Protein AF-A0A7C1FF94-F1 (afdb_monomer_lite)

InterPro domains:
  IPR011545 DEAD/DEAH-box helicase domain [PF00270] (13-221)
  IPR014001 Helicase superfamily 1/2, ATP-binding domain [PS51192] (20-239)
  IPR014001 Helicase superfamily 1/2, ATP-binding domain [SM00487] (7-256)
  IPR027417 P-loop containing nucleoside triphosphate hydrolase [G3DSA:3.40.50.300] (2-237)
  IPR027417 P-loop containing nucleoside triphosphate hydrolase [SSF52540] (11-225)
  IPR060416 Druantia protein DruE, beta-barrel domain [PF27116] (414-542)

Secondary structure (DSSP, 8-state):
---SS-TTSPPPHHHHHHHHHHHTS---EEEE--TTS-TTHHHHHHHHHHHHHHHHTT---SS-SEEEE-SSHHHHHHHHHHHHHHHHHHHHTT-S----EEEESTT--SSTT-GGGTHHHHHHTPPTTEE-SHHHHHHS--SEEEE-HHHHHHHHH-GGGGGGTTTTGGGG--EEEETTGGGS-HHHHHHHHHHHHHHHHHHHHTT--SPPEEEEEESSS-SSHHHHHHHHHHHHHHHTS---GGGEEEPP-------S--SB---HHHHHHHHHHHHH--HHHHHHHHHHHHHTTPPPPTTS-HHHHHHHHHTTBHHHHHHHHHHTTS---HHHHHHHH-TT--S-HHHHHHHHHHHHHHS-EE---TTSS--EE-S---------PPP--EEEE-SSS-EEESS-PPPTTS-EEEEEEETTT--EEEEEEEEEETTEEEEEPPB--TTSTT-B-EEEEEPPTT--S----TT-SSS-----EEEEEETTT-EEEETT-S---SSS-EEEEEEPPPBTTBTT--SS-TTT---SSSSEEES---SHHHHHHHHHHHHHHS-GGG-------S-HHHHHHHHHHHHHHHHHHHHHHHHHHHHHHHGGG-TT-EEHHHHHHHHHHHHHHTT-S-TT--HHHHHHHHHHHHHHHHT-S-TTSSTTTTTSEEEEE---TT----GGGTSTTT---HHHHHHHHHHHHHHHHHTT-EE----TTSPPPPGGGGT-SSPP-EEESSSPPSSTTEEESS-TTSHHHHHHHHHHHTTT--HHHHHHHHHHHHHHHHHHHHHHHHSSSSGGG-SEEEETTEEEEEGGGEEEEEPPTT-EEEEETTT--EES--BTTB-SSTT---BEEEEEGGGSPP-HHHHHHHS---S-------------

Sequence (896 aa):
SNGAFSIHRPLYRHQELAIRKVVTERRNVVVATGTGSGKTESFLLPIINQIFREQEQGSLGSGVRALLLYPMNALANDQRDRLGEICARLEKSGSPFRFTFGQYTGETPEDEQDSKRHGEEVAQRRLPGELIYRKEMREQPPHILLTNYSMLEYLLLRPQDSPLFDAGRAYWWSYIILDEAHQYRGTRGMEMAMLLRRLKRRLFEGGRKEPLRGIATSATLVGGVKDRELAASFATELFGEPFGQEDVITGEVMEAFFEGVGQGRLSATEYRSVVEALLSETPEGRNLIRDLAEKLGVELHTGKDLAAQVGAVLAQDERTHYLRRLITGRPTHVEELANKVFPDFDGNRVEALDFLVQALTLSKASVSDANTGSGESPLLSVRYHFFLKSLEGAFISYLPIKQIVLDRARASDGATFEIALCRECGQHYLVGKIEPEPRGGRLVEAIRDPSHPDFGATFFRPLEDEEFRESESEEEEVQETFGRQIFNLCVSCKAIWREGLSQGCNCGTVLRVERQETAQEREDAIPQCGACGYRGNDPVREVVYGSDGPHAVIATSLYQQLPAERRKILAFSDSRQEAAYFAWYLDRSYQDILSRNLILQVARRFGPHTPEGLSLQDLTRELYRLLREKEMVEPHASELTVWQGAMKLVYREFLTDERRISLEGVGLGRWSVRWPSWYRIPKVFLEPPWNLSEQEAEHLLLLLVDSMRGQGAVEIRAPEPYPPLSWSELELLRPQTIMRIGPPKRQPNFRSWDGPNTARAKFLKKILLGQGIDEEQAKQHAVRALREIWEAFTSYDNEAPLAAHRFLLRVEDGRRVNSDWWRFHVLSSDDVAYRCETCGRLQSTAVKDLCVRAACPGPVKAVCISQLEPNHYRDLYEANLPGKLRVEEHTAQLGW

Radius of gyration: 36.53 Å; chains: 1; bounding box: 88×73×103 Å

pLDDT: mean 84.73, std 13.17, range [28.41, 98.06]

Structure (mmCIF, N/CA/C/O backbone):
data_AF-A0A7C1FF94-F1
#
_entry.id   AF-A0A7C1FF94-F1
#
loop_
_atom_site.group_PDB
_atom_site.id
_atom_site.type_symbol
_atom_site.label_atom_id
_atom_site.label_alt_id
_atom_site.label_comp_id
_atom_site.label_asym_id
_atom_site.label_entity_id
_atom_site.label_seq_id
_atom_site.pdbx_PDB_ins_code
_atom_site.Cartn_x
_atom_site.Cartn_y
_atom_site.Cartn_z
_atom_site.occupancy
_atom_site.B_iso_or_equiv
_atom_site.auth_seq_id
_atom_site.auth_comp_id
_atom_site.auth_asym_id
_atom_site.auth_atom_id
_atom_site.pdbx_PDB_model_num
ATOM 1 N N . SER A 1 1 ? -24.303 15.283 23.927 1.00 28.41 1 SER A N 1
ATOM 2 C CA . SER A 1 1 ? -22.854 14.997 23.994 1.00 28.41 1 SER A CA 1
ATOM 3 C C . SER A 1 1 ? -22.640 13.680 24.735 1.00 28.41 1 SER A C 1
ATOM 5 O O . SER A 1 1 ? -23.053 13.552 25.879 1.00 28.41 1 SER A O 1
ATOM 7 N N . ASN A 1 2 ? -22.033 12.683 24.082 1.00 34.53 2 ASN A N 1
ATOM 8 C CA . ASN A 1 2 ? -21.878 11.299 24.574 1.00 34.53 2 ASN A CA 1
ATOM 9 C C . ASN A 1 2 ? -20.676 11.078 25.517 1.00 34.53 2 ASN A C 1
ATOM 11 O O . ASN A 1 2 ? -20.085 10.005 25.502 1.00 34.53 2 ASN A O 1
ATOM 15 N N . GLY A 1 3 ? -20.252 12.067 26.305 1.00 46.09 3 GLY A N 1
ATOM 16 C CA . GLY A 1 3 ? -19.068 11.855 27.158 1.00 46.09 3 GLY A CA 1
ATOM 17 C C . GLY A 1 3 ? -19.384 11.271 28.536 1.00 46.09 3 GLY A C 1
ATOM 18 O O . GLY A 1 3 ? -20.552 11.099 28.896 1.00 46.09 3 GLY A O 1
ATOM 19 N N . ALA A 1 4 ? -18.333 10.962 29.298 1.00 55.50 4 ALA A N 1
ATOM 20 C CA . ALA A 1 4 ? -18.412 10.185 30.537 1.00 55.50 4 ALA A CA 1
ATOM 21 C C . ALA A 1 4 ? -19.440 10.734 31.559 1.00 55.50 4 ALA A C 1
ATOM 23 O O . ALA A 1 4 ? -19.461 11.931 31.849 1.00 55.50 4 ALA A O 1
ATOM 24 N N . PHE A 1 5 ? -20.275 9.836 32.105 1.00 66.25 5 PHE A N 1
ATOM 25 C CA . PHE A 1 5 ? -21.281 10.091 33.155 1.00 66.25 5 PHE A CA 1
ATOM 26 C C . PHE A 1 5 ? -22.325 11.179 32.832 1.00 66.25 5 PHE A C 1
ATOM 28 O O . PHE A 1 5 ? -22.494 12.144 33.572 1.00 66.25 5 PHE A O 1
ATOM 35 N N . SER A 1 6 ? -23.060 11.025 31.726 1.00 65.94 6 SER A N 1
ATOM 36 C CA . SER A 1 6 ? -24.226 11.877 31.441 1.00 65.94 6 SER A CA 1
ATOM 37 C C . SER A 1 6 ? -25.344 11.662 32.470 1.00 65.94 6 SER A C 1
ATOM 39 O O . SER A 1 6 ? -25.859 10.554 32.586 1.00 65.94 6 SER A O 1
ATOM 41 N N . ILE A 1 7 ? -25.781 12.727 33.153 1.00 63.28 7 ILE A N 1
ATOM 42 C CA . ILE A 1 7 ? -26.900 12.684 34.120 1.00 63.28 7 ILE A CA 1
ATOM 43 C C . ILE A 1 7 ? -28.245 12.307 33.479 1.00 63.28 7 ILE A C 1
ATOM 45 O O . ILE A 1 7 ? -29.163 11.883 34.171 1.00 63.28 7 ILE A O 1
ATOM 49 N N . HIS A 1 8 ? -28.364 12.455 32.158 1.00 65.94 8 HIS A N 1
ATOM 50 C CA . HIS A 1 8 ? -29.568 12.117 31.395 1.00 65.94 8 HIS A CA 1
ATOM 51 C C . HIS A 1 8 ? -29.565 10.667 30.893 1.00 65.94 8 HIS A C 1
ATOM 53 O O . HIS A 1 8 ? -30.489 10.249 30.197 1.00 65.94 8 HIS A O 1
ATOM 59 N N . ARG A 1 9 ? -28.513 9.902 31.203 1.00 71.06 9 ARG A N 1
ATOM 60 C CA . ARG A 1 9 ? -28.381 8.494 30.840 1.00 71.06 9 ARG A CA 1
ATOM 61 C C . ARG A 1 9 ? -28.327 7.658 32.118 1.00 71.06 9 ARG A C 1
ATOM 63 O O . ARG A 1 9 ? -27.264 7.598 32.738 1.00 71.06 9 ARG A O 1
ATOM 70 N N . PRO A 1 10 ? -29.426 7.018 32.533 1.00 79.06 10 PRO A N 1
ATOM 71 C CA . PRO A 1 10 ? -29.358 6.065 33.625 1.00 79.06 10 PRO A CA 1
ATOM 72 C C . PRO A 1 10 ? -28.502 4.849 33.273 1.00 79.06 10 PRO A C 1
ATOM 74 O O . PRO A 1 10 ? -28.111 4.603 32.129 1.00 79.06 10 PRO A O 1
ATOM 77 N N . LEU A 1 11 ? -28.144 4.132 34.330 1.00 83.94 11 LEU A N 1
ATOM 78 C CA . LEU A 1 11 ? -27.236 3.003 34.270 1.00 83.94 11 LEU A CA 1
ATOM 79 C C . LEU A 1 11 ? -27.915 1.808 33.610 1.00 83.94 11 LEU A C 1
ATOM 81 O O . LEU A 1 11 ? -29.088 1.527 33.851 1.00 83.94 11 LEU A O 1
ATOM 85 N N . TYR A 1 12 ? -27.146 1.048 32.836 1.00 84.50 12 TYR A N 1
ATOM 86 C CA . TYR A 1 12 ? -27.603 -0.266 32.411 1.00 84.50 12 TYR A CA 1
ATOM 87 C C . TYR A 1 12 ? -27.741 -1.196 33.617 1.00 84.50 12 TYR A C 1
ATOM 89 O O . TYR A 1 12 ? -26.972 -1.111 34.577 1.00 84.50 12 TYR A O 1
ATOM 97 N N . ARG A 1 13 ? -28.653 -2.169 33.521 1.00 84.50 13 ARG A N 1
ATOM 98 C CA . ARG A 1 13 ? -28.901 -3.163 34.577 1.00 84.50 13 ARG A CA 1
ATOM 99 C C . ARG A 1 13 ? -27.617 -3.838 35.077 1.00 84.50 13 ARG A C 1
ATOM 101 O O . ARG A 1 13 ? -27.430 -3.988 36.279 1.00 84.50 13 ARG A O 1
ATOM 108 N N . HIS A 1 14 ? -26.705 -4.204 34.172 1.00 87.25 14 HIS A N 1
ATOM 109 C CA . HIS A 1 14 ? -25.429 -4.822 34.549 1.00 87.25 14 HIS A CA 1
ATOM 110 C C . HIS A 1 14 ? -24.500 -3.861 35.316 1.00 87.25 14 HIS A C 1
ATOM 112 O O . HIS A 1 14 ? -23.835 -4.293 36.256 1.00 87.25 14 HIS A O 1
ATOM 118 N N . GLN A 1 15 ? -24.493 -2.567 34.969 1.00 91.31 15 GLN A N 1
ATOM 119 C CA . GLN A 1 15 ? -23.721 -1.537 35.676 1.00 91.31 15 GLN A CA 1
ATOM 120 C C . GLN A 1 15 ? -24.285 -1.313 37.081 1.00 91.31 15 GLN A C 1
ATOM 122 O O . GLN A 1 15 ? -23.535 -1.320 38.053 1.00 91.31 15 GLN A O 1
ATOM 127 N N . GLU A 1 16 ? -25.607 -1.165 37.206 1.00 91.56 16 GLU A N 1
ATOM 128 C CA . GLU A 1 16 ? -26.272 -0.981 38.499 1.00 91.56 16 GLU A CA 1
ATOM 129 C C . GLU A 1 16 ? -26.014 -2.165 39.442 1.00 91.56 16 GLU A C 1
ATOM 131 O O . GLU A 1 16 ? -25.623 -1.969 40.595 1.00 91.56 16 GLU A O 1
ATOM 136 N N . LEU A 1 17 ? -26.196 -3.396 38.950 1.00 91.19 17 LEU A N 1
ATOM 137 C CA . LEU A 1 17 ? -25.940 -4.611 39.725 1.00 91.19 17 LEU A CA 1
ATOM 138 C C . LEU A 1 17 ? -24.482 -4.685 40.189 1.00 91.19 17 LEU A C 1
ATOM 140 O O . LEU A 1 17 ? -24.235 -5.002 41.352 1.00 91.19 17 LEU A O 1
ATOM 144 N N . ALA A 1 18 ? -23.525 -4.354 39.317 1.00 93.44 18 ALA A N 1
ATOM 145 C CA . ALA A 1 18 ? -22.109 -4.346 39.672 1.00 93.44 18 ALA A CA 1
ATOM 146 C C . ALA A 1 18 ? -21.818 -3.313 40.766 1.00 93.44 18 ALA A C 1
ATOM 148 O O . ALA A 1 18 ? -21.193 -3.640 41.773 1.00 93.44 18 ALA A O 1
ATOM 149 N N . ILE A 1 19 ? -22.340 -2.093 40.621 1.00 93.62 19 ILE A N 1
ATOM 150 C CA . ILE A 1 19 ? -22.146 -1.012 41.593 1.00 93.62 19 ILE A CA 1
ATOM 151 C C . ILE A 1 19 ? -22.722 -1.391 42.958 1.00 93.62 19 ILE A C 1
ATOM 153 O O . ILE A 1 19 ? -22.031 -1.242 43.964 1.00 93.62 19 ILE A O 1
ATOM 157 N N . ARG A 1 20 ? -23.953 -1.918 43.015 1.00 94.00 20 ARG A N 1
ATOM 158 C CA . ARG A 1 20 ? -24.584 -2.344 44.277 1.00 94.00 20 ARG A CA 1
ATOM 159 C C . ARG A 1 20 ? -23.756 -3.425 44.980 1.00 94.00 20 ARG A C 1
ATOM 161 O O . ARG A 1 20 ? -23.464 -3.292 46.169 1.00 94.00 20 ARG A O 1
ATOM 168 N N . LYS A 1 21 ? -23.298 -4.444 44.247 1.00 94.50 21 LYS A N 1
ATOM 169 C CA . LYS A 1 21 ? -22.485 -5.533 44.814 1.00 94.50 21 LYS A CA 1
ATOM 170 C C . LYS A 1 21 ? -21.123 -5.063 45.312 1.00 94.50 21 LYS A C 1
ATOM 172 O O . LYS A 1 21 ? -20.709 -5.427 46.411 1.00 94.50 21 LYS A O 1
ATOM 177 N N . VAL A 1 22 ? -20.439 -4.223 44.539 1.00 94.00 22 VAL A N 1
ATOM 178 C CA . VAL A 1 22 ? -19.103 -3.730 44.898 1.00 94.00 22 VAL A CA 1
ATOM 179 C C . VAL A 1 22 ? -19.173 -2.735 46.060 1.00 94.00 22 VAL A C 1
ATOM 181 O O . VAL A 1 22 ? -18.398 -2.841 47.009 1.00 94.00 22 VAL A O 1
ATOM 184 N N . VAL A 1 23 ? -20.102 -1.774 46.014 1.00 91.31 23 VAL A N 1
ATOM 185 C CA . VAL A 1 23 ? -20.162 -0.667 46.983 1.00 91.31 23 VAL A CA 1
ATOM 186 C C . VAL A 1 23 ? -20.892 -1.064 48.266 1.00 91.31 23 VAL A C 1
ATOM 188 O O . VAL A 1 23 ? -20.398 -0.779 49.357 1.00 91.31 23 VAL A O 1
ATOM 191 N N . THR A 1 24 ? -22.059 -1.708 48.162 1.00 89.81 24 THR A N 1
ATOM 192 C CA . THR A 1 24 ? -22.911 -2.025 49.321 1.00 89.81 24 THR A CA 1
ATOM 193 C C . THR A 1 24 ? -22.536 -3.362 49.949 1.00 89.81 24 THR A C 1
ATOM 195 O O . THR A 1 24 ? -22.341 -3.436 51.159 1.00 89.81 24 THR A O 1
ATOM 198 N N . GLU A 1 25 ? -22.401 -4.411 49.136 1.00 89.75 25 GLU A N 1
ATOM 199 C CA . GLU A 1 25 ? -22.147 -5.775 49.626 1.00 89.75 25 GLU A CA 1
ATOM 200 C C . GLU A 1 25 ? -20.648 -6.087 49.784 1.00 89.75 25 GLU A C 1
ATOM 202 O O . GLU A 1 25 ? -20.288 -7.096 50.385 1.00 89.75 25 GLU A O 1
ATOM 207 N N . ARG A 1 26 ? -19.763 -5.212 49.277 1.00 90.06 26 ARG A N 1
ATOM 208 C CA . ARG A 1 26 ? -18.296 -5.377 49.271 1.00 90.06 26 ARG A CA 1
ATOM 209 C C . ARG A 1 26 ? -17.829 -6.679 48.604 1.00 90.06 26 ARG A C 1
ATOM 211 O O . ARG A 1 26 ? -16.835 -7.264 49.033 1.00 90.06 26 ARG A O 1
ATOM 218 N N . ARG A 1 27 ? -18.527 -7.110 47.551 1.00 93.50 27 ARG A N 1
ATOM 219 C CA . ARG A 1 27 ? -18.236 -8.345 46.809 1.00 93.50 27 ARG A CA 1
ATOM 220 C C . ARG A 1 27 ? -17.288 -8.112 45.634 1.00 93.50 27 ARG A C 1
ATOM 222 O O . ARG A 1 27 ? -17.225 -7.014 45.078 1.00 93.50 27 ARG A O 1
ATOM 229 N N . ASN A 1 28 ? -16.577 -9.168 45.251 1.00 95.94 28 ASN A N 1
ATOM 230 C CA . ASN A 1 28 ? -15.871 -9.234 43.974 1.00 95.94 28 ASN A CA 1
ATOM 231 C C . ASN A 1 28 ? -16.884 -9.492 42.855 1.00 95.94 28 ASN A C 1
ATOM 233 O O . ASN A 1 28 ? -17.896 -10.136 43.109 1.00 95.94 28 ASN A O 1
ATOM 237 N N . VAL A 1 29 ? -16.645 -9.011 41.633 1.00 95.44 29 VAL A N 1
ATOM 238 C CA . VAL A 1 29 ? -17.598 -9.208 40.524 1.00 95.44 29 VAL A CA 1
ATOM 239 C C . VAL A 1 29 ? -16.907 -9.511 39.198 1.00 95.44 29 VAL A C 1
ATOM 241 O O . VAL A 1 29 ? -15.831 -8.988 38.904 1.00 95.44 29 VAL A O 1
ATOM 244 N N . VAL A 1 30 ? -17.558 -10.331 38.374 1.00 94.25 30 VAL A N 1
ATOM 245 C CA . VAL A 1 30 ? -17.206 -10.559 36.968 1.00 94.25 30 VAL A CA 1
ATOM 246 C C . VAL A 1 30 ? -18.328 -9.998 36.103 1.00 94.25 30 VAL A C 1
ATOM 248 O O . VAL A 1 30 ? -19.451 -10.488 36.151 1.00 94.25 30 VAL A O 1
ATOM 251 N N . VAL A 1 31 ? -18.041 -8.984 35.294 1.00 92.19 31 VAL A N 1
ATOM 252 C CA . VAL A 1 31 ? -18.998 -8.390 34.355 1.00 92.19 31 VAL A CA 1
ATOM 253 C C . VAL A 1 31 ? -18.760 -8.991 32.968 1.00 92.19 31 VAL A C 1
ATOM 255 O O . VAL A 1 31 ? -17.837 -8.604 32.248 1.00 92.19 31 VAL A O 1
ATOM 258 N N . ALA A 1 32 ? -19.592 -9.969 32.615 1.00 88.12 32 ALA A N 1
ATOM 259 C CA . ALA A 1 32 ? -19.548 -10.727 31.370 1.00 88.12 32 ALA A CA 1
ATOM 260 C C . ALA A 1 32 ? -20.600 -10.201 30.377 1.00 88.12 32 ALA A C 1
ATOM 262 O O . ALA A 1 32 ? -21.700 -10.745 30.248 1.00 88.12 32 ALA A O 1
ATOM 263 N N . THR A 1 33 ? -20.294 -9.095 29.701 1.00 81.62 33 THR A N 1
ATOM 264 C CA . THR A 1 33 ? -21.196 -8.428 28.747 1.00 81.62 33 THR A CA 1
ATOM 265 C C . THR A 1 33 ? -20.466 -8.119 27.437 1.00 81.62 33 THR A C 1
ATOM 267 O O . THR A 1 33 ? -19.248 -7.929 27.421 1.00 81.62 33 THR A O 1
ATOM 270 N N . GLY A 1 34 ? -21.209 -8.037 26.327 1.00 70.00 34 GLY A N 1
ATOM 271 C CA . GLY A 1 34 ? -20.643 -7.768 25.001 1.00 70.00 34 GLY A CA 1
ATOM 272 C C . GLY A 1 34 ? -19.810 -6.479 24.919 1.00 70.00 34 GLY A C 1
ATOM 273 O O . GLY A 1 34 ? -19.969 -5.540 25.704 1.00 70.00 34 GLY A O 1
ATOM 274 N N . THR A 1 35 ? -18.892 -6.425 23.955 1.00 68.56 35 THR A N 1
ATOM 275 C CA . THR A 1 35 ? -18.042 -5.251 23.705 1.00 68.56 35 THR A CA 1
ATOM 276 C C . THR A 1 35 ? -18.901 -4.023 23.384 1.00 68.56 35 THR A C 1
ATOM 278 O O . THR A 1 35 ? -19.886 -4.123 22.658 1.00 68.56 35 THR A O 1
ATOM 281 N N . GLY A 1 36 ? -18.558 -2.861 23.948 1.00 65.69 36 GLY A N 1
ATOM 282 C CA . GLY A 1 36 ? -19.337 -1.628 23.771 1.00 65.69 36 GLY A CA 1
ATOM 283 C C . GLY A 1 36 ? -20.573 -1.492 24.672 1.00 65.69 36 GLY A C 1
ATOM 284 O O . GLY A 1 36 ? -21.255 -0.474 24.603 1.00 65.69 36 GLY A O 1
ATOM 285 N N . SER A 1 37 ? -20.848 -2.443 25.575 1.00 71.62 37 SER A N 1
ATOM 286 C CA . SER A 1 37 ? -22.008 -2.361 26.481 1.00 71.62 37 SER A CA 1
ATOM 287 C C . SER A 1 37 ? -21.854 -1.360 27.638 1.00 71.62 37 SER A C 1
ATOM 289 O O . SER A 1 37 ? -22.758 -1.252 28.456 1.00 71.62 37 SER A O 1
ATOM 291 N N . GLY A 1 38 ? -20.720 -0.661 27.763 1.00 79.12 38 GLY A N 1
ATOM 292 C CA . GLY A 1 38 ? -20.431 0.204 28.917 1.00 79.12 38 GLY A CA 1
ATOM 293 C C . GLY A 1 38 ? -19.926 -0.548 30.159 1.00 79.12 38 GLY A C 1
ATOM 294 O O . GLY A 1 38 ? -20.287 -0.206 31.282 1.00 79.12 38 GLY A O 1
ATOM 295 N N . LYS A 1 39 ? -19.095 -1.587 29.980 1.00 87.50 39 LYS A N 1
ATOM 296 C CA . LYS A 1 39 ? -18.462 -2.337 31.088 1.00 87.50 39 LYS A CA 1
ATOM 297 C C . LYS A 1 39 ? -17.684 -1.427 32.041 1.00 87.50 39 LYS A C 1
ATOM 299 O O . LYS A 1 39 ? -17.740 -1.618 33.253 1.00 87.50 39 LYS A O 1
ATOM 304 N N . THR A 1 40 ? -17.023 -0.416 31.490 1.00 89.81 40 THR A N 1
ATOM 305 C CA . THR A 1 40 ? -16.144 0.519 32.193 1.00 89.81 40 THR A CA 1
ATOM 306 C C . THR A 1 40 ? -16.805 1.212 33.389 1.00 89.81 40 THR A C 1
ATOM 308 O O . THR A 1 40 ? -16.218 1.311 34.465 1.00 89.81 40 THR A O 1
ATOM 311 N N . GLU A 1 41 ? -18.050 1.662 33.245 1.00 90.38 41 GLU A N 1
ATOM 312 C CA . GLU A 1 41 ? -18.801 2.339 34.305 1.00 90.38 41 GLU A CA 1
ATOM 313 C C . GLU A 1 41 ? -19.024 1.441 35.528 1.00 90.38 41 GLU A C 1
ATOM 315 O O . GLU A 1 41 ? -19.085 1.945 36.649 1.00 90.38 41 GLU A O 1
ATOM 320 N N . SER A 1 42 ? -19.075 0.120 35.321 1.00 91.69 42 SER A N 1
ATOM 321 C CA . SER A 1 42 ? -19.296 -0.878 36.375 1.00 91.69 42 SER A CA 1
ATOM 322 C C . SER A 1 42 ? -18.177 -0.895 37.418 1.00 91.69 42 SER A C 1
ATOM 324 O O . SER A 1 42 ? -18.439 -1.222 38.572 1.00 91.69 42 SER A O 1
ATOM 326 N N . PHE A 1 43 ? -16.945 -0.529 37.038 1.00 92.94 43 PHE A N 1
ATOM 327 C CA . PHE A 1 43 ? -15.809 -0.438 37.962 1.00 92.94 43 PHE A CA 1
ATOM 328 C C . PHE A 1 43 ? -15.353 0.998 38.233 1.00 92.94 43 PHE A C 1
ATOM 330 O O . PHE A 1 43 ? -14.924 1.282 39.348 1.00 92.94 43 PHE A O 1
ATOM 337 N N . LEU A 1 44 ? -15.481 1.932 37.280 1.00 94.31 44 LEU A N 1
ATOM 338 C CA . LEU A 1 44 ? -15.071 3.322 37.517 1.00 94.31 44 LEU A CA 1
ATOM 339 C C . LEU A 1 44 ? -15.941 4.025 38.558 1.00 94.31 44 LEU A C 1
ATOM 341 O O . LEU A 1 44 ? -15.405 4.750 39.394 1.00 94.31 44 LEU A O 1
ATOM 345 N N . LEU A 1 45 ? -17.264 3.829 38.526 1.00 93.31 45 LEU A N 1
ATOM 346 C CA . LEU A 1 45 ? -18.167 4.499 39.467 1.00 93.31 45 LEU A CA 1
ATOM 347 C C . LEU A 1 45 ? -17.894 4.103 40.925 1.00 93.31 45 LEU A C 1
ATOM 349 O O . LEU A 1 45 ? -17.779 5.010 41.749 1.00 93.31 45 LEU A O 1
ATOM 353 N N . PRO A 1 46 ? -17.716 2.811 41.272 1.00 94.62 46 PRO A N 1
ATOM 354 C CA . PRO A 1 46 ? -17.307 2.419 42.619 1.00 94.62 46 PRO A CA 1
ATOM 355 C C . PRO A 1 46 ? -15.989 3.058 43.073 1.00 94.62 46 PRO A C 1
ATOM 357 O O . PRO A 1 46 ? -15.912 3.558 44.196 1.00 94.62 46 PRO A O 1
ATOM 360 N N . ILE A 1 47 ? -14.978 3.096 42.195 1.00 95.81 47 ILE A N 1
ATOM 361 C CA . ILE A 1 47 ? -13.659 3.679 42.493 1.00 95.81 47 ILE A CA 1
ATOM 362 C C . ILE A 1 47 ? -13.789 5.178 42.771 1.00 95.81 47 ILE A C 1
ATOM 364 O O . ILE A 1 47 ? -13.350 5.656 43.816 1.00 95.81 47 ILE A O 1
ATOM 368 N N . ILE A 1 48 ? -14.424 5.919 41.858 1.00 95.00 48 ILE A N 1
ATOM 369 C CA . ILE A 1 48 ? -14.600 7.370 41.982 1.00 95.00 48 ILE A CA 1
ATOM 370 C C . ILE A 1 48 ? -15.454 7.701 43.208 1.00 95.00 48 ILE A C 1
ATOM 372 O O . ILE A 1 48 ? -15.119 8.628 43.938 1.00 95.00 48 ILE A O 1
ATOM 376 N N . ASN A 1 49 ? -16.506 6.924 43.487 1.00 94.00 49 ASN A N 1
ATOM 377 C CA . ASN A 1 49 ? -17.329 7.100 44.681 1.00 94.00 49 ASN A CA 1
ATOM 378 C C . ASN A 1 49 ? -16.506 6.945 45.969 1.00 94.00 49 ASN A C 1
ATOM 380 O O . ASN A 1 49 ? -16.668 7.747 46.882 1.00 94.00 49 ASN A O 1
ATOM 384 N N . GLN A 1 50 ? -15.595 5.970 46.054 1.00 94.19 50 GLN A N 1
ATOM 385 C CA . GLN A 1 50 ? -14.723 5.853 47.227 1.00 94.19 50 GLN A CA 1
ATOM 386 C C . GLN A 1 50 ? -13.803 7.072 47.379 1.00 94.19 50 GLN A C 1
ATOM 388 O O . GLN A 1 50 ? -13.735 7.646 48.464 1.00 94.19 50 GLN A O 1
ATOM 393 N N . ILE A 1 51 ? -13.142 7.495 46.298 1.00 96.31 51 ILE A N 1
ATOM 394 C CA . ILE A 1 51 ? -12.252 8.668 46.304 1.00 96.31 51 ILE A CA 1
ATOM 395 C C . ILE A 1 51 ? -13.031 9.932 46.712 1.00 96.31 51 ILE A C 1
ATOM 397 O O . ILE A 1 51 ? -12.554 10.736 47.510 1.00 96.31 51 ILE A O 1
ATOM 401 N N . PHE A 1 52 ? -14.261 10.079 46.219 1.00 95.00 52 PHE A N 1
ATOM 402 C CA . PHE A 1 52 ? -15.166 11.166 46.585 1.00 95.00 52 PHE A CA 1
ATOM 403 C C . PHE A 1 52 ? -15.495 11.168 48.081 1.00 95.00 52 PHE A C 1
ATOM 405 O O . PHE A 1 52 ? -15.377 12.204 48.732 1.00 95.00 52 PHE A O 1
ATOM 412 N N . ARG A 1 53 ? -15.831 10.006 48.656 1.00 93.94 53 ARG A N 1
ATOM 413 C CA . ARG A 1 53 ? -16.107 9.871 50.097 1.00 93.94 53 ARG A CA 1
ATOM 414 C C . ARG A 1 53 ? -14.892 10.193 50.964 1.00 93.94 53 ARG A C 1
ATOM 416 O O . ARG A 1 53 ? -15.052 10.830 52.000 1.00 93.94 53 ARG A O 1
ATOM 423 N N . GLU A 1 54 ? -13.694 9.784 50.550 1.00 94.25 54 GLU A N 1
ATOM 424 C CA . GLU A 1 54 ? -12.446 10.147 51.237 1.00 94.25 54 GLU A CA 1
ATOM 425 C C . GLU A 1 54 ? -12.229 11.670 51.218 1.00 94.25 54 GLU A C 1
ATOM 427 O O . GLU A 1 54 ? -11.816 12.253 52.222 1.00 94.25 54 GLU A O 1
ATOM 432 N N . GLN A 1 55 ? -12.577 12.344 50.114 1.00 94.25 55 GLN A N 1
ATOM 433 C CA . GLN A 1 55 ? -12.508 13.803 50.048 1.00 94.25 55 GLN A CA 1
ATOM 434 C C . GLN A 1 55 ? -13.521 14.474 50.982 1.00 94.25 55 GLN A C 1
ATOM 436 O O . GLN A 1 55 ? -13.150 15.392 51.711 1.00 94.25 55 GLN A O 1
ATOM 441 N N . GLU A 1 56 ? -14.778 14.014 50.992 1.00 94.00 56 GLU A N 1
ATOM 442 C CA . GLU A 1 56 ? -15.818 14.534 51.898 1.00 94.00 56 GLU A CA 1
ATOM 443 C C . GLU A 1 56 ? -15.414 14.401 53.373 1.00 94.00 56 GLU A C 1
ATOM 445 O O . GLU A 1 56 ? -15.752 15.250 54.195 1.00 94.00 56 GLU A O 1
ATOM 450 N N . GLN A 1 57 ? -14.666 13.349 53.706 1.00 94.12 57 GLN A N 1
ATOM 451 C CA . GLN A 1 57 ? -14.168 13.079 55.055 1.00 94.12 57 GLN A CA 1
ATOM 452 C C . GLN A 1 57 ? -12.864 13.821 55.386 1.00 94.12 57 GLN A C 1
ATOM 454 O O . GLN A 1 57 ? -12.384 13.724 56.514 1.00 94.12 57 GLN A O 1
ATOM 459 N N . GLY A 1 58 ? -12.267 14.535 54.425 1.00 91.88 58 GLY A N 1
ATOM 460 C CA . GLY A 1 58 ? -10.976 15.207 54.593 1.00 91.88 58 GLY A CA 1
ATOM 461 C C . GLY A 1 58 ? -9.784 14.252 54.738 1.00 91.88 58 GLY A C 1
ATOM 462 O O . GLY A 1 58 ? -8.732 14.663 55.219 1.00 91.88 58 GLY A O 1
ATOM 463 N N . SER A 1 59 ? -9.936 12.983 54.347 1.00 90.88 59 SER A N 1
ATOM 464 C CA . SER A 1 59 ? -8.907 11.938 54.458 1.00 90.88 59 SER A CA 1
ATOM 465 C C . SER A 1 59 ? -8.188 11.642 53.135 1.00 90.88 59 SER A C 1
ATOM 467 O O . SER A 1 59 ? -7.276 10.813 53.099 1.00 90.88 59 SER A O 1
ATOM 469 N N . LEU A 1 60 ? -8.563 12.328 52.049 1.00 91.94 60 LEU A N 1
ATOM 470 C CA . LEU A 1 60 ? -7.968 12.144 50.728 1.00 91.94 60 LEU A CA 1
ATOM 471 C C . LEU A 1 60 ? -6.519 12.666 50.671 1.00 91.94 60 LEU A C 1
ATOM 473 O O . LEU A 1 60 ? -6.276 13.859 50.508 1.00 91.94 60 LEU A O 1
ATOM 477 N N . GLY A 1 61 ? -5.554 11.752 50.786 1.00 89.06 61 GLY A N 1
ATOM 478 C CA . GLY A 1 61 ? -4.128 11.993 50.516 1.00 89.06 61 GLY A CA 1
ATOM 479 C C . GLY A 1 61 ? -3.605 11.221 49.298 1.00 89.06 61 GLY A C 1
ATOM 480 O O . GLY A 1 61 ? -4.344 10.451 48.690 1.00 89.06 61 GLY A O 1
ATOM 481 N N . SER A 1 62 ? -2.317 11.357 48.966 1.00 89.69 62 SER A N 1
ATOM 482 C CA . SER A 1 62 ? -1.681 10.589 47.879 1.00 89.69 62 SER A CA 1
ATOM 483 C C . SER A 1 62 ? -1.595 9.087 48.197 1.00 89.69 62 SER A C 1
ATOM 485 O O . SER A 1 62 ? -1.428 8.684 49.349 1.00 89.69 62 SER A O 1
ATOM 487 N N . GLY A 1 63 ? -1.738 8.237 47.175 1.00 91.81 63 GLY A N 1
ATOM 488 C CA . GLY A 1 63 ? -1.795 6.780 47.340 1.00 91.81 63 GLY A CA 1
ATOM 489 C C . GLY A 1 63 ? -2.701 6.096 46.317 1.00 91.81 63 GLY A C 1
ATOM 490 O O . GLY A 1 63 ? -3.761 6.613 45.970 1.00 91.81 63 GLY A O 1
ATOM 491 N N . VAL A 1 64 ? -2.325 4.899 45.874 1.00 95.38 64 VAL A N 1
ATOM 492 C CA . VAL A 1 64 ? -3.120 4.139 44.900 1.00 95.38 64 VAL A CA 1
ATOM 493 C C . VAL A 1 64 ? -4.331 3.511 45.588 1.00 95.38 64 VAL A C 1
ATOM 495 O O . VAL A 1 64 ? -4.181 2.772 46.557 1.00 95.38 64 VAL A O 1
ATOM 498 N N . ARG A 1 65 ? -5.539 3.797 45.084 1.00 95.06 65 ARG A N 1
ATOM 499 C CA . ARG A 1 65 ? -6.799 3.150 45.505 1.00 95.06 65 ARG A CA 1
ATOM 500 C C . ARG A 1 65 ? -7.185 2.027 44.557 1.00 95.06 65 ARG A C 1
ATOM 502 O O . ARG A 1 65 ? -7.690 0.996 45.005 1.00 95.06 65 ARG A O 1
ATOM 509 N N . ALA A 1 66 ? -6.951 2.221 43.264 1.00 97.00 66 ALA A N 1
ATOM 510 C CA . ALA A 1 66 ? -7.317 1.266 42.231 1.00 97.00 66 ALA A CA 1
ATOM 511 C C . ALA A 1 66 ? -6.175 1.038 41.243 1.00 97.00 66 ALA A C 1
ATOM 513 O O . ALA A 1 66 ? -5.586 1.992 40.733 1.00 97.00 66 ALA A O 1
ATOM 514 N N . LEU A 1 67 ? -5.919 -0.235 40.951 1.00 97.25 67 LEU A N 1
ATOM 515 C CA . LEU A 1 67 ? -5.044 -0.672 39.872 1.00 97.25 67 LEU A CA 1
ATOM 516 C C . LEU A 1 67 ? -5.892 -1.191 38.714 1.00 97.25 67 LEU A C 1
ATOM 518 O O . LEU A 1 67 ? -6.638 -2.153 38.890 1.00 97.25 67 LEU A O 1
ATOM 522 N N . LEU A 1 68 ? -5.761 -0.569 37.545 1.00 96.75 68 LEU A N 1
ATOM 523 C CA . LEU A 1 68 ? -6.407 -1.001 36.309 1.00 96.75 68 LEU A CA 1
ATOM 524 C C . LEU A 1 68 ? -5.355 -1.658 35.421 1.00 96.75 68 LEU A C 1
ATOM 526 O O . LEU A 1 68 ? -4.427 -0.995 34.948 1.00 96.75 68 LEU A O 1
ATOM 530 N N . LEU A 1 69 ? -5.501 -2.965 35.221 1.00 94.00 69 LEU A N 1
ATOM 531 C CA . LEU A 1 69 ? -4.634 -3.756 34.362 1.00 94.00 69 LEU A CA 1
ATOM 532 C C . LEU A 1 69 ? -5.298 -3.963 33.010 1.00 94.00 69 LEU A C 1
ATOM 534 O O . LEU A 1 69 ? -6.385 -4.536 32.918 1.00 94.00 69 LEU A O 1
ATOM 538 N N . TYR A 1 70 ? -4.592 -3.518 31.976 1.00 89.06 70 TYR A N 1
ATOM 539 C CA . TYR A 1 70 ? -4.980 -3.711 30.590 1.00 89.06 70 TYR A CA 1
ATOM 540 C C . TYR A 1 70 ? -4.038 -4.699 29.905 1.00 89.06 70 TYR A C 1
ATOM 542 O O . TYR A 1 70 ? -2.825 -4.670 30.148 1.00 89.06 70 TYR A O 1
ATOM 550 N N . PRO A 1 71 ? -4.552 -5.551 29.005 1.00 76.25 71 PRO A N 1
ATOM 551 C CA . PRO A 1 71 ? -3.696 -6.423 28.213 1.00 76.25 71 PRO A CA 1
ATOM 552 C C . PRO A 1 71 ? -2.923 -5.664 27.127 1.00 76.25 71 PRO A C 1
ATOM 554 O O . PRO A 1 71 ? -1.868 -6.119 26.695 1.00 76.25 71 PRO A O 1
ATOM 557 N N . MET A 1 72 ? -3.429 -4.503 26.697 1.00 75.00 72 MET A N 1
ATOM 558 C CA . MET A 1 72 ? -2.856 -3.696 25.621 1.00 75.00 72 MET A CA 1
ATOM 559 C C . MET A 1 72 ? -2.768 -2.220 26.018 1.00 75.00 72 MET A C 1
ATOM 561 O O . MET A 1 72 ? -3.701 -1.675 26.607 1.00 75.00 72 MET A O 1
ATOM 565 N N . ASN A 1 73 ? -1.680 -1.544 25.628 1.00 76.81 73 ASN A N 1
ATOM 566 C CA . ASN A 1 73 ? -1.475 -0.118 25.922 1.00 76.81 73 ASN A CA 1
ATOM 567 C C . ASN A 1 73 ? -2.551 0.781 25.289 1.00 76.81 73 ASN A C 1
ATOM 569 O O . ASN A 1 73 ? -2.900 1.797 25.879 1.00 76.81 73 ASN A O 1
ATOM 573 N N . ALA A 1 74 ? -3.111 0.393 24.136 1.00 74.38 74 ALA A N 1
ATOM 574 C CA . ALA A 1 74 ? -4.196 1.133 23.487 1.00 74.38 74 ALA A CA 1
ATOM 575 C C . ALA A 1 74 ? -5.425 1.283 24.404 1.00 74.38 74 ALA A C 1
ATOM 577 O O . ALA A 1 74 ? -5.925 2.388 24.577 1.00 74.38 74 ALA A O 1
ATOM 578 N N . LEU A 1 75 ? -5.836 0.206 25.086 1.00 78.19 75 LEU A N 1
ATOM 579 C CA . LEU A 1 75 ? -6.954 0.250 26.038 1.00 78.19 75 LEU A CA 1
ATOM 580 C C . LEU A 1 75 ? -6.633 1.125 27.258 1.00 78.19 75 LEU A C 1
ATOM 582 O O . LEU A 1 75 ? -7.489 1.851 27.760 1.00 78.19 75 LEU A O 1
ATOM 586 N N . ALA A 1 76 ? -5.377 1.101 27.713 1.00 82.00 76 ALA A N 1
ATOM 587 C CA . ALA A 1 76 ? -4.928 1.977 28.788 1.00 82.00 76 ALA A CA 1
ATOM 588 C C . ALA A 1 76 ? -4.943 3.462 28.369 1.00 82.00 76 ALA A C 1
ATOM 590 O O . ALA A 1 76 ? -5.317 4.302 29.186 1.00 82.00 76 ALA A O 1
ATOM 591 N N . ASN A 1 77 ? -4.585 3.781 27.116 1.00 82.94 77 ASN A N 1
ATOM 592 C CA . ASN A 1 77 ? -4.655 5.139 26.559 1.00 82.94 77 ASN A CA 1
ATOM 593 C C . ASN A 1 77 ? -6.106 5.630 26.470 1.00 82.94 77 ASN A C 1
ATOM 595 O O . ASN A 1 77 ? -6.409 6.718 26.952 1.00 82.94 77 ASN A O 1
ATOM 599 N N . ASP A 1 78 ? -7.016 4.802 25.951 1.00 83.75 78 ASP A N 1
ATOM 600 C CA . ASP A 1 78 ? -8.442 5.142 25.879 1.00 83.75 78 ASP A CA 1
ATOM 601 C C . ASP A 1 78 ? -9.011 5.432 27.278 1.00 83.75 78 ASP A C 1
ATOM 603 O O . ASP A 1 78 ? -9.767 6.387 27.487 1.00 83.75 78 ASP A O 1
ATOM 607 N N . GLN A 1 79 ? -8.613 4.639 28.279 1.00 88.56 79 GLN A N 1
ATOM 608 C CA . GLN A 1 79 ? -9.050 4.865 29.651 1.00 88.56 79 GLN A CA 1
ATOM 609 C C . GLN A 1 79 ? -8.432 6.123 30.279 1.00 88.56 79 GLN A C 1
ATOM 611 O O . GLN A 1 79 ? -9.114 6.814 31.044 1.00 88.56 79 GLN A O 1
ATOM 616 N N . ARG A 1 80 ? -7.164 6.418 29.984 1.00 92.69 80 ARG A N 1
ATOM 617 C CA . ARG A 1 80 ? -6.467 7.636 30.419 1.00 92.69 80 ARG A CA 1
ATOM 618 C C . ARG A 1 80 ? -7.189 8.879 29.906 1.00 92.69 80 ARG A C 1
ATOM 620 O O . ARG A 1 80 ? -7.553 9.738 30.706 1.00 92.69 80 ARG A O 1
ATOM 627 N N . ASP A 1 81 ? -7.487 8.922 28.610 1.00 89.75 81 ASP A N 1
ATOM 628 C CA . ASP A 1 81 ? -8.194 10.040 27.980 1.00 89.75 81 ASP A CA 1
ATOM 629 C C . ASP A 1 81 ? -9.591 10.224 28.586 1.00 89.75 81 ASP A C 1
ATOM 631 O O . ASP A 1 81 ? -10.010 11.338 28.909 1.00 89.75 81 ASP A O 1
ATOM 635 N N . ARG A 1 82 ? -10.284 9.113 28.857 1.00 89.56 82 ARG A N 1
ATOM 636 C CA . ARG A 1 82 ? -11.588 9.125 29.525 1.00 89.56 82 ARG A CA 1
ATOM 637 C C . ARG A 1 82 ? -11.535 9.676 30.957 1.00 89.56 82 ARG A C 1
ATOM 639 O O . ARG A 1 82 ? -12.441 10.410 31.351 1.00 89.56 82 ARG A O 1
ATOM 646 N N . LEU A 1 83 ? -10.521 9.324 31.752 1.00 93.94 83 LEU A N 1
ATOM 647 C CA . LEU A 1 83 ? -10.334 9.885 33.100 1.00 93.94 83 LEU A CA 1
ATOM 648 C C . LEU A 1 83 ? -10.004 11.381 33.038 1.00 93.94 83 LEU A C 1
ATOM 650 O O . LEU A 1 83 ? -10.571 12.156 33.809 1.00 93.94 83 LEU A O 1
ATOM 654 N N . GLY A 1 84 ? -9.176 11.789 32.074 1.00 93.88 84 GLY A N 1
ATOM 655 C CA . GLY A 1 84 ? -8.881 13.195 31.809 1.00 93.88 84 GLY A CA 1
ATOM 656 C C . GLY A 1 84 ? -10.123 14.001 31.436 1.00 93.88 84 GLY A C 1
ATOM 657 O O . GLY A 1 84 ? -10.315 15.101 31.952 1.00 93.88 84 GLY A O 1
ATOM 658 N N . GLU A 1 85 ? -11.025 13.441 30.622 1.00 91.88 85 GLU A N 1
ATOM 659 C CA . GLU A 1 85 ? -12.306 14.081 30.296 1.00 91.88 85 GLU A CA 1
ATOM 660 C C . GLU A 1 85 ? -13.169 14.298 31.552 1.00 91.88 85 GLU A C 1
ATOM 662 O O . GLU A 1 85 ? -13.775 15.360 31.720 1.00 91.88 85 GLU A O 1
ATOM 667 N N . ILE A 1 86 ? -13.215 13.316 32.460 1.00 91.25 86 ILE A N 1
ATOM 668 C CA . ILE A 1 86 ? -13.953 13.431 33.727 1.00 91.25 86 ILE A CA 1
ATOM 669 C C . ILE A 1 86 ? -13.367 14.562 34.582 1.00 91.25 86 ILE A C 1
ATOM 671 O O . ILE A 1 86 ? -14.119 15.417 35.055 1.00 91.25 86 ILE A O 1
ATOM 675 N N . CYS A 1 87 ? -12.044 14.611 34.745 1.00 93.88 87 CYS A N 1
ATOM 676 C CA . CYS A 1 87 ? -11.371 15.678 35.488 1.00 93.88 87 CYS A CA 1
ATOM 677 C C . CYS A 1 87 ? -11.611 17.059 34.860 1.00 93.88 87 CYS A C 1
ATOM 679 O O . CYS A 1 87 ? -11.996 17.992 35.564 1.00 93.88 87 CYS A O 1
ATOM 681 N N . ALA A 1 88 ? -11.487 17.176 33.535 1.00 92.31 88 ALA A N 1
ATOM 682 C CA . ALA A 1 88 ? -11.741 18.418 32.806 1.00 92.31 88 ALA A CA 1
ATOM 683 C C . ALA A 1 88 ? -13.179 18.926 33.011 1.00 92.31 88 ALA A C 1
ATOM 685 O O . ALA A 1 88 ? -13.418 20.126 33.166 1.00 92.31 88 ALA A O 1
ATOM 686 N N . ARG A 1 89 ? -14.162 18.016 33.048 1.00 89.75 89 ARG A N 1
ATOM 687 C CA . ARG A 1 89 ? -15.565 18.357 33.333 1.00 89.75 89 ARG A CA 1
ATOM 688 C C . ARG A 1 89 ? -15.760 18.857 34.759 1.00 89.75 89 ARG A C 1
ATOM 690 O O . ARG A 1 89 ? -16.462 19.848 34.940 1.00 89.75 89 ARG A O 1
ATOM 697 N N . LEU A 1 90 ? -15.145 18.200 35.744 1.00 90.31 90 LEU A N 1
ATOM 698 C CA . LEU A 1 90 ? -15.206 18.611 37.152 1.00 90.31 90 LEU A CA 1
ATOM 699 C C . LEU A 1 90 ? -14.590 20.000 37.367 1.00 90.31 90 LEU A C 1
ATOM 701 O O . LEU A 1 90 ? -15.118 20.798 38.143 1.00 90.31 90 LEU A O 1
ATOM 705 N N . GLU A 1 91 ? -13.501 20.306 36.662 1.00 91.25 91 GLU A N 1
ATOM 706 C CA . GLU A 1 91 ? -12.894 21.639 36.660 1.00 91.25 91 GLU A CA 1
ATOM 707 C C . GLU A 1 91 ? -13.812 22.677 36.021 1.00 91.25 91 GLU A C 1
ATOM 709 O O . GLU A 1 91 ? -14.116 23.695 36.643 1.00 91.25 91 GLU A O 1
ATOM 714 N N . LYS A 1 92 ? -14.326 22.390 34.821 1.00 90.31 92 LYS A N 1
ATOM 715 C CA . LYS A 1 92 ? -15.231 23.291 34.097 1.00 90.31 92 LYS A CA 1
ATOM 716 C C . LYS A 1 92 ? -16.527 23.570 34.862 1.00 90.31 92 LYS A C 1
ATOM 718 O O . LYS A 1 92 ? -17.073 24.663 34.749 1.00 90.31 92 LYS A O 1
ATOM 723 N N . SER A 1 93 ? -17.023 22.603 35.634 1.00 87.50 93 SER A N 1
ATOM 724 C CA . SER A 1 93 ? -18.224 22.768 36.457 1.00 87.50 93 SER A CA 1
ATOM 725 C C . SER A 1 93 ? -17.963 23.484 37.787 1.00 87.50 93 SER A C 1
ATOM 727 O O . SER A 1 93 ? -18.892 23.618 38.579 1.00 87.50 93 SER A O 1
ATOM 729 N N . GLY A 1 94 ? -16.719 23.879 38.083 1.00 90.31 94 GLY A N 1
ATOM 730 C CA . GLY A 1 94 ? -16.352 24.494 39.360 1.00 90.31 94 GLY A CA 1
ATOM 731 C C . GLY A 1 94 ? -16.507 23.557 40.563 1.00 90.31 94 GLY A C 1
ATOM 732 O O . GLY A 1 94 ? -16.656 24.027 41.688 1.00 90.31 94 GLY A O 1
ATOM 733 N N . SER A 1 95 ? -16.502 22.235 40.351 1.00 89.44 95 SER A N 1
ATOM 734 C CA . SER A 1 95 ? -16.619 21.271 41.450 1.00 89.44 95 SER A CA 1
ATOM 735 C C . SER A 1 95 ? -15.400 21.381 42.375 1.00 89.44 95 SER A C 1
ATOM 737 O O . SER A 1 95 ? -14.294 21.562 41.867 1.00 89.44 95 SER A O 1
ATOM 739 N N . PRO A 1 96 ? -15.536 21.227 43.703 1.00 90.06 96 PRO A N 1
ATOM 740 C CA . PRO A 1 96 ? -14.392 21.097 44.606 1.00 90.06 96 PRO A CA 1
ATOM 741 C C . PRO A 1 96 ? -13.766 19.691 44.582 1.00 90.06 96 PRO A C 1
ATOM 743 O O . PRO A 1 96 ? -12.718 19.480 45.185 1.00 90.06 96 PRO A O 1
ATOM 746 N N . PHE A 1 97 ? -14.393 18.707 43.926 1.00 93.62 97 PHE A N 1
ATOM 747 C CA . PHE A 1 97 ? -13.886 17.334 43.857 1.00 93.62 97 PHE A CA 1
ATOM 748 C C . PHE A 1 97 ? -12.746 17.179 42.848 1.00 93.62 97 PHE A C 1
ATOM 750 O O . PHE A 1 97 ? -12.919 17.490 41.666 1.00 93.62 97 PHE A O 1
ATOM 757 N N . ARG A 1 98 ? -11.590 16.682 43.299 1.00 92.88 98 ARG A N 1
ATOM 758 C CA . ARG A 1 98 ? -10.414 16.416 42.458 1.00 92.88 98 ARG A CA 1
ATOM 759 C C . ARG A 1 98 ? -9.819 15.058 42.797 1.00 92.88 98 ARG A C 1
ATOM 761 O O . ARG A 1 98 ? -9.728 14.675 43.957 1.00 92.88 98 ARG A O 1
ATOM 768 N N . PHE A 1 99 ? -9.367 14.351 41.772 1.00 96.00 99 PHE A N 1
ATOM 769 C CA . PHE A 1 99 ? -8.604 13.121 41.924 1.00 96.00 99 PHE A CA 1
ATOM 770 C C . PHE A 1 99 ? -7.481 13.085 40.892 1.00 96.00 99 PHE A C 1
ATOM 772 O O . PHE A 1 99 ? -7.466 13.871 39.945 1.00 96.00 99 PHE A O 1
ATOM 779 N N . THR A 1 100 ? -6.538 12.173 41.097 1.00 97.50 100 THR A N 1
ATOM 780 C CA . THR A 1 100 ? -5.379 11.998 40.219 1.00 97.50 100 THR A CA 1
ATOM 781 C C . THR A 1 100 ? -5.321 10.592 39.660 1.00 97.50 100 THR A C 1
ATOM 783 O O . THR A 1 100 ? -5.697 9.624 40.328 1.00 97.50 100 THR A O 1
ATOM 786 N N . PHE A 1 101 ? -4.821 10.471 38.441 1.00 97.88 101 PHE A N 1
ATOM 787 C CA . PHE A 1 101 ? -4.564 9.195 37.795 1.00 97.88 101 PHE A CA 1
ATOM 788 C C . PHE A 1 101 ? -3.212 9.235 37.087 1.00 97.88 101 PHE A C 1
ATOM 790 O O . PHE A 1 101 ? -2.698 10.306 36.784 1.00 97.88 101 PHE A O 1
ATOM 797 N N . GLY A 1 102 ? -2.614 8.074 36.853 1.00 96.69 102 GLY A N 1
ATOM 798 C CA . GLY A 1 102 ? -1.335 7.985 36.159 1.00 96.69 102 GLY A CA 1
ATOM 799 C C . GLY A 1 102 ? -1.236 6.703 35.354 1.00 96.69 102 GLY A C 1
ATOM 800 O O . GLY A 1 102 ? -1.634 5.632 35.822 1.00 96.69 102 GLY A O 1
ATOM 801 N N . GLN A 1 103 ? -0.718 6.818 34.135 1.00 95.56 103 GLN A N 1
ATOM 802 C CA . GLN A 1 103 ? -0.448 5.680 33.271 1.00 95.56 103 GLN A CA 1
ATOM 803 C C . GLN A 1 103 ? 1.031 5.309 33.372 1.00 95.56 103 GLN A C 1
ATOM 805 O O . GLN A 1 103 ? 1.903 6.040 32.906 1.00 95.56 103 GLN A O 1
ATOM 810 N N . TYR A 1 104 ? 1.316 4.148 33.960 1.00 93.88 104 TYR A N 1
ATOM 811 C CA . TYR A 1 104 ? 2.671 3.631 34.121 1.00 93.88 104 TYR A CA 1
ATOM 812 C C . TYR A 1 104 ? 2.884 2.462 33.154 1.00 93.88 104 TYR A C 1
ATOM 814 O O . TYR A 1 104 ? 2.451 1.342 33.410 1.00 93.88 104 TYR A O 1
ATOM 822 N N . THR A 1 105 ? 3.560 2.711 32.034 1.00 92.00 105 THR A N 1
ATOM 823 C CA . THR A 1 105 ? 3.887 1.731 30.985 1.00 92.00 105 THR A CA 1
ATOM 824 C C . THR A 1 105 ? 5.359 1.851 30.560 1.00 92.00 105 THR A C 1
ATOM 826 O O . THR A 1 105 ? 6.130 2.649 31.109 1.00 92.00 105 THR A O 1
ATOM 829 N N . GLY A 1 106 ? 5.770 1.048 29.571 1.00 87.12 106 GLY A N 1
ATOM 830 C CA . GLY A 1 106 ? 7.092 1.146 28.944 1.00 87.12 106 GLY A CA 1
ATOM 831 C C . GLY A 1 106 ? 7.377 2.520 28.322 1.00 87.12 106 GLY A C 1
ATOM 832 O O . GLY A 1 106 ? 8.526 2.962 28.374 1.00 87.12 106 GLY A O 1
ATOM 833 N N . GLU A 1 107 ? 6.325 3.203 27.859 1.00 87.62 107 GLU A N 1
ATOM 834 C CA . GLU A 1 107 ? 6.373 4.509 27.187 1.00 87.62 107 GLU A CA 1
ATOM 835 C C . GLU A 1 107 ? 6.340 5.695 28.156 1.00 87.62 107 GLU A C 1
ATOM 837 O O . GLU A 1 107 ? 6.602 6.820 27.753 1.00 87.62 107 GLU A O 1
ATOM 842 N N . THR A 1 108 ? 6.050 5.477 29.444 1.00 91.50 108 THR A N 1
ATOM 843 C CA . THR A 1 108 ? 5.992 6.573 30.421 1.00 91.50 108 THR A CA 1
ATOM 844 C C . THR A 1 108 ? 7.394 7.160 30.651 1.00 91.50 108 THR A C 1
ATOM 846 O O . THR A 1 108 ? 8.265 6.416 31.130 1.00 91.50 108 THR A O 1
ATOM 849 N N . PRO A 1 109 ? 7.620 8.457 30.366 1.00 94.38 109 PRO A N 1
ATOM 850 C CA . PRO A 1 109 ? 8.905 9.115 30.580 1.00 94.38 109 PRO A CA 1
ATOM 851 C C . PRO A 1 109 ? 9.299 9.153 32.060 1.00 94.38 109 PRO A C 1
ATOM 853 O O . PRO A 1 109 ? 8.455 9.195 32.962 1.00 94.38 109 PRO A O 1
ATOM 856 N N . GLU A 1 110 ? 10.605 9.107 32.323 1.00 93.88 110 GLU A N 1
ATOM 857 C CA . GLU A 1 110 ? 11.125 9.230 33.688 1.00 93.88 110 GLU A CA 1
ATOM 858 C C . GLU A 1 110 ? 10.863 10.635 34.260 1.00 93.88 110 GLU A C 1
ATOM 860 O O . GLU A 1 110 ? 10.363 10.752 35.386 1.00 93.88 110 GLU A O 1
ATOM 865 N N . ASP A 1 111 ? 11.152 11.658 33.451 1.00 94.56 111 ASP A N 1
ATOM 866 C CA . ASP A 1 111 ? 10.939 13.092 33.663 1.00 94.56 111 ASP A CA 1
ATOM 867 C C . ASP A 1 111 ? 10.910 13.840 32.304 1.00 94.56 111 ASP A C 1
ATOM 869 O O . ASP A 1 111 ? 10.939 13.216 31.240 1.00 94.56 111 ASP A O 1
ATOM 873 N N . GLU A 1 112 ? 10.842 15.175 32.334 1.00 90.81 112 GLU A N 1
ATOM 874 C CA . GLU A 1 112 ? 10.791 16.042 31.142 1.00 90.81 112 GLU A CA 1
ATOM 875 C C . GLU A 1 112 ? 12.032 15.914 30.236 1.00 90.81 112 GLU A C 1
ATOM 877 O O . GLU A 1 112 ? 11.940 16.147 29.034 1.00 90.81 112 GLU A O 1
ATOM 882 N N . GLN A 1 113 ? 13.180 15.487 30.778 1.00 90.38 113 GLN A N 1
ATOM 883 C CA . GLN A 1 113 ? 14.451 15.372 30.052 1.00 90.38 113 GLN A CA 1
ATOM 884 C C . GLN A 1 113 ? 14.632 13.996 29.377 1.00 90.38 113 GLN A C 1
ATOM 886 O O . GLN A 1 113 ? 15.647 13.761 28.714 1.00 90.38 113 GLN A O 1
ATOM 891 N N . ASP A 1 114 ? 13.670 13.073 29.514 1.00 87.56 114 ASP A N 1
ATOM 892 C CA . ASP A 1 114 ? 13.711 11.737 28.904 1.00 87.56 114 ASP A CA 1
ATOM 893 C C . ASP A 1 114 ? 13.472 11.805 27.382 1.00 87.56 114 ASP A C 1
ATOM 895 O O . ASP A 1 114 ? 12.354 11.638 26.887 1.00 87.56 114 ASP A O 1
ATOM 899 N N . SER A 1 115 ? 14.547 12.030 26.619 1.00 83.00 115 SER A N 1
ATOM 900 C CA . SER A 1 115 ? 14.502 12.118 25.152 1.00 83.00 115 SER A CA 1
ATOM 901 C C . SER A 1 115 ? 14.115 10.805 24.470 1.00 83.00 115 SER A C 1
ATOM 903 O O . SER A 1 115 ? 13.528 10.829 23.393 1.00 83.00 115 SER A O 1
ATOM 905 N N . LYS A 1 116 ? 14.386 9.649 25.094 1.00 84.00 116 LYS A N 1
ATOM 906 C CA . LYS A 1 116 ? 14.045 8.335 24.518 1.00 84.00 116 LYS A CA 1
ATOM 907 C C . LYS A 1 116 ? 12.538 8.107 24.463 1.00 84.00 116 LYS A C 1
ATOM 909 O O . LYS A 1 116 ? 12.072 7.376 23.596 1.00 84.00 116 LYS A O 1
ATOM 914 N N . ARG A 1 117 ? 11.802 8.695 25.408 1.00 84.06 117 ARG A N 1
ATOM 915 C CA . ARG A 1 117 ? 10.341 8.584 25.530 1.00 84.06 117 ARG A CA 1
ATOM 916 C C . ARG A 1 117 ? 9.627 9.913 25.278 1.00 84.06 117 ARG A C 1
ATOM 918 O O . ARG A 1 117 ? 8.459 10.042 25.625 1.00 84.06 117 ARG A O 1
ATOM 925 N N . HIS A 1 118 ? 10.320 10.876 24.666 1.00 86.88 118 HIS A N 1
ATOM 926 C CA . HIS A 1 118 ? 9.771 12.171 24.257 1.00 86.88 118 HIS A CA 1
ATOM 927 C C . HIS A 1 118 ? 9.101 12.938 25.415 1.00 86.88 118 HIS A C 1
ATOM 929 O O . HIS A 1 118 ? 7.974 13.412 25.284 1.00 86.88 118 HIS A O 1
ATOM 935 N N . GLY A 1 119 ? 9.786 13.048 26.562 1.00 85.62 119 GLY A N 1
ATOM 936 C CA . GLY A 1 119 ? 9.249 13.660 27.788 1.00 85.62 119 GLY A CA 1
ATOM 937 C C . GLY A 1 119 ? 8.581 15.027 27.577 1.00 85.62 119 GLY A C 1
ATOM 938 O O . GLY A 1 119 ? 7.460 15.236 28.039 1.00 85.62 119 GLY A O 1
ATOM 939 N N . GLU A 1 120 ? 9.214 15.913 26.805 1.00 88.31 120 GLU A N 1
ATOM 940 C CA . GLU A 1 120 ? 8.679 17.240 26.467 1.00 88.31 120 GLU A CA 1
ATOM 941 C C . GLU A 1 120 ? 7.358 17.173 25.673 1.00 88.31 120 GLU A C 1
ATOM 943 O O . GLU A 1 120 ? 6.403 17.887 25.979 1.00 88.31 120 GLU A O 1
ATOM 948 N N . GLU A 1 121 ? 7.248 16.273 24.692 1.00 85.25 121 GLU A N 1
ATOM 949 C CA . GLU A 1 121 ? 6.012 16.097 23.915 1.00 85.25 121 GLU A CA 1
ATOM 950 C C . GLU A 1 121 ? 4.873 15.532 24.770 1.00 85.25 121 GLU A C 1
ATOM 952 O O . GLU A 1 121 ? 3.710 15.913 24.606 1.00 85.25 121 GLU A O 1
ATOM 957 N N . VAL A 1 122 ? 5.193 14.633 25.707 1.00 85.81 122 VAL A N 1
ATOM 958 C CA . VAL A 1 122 ? 4.217 14.084 26.656 1.00 85.81 122 VAL A CA 1
ATOM 959 C C . VAL A 1 122 ? 3.694 15.186 27.583 1.00 85.81 122 VAL A C 1
ATOM 961 O O . VAL A 1 122 ? 2.492 15.234 27.847 1.00 85.81 122 VAL A O 1
ATOM 964 N N . ALA A 1 123 ? 4.552 16.119 28.009 1.00 89.44 123 ALA A N 1
ATOM 965 C CA . ALA A 1 123 ? 4.154 17.268 28.824 1.00 89.44 123 ALA A CA 1
ATOM 966 C C . ALA A 1 123 ? 3.075 18.128 28.154 1.00 89.44 123 ALA A C 1
ATOM 968 O O . ALA A 1 123 ? 2.110 18.531 28.806 1.00 89.44 123 ALA A O 1
ATOM 969 N N . GLN A 1 124 ? 3.194 18.349 26.842 1.00 87.44 124 GLN A N 1
ATOM 970 C CA . GLN A 1 124 ? 2.242 19.140 26.054 1.00 87.44 124 GLN A CA 1
ATOM 971 C C . GLN A 1 124 ? 0.856 18.487 25.942 1.00 87.44 124 GLN A C 1
ATOM 973 O O . GLN A 1 124 ? -0.126 19.168 25.651 1.00 87.44 124 GLN A O 1
ATOM 978 N N . ARG A 1 125 ? 0.760 17.172 26.176 1.00 87.50 125 ARG A N 1
ATOM 979 C CA . ARG A 1 125 ? -0.485 16.390 26.086 1.00 87.50 125 ARG A CA 1
ATOM 980 C C . ARG A 1 125 ? -1.095 16.060 27.450 1.00 87.50 125 ARG A C 1
ATOM 982 O O . ARG A 1 125 ? -2.032 15.267 27.500 1.00 87.50 125 ARG A O 1
ATOM 989 N N . ARG A 1 126 ? -0.579 16.646 28.537 1.00 93.38 126 ARG A N 1
ATOM 990 C CA . ARG A 1 126 ? -1.057 16.403 29.905 1.00 93.38 126 ARG A CA 1
ATOM 991 C C . ARG A 1 126 ? -2.552 16.691 30.027 1.00 93.38 126 ARG A C 1
ATOM 993 O O . ARG A 1 126 ? -3.014 17.790 29.715 1.00 93.38 126 ARG A O 1
ATOM 1000 N N . LEU A 1 127 ? -3.289 15.727 30.565 1.00 93.81 127 LEU A N 1
ATOM 1001 C CA . LEU A 1 127 ? -4.704 15.879 30.875 1.00 93.81 127 LEU A CA 1
ATOM 1002 C C . LEU A 1 127 ? -4.922 16.382 32.315 1.00 93.81 127 LEU A C 1
ATOM 1004 O O . LEU A 1 127 ? -4.081 16.165 33.193 1.00 93.81 127 LEU A O 1
ATOM 1008 N N . PRO A 1 128 ? -6.064 17.031 32.611 1.00 94.25 128 PRO A N 1
ATOM 1009 C CA . PRO A 1 128 ? -6.402 17.416 33.978 1.00 94.25 128 PRO A CA 1
ATOM 1010 C C . PRO A 1 128 ? -6.403 16.217 34.937 1.00 94.25 128 PRO A C 1
ATOM 1012 O O . PRO A 1 128 ? -7.003 15.182 34.651 1.00 94.25 128 PRO A O 1
ATOM 1015 N N . GLY A 1 129 ? -5.732 16.354 36.084 1.00 93.44 129 GLY A N 1
ATOM 1016 C CA . GLY A 1 129 ? -5.579 15.287 37.084 1.00 93.44 129 GLY A CA 1
ATOM 1017 C C . GLY A 1 129 ? -4.565 14.188 36.728 1.00 93.44 129 GLY A C 1
ATOM 1018 O O . GLY A 1 129 ? -4.384 13.258 37.514 1.00 93.44 129 GLY A O 1
ATOM 1019 N N . GLU A 1 130 ? -3.889 14.272 35.583 1.00 97.19 130 GLU A N 1
ATOM 1020 C CA . GLU A 1 130 ? -2.918 13.267 35.154 1.00 97.19 130 GLU A CA 1
ATOM 1021 C C . GLU A 1 130 ? -1.517 13.501 35.745 1.00 97.19 130 GLU A C 1
ATOM 1023 O O . GLU A 1 130 ? -0.994 14.618 35.733 1.00 97.19 130 GLU A O 1
ATOM 1028 N N . LEU 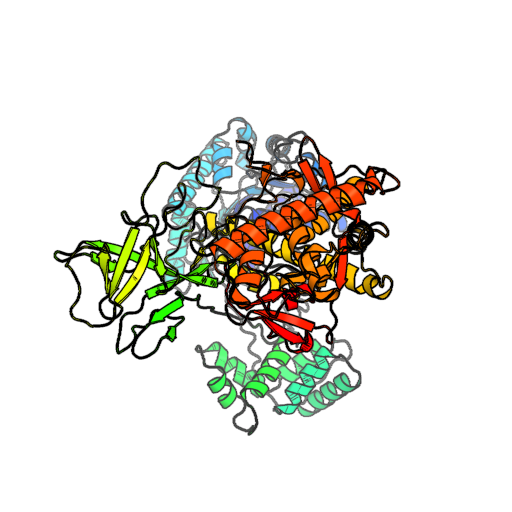A 1 131 ? -0.890 12.419 36.212 1.00 96.75 131 LEU A N 1
ATOM 1029 C CA . LEU A 1 131 ? 0.541 12.340 36.507 1.00 96.75 131 LEU A CA 1
ATOM 1030 C C . LEU A 1 131 ? 1.242 11.620 35.353 1.00 96.75 131 LEU A C 1
ATOM 1032 O O . LEU A 1 131 ? 0.972 10.442 35.100 1.00 96.75 131 LEU A O 1
ATOM 1036 N N . ILE A 1 132 ? 2.134 12.325 34.661 1.00 95.62 132 ILE A N 1
ATOM 1037 C CA . ILE A 1 132 ? 2.689 11.883 33.371 1.00 95.62 132 ILE A CA 1
ATOM 1038 C C . ILE A 1 132 ? 4.089 11.279 33.499 1.00 95.62 132 ILE A C 1
ATOM 1040 O O . ILE A 1 132 ? 4.506 10.510 32.634 1.00 95.62 132 ILE A O 1
ATOM 1044 N N . TYR A 1 133 ? 4.808 11.589 34.583 1.00 96.44 133 TYR A N 1
ATOM 1045 C CA . TYR A 1 133 ? 6.168 11.097 34.798 1.00 96.44 133 TYR A CA 1
ATOM 1046 C C . TYR A 1 133 ? 6.228 9.977 35.830 1.00 96.44 133 TYR A C 1
ATOM 1048 O O . TYR A 1 133 ? 5.545 9.987 36.859 1.00 96.44 133 TYR A O 1
ATOM 1056 N N . ARG A 1 134 ? 7.151 9.031 35.622 1.00 95.62 134 ARG A N 1
ATOM 1057 C CA . ARG A 1 134 ? 7.448 7.996 36.625 1.00 95.62 134 ARG A CA 1
ATOM 1058 C C . ARG A 1 134 ? 7.916 8.616 37.933 1.00 95.62 134 ARG A C 1
ATOM 1060 O O . ARG A 1 134 ? 7.603 8.102 39.005 1.00 95.62 134 ARG A O 1
ATOM 1067 N N . LYS A 1 135 ? 8.700 9.698 37.869 1.00 94.81 135 LYS A N 1
ATOM 1068 C CA . LYS A 1 135 ? 9.156 10.431 39.058 1.00 94.81 135 LYS A CA 1
ATOM 1069 C C . LYS A 1 135 ? 7.986 11.059 39.819 1.00 94.81 135 LYS A C 1
ATOM 1071 O O . LYS A 1 135 ? 7.860 10.794 41.011 1.00 94.81 135 LYS A O 1
ATOM 1076 N N . GLU A 1 136 ? 7.085 11.752 39.120 1.00 95.12 136 GLU A N 1
ATOM 1077 C CA . GLU A 1 136 ? 5.858 12.317 39.707 1.00 95.12 136 GLU A CA 1
ATOM 1078 C C . GLU A 1 136 ? 5.035 11.244 40.429 1.00 95.12 136 GLU A C 1
ATOM 1080 O O . GLU A 1 136 ? 4.692 11.410 41.596 1.00 95.12 136 GLU A O 1
ATOM 1085 N N . MET A 1 137 ? 4.784 10.105 39.775 1.00 95.38 137 MET A N 1
ATOM 1086 C CA . MET A 1 137 ? 4.001 9.014 40.362 1.00 95.38 137 MET A CA 1
ATOM 1087 C C . MET A 1 137 ? 4.680 8.340 41.564 1.00 95.38 137 MET A C 1
ATOM 1089 O O . MET A 1 137 ? 3.994 7.794 42.421 1.00 95.38 137 MET A O 1
ATOM 1093 N N . ARG A 1 138 ? 6.013 8.346 41.665 1.00 93.62 138 ARG A N 1
ATOM 1094 C CA . ARG A 1 138 ? 6.716 7.808 42.846 1.00 93.62 138 ARG A CA 1
ATOM 1095 C C . ARG A 1 138 ? 6.671 8.777 44.024 1.00 93.62 138 ARG A C 1
ATOM 1097 O O . ARG A 1 138 ? 6.510 8.347 45.166 1.00 93.62 138 ARG A O 1
ATOM 1104 N N . GLU A 1 139 ? 6.815 10.071 43.753 1.00 92.44 139 GLU A N 1
ATOM 1105 C CA . GLU A 1 139 ? 6.781 11.122 44.774 1.00 92.44 139 GLU A CA 1
ATOM 1106 C C . GLU A 1 139 ? 5.359 11.327 45.312 1.00 92.44 139 GLU A C 1
ATOM 1108 O O . GLU A 1 139 ? 5.146 11.348 46.528 1.00 92.44 139 GLU A O 1
ATOM 1113 N N . GLN A 1 140 ? 4.375 11.393 44.412 1.00 92.69 140 GLN A N 1
ATOM 1114 C CA . GLN A 1 140 ? 2.957 11.554 44.718 1.00 92.69 140 GLN A CA 1
ATOM 1115 C C . GLN A 1 140 ? 2.134 10.473 44.005 1.00 92.69 140 GLN A C 1
ATOM 1117 O O . GLN A 1 140 ? 1.600 10.717 42.927 1.00 92.69 140 GLN A O 1
ATOM 1122 N N . PRO A 1 141 ? 1.996 9.269 44.589 1.00 94.62 141 PRO A N 1
ATOM 1123 C CA . PRO A 1 141 ? 1.266 8.186 43.940 1.00 94.62 141 PRO A CA 1
ATOM 1124 C C . PRO A 1 141 ? -0.169 8.565 43.553 1.00 94.62 141 PRO A C 1
ATOM 1126 O O . PRO A 1 141 ? -0.889 9.130 44.389 1.00 94.62 141 PRO A O 1
ATOM 1129 N N . PRO A 1 142 ? -0.594 8.254 42.311 1.00 96.69 142 PRO A N 1
ATOM 1130 C CA . PRO A 1 142 ? -1.918 8.615 41.821 1.00 96.69 142 PRO A CA 1
ATOM 1131 C C . PRO A 1 142 ? -3.008 7.832 42.552 1.00 96.69 142 PRO A C 1
ATOM 1133 O O . PRO A 1 142 ? -2.763 6.725 43.025 1.00 96.69 142 PRO A O 1
ATOM 1136 N N . HIS A 1 143 ? -4.236 8.355 42.577 1.00 97.38 143 HIS A N 1
ATOM 1137 C CA . HIS A 1 143 ? -5.382 7.626 43.134 1.00 97.38 143 HIS A CA 1
ATOM 1138 C C . HIS A 1 143 ? -5.771 6.417 42.268 1.00 97.38 143 HIS A C 1
ATOM 1140 O O . HIS A 1 143 ? -6.149 5.370 42.800 1.00 97.38 143 HIS A O 1
ATOM 1146 N N . ILE A 1 144 ? -5.651 6.547 40.943 1.00 98.06 144 ILE A N 1
ATOM 1147 C CA . ILE A 1 144 ? -5.911 5.482 39.966 1.00 98.06 144 ILE A CA 1
ATOM 1148 C C . ILE A 1 144 ? -4.637 5.217 39.158 1.00 98.06 144 ILE A C 1
ATOM 1150 O O . ILE A 1 144 ? -4.143 6.106 38.466 1.00 98.06 144 ILE A O 1
ATOM 1154 N N . LEU A 1 145 ? -4.113 3.994 39.228 1.00 97.44 145 LEU A N 1
ATOM 1155 C CA . LEU A 1 145 ? -2.922 3.575 38.490 1.00 97.44 145 LEU A CA 1
ATOM 1156 C C . LEU A 1 145 ? -3.325 2.679 37.314 1.00 97.44 145 LEU A C 1
ATOM 1158 O O . LEU A 1 145 ? -3.912 1.617 37.519 1.00 97.44 145 LEU A O 1
ATOM 1162 N N . LEU A 1 146 ? -2.997 3.095 36.090 1.00 96.81 146 LEU A N 1
ATOM 1163 C CA . LEU A 1 146 ? -3.206 2.315 34.871 1.00 96.81 146 LEU A CA 1
ATOM 1164 C C . LEU A 1 146 ? -1.882 1.686 34.447 1.00 96.81 146 LEU A C 1
ATOM 1166 O O . LEU A 1 146 ? -0.874 2.384 34.330 1.00 96.81 146 LEU A O 1
ATOM 1170 N N . THR A 1 147 ? -1.864 0.380 34.200 1.00 94.44 147 THR A N 1
ATOM 1171 C CA . THR A 1 147 ? -0.646 -0.311 33.759 1.00 94.44 147 THR A CA 1
ATOM 1172 C C . THR A 1 147 ? -0.967 -1.593 32.985 1.00 94.44 147 THR A C 1
ATOM 1174 O O . THR A 1 147 ? -2.130 -1.937 32.769 1.00 94.44 147 THR A O 1
ATOM 1177 N N . ASN A 1 148 ? 0.073 -2.298 32.547 1.00 90.38 148 ASN A N 1
ATOM 1178 C CA . ASN A 1 148 ? -0.016 -3.620 31.933 1.00 90.38 148 ASN A CA 1
ATOM 1179 C C . ASN A 1 148 ? 0.730 -4.658 32.791 1.00 90.38 148 ASN A C 1
ATOM 1181 O O . ASN A 1 148 ? 1.432 -4.312 33.743 1.00 90.38 148 ASN A O 1
ATOM 1185 N N . TYR A 1 149 ? 0.571 -5.941 32.467 1.00 87.19 149 TYR A N 1
ATOM 1186 C CA . TYR A 1 149 ? 1.126 -7.035 33.270 1.00 87.19 149 TYR A CA 1
ATOM 1187 C C . TYR A 1 149 ? 2.659 -6.988 33.377 1.00 87.19 149 TYR A C 1
ATOM 1189 O O . TYR A 1 149 ? 3.200 -7.129 34.472 1.00 87.19 149 TYR A O 1
ATOM 1197 N N . SER A 1 150 ? 3.359 -6.725 32.266 1.00 88.12 150 SER A N 1
ATOM 1198 C CA . SER A 1 150 ? 4.823 -6.658 32.241 1.00 88.12 150 SER A CA 1
ATOM 1199 C C . SER A 1 150 ? 5.328 -5.519 33.117 1.00 88.12 150 SER A C 1
ATOM 1201 O O . SER A 1 150 ? 6.256 -5.682 33.904 1.00 88.12 150 SER A O 1
ATOM 1203 N N . MET A 1 151 ? 4.691 -4.354 33.018 1.00 91.88 151 MET A N 1
ATOM 1204 C CA . MET A 1 151 ? 5.084 -3.186 33.788 1.00 91.88 151 MET A CA 1
ATOM 1205 C C . MET A 1 151 ? 4.752 -3.354 35.273 1.00 91.88 151 MET A C 1
ATOM 1207 O O . MET A 1 151 ? 5.565 -2.972 36.108 1.00 91.88 151 MET A O 1
ATOM 1211 N N . LEU A 1 152 ? 3.641 -4.006 35.630 1.00 94.31 152 LEU A N 1
ATOM 1212 C CA . LEU A 1 152 ? 3.363 -4.362 37.023 1.00 94.31 152 LEU A CA 1
ATOM 1213 C C . LEU A 1 152 ? 4.466 -5.252 37.619 1.00 94.31 152 LEU A C 1
ATOM 1215 O O . LEU A 1 152 ? 4.868 -5.037 38.760 1.00 94.31 152 LEU A O 1
ATOM 1219 N N . GLU A 1 153 ? 4.989 -6.218 36.863 1.00 92.19 153 GLU A N 1
ATOM 1220 C CA . GLU A 1 153 ? 6.113 -7.039 37.325 1.00 92.19 153 GLU A CA 1
ATOM 1221 C C . GLU A 1 153 ? 7.362 -6.192 37.597 1.00 92.19 153 GLU A C 1
ATOM 1223 O O . GLU A 1 153 ? 7.960 -6.296 38.669 1.00 92.19 153 GLU A O 1
ATOM 1228 N N . TYR A 1 154 ? 7.702 -5.275 36.690 1.00 91.69 154 TYR A N 1
ATOM 1229 C CA . TYR A 1 154 ? 8.793 -4.326 36.915 1.00 91.69 154 TYR A CA 1
ATOM 1230 C C . TYR A 1 154 ? 8.558 -3.422 38.136 1.00 91.69 154 TYR A C 1
ATOM 1232 O O . TYR A 1 154 ? 9.504 -3.186 38.887 1.00 91.69 154 TYR A O 1
ATOM 1240 N N . LEU A 1 155 ? 7.329 -2.942 38.365 1.00 93.12 155 LEU A N 1
ATOM 1241 C CA . LEU A 1 155 ? 6.989 -2.126 39.540 1.00 93.12 155 LEU A CA 1
ATOM 1242 C C . LEU A 1 155 ? 7.230 -2.883 40.854 1.00 93.12 155 LEU A C 1
ATOM 1244 O O . LEU A 1 155 ? 7.641 -2.277 41.840 1.00 93.12 155 LEU A O 1
ATOM 1248 N N . LEU A 1 156 ? 6.997 -4.198 40.878 1.00 92.06 156 LEU A N 1
ATOM 1249 C CA . LEU A 1 156 ? 7.231 -5.026 42.065 1.00 92.06 156 LEU A CA 1
ATOM 1250 C C . LEU A 1 156 ? 8.716 -5.329 42.309 1.00 92.06 156 LEU A C 1
ATOM 1252 O O . LEU A 1 156 ? 9.096 -5.595 43.448 1.00 92.06 156 LEU A O 1
ATOM 1256 N N . LEU A 1 157 ? 9.542 -5.315 41.259 1.00 89.62 157 LEU A N 1
ATOM 1257 C CA . LEU A 1 157 ? 10.957 -5.690 41.331 1.00 89.62 157 LEU A CA 1
ATOM 1258 C C . LEU A 1 157 ? 11.897 -4.499 41.543 1.00 89.62 157 LEU A C 1
ATOM 1260 O O . LEU A 1 157 ? 12.951 -4.656 42.160 1.00 89.62 157 LEU A O 1
ATOM 1264 N N . ARG A 1 158 ? 11.570 -3.316 41.011 1.00 90.94 158 ARG A N 1
ATOM 1265 C CA . ARG A 1 158 ? 12.492 -2.172 41.014 1.00 90.94 158 ARG A CA 1
ATOM 1266 C C . ARG A 1 158 ? 12.430 -1.405 42.343 1.00 90.94 158 ARG A C 1
ATOM 1268 O O . ARG A 1 158 ? 11.383 -0.845 42.666 1.00 90.94 158 ARG A O 1
ATOM 1275 N N . PRO A 1 159 ? 13.557 -1.245 43.067 1.00 89.44 159 PRO A N 1
ATOM 1276 C CA . PRO A 1 159 ? 13.574 -0.545 44.357 1.00 89.44 159 PRO A CA 1
ATOM 1277 C C . PRO A 1 159 ? 13.074 0.902 44.294 1.00 89.44 159 PRO A C 1
ATOM 1279 O O . PRO A 1 159 ? 12.490 1.405 45.247 1.00 89.44 159 PRO A O 1
ATOM 1282 N N . GLN A 1 160 ? 13.282 1.574 43.162 1.00 90.44 160 GLN A N 1
ATOM 1283 C CA . GLN A 1 160 ? 12.831 2.948 42.953 1.00 90.44 160 GLN A CA 1
ATOM 1284 C C . GLN A 1 160 ? 11.303 3.098 42.942 1.00 90.44 160 GLN A C 1
ATOM 1286 O O . GLN A 1 160 ? 10.823 4.187 43.225 1.00 90.44 160 GLN A O 1
ATOM 1291 N N . ASP A 1 161 ? 10.545 2.038 42.636 1.00 91.94 161 ASP A N 1
ATOM 1292 C CA . ASP A 1 161 ? 9.075 2.061 42.587 1.00 91.94 161 ASP A CA 1
ATOM 1293 C C . ASP A 1 161 ? 8.426 1.663 43.922 1.00 91.94 161 ASP A C 1
ATOM 1295 O O . ASP A 1 161 ? 7.220 1.839 44.104 1.00 91.94 161 ASP A O 1
ATOM 1299 N N . SER A 1 162 ? 9.228 1.225 44.900 1.00 88.69 162 SER A N 1
ATOM 1300 C CA . SER A 1 162 ? 8.804 0.950 46.277 1.00 88.69 162 SER A CA 1
ATOM 1301 C C . SER A 1 162 ? 7.928 2.038 46.917 1.00 88.69 162 SER A C 1
ATOM 1303 O O . SER A 1 162 ? 6.998 1.667 47.635 1.00 88.69 162 SER A O 1
ATOM 1305 N N . PRO A 1 163 ? 8.115 3.353 46.654 1.00 89.19 163 PRO A N 1
ATOM 1306 C CA . PRO A 1 163 ? 7.206 4.393 47.129 1.00 89.19 163 PRO A CA 1
ATOM 1307 C C . PRO A 1 163 ? 5.719 4.155 46.827 1.00 89.19 163 PRO A C 1
ATOM 1309 O O . PRO A 1 163 ? 4.888 4.587 47.618 1.00 89.19 163 PRO A O 1
ATOM 1312 N N . LEU A 1 164 ? 5.361 3.437 45.757 1.00 88.88 164 LEU A N 1
ATOM 1313 C CA . LEU A 1 164 ? 3.964 3.108 45.435 1.00 88.88 164 LEU A CA 1
ATOM 1314 C C . LEU A 1 164 ? 3.312 2.143 46.446 1.00 88.88 164 LEU A C 1
ATOM 1316 O O . LEU A 1 164 ? 2.084 2.090 46.551 1.00 88.88 164 LEU A O 1
ATOM 1320 N N . PHE A 1 165 ? 4.128 1.388 47.185 1.00 89.88 165 PHE A N 1
ATOM 1321 C CA . PHE A 1 165 ? 3.696 0.311 48.080 1.00 89.88 165 PHE A CA 1
ATOM 1322 C C . PHE A 1 165 ? 4.072 0.576 49.549 1.00 89.88 165 PHE A C 1
ATOM 1324 O O . PHE A 1 165 ? 3.325 0.215 50.454 1.00 89.88 165 PHE A O 1
ATOM 1331 N N . ASP A 1 166 ? 5.202 1.234 49.805 1.00 83.44 166 ASP A N 1
ATOM 1332 C CA . ASP A 1 166 ? 5.770 1.399 51.148 1.00 83.44 166 ASP A CA 1
ATOM 1333 C C . ASP A 1 166 ? 5.307 2.666 51.879 1.00 83.44 166 ASP A C 1
ATOM 1335 O O . ASP A 1 166 ? 4.522 3.470 51.373 1.00 83.44 166 ASP A O 1
ATOM 1339 N N . ALA A 1 167 ? 5.821 2.849 53.102 1.00 76.81 167 ALA A N 1
ATOM 1340 C CA . ALA A 1 167 ? 5.578 4.011 53.960 1.00 76.81 167 ALA A CA 1
ATOM 1341 C C . ALA A 1 167 ? 4.087 4.235 54.278 1.00 76.81 167 ALA A C 1
ATOM 1343 O O . ALA A 1 167 ? 3.602 5.363 54.307 1.00 76.81 167 ALA A O 1
ATOM 1344 N N . GLY A 1 168 ? 3.344 3.143 54.486 1.00 76.50 168 GLY A N 1
ATOM 1345 C CA . GLY A 1 168 ? 1.912 3.180 54.786 1.00 76.50 168 GLY A CA 1
ATOM 1346 C C . GLY A 1 168 ? 1.022 3.464 53.574 1.00 76.50 168 GLY A C 1
ATOM 1347 O O . GLY A 1 168 ? -0.195 3.508 53.726 1.00 76.50 168 GLY A O 1
ATOM 1348 N N . ARG A 1 169 ? 1.579 3.611 52.363 1.00 82.00 169 ARG A N 1
ATOM 1349 C CA . ARG A 1 169 ? 0.788 3.903 51.156 1.00 82.00 169 ARG A CA 1
ATOM 1350 C C . ARG A 1 169 ? 0.024 2.695 50.619 1.00 82.00 169 ARG A C 1
ATOM 1352 O O . ARG A 1 169 ? -1.047 2.886 50.045 1.00 82.00 169 ARG A O 1
ATOM 1359 N N . ALA A 1 170 ? 0.479 1.466 50.891 1.00 86.88 170 ALA A N 1
ATOM 1360 C CA . ALA A 1 170 ? -0.293 0.252 50.604 1.00 86.88 170 ALA A CA 1
ATOM 1361 C C . ALA A 1 170 ? -1.671 0.231 51.289 1.00 86.88 170 ALA A C 1
ATOM 1363 O O . ALA A 1 170 ? -2.586 -0.409 50.779 1.00 86.88 170 ALA A O 1
ATOM 1364 N N . TYR A 1 171 ? -1.846 0.940 52.411 1.00 86.88 171 TYR A N 1
ATOM 1365 C CA . TYR A 1 171 ? -3.108 0.980 53.157 1.00 86.88 171 TYR A CA 1
ATOM 1366 C C . TYR A 1 171 ? -4.316 1.374 52.287 1.00 86.88 171 TYR A C 1
ATOM 1368 O O . TYR A 1 171 ? -5.399 0.803 52.452 1.00 86.88 171 TYR A O 1
ATOM 1376 N N . TRP A 1 172 ? -4.111 2.295 51.338 1.00 89.50 172 TRP A N 1
ATOM 1377 C CA . TRP A 1 172 ? -5.156 2.861 50.478 1.00 89.50 172 TRP A CA 1
ATOM 1378 C C . TRP A 1 172 ? -5.632 1.925 49.361 1.00 89.50 172 TRP A C 1
ATOM 1380 O O . TRP A 1 172 ? -6.730 2.111 48.826 1.00 89.50 172 TRP A O 1
ATOM 1390 N N . TRP A 1 173 ? -4.848 0.900 49.021 1.00 94.00 173 TRP A N 1
ATOM 1391 C CA . TRP A 1 173 ? -5.175 -0.022 47.937 1.00 94.00 173 TRP A CA 1
ATOM 1392 C C . TRP A 1 173 ? -6.483 -0.752 48.232 1.00 94.00 173 TRP A C 1
ATOM 1394 O O . TRP A 1 173 ? -6.614 -1.427 49.248 1.00 94.00 173 TRP A O 1
ATOM 1404 N N . SER A 1 174 ? -7.459 -0.616 47.337 1.00 93.06 174 SER A N 1
ATOM 1405 C CA . SER A 1 174 ? -8.827 -1.096 47.556 1.00 93.06 174 SER A CA 1
ATOM 1406 C C . SER A 1 174 ? -9.337 -1.976 46.416 1.00 93.06 174 SER A C 1
ATOM 1408 O O . SER A 1 174 ? -10.038 -2.952 46.691 1.00 93.06 174 SER A O 1
ATOM 1410 N N . TYR A 1 175 ? -8.953 -1.682 45.169 1.00 96.38 175 TYR A N 1
ATOM 1411 C CA . TYR A 1 175 ? -9.457 -2.366 43.976 1.00 96.38 175 TYR A CA 1
ATOM 1412 C C . TYR A 1 175 ? -8.339 -2.873 43.059 1.00 96.38 175 TYR A C 1
ATOM 1414 O O . TYR A 1 175 ? -7.357 -2.170 42.811 1.00 96.38 175 TYR A O 1
ATOM 1422 N N . ILE A 1 176 ? -8.540 -4.068 42.500 1.00 96.69 176 ILE A N 1
ATOM 1423 C CA . ILE A 1 176 ? -7.785 -4.601 41.360 1.00 96.69 176 ILE A CA 1
ATOM 1424 C C . ILE A 1 176 ? -8.783 -4.865 40.233 1.00 96.69 176 ILE A C 1
ATOM 1426 O O . ILE A 1 176 ? -9.721 -5.644 40.404 1.00 96.69 176 ILE A O 1
ATOM 1430 N N . ILE A 1 177 ? -8.577 -4.212 39.094 1.00 96.25 177 ILE A N 1
ATOM 1431 C CA . ILE A 1 177 ? -9.427 -4.327 37.914 1.00 96.25 177 ILE A CA 1
ATOM 1432 C C . ILE A 1 177 ? -8.624 -5.062 36.844 1.00 96.25 177 ILE A C 1
ATOM 1434 O O . ILE A 1 177 ? -7.525 -4.627 36.495 1.00 96.25 177 ILE A O 1
ATOM 1438 N N . LEU A 1 178 ? -9.178 -6.156 36.326 1.00 93.69 178 LEU A N 1
ATOM 1439 C CA . LEU A 1 178 ? -8.672 -6.834 35.135 1.00 93.69 178 LEU A CA 1
ATOM 1440 C C . LEU A 1 178 ? -9.650 -6.600 33.992 1.00 93.69 178 LEU A C 1
ATOM 1442 O O . LEU A 1 178 ? -10.741 -7.180 33.997 1.00 93.69 178 LEU A O 1
ATOM 1446 N N . ASP A 1 179 ? -9.253 -5.773 33.024 1.00 88.69 179 ASP A N 1
ATOM 1447 C CA . ASP A 1 179 ? -10.041 -5.620 31.807 1.00 88.69 179 ASP A CA 1
ATOM 1448 C C . ASP A 1 179 ? -9.733 -6.723 30.796 1.00 88.69 179 ASP A C 1
ATOM 1450 O O . ASP A 1 179 ? -8.621 -7.243 30.727 1.00 88.69 179 ASP A O 1
ATOM 1454 N N . GLU A 1 180 ? -10.758 -7.113 30.046 1.00 85.69 180 GLU A N 1
ATOM 1455 C CA . GLU A 1 180 ? -10.740 -8.237 29.113 1.00 85.69 180 GLU A CA 1
ATOM 1456 C C . GLU A 1 180 ? -10.115 -9.519 29.687 1.00 85.69 180 GLU A C 1
ATOM 1458 O O . GLU A 1 180 ? -9.299 -10.195 29.061 1.00 85.69 180 GLU A O 1
ATOM 1463 N N . ALA A 1 181 ? -10.583 -9.921 30.872 1.00 85.69 181 ALA A N 1
ATOM 1464 C CA . ALA A 1 181 ? -10.064 -11.056 31.633 1.00 85.69 181 ALA A CA 1
ATOM 1465 C C . ALA A 1 181 ? -10.062 -12.399 30.872 1.00 85.69 181 ALA A C 1
ATOM 1467 O O . ALA A 1 181 ? -9.356 -13.327 31.262 1.00 85.69 181 ALA A O 1
ATOM 1468 N N . HIS A 1 182 ? -10.810 -12.509 29.766 1.00 82.06 182 HIS A N 1
ATOM 1469 C CA . HIS A 1 182 ? -10.766 -13.674 28.880 1.00 82.06 182 HIS A CA 1
ATOM 1470 C C . HIS A 1 182 ? -9.403 -13.883 28.205 1.00 82.06 182 HIS A C 1
ATOM 1472 O O . HIS A 1 182 ? -9.110 -15.006 27.808 1.00 82.06 182 HIS A O 1
ATOM 1478 N N . GLN A 1 183 ? -8.572 -12.841 28.110 1.00 80.00 183 GLN A N 1
ATOM 1479 C CA . GLN A 1 183 ? -7.219 -12.935 27.561 1.00 80.00 183 GLN A CA 1
ATOM 1480 C C . GLN A 1 183 ? -6.225 -13.602 28.525 1.00 80.00 183 GLN A C 1
ATOM 1482 O O . GLN A 1 183 ? -5.173 -14.080 28.105 1.00 80.00 183 GLN A O 1
ATOM 1487 N N . TYR A 1 184 ? -6.549 -13.677 29.820 1.00 81.50 184 TYR A N 1
ATOM 1488 C CA . TYR A 1 184 ? -5.698 -14.288 30.844 1.00 81.50 184 TYR A CA 1
ATOM 1489 C C . TYR A 1 184 ? -6.047 -15.768 31.051 1.00 81.50 184 TYR A C 1
ATOM 1491 O O . TYR A 1 184 ? -6.352 -16.196 32.161 1.00 81.50 184 TYR A O 1
ATOM 1499 N N . ARG A 1 185 ? -6.017 -16.565 29.977 1.00 75.06 185 ARG A N 1
ATOM 1500 C CA . ARG A 1 185 ? -6.216 -18.027 30.013 1.00 75.06 185 ARG A CA 1
ATOM 1501 C C . ARG A 1 185 ? -4.905 -18.772 29.738 1.00 75.06 185 ARG A C 1
ATOM 1503 O O . ARG A 1 185 ? -3.904 -18.169 29.349 1.00 75.06 185 ARG A O 1
ATOM 1510 N N . GLY A 1 186 ? -4.891 -20.081 29.995 1.00 80.56 186 GLY A N 1
ATOM 1511 C CA . GLY A 1 186 ? -3.710 -20.924 29.792 1.00 80.56 186 GLY A CA 1
ATOM 1512 C C . GLY A 1 186 ? -2.498 -20.457 30.608 1.00 80.56 186 GLY A C 1
ATOM 1513 O O . GLY A 1 186 ? -2.633 -20.037 31.759 1.00 80.56 186 GLY A O 1
ATOM 1514 N N . THR A 1 187 ? -1.311 -20.500 30.002 1.00 80.62 187 THR A N 1
ATOM 1515 C CA . THR A 1 187 ? -0.042 -20.112 30.644 1.00 80.62 187 THR A CA 1
ATOM 1516 C C . THR A 1 187 ? -0.023 -18.645 31.081 1.00 80.62 187 THR A C 1
ATOM 1518 O O . THR A 1 187 ? 0.380 -18.352 32.204 1.00 80.62 187 THR A O 1
ATOM 1521 N N . ARG A 1 188 ? -0.552 -17.726 30.260 1.00 75.06 188 ARG A N 1
ATOM 1522 C CA . ARG A 1 188 ? -0.669 -16.295 30.609 1.00 75.06 188 ARG A CA 1
ATOM 1523 C C . ARG A 1 188 ? -1.565 -16.067 31.821 1.00 75.06 188 ARG A C 1
ATOM 1525 O O . ARG A 1 188 ? -1.267 -15.225 32.665 1.00 75.06 188 ARG A O 1
ATOM 1532 N N . GLY A 1 189 ? -2.655 -16.829 31.916 1.00 85.38 189 GLY A N 1
ATOM 1533 C CA . GLY A 1 189 ? -3.529 -16.826 33.086 1.00 85.38 189 GLY A CA 1
ATOM 1534 C C . GLY A 1 189 ? -2.785 -17.219 34.356 1.00 85.38 189 GLY A C 1
ATOM 1535 O O . GLY A 1 189 ? -2.880 -16.518 35.359 1.00 85.38 189 GLY A O 1
ATOM 1536 N N . MET A 1 190 ? -1.981 -18.284 34.295 1.00 87.25 190 MET A N 1
ATOM 1537 C CA . MET A 1 190 ? -1.163 -18.739 35.426 1.00 87.25 190 MET A CA 1
ATOM 1538 C C . MET A 1 190 ? -0.148 -17.675 35.867 1.00 87.25 190 MET A C 1
ATOM 1540 O O . MET A 1 190 ? -0.042 -17.389 37.061 1.00 87.25 190 MET A O 1
ATOM 1544 N N . GLU A 1 191 ? 0.565 -17.056 34.922 1.00 89.00 191 GLU A N 1
ATOM 1545 C CA . GLU A 1 191 ? 1.525 -15.980 35.206 1.00 89.00 191 GLU A CA 1
ATOM 1546 C C . GLU A 1 191 ? 0.852 -14.768 35.852 1.00 89.00 191 GLU A C 1
ATOM 1548 O O . GLU A 1 191 ? 1.306 -14.292 36.895 1.00 89.00 191 GLU A O 1
ATOM 1553 N N . MET A 1 192 ? -0.268 -14.308 35.284 1.00 92.00 192 MET A N 1
ATOM 1554 C CA . MET A 1 192 ? -1.049 -13.206 35.846 1.00 92.00 192 MET A CA 1
ATOM 1555 C C . MET A 1 192 ? -1.517 -13.534 37.264 1.00 92.00 192 MET A C 1
ATOM 1557 O O . MET A 1 192 ? -1.371 -12.728 38.183 1.00 92.00 192 MET A O 1
ATOM 1561 N N . ALA A 1 193 ? -2.023 -14.746 37.473 1.00 93.88 193 ALA A N 1
ATOM 1562 C CA . ALA A 1 193 ? -2.501 -15.176 38.772 1.00 93.88 193 ALA A CA 1
ATOM 1563 C C . ALA A 1 193 ? -1.362 -15.180 39.815 1.00 93.88 193 ALA A C 1
ATOM 1565 O O . ALA A 1 193 ? -1.549 -14.744 40.958 1.00 93.88 193 ALA A O 1
ATOM 1566 N N . MET A 1 194 ? -0.159 -15.633 39.448 1.00 94.25 194 MET A N 1
ATOM 1567 C CA . MET A 1 194 ? 1.019 -15.562 40.322 1.00 94.25 194 MET A CA 1
ATOM 1568 C C . MET A 1 194 ? 1.476 -14.119 40.563 1.00 94.25 194 MET A C 1
ATOM 1570 O O . MET A 1 194 ? 1.815 -13.759 41.693 1.00 94.25 194 MET A O 1
ATOM 1574 N N . LEU A 1 195 ? 1.434 -13.263 39.541 1.00 94.88 195 LEU A N 1
ATOM 1575 C CA . LEU A 1 195 ? 1.761 -11.844 39.656 1.00 94.88 195 LEU A CA 1
ATOM 1576 C C . LEU A 1 195 ? 0.828 -11.122 40.640 1.00 94.88 195 LEU A C 1
ATOM 1578 O O . LEU A 1 195 ? 1.315 -10.410 41.519 1.00 94.88 195 LEU A O 1
ATOM 1582 N N . LEU A 1 196 ? -0.484 -11.362 40.568 1.00 95.44 196 LEU A N 1
ATOM 1583 C CA . LEU A 1 196 ? -1.455 -10.791 41.507 1.00 95.44 196 LEU A CA 1
ATOM 1584 C C . LEU A 1 196 ? -1.236 -11.279 42.942 1.00 95.44 196 LEU A C 1
ATOM 1586 O O . LEU A 1 196 ? -1.331 -10.486 43.880 1.00 95.44 196 LEU A O 1
ATOM 1590 N N . ARG A 1 197 ? -0.878 -12.555 43.134 1.00 94.50 197 ARG A N 1
ATOM 1591 C CA . ARG A 1 197 ? -0.499 -13.081 44.458 1.00 94.50 197 ARG A CA 1
ATOM 1592 C C . ARG A 1 197 ? 0.745 -12.374 45.009 1.00 94.50 197 ARG A C 1
ATOM 1594 O O . ARG A 1 197 ? 0.748 -11.996 46.181 1.00 94.50 197 ARG A O 1
ATOM 1601 N N . ARG A 1 198 ? 1.768 -12.129 44.176 1.00 94.75 198 ARG A N 1
ATOM 1602 C CA . ARG A 1 198 ? 2.967 -11.354 44.561 1.00 94.75 198 ARG A CA 1
ATOM 1603 C C . ARG A 1 198 ? 2.619 -9.909 44.922 1.00 94.75 198 ARG A C 1
ATOM 1605 O O . ARG A 1 198 ? 3.064 -9.432 45.962 1.00 94.75 198 ARG A O 1
ATOM 1612 N N . LEU A 1 199 ? 1.781 -9.242 44.125 1.00 94.69 199 LEU A N 1
ATOM 1613 C CA . LEU A 1 199 ? 1.295 -7.891 44.422 1.00 94.69 199 LEU A CA 1
ATOM 1614 C C . LEU A 1 199 ? 0.582 -7.847 45.778 1.00 94.69 199 LEU A C 1
ATOM 1616 O O . LEU A 1 199 ? 0.917 -7.027 46.627 1.00 94.69 199 LEU A O 1
ATOM 1620 N N . LYS A 1 200 ? -0.367 -8.755 46.017 1.00 93.06 200 LYS A N 1
ATOM 1621 C CA . LYS A 1 200 ? -1.091 -8.832 47.294 1.00 93.06 200 LYS A CA 1
ATOM 1622 C C . LYS A 1 200 ? -0.162 -9.061 48.471 1.00 93.06 200 LYS A C 1
ATOM 1624 O O . LYS A 1 200 ? -0.315 -8.411 49.501 1.00 93.06 200 LYS A O 1
ATOM 1629 N N . ARG A 1 201 ? 0.824 -9.948 48.312 1.00 91.88 201 ARG A N 1
ATOM 1630 C CA . ARG A 1 201 ? 1.839 -10.180 49.339 1.00 91.88 201 ARG A CA 1
ATOM 1631 C C . ARG A 1 201 ? 2.640 -8.909 49.629 1.00 91.88 201 ARG A C 1
ATOM 1633 O O . ARG A 1 201 ? 2.806 -8.563 50.795 1.00 91.88 201 ARG A O 1
ATOM 1640 N N . ARG A 1 202 ? 3.058 -8.184 48.588 1.00 91.62 202 ARG A N 1
ATOM 1641 C CA . ARG A 1 202 ? 3.778 -6.910 48.712 1.00 91.62 202 ARG A CA 1
ATOM 1642 C C . ARG A 1 202 ? 2.949 -5.842 49.427 1.00 91.62 202 ARG A C 1
ATOM 1644 O O . ARG A 1 202 ? 3.471 -5.139 50.287 1.00 91.62 202 ARG A O 1
ATOM 1651 N N . LEU A 1 203 ? 1.660 -5.742 49.101 1.00 92.69 203 LEU A N 1
ATOM 1652 C CA . LEU A 1 203 ? 0.725 -4.818 49.749 1.00 92.69 203 LEU A CA 1
ATOM 1653 C C . LEU A 1 203 ? 0.487 -5.183 51.216 1.00 92.69 203 LEU A C 1
ATOM 1655 O O . LEU A 1 203 ? 0.442 -4.297 52.068 1.00 92.69 203 LEU A O 1
ATOM 1659 N N . PHE A 1 204 ? 0.386 -6.478 51.518 1.00 90.44 204 PHE A N 1
ATOM 1660 C CA . PHE A 1 204 ? 0.280 -6.970 52.888 1.00 90.44 204 PHE A CA 1
ATOM 1661 C C . PHE A 1 204 ? 1.498 -6.572 53.727 1.00 90.44 204 PHE A C 1
ATOM 1663 O O . PHE A 1 204 ? 1.344 -6.034 54.823 1.00 90.44 204 PHE A O 1
ATOM 1670 N N . GLU A 1 205 ? 2.704 -6.753 53.186 1.00 88.44 205 GLU A N 1
ATOM 1671 C CA . GLU A 1 205 ? 3.957 -6.326 53.824 1.00 88.44 205 GLU A CA 1
ATOM 1672 C C . GLU A 1 205 ? 4.050 -4.798 53.972 1.00 88.44 205 GLU A C 1
ATOM 1674 O O . GLU A 1 205 ? 4.556 -4.311 54.980 1.00 88.44 205 GLU A O 1
ATOM 1679 N N . GLY A 1 206 ? 3.489 -4.040 53.023 1.00 85.88 206 GLY A N 1
ATOM 1680 C CA . GLY A 1 206 ? 3.373 -2.578 53.082 1.00 85.88 206 GLY A CA 1
ATOM 1681 C C . GLY A 1 206 ? 2.310 -2.044 54.057 1.00 85.88 206 GLY A C 1
ATOM 1682 O O . GLY A 1 206 ? 2.198 -0.829 54.228 1.00 85.88 206 GLY A O 1
ATOM 1683 N N . GLY A 1 207 ? 1.528 -2.921 54.704 1.00 85.62 207 GLY A N 1
ATOM 1684 C CA . GLY A 1 207 ? 0.567 -2.566 55.756 1.00 85.62 207 GLY A CA 1
ATOM 1685 C C . GLY A 1 207 ? -0.916 -2.751 55.407 1.00 85.62 207 GLY A C 1
ATOM 1686 O O . GLY A 1 207 ? -1.772 -2.467 56.250 1.00 85.62 207 GLY A O 1
ATOM 1687 N N . ARG A 1 208 ? -1.262 -3.249 54.212 1.00 89.44 208 ARG A N 1
ATOM 1688 C CA . ARG A 1 208 ? -2.657 -3.535 53.827 1.00 89.44 208 ARG A CA 1
ATOM 1689 C C . ARG A 1 208 ? -3.129 -4.864 54.426 1.00 89.44 208 ARG A C 1
ATOM 1691 O O . ARG A 1 208 ? -2.730 -5.930 53.976 1.00 89.44 208 ARG A O 1
ATOM 1698 N N . LYS A 1 209 ? -4.021 -4.811 55.419 1.00 83.69 209 LYS A N 1
ATOM 1699 C CA . LYS A 1 209 ? -4.564 -6.018 56.085 1.00 83.69 209 LYS A CA 1
ATOM 1700 C C . LYS A 1 209 ? -5.947 -6.447 55.602 1.00 83.69 209 LYS A C 1
ATOM 1702 O O . LYS A 1 209 ? -6.342 -7.586 55.813 1.00 83.69 209 LYS A O 1
ATOM 1707 N N . GLU A 1 210 ? -6.691 -5.534 54.995 1.00 85.06 210 GLU A N 1
ATOM 1708 C CA . GLU A 1 210 ? -8.022 -5.815 54.465 1.00 85.06 210 GLU A CA 1
ATOM 1709 C C . GLU A 1 210 ? -7.946 -6.422 53.053 1.00 85.06 210 GLU A C 1
ATOM 1711 O O . GLU A 1 210 ? -7.069 -6.030 52.272 1.00 85.06 210 GLU A O 1
ATOM 1716 N N . PRO A 1 211 ? -8.896 -7.302 52.682 1.00 83.19 211 PRO A N 1
ATOM 1717 C CA . PRO A 1 211 ? -8.950 -7.880 51.344 1.00 83.19 211 PRO A CA 1
ATOM 1718 C C . PRO A 1 211 ? -9.149 -6.804 50.267 1.00 83.19 211 PRO A C 1
ATOM 1720 O O . PRO A 1 211 ? -9.741 -5.739 50.498 1.00 83.19 211 PRO A O 1
ATOM 1723 N N . LEU A 1 212 ? -8.625 -7.090 49.076 1.00 91.00 212 LEU A N 1
ATOM 1724 C CA . LEU A 1 212 ? -8.790 -6.256 47.886 1.00 91.00 212 LEU A CA 1
ATOM 1725 C C . LEU A 1 212 ? -10.025 -6.711 47.114 1.00 91.00 212 LEU A C 1
ATOM 1727 O O . LEU A 1 212 ? -10.299 -7.906 47.044 1.00 91.00 212 LEU A O 1
ATOM 1731 N N . ARG A 1 213 ? -10.744 -5.766 46.503 1.00 93.50 213 ARG A N 1
ATOM 1732 C CA . ARG A 1 213 ? -11.898 -6.082 45.657 1.00 93.50 213 ARG A CA 1
ATOM 1733 C C . ARG A 1 213 ? -11.422 -6.330 44.231 1.00 93.50 213 ARG A C 1
ATOM 1735 O O . ARG A 1 213 ? -10.851 -5.435 43.606 1.00 93.50 213 ARG A O 1
ATOM 1742 N N . GLY A 1 214 ? -11.648 -7.540 43.739 1.00 95.31 214 GLY A N 1
ATOM 1743 C CA . GLY A 1 214 ? -11.399 -7.927 42.357 1.00 95.31 214 GLY A CA 1
ATOM 1744 C C . GLY A 1 214 ? -12.605 -7.616 41.477 1.00 95.31 214 GLY A C 1
ATOM 1745 O O . GLY A 1 214 ? -13.715 -8.066 41.764 1.00 95.31 214 GLY A O 1
ATOM 1746 N N . ILE A 1 215 ? -12.389 -6.865 40.400 1.00 95.88 215 ILE A N 1
ATOM 1747 C CA . ILE A 1 215 ? -13.397 -6.646 39.362 1.00 95.88 215 ILE A CA 1
ATOM 1748 C C . ILE A 1 215 ? -12.822 -7.115 38.031 1.00 95.88 215 ILE A C 1
ATOM 1750 O O . ILE A 1 215 ? -11.790 -6.617 37.587 1.00 95.88 215 ILE A O 1
ATOM 1754 N N . ALA A 1 216 ? -13.484 -8.077 37.396 1.00 93.56 216 ALA A N 1
ATOM 1755 C CA . ALA A 1 216 ? -13.097 -8.584 36.086 1.00 93.56 216 ALA A CA 1
ATOM 1756 C C . ALA A 1 216 ? -14.144 -8.192 35.045 1.00 93.56 216 ALA A C 1
ATOM 1758 O O . ALA A 1 216 ? -15.341 -8.327 35.293 1.00 93.56 216 ALA A O 1
ATOM 1759 N N . THR A 1 217 ? -13.720 -7.760 33.867 1.00 90.50 217 THR A N 1
ATOM 1760 C CA . THR A 1 217 ? -14.612 -7.491 32.730 1.00 90.50 217 THR A CA 1
ATOM 1761 C C . THR A 1 217 ? -14.253 -8.411 31.570 1.00 90.50 217 THR A C 1
ATOM 1763 O O . THR A 1 217 ? -13.088 -8.722 31.337 1.00 90.50 217 THR A O 1
ATOM 1766 N N . SER A 1 218 ? -15.250 -8.919 30.846 1.00 84.50 218 SER A N 1
ATOM 1767 C CA . SER A 1 218 ? -15.017 -9.815 29.707 1.00 84.50 218 SER A CA 1
ATOM 1768 C C . SER A 1 218 ? -16.190 -9.818 28.739 1.00 84.50 218 SER A C 1
ATOM 1770 O O . SER A 1 218 ? -17.340 -9.719 29.155 1.00 84.50 218 SER A O 1
ATOM 1772 N N . ALA A 1 219 ? -15.905 -9.937 27.442 1.00 70.94 219 ALA A N 1
ATOM 1773 C CA . ALA A 1 219 ? -16.934 -10.116 26.419 1.00 70.94 219 ALA A CA 1
ATOM 1774 C C . ALA A 1 219 ? -17.428 -11.566 26.243 1.00 70.94 219 ALA A C 1
ATOM 1776 O O . ALA A 1 219 ? -18.540 -11.759 25.763 1.00 70.94 219 ALA A O 1
ATOM 1777 N N . THR A 1 220 ? -16.627 -12.576 26.599 1.00 64.69 220 THR A N 1
ATOM 1778 C CA . THR A 1 220 ? -16.786 -13.951 26.072 1.00 64.69 220 THR A CA 1
ATOM 1779 C C . THR A 1 220 ? -16.698 -15.057 27.128 1.00 64.69 220 THR A C 1
ATOM 1781 O O . THR A 1 220 ? -16.600 -16.235 26.790 1.00 64.69 220 THR A O 1
ATOM 1784 N N . LEU A 1 221 ? -16.715 -14.719 28.421 1.00 62.06 221 LEU A N 1
ATOM 1785 C CA . LEU A 1 221 ? -16.603 -15.720 29.491 1.00 62.06 221 LEU A CA 1
ATOM 1786 C C . LEU A 1 221 ? -17.874 -16.564 29.709 1.00 62.06 221 LEU A C 1
ATOM 1788 O O . LEU A 1 221 ? -17.763 -17.604 30.349 1.00 62.06 221 LEU A O 1
ATOM 1792 N N . VAL A 1 222 ? -19.056 -16.145 29.230 1.00 59.06 222 VAL A N 1
ATOM 1793 C CA . VAL A 1 222 ? -20.338 -16.758 29.637 1.00 59.06 222 VAL A CA 1
ATOM 1794 C C . VAL A 1 222 ? -21.344 -16.838 28.480 1.00 59.06 222 VAL A C 1
ATOM 1796 O O . VAL A 1 222 ? -21.672 -15.809 27.894 1.00 59.06 222 VAL A O 1
ATOM 1799 N N . GLY A 1 223 ? -21.871 -18.039 28.198 1.00 50.91 223 GLY A N 1
ATOM 1800 C CA . GLY A 1 223 ? -22.963 -18.316 27.249 1.00 50.91 223 GLY A CA 1
ATOM 1801 C C . GLY A 1 223 ? -24.167 -19.074 27.850 1.00 50.91 223 GLY A C 1
ATOM 1802 O O . GLY A 1 223 ? -25.122 -19.363 27.132 1.00 50.91 223 GLY A O 1
ATOM 1803 N N . GLY A 1 224 ? -24.169 -19.371 29.161 1.00 53.06 224 GLY A N 1
ATOM 1804 C CA . GLY A 1 224 ? -25.242 -20.090 29.869 1.00 53.06 224 GLY A CA 1
ATOM 1805 C C . GLY A 1 224 ? -25.036 -20.203 31.394 1.00 53.06 224 GLY A C 1
ATOM 1806 O O . GLY A 1 224 ? -24.068 -19.683 31.943 1.00 53.06 224 GLY A O 1
ATOM 1807 N N . VAL A 1 225 ? -25.947 -20.886 32.113 1.00 52.47 225 VAL A N 1
ATOM 1808 C CA . VAL A 1 225 ? -25.907 -21.010 33.598 1.00 52.47 225 VAL A CA 1
ATOM 1809 C C . VAL A 1 225 ? -24.690 -21.806 34.088 1.00 52.47 225 VAL A C 1
ATOM 1811 O O . VAL A 1 225 ? -24.040 -21.384 35.040 1.00 52.47 225 VAL A O 1
ATOM 1814 N N . LYS A 1 226 ? -24.330 -22.905 33.406 1.00 60.66 226 LYS A N 1
ATOM 1815 C CA . LYS A 1 226 ? -23.099 -23.669 33.700 1.00 60.66 226 LYS A CA 1
ATOM 1816 C C . LYS A 1 226 ? -21.829 -22.834 33.496 1.00 60.66 226 LYS A C 1
ATOM 1818 O O . LYS A 1 226 ? -20.841 -23.044 34.192 1.00 60.66 226 LYS A O 1
ATOM 1823 N N . ASP A 1 227 ? -21.875 -21.845 32.608 1.00 73.50 227 ASP A N 1
ATOM 1824 C CA . ASP A 1 227 ? -20.722 -20.990 32.327 1.00 73.50 227 ASP A CA 1
ATOM 1825 C C . ASP A 1 227 ? -20.497 -19.937 33.421 1.00 73.50 227 ASP A C 1
ATOM 1827 O O . ASP A 1 227 ? -19.377 -19.457 33.583 1.00 73.50 227 ASP A O 1
ATOM 1831 N N . ARG A 1 228 ? -21.521 -19.599 34.224 1.00 82.81 228 ARG A N 1
ATOM 1832 C CA . ARG A 1 228 ? -21.353 -18.685 35.370 1.00 82.81 228 ARG A CA 1
ATOM 1833 C C . ARG A 1 228 ? -20.501 -19.305 36.470 1.00 82.81 228 ARG A C 1
ATOM 1835 O O . ARG A 1 228 ? -19.652 -18.628 37.035 1.00 82.81 228 ARG A O 1
ATOM 1842 N N . GLU A 1 229 ? -20.693 -20.588 36.751 1.00 85.19 229 GLU A N 1
ATOM 1843 C CA . GLU A 1 229 ? -19.882 -21.306 37.737 1.00 85.19 229 GLU A CA 1
ATOM 1844 C C . GLU A 1 229 ? -18.419 -21.412 37.299 1.00 85.19 229 GLU A C 1
ATOM 1846 O O . GLU A 1 229 ? -17.514 -21.112 38.076 1.00 85.19 229 GLU A O 1
ATOM 1851 N N . LEU A 1 230 ? -18.186 -21.730 36.023 1.00 84.75 230 LEU A N 1
ATOM 1852 C CA . LEU A 1 230 ? -16.841 -21.762 35.449 1.00 84.75 230 LEU A CA 1
ATOM 1853 C C . LEU A 1 230 ? -16.173 -20.383 35.471 1.00 84.75 230 LEU A C 1
ATOM 1855 O O . LEU A 1 230 ? -15.010 -20.278 35.854 1.00 84.75 230 LEU A O 1
ATOM 1859 N N . ALA A 1 231 ? -16.896 -19.318 35.113 1.00 87.12 231 ALA A N 1
ATOM 1860 C CA . ALA A 1 231 ? -16.373 -17.954 35.165 1.00 87.12 231 ALA A CA 1
ATOM 1861 C C . ALA A 1 231 ? -16.030 -17.511 36.599 1.00 87.12 231 ALA A C 1
ATOM 1863 O O . ALA A 1 231 ? -15.005 -16.857 36.803 1.00 87.12 231 ALA A O 1
ATOM 1864 N N . ALA A 1 232 ? -16.843 -17.892 37.590 1.00 90.94 232 ALA A N 1
ATOM 1865 C CA . ALA A 1 232 ? -16.574 -17.629 39.002 1.00 90.94 232 ALA A CA 1
ATOM 1866 C C . ALA A 1 232 ? -15.342 -18.405 39.502 1.00 90.94 232 ALA A C 1
ATOM 1868 O O . ALA A 1 232 ? -14.473 -17.822 40.154 1.00 90.94 232 ALA A O 1
ATOM 1869 N N . SER A 1 233 ? -15.217 -19.689 39.145 1.00 90.12 233 SER A N 1
ATOM 1870 C CA . SER A 1 233 ? -14.039 -20.507 39.478 1.00 90.12 233 SER A CA 1
ATOM 1871 C C . SER A 1 233 ? -12.770 -19.928 38.851 1.00 90.12 233 SER A C 1
ATOM 1873 O O . SER A 1 233 ? -11.771 -19.729 39.538 1.00 90.12 233 SER A O 1
ATOM 1875 N N . PHE A 1 234 ? -12.833 -19.560 37.570 1.00 89.94 234 PHE A N 1
ATOM 1876 C CA . PHE A 1 234 ? -11.731 -18.916 36.861 1.00 89.94 234 PHE A CA 1
ATOM 1877 C C . PHE A 1 234 ? -11.301 -17.606 37.535 1.00 89.94 234 PHE A C 1
ATOM 1879 O O . PHE A 1 234 ? -10.117 -17.409 37.803 1.00 89.94 234 PHE A O 1
ATOM 1886 N N . ALA A 1 235 ? -12.247 -16.719 37.860 1.00 92.06 235 ALA A N 1
ATOM 1887 C CA . ALA A 1 235 ? -11.936 -15.469 38.552 1.00 92.06 235 ALA A CA 1
ATOM 1888 C C . ALA A 1 235 ? -11.357 -15.716 39.954 1.00 92.06 235 ALA A C 1
ATOM 1890 O O . ALA A 1 235 ? -10.412 -15.035 40.358 1.00 92.06 235 ALA A O 1
ATOM 1891 N N . THR A 1 236 ? -11.863 -16.731 40.660 1.00 93.75 236 THR A N 1
ATOM 1892 C CA . THR A 1 236 ? -11.348 -17.146 41.970 1.00 93.75 236 THR A CA 1
ATOM 1893 C C . THR A 1 236 ? -9.885 -17.569 41.884 1.00 93.75 236 THR A C 1
ATOM 1895 O O . THR A 1 236 ? -9.057 -17.103 42.668 1.00 93.75 236 THR A O 1
ATOM 1898 N N . GLU A 1 237 ? -9.527 -18.390 40.900 1.00 92.19 237 GLU A N 1
ATOM 1899 C CA . GLU A 1 237 ? -8.147 -18.834 40.685 1.00 92.19 237 GLU A CA 1
ATOM 1900 C C . GLU A 1 237 ? -7.223 -17.701 40.219 1.00 92.19 237 GLU A C 1
ATOM 1902 O O . GLU A 1 237 ? -6.074 -17.609 40.675 1.00 92.19 237 GLU A O 1
ATOM 1907 N N . LEU A 1 238 ? -7.726 -16.827 39.343 1.00 91.88 238 LEU A N 1
ATOM 1908 C CA . LEU A 1 238 ? -6.974 -15.720 38.763 1.00 91.88 238 LEU A CA 1
ATOM 1909 C C . LEU A 1 238 ? -6.637 -14.659 39.815 1.00 91.88 238 LEU A C 1
ATOM 1911 O O . LEU A 1 238 ? -5.471 -14.318 39.999 1.00 91.88 238 LEU A O 1
ATOM 1915 N N . PHE A 1 239 ? -7.635 -14.164 40.549 1.00 93.50 239 PHE A N 1
ATOM 1916 C CA . PHE A 1 239 ? -7.415 -13.155 41.585 1.00 93.50 239 PHE A CA 1
ATOM 1917 C C . PHE A 1 239 ? -6.878 -13.762 42.882 1.00 93.50 239 PHE A C 1
ATOM 1919 O O . PHE A 1 239 ? -6.174 -13.075 43.623 1.00 93.50 239 PHE A O 1
ATOM 1926 N N . GLY A 1 240 ? -7.212 -15.015 43.196 1.00 90.69 240 GLY A N 1
ATOM 1927 C CA . GLY A 1 240 ? -6.986 -15.591 44.521 1.00 90.69 240 GLY A CA 1
ATOM 1928 C C . GLY A 1 240 ? -7.884 -14.972 45.600 1.00 90.69 240 GLY A C 1
ATOM 1929 O O . GLY A 1 240 ? -7.415 -14.762 46.711 1.00 90.69 240 GLY A O 1
ATOM 1930 N N . GLU A 1 241 ? -9.126 -14.615 45.257 1.00 91.12 241 GLU A N 1
ATOM 1931 C CA . GLU A 1 241 ? -10.203 -14.195 46.179 1.00 91.12 241 GLU A CA 1
ATOM 1932 C C . GLU A 1 241 ? -11.464 -15.009 45.874 1.00 91.12 241 GLU A C 1
ATOM 1934 O O . GLU A 1 241 ? -11.602 -15.450 44.738 1.00 91.12 241 GLU A O 1
ATOM 1939 N N . PRO A 1 242 ? -12.415 -15.180 46.806 1.00 91.69 242 PRO A N 1
ATOM 1940 C CA . PRO A 1 242 ? -13.662 -15.883 46.512 1.00 91.69 242 PRO A CA 1
ATOM 1941 C C . PRO A 1 242 ? -14.561 -15.102 45.533 1.00 91.69 242 PRO A C 1
ATOM 1943 O O . PRO A 1 242 ? -14.843 -13.920 45.753 1.00 91.69 242 PRO A O 1
ATOM 1946 N N . PHE A 1 243 ? -15.050 -15.784 44.492 1.00 94.12 243 PHE A N 1
ATOM 1947 C CA . PHE A 1 243 ? -16.156 -15.353 43.626 1.00 94.12 243 PHE A CA 1
ATOM 1948 C C . PHE A 1 243 ? -17.241 -16.439 43.611 1.00 94.12 243 PHE A C 1
ATOM 1950 O O . PHE A 1 243 ? -16.953 -17.606 43.344 1.00 94.12 243 PHE A O 1
ATOM 1957 N N . GLY A 1 244 ? -18.488 -16.061 43.889 1.00 91.31 244 GLY A N 1
ATOM 1958 C CA . GLY A 1 244 ? -19.665 -16.926 43.773 1.00 91.31 244 GLY A CA 1
ATOM 1959 C C . GLY A 1 244 ? -20.315 -16.861 42.388 1.00 91.31 244 GLY A C 1
ATOM 1960 O O . GLY A 1 244 ? -20.023 -15.975 41.584 1.00 91.31 244 GLY A O 1
ATOM 1961 N N . GLN A 1 245 ? -21.249 -17.770 42.098 1.00 89.62 245 GLN A N 1
ATOM 1962 C CA . GLN A 1 245 ? -22.005 -17.744 40.835 1.00 89.62 245 GLN A CA 1
ATOM 1963 C C . GLN A 1 245 ? -22.825 -16.456 40.684 1.00 89.62 245 GLN A C 1
ATOM 1965 O O . GLN A 1 245 ? -23.016 -15.943 39.582 1.00 89.62 245 GLN A O 1
ATOM 1970 N N . GLU A 1 246 ? -23.302 -15.917 41.802 1.00 89.31 246 GLU A N 1
ATOM 1971 C CA . GLU A 1 246 ? -24.010 -14.653 41.863 1.00 89.31 246 GLU A CA 1
ATOM 1972 C C . GLU A 1 246 ? -23.105 -13.464 41.518 1.00 89.31 246 GLU A C 1
ATOM 1974 O O . GLU A 1 246 ? -23.610 -12.455 41.037 1.00 89.31 246 GLU A O 1
ATOM 1979 N N . ASP A 1 247 ? -21.787 -13.563 41.697 1.00 91.88 247 ASP A N 1
ATOM 1980 C CA . ASP A 1 247 ? -20.838 -12.486 41.384 1.00 91.88 247 ASP A CA 1
ATOM 1981 C C . ASP A 1 247 ? -20.606 -12.307 39.881 1.00 91.88 247 ASP A C 1
ATOM 1983 O O . ASP A 1 247 ? -20.035 -11.300 39.454 1.00 91.88 247 ASP A O 1
ATOM 1987 N N . VAL A 1 248 ? -21.091 -13.248 39.067 1.00 90.88 248 VAL A N 1
ATOM 1988 C CA . VAL A 1 248 ? -21.026 -13.190 37.608 1.00 90.88 248 VAL A CA 1
ATOM 1989 C C . VAL A 1 248 ? -22.269 -12.497 37.052 1.00 90.88 248 VAL A C 1
ATOM 1991 O O . VAL A 1 248 ? -23.368 -13.053 36.997 1.00 90.88 248 VAL A O 1
ATOM 1994 N N . ILE A 1 249 ? -22.080 -11.260 36.608 1.00 89.00 249 ILE A N 1
ATOM 1995 C CA . ILE A 1 249 ? -23.114 -10.394 36.050 1.00 89.00 249 ILE A CA 1
ATOM 1996 C C . ILE A 1 249 ? -23.047 -10.481 34.528 1.00 89.00 249 ILE A C 1
ATOM 1998 O O . ILE A 1 249 ? -22.079 -10.038 33.915 1.00 89.00 249 ILE A O 1
ATOM 2002 N N . THR A 1 250 ? -24.092 -11.024 33.909 1.00 82.81 250 THR A N 1
ATOM 2003 C CA . THR A 1 250 ? -24.211 -11.103 32.449 1.00 82.81 250 THR A CA 1
ATOM 2004 C C . THR A 1 250 ? -25.057 -9.967 31.890 1.00 82.81 250 THR A C 1
ATOM 2006 O O . THR A 1 250 ? -25.981 -9.487 32.548 1.00 82.81 250 THR A O 1
ATOM 2009 N N . GLY A 1 251 ? -24.771 -9.558 30.656 1.00 67.81 251 GLY A N 1
ATOM 2010 C CA . GLY A 1 251 ? -25.631 -8.634 29.922 1.00 67.81 251 GLY A CA 1
ATOM 2011 C C . GLY A 1 251 ? -26.858 -9.353 29.374 1.00 67.81 251 GLY A C 1
ATOM 2012 O O . GLY A 1 251 ? -26.725 -10.413 28.773 1.00 67.81 251 GLY A O 1
ATOM 2013 N N . GLU A 1 252 ? -28.037 -8.768 29.552 1.00 62.47 252 GLU A N 1
ATOM 2014 C CA . GLU A 1 252 ? -29.224 -9.129 28.777 1.00 62.47 252 GLU A CA 1
ATOM 2015 C C . GLU A 1 252 ? -29.346 -8.108 27.645 1.00 62.47 252 GLU A C 1
ATOM 2017 O O . GLU A 1 252 ? -29.470 -6.908 27.899 1.00 62.47 252 GLU A O 1
ATOM 2022 N N . VAL A 1 253 ? -29.244 -8.566 26.396 1.00 57.69 253 VAL A N 1
ATOM 2023 C CA . VAL A 1 253 ? -29.550 -7.718 25.243 1.00 57.69 253 VAL A CA 1
ATOM 2024 C C . VAL A 1 253 ? -31.065 -7.626 25.172 1.00 57.69 253 VAL A C 1
ATOM 2026 O O . VAL A 1 253 ? -31.734 -8.594 24.822 1.00 57.69 253 VAL A O 1
ATOM 2029 N N . MET A 1 254 ? -31.608 -6.467 25.532 1.00 51.41 254 MET A N 1
ATOM 2030 C CA . MET A 1 254 ? -32.977 -6.144 25.167 1.00 51.41 254 MET A CA 1
ATOM 2031 C C . MET A 1 254 ? -32.954 -5.804 23.684 1.00 51.41 254 MET A C 1
ATOM 2033 O O . MET A 1 254 ? -32.554 -4.709 23.290 1.00 51.41 254 MET A O 1
ATOM 2037 N N . GLU A 1 255 ? -33.312 -6.771 22.843 1.00 51.59 255 GLU A N 1
ATOM 2038 C CA . GLU A 1 255 ? -33.675 -6.434 21.477 1.00 51.59 255 GLU A CA 1
ATOM 2039 C C . GLU A 1 255 ? -34.842 -5.456 21.571 1.00 51.59 255 GLU A C 1
ATOM 2041 O O . GLU A 1 255 ? -35.829 -5.738 22.253 1.00 51.59 255 GLU A O 1
ATOM 2046 N N . ALA A 1 256 ? -34.711 -4.291 20.934 1.00 49.81 256 ALA A N 1
ATOM 2047 C CA . ALA A 1 256 ? -35.830 -3.389 20.728 1.00 49.81 256 ALA A CA 1
ATOM 2048 C C . ALA A 1 256 ? -36.848 -4.122 19.845 1.00 49.81 256 ALA A C 1
ATOM 2050 O O . ALA A 1 256 ? -36.846 -3.999 18.620 1.00 49.81 256 ALA A O 1
ATOM 2051 N N . PHE A 1 257 ? -37.668 -4.963 20.468 1.00 50.12 257 PHE A N 1
ATOM 2052 C CA . PHE A 1 257 ? -38.899 -5.427 19.883 1.00 50.12 257 PHE A CA 1
ATOM 2053 C C . PHE A 1 257 ? -39.747 -4.176 19.730 1.00 50.12 257 PHE A C 1
ATOM 2055 O O . PHE A 1 257 ? -40.177 -3.567 20.707 1.00 50.12 257 PHE A O 1
ATOM 2062 N N . PHE A 1 258 ? -39.988 -3.784 18.488 1.00 55.62 258 PHE A N 1
ATOM 2063 C CA . PHE A 1 258 ? -41.238 -3.114 18.206 1.00 55.62 258 PHE A CA 1
ATOM 2064 C C . PHE A 1 258 ? -42.320 -4.146 18.526 1.00 55.62 258 PHE A C 1
ATOM 2066 O O . PHE A 1 258 ? -42.529 -5.102 17.777 1.00 55.62 258 PHE A O 1
ATOM 2073 N N . GLU A 1 259 ? -42.920 -4.046 19.705 1.00 46.53 259 GLU A N 1
ATOM 2074 C CA . GLU A 1 259 ? -44.091 -4.847 20.028 1.00 46.53 259 GLU A CA 1
ATOM 2075 C C . GLU A 1 259 ? -45.194 -4.471 19.028 1.00 46.53 259 GLU A C 1
ATOM 2077 O O . GLU A 1 259 ? -45.738 -3.371 19.075 1.00 46.53 259 GLU A O 1
ATOM 2082 N N . GLY A 1 260 ? -45.480 -5.353 18.063 1.00 55.34 260 GLY A N 1
ATOM 2083 C CA . GLY A 1 260 ? -46.527 -5.112 17.072 1.00 55.34 260 GLY A CA 1
ATOM 2084 C C . GLY A 1 260 ? -46.441 -5.949 15.794 1.00 55.34 260 GLY A C 1
ATOM 2085 O O . GLY A 1 260 ? -45.475 -6.666 15.525 1.00 55.34 260 GLY A O 1
ATOM 2086 N N . VAL A 1 261 ? -47.506 -5.846 15.001 1.00 57.53 261 VAL A N 1
ATOM 2087 C CA . VAL A 1 261 ? -47.553 -6.167 13.569 1.00 57.53 261 VAL A CA 1
ATOM 2088 C C . VAL A 1 261 ? -47.614 -4.805 12.875 1.00 57.53 261 VAL A C 1
ATOM 2090 O O . VAL A 1 261 ? -48.405 -3.969 13.309 1.00 57.53 261 VAL A O 1
ATOM 2093 N N . GLY A 1 262 ? -46.757 -4.546 11.881 1.00 60.69 262 GLY A N 1
ATOM 2094 C CA . GLY A 1 262 ? -46.745 -3.258 11.172 1.00 60.69 262 GLY A CA 1
ATOM 2095 C C . GLY A 1 262 ? -48.147 -2.863 10.692 1.00 60.69 262 GLY A C 1
ATOM 2096 O O . GLY A 1 262 ? -48.925 -3.726 10.284 1.00 60.69 262 GLY A O 1
ATOM 2097 N N . GLN A 1 263 ? -48.485 -1.575 10.782 1.00 66.69 263 GLN A N 1
ATOM 2098 C CA . GLN A 1 263 ? -49.837 -1.078 10.494 1.00 66.69 263 GLN A CA 1
ATOM 2099 C C . GLN A 1 263 ? -50.094 -0.855 8.993 1.00 66.69 263 GLN A C 1
ATOM 2101 O O . GLN A 1 263 ? -51.239 -0.669 8.585 1.00 66.69 263 GLN A O 1
ATOM 2106 N N . GLY A 1 264 ? -49.057 -0.958 8.153 1.00 75.44 264 GLY A N 1
ATOM 2107 C CA . GLY A 1 264 ? -49.191 -1.004 6.699 1.00 75.44 264 GLY A CA 1
ATOM 2108 C C . GLY A 1 264 ? -47.911 -1.457 5.991 1.00 75.44 264 GLY A C 1
ATOM 2109 O O . GLY A 1 264 ? -46.934 -1.852 6.629 1.00 75.44 264 GLY A O 1
ATOM 2110 N N . ARG A 1 265 ? -47.931 -1.441 4.652 1.00 85.25 265 ARG A N 1
ATOM 2111 C CA . ARG A 1 265 ? -46.856 -1.976 3.803 1.00 85.25 265 ARG A CA 1
ATOM 2112 C C . ARG A 1 265 ? -46.418 -0.958 2.751 1.00 85.25 265 ARG A C 1
ATOM 2114 O O . ARG A 1 265 ? -47.241 -0.479 1.966 1.00 85.25 265 ARG A O 1
ATOM 2121 N N . LEU A 1 266 ? -45.117 -0.682 2.696 1.00 90.12 266 LEU A N 1
ATOM 2122 C CA . LEU A 1 266 ? -44.504 0.073 1.602 1.00 90.12 266 LEU A CA 1
ATOM 2123 C C . LEU A 1 266 ? -44.189 -0.839 0.409 1.00 90.12 266 LEU A C 1
ATOM 2125 O O . LEU A 1 266 ? -43.838 -2.010 0.561 1.00 90.12 266 LEU A O 1
ATOM 2129 N N . SER A 1 267 ? -44.320 -0.301 -0.799 1.00 90.38 267 SER A N 1
ATOM 2130 C CA . SER A 1 267 ? -43.977 -0.944 -2.070 1.00 90.38 267 SER A CA 1
ATOM 2131 C C . SER A 1 267 ? -42.470 -0.889 -2.350 1.00 90.38 267 SER A C 1
ATOM 2133 O O . SER A 1 267 ? -41.737 -0.096 -1.765 1.00 90.38 267 SER A O 1
ATOM 2135 N N . ALA A 1 268 ? -41.994 -1.728 -3.278 1.00 88.62 268 ALA A N 1
ATOM 2136 C CA . ALA A 1 268 ? -40.575 -1.776 -3.649 1.00 88.62 268 ALA A CA 1
ATOM 2137 C C . ALA A 1 268 ? -40.053 -0.429 -4.187 1.00 88.62 268 ALA A C 1
ATOM 2139 O O . ALA A 1 268 ? -38.930 -0.029 -3.890 1.00 88.62 268 ALA A O 1
ATOM 2140 N N . THR A 1 269 ? -40.881 0.290 -4.949 1.00 89.19 269 THR A N 1
ATOM 2141 C CA . THR A 1 269 ? -40.543 1.602 -5.515 1.00 89.19 269 THR A CA 1
ATOM 2142 C C . THR A 1 269 ? -40.507 2.702 -4.459 1.00 89.19 269 THR A C 1
ATOM 2144 O O . THR A 1 269 ? -39.670 3.593 -4.548 1.00 89.19 269 THR A O 1
ATOM 2147 N N . GLU A 1 270 ? -41.357 2.622 -3.431 1.00 92.88 270 GLU A N 1
ATOM 2148 C CA . GLU A 1 270 ? -41.374 3.605 -2.341 1.00 92.88 270 GLU A CA 1
ATOM 2149 C C . GLU A 1 270 ? -40.074 3.568 -1.521 1.00 92.88 270 GLU A C 1
ATOM 2151 O O . GLU A 1 270 ? -39.576 4.630 -1.159 1.00 92.88 270 GLU A O 1
ATOM 2156 N N . TYR A 1 271 ? -39.453 2.399 -1.300 1.00 93.25 271 TYR A N 1
ATOM 2157 C CA . TYR A 1 271 ? -38.148 2.340 -0.617 1.00 93.25 271 TYR A CA 1
ATOM 2158 C C . TYR A 1 271 ? -37.038 3.054 -1.390 1.00 93.25 271 TYR A C 1
ATOM 2160 O O . TYR A 1 271 ? -36.226 3.745 -0.777 1.00 93.25 271 TYR A O 1
ATOM 2168 N N . ARG A 1 272 ? -37.015 2.937 -2.726 1.00 92.38 272 ARG A N 1
ATOM 2169 C CA . ARG A 1 272 ? -36.060 3.682 -3.562 1.00 92.38 272 ARG A CA 1
ATOM 2170 C C . ARG A 1 272 ? -36.224 5.185 -3.351 1.00 92.38 272 ARG A C 1
ATOM 2172 O O . ARG A 1 272 ? -35.249 5.872 -3.068 1.00 92.38 272 ARG A O 1
ATOM 2179 N N . SER A 1 273 ? -37.459 5.676 -3.419 1.00 91.44 273 SER A N 1
ATOM 2180 C CA . SER A 1 273 ? -37.749 7.098 -3.231 1.00 91.44 273 SER A CA 1
ATOM 2181 C C . SER A 1 273 ? -37.439 7.585 -1.807 1.00 91.44 273 SER A C 1
ATOM 2183 O O . SER A 1 273 ? -37.004 8.719 -1.631 1.00 91.44 273 SER A O 1
ATOM 2185 N N . VAL A 1 274 ? -37.585 6.727 -0.789 1.00 91.19 274 VAL A N 1
ATOM 2186 C CA . VAL A 1 274 ? -37.148 7.023 0.589 1.00 91.19 274 VAL A CA 1
ATOM 2187 C C . VAL A 1 274 ? -35.626 7.186 0.672 1.00 91.19 274 VAL A C 1
ATOM 2189 O O . VAL A 1 274 ? -35.153 8.131 1.302 1.00 91.19 274 VAL A O 1
ATOM 2192 N N . VAL A 1 275 ? -34.850 6.305 0.033 1.00 90.88 275 VAL A N 1
ATOM 2193 C CA . VAL A 1 275 ? -33.379 6.411 -0.002 1.00 90.88 275 VAL A CA 1
ATOM 2194 C C . VAL A 1 275 ? -32.941 7.684 -0.729 1.00 90.88 275 VAL A C 1
ATOM 2196 O O . VAL A 1 275 ? -32.108 8.426 -0.213 1.00 90.88 275 VAL A O 1
ATOM 2199 N N . GLU A 1 276 ? -33.539 7.992 -1.881 1.00 89.94 276 GLU A N 1
ATOM 2200 C CA . GLU A 1 276 ? -33.266 9.230 -2.624 1.00 89.94 276 GLU A CA 1
ATOM 2201 C C . GLU A 1 276 ? -33.587 10.483 -1.793 1.00 89.94 276 GLU A C 1
ATOM 2203 O O . GLU A 1 276 ? -32.797 11.432 -1.771 1.00 89.94 276 GLU A O 1
ATOM 2208 N N . ALA A 1 277 ? -34.701 10.480 -1.054 1.00 88.19 277 ALA A N 1
ATOM 2209 C CA . ALA A 1 277 ? -35.068 11.569 -0.152 1.00 88.19 277 ALA A CA 1
ATOM 2210 C C . ALA A 1 277 ? -34.055 11.743 0.995 1.00 88.19 277 ALA A C 1
ATOM 2212 O O . ALA A 1 277 ? -33.707 12.875 1.330 1.00 88.19 277 ALA A O 1
ATOM 2213 N N . LEU A 1 278 ? -33.549 10.643 1.566 1.00 84.88 278 LEU A N 1
ATOM 2214 C CA . LEU A 1 278 ? -32.539 10.668 2.630 1.00 84.88 278 LEU A CA 1
ATOM 2215 C C . LEU A 1 278 ? -31.166 11.152 2.149 1.00 84.88 278 LEU A C 1
ATOM 2217 O O . LEU A 1 278 ? -30.469 11.819 2.906 1.00 84.88 278 LEU A O 1
ATOM 2221 N N . LEU A 1 279 ? -30.771 10.826 0.916 1.00 85.00 279 LEU A N 1
ATOM 2222 C CA . LEU A 1 279 ? -29.472 11.225 0.362 1.00 85.00 279 LEU A CA 1
ATOM 2223 C C . LEU A 1 279 ? -29.462 12.666 -0.169 1.00 85.00 279 LEU A C 1
ATOM 2225 O O . LEU A 1 279 ? -28.424 13.323 -0.122 1.00 85.00 279 LEU A O 1
ATOM 2229 N N . SER A 1 280 ? -30.591 13.146 -0.701 1.00 82.31 280 SER A N 1
ATOM 2230 C CA . SER A 1 280 ? -30.693 14.471 -1.334 1.00 82.31 280 SER A CA 1
ATOM 2231 C C . SER A 1 280 ? -31.247 15.570 -0.420 1.00 82.31 280 SER A C 1
ATOM 2233 O O . SER A 1 280 ? -31.024 16.747 -0.692 1.00 82.31 280 SER A O 1
ATOM 2235 N N . GLU A 1 281 ? -31.984 15.204 0.637 1.00 80.06 281 GLU A N 1
ATOM 2236 C CA . GLU A 1 281 ? -32.662 16.106 1.587 1.00 80.06 281 GLU A CA 1
ATOM 2237 C C . GLU A 1 281 ? -33.538 17.208 0.950 1.00 80.06 281 GLU A C 1
ATOM 2239 O O . GLU A 1 281 ? -33.771 18.273 1.533 1.00 80.06 281 GLU A O 1
ATOM 2244 N N . THR A 1 282 ? -34.073 16.952 -0.243 1.00 83.19 282 THR A N 1
ATOM 2245 C CA . THR A 1 282 ? -34.882 17.920 -0.997 1.00 83.19 282 THR A CA 1
ATOM 2246 C C . THR A 1 282 ? -36.250 18.201 -0.348 1.00 83.19 282 THR A C 1
ATOM 2248 O O . THR A 1 282 ? -36.809 17.336 0.341 1.00 83.19 282 THR A O 1
ATOM 2251 N N . PRO A 1 283 ? -36.845 19.395 -0.563 1.00 82.75 283 PRO A N 1
ATOM 2252 C CA . PRO A 1 283 ? -38.211 19.702 -0.125 1.00 82.75 283 PRO A CA 1
ATOM 2253 C C . PRO A 1 283 ? -39.256 18.701 -0.640 1.00 82.75 283 PRO A C 1
ATOM 2255 O O . PRO A 1 283 ? -40.180 18.335 0.087 1.00 82.75 283 PRO A O 1
ATOM 2258 N N . GLU A 1 284 ? -39.087 18.221 -1.872 1.00 84.25 284 GLU A N 1
ATOM 2259 C CA . GLU A 1 284 ? -39.918 17.197 -2.504 1.00 84.25 284 GLU A CA 1
ATOM 2260 C C . GLU A 1 284 ? -39.809 15.862 -1.758 1.00 84.25 284 GLU A C 1
ATOM 2262 O O . GLU A 1 284 ? -40.829 15.250 -1.438 1.00 84.25 284 GLU A O 1
ATOM 2267 N N . GLY A 1 285 ? -38.587 15.461 -1.388 1.00 83.69 285 GLY A N 1
ATOM 2268 C CA . GLY A 1 285 ? -38.342 14.283 -0.559 1.00 83.69 285 GLY A CA 1
ATOM 2269 C C . GLY A 1 285 ? -39.031 14.368 0.805 1.00 83.69 285 GLY A C 1
ATOM 2270 O O . GLY A 1 285 ? -39.635 13.397 1.252 1.00 83.69 285 GLY A O 1
ATOM 2271 N N . ARG A 1 286 ? -39.035 15.540 1.454 1.00 84.75 286 ARG A N 1
ATOM 2272 C CA . ARG A 1 286 ? -39.743 15.734 2.737 1.00 84.75 286 ARG A CA 1
ATOM 2273 C C . ARG A 1 286 ? -41.262 15.606 2.605 1.00 84.75 286 ARG A C 1
ATOM 2275 O O . ARG A 1 286 ? -41.898 15.046 3.495 1.00 84.75 286 ARG A O 1
ATOM 2282 N N . ASN A 1 287 ? -41.842 16.105 1.512 1.00 86.56 287 ASN A N 1
ATOM 2283 C CA . ASN A 1 287 ? -43.273 15.945 1.242 1.00 86.56 287 ASN A CA 1
ATOM 2284 C C . ASN A 1 287 ? -43.634 14.470 1.030 1.00 86.56 287 ASN A C 1
ATOM 2286 O O . ASN A 1 287 ? -44.582 13.999 1.647 1.00 86.56 287 ASN A O 1
ATOM 2290 N N . LEU A 1 288 ? -42.823 13.729 0.268 1.00 89.06 288 LEU A N 1
ATOM 2291 C CA . LEU A 1 288 ? -43.006 12.289 0.086 1.00 89.06 288 LEU A CA 1
ATOM 2292 C C . LEU A 1 288 ? -43.022 11.538 1.427 1.00 89.06 288 LEU A C 1
ATOM 2294 O O . LEU A 1 288 ? -43.892 10.703 1.651 1.00 89.06 288 LEU A O 1
ATOM 2298 N N . ILE A 1 289 ? -42.083 11.830 2.337 1.00 89.12 289 ILE A N 1
ATOM 2299 C CA . ILE A 1 289 ? -42.051 11.171 3.655 1.00 89.12 289 ILE A CA 1
ATOM 2300 C C . ILE A 1 289 ? -43.310 11.487 4.474 1.00 89.12 289 ILE A C 1
ATOM 2302 O O . ILE A 1 289 ? -43.804 10.603 5.172 1.00 89.12 289 ILE A O 1
ATOM 2306 N N . ARG A 1 290 ? -43.869 12.701 4.361 1.00 87.50 290 ARG A N 1
ATOM 2307 C CA . ARG A 1 290 ? -45.154 13.047 4.989 1.00 87.50 290 ARG A CA 1
ATOM 2308 C C . ARG A 1 290 ? -46.308 12.233 4.402 1.00 87.50 290 ARG A C 1
ATOM 2310 O O . ARG A 1 290 ? -47.082 11.675 5.172 1.00 87.50 290 ARG A O 1
ATOM 2317 N N . ASP A 1 291 ? -46.375 12.096 3.081 1.00 88.69 291 ASP A N 1
ATOM 2318 C CA . ASP A 1 291 ? -47.425 11.319 2.410 1.00 88.69 291 ASP A CA 1
ATOM 2319 C C . ASP A 1 291 ? -47.345 9.824 2.791 1.00 88.69 291 ASP A C 1
ATOM 2321 O O . ASP A 1 291 ? -48.358 9.171 3.051 1.00 88.69 291 ASP A O 1
ATOM 2325 N N . LEU A 1 292 ? -46.128 9.275 2.897 1.00 89.44 292 LEU A N 1
ATOM 2326 C CA . LEU A 1 292 ? -45.900 7.903 3.367 1.00 89.44 292 LEU A CA 1
ATOM 2327 C C . LEU A 1 292 ? -46.242 7.722 4.851 1.00 89.44 292 LEU A C 1
ATOM 2329 O O . LEU A 1 292 ? -46.735 6.662 5.240 1.00 89.44 292 LEU A O 1
ATOM 2333 N N . ALA A 1 293 ? -46.000 8.739 5.679 1.00 87.88 293 ALA A N 1
ATOM 2334 C CA . ALA A 1 293 ? -46.391 8.723 7.081 1.00 87.88 293 ALA A CA 1
ATOM 2335 C C . ALA A 1 293 ? -47.917 8.731 7.237 1.00 87.88 293 ALA A C 1
ATOM 2337 O O . ALA A 1 293 ? -48.442 7.924 7.999 1.00 87.88 293 ALA A O 1
ATOM 2338 N N . GLU A 1 294 ? -48.635 9.549 6.461 1.00 87.56 294 GLU A N 1
ATOM 2339 C CA . GLU A 1 294 ? -50.104 9.536 6.416 1.00 87.56 294 GLU A CA 1
ATOM 2340 C C . GLU A 1 294 ? -50.640 8.171 5.965 1.00 87.56 294 GLU A C 1
ATOM 2342 O O . GLU A 1 294 ? -51.529 7.613 6.610 1.00 87.56 294 GLU A O 1
ATOM 2347 N N . LYS A 1 295 ? -50.041 7.578 4.921 1.00 86.38 295 LYS A N 1
ATOM 2348 C CA . LYS A 1 295 ? -50.380 6.229 4.433 1.00 86.38 295 LYS A CA 1
ATOM 2349 C C . LYS A 1 295 ? -50.246 5.152 5.518 1.00 86.38 295 LYS A C 1
ATOM 2351 O O . LYS A 1 295 ? -51.021 4.197 5.521 1.00 86.38 295 LYS A O 1
ATOM 2356 N N . LEU A 1 296 ? -49.261 5.283 6.406 1.00 84.44 296 LEU A N 1
ATOM 2357 C CA . LEU A 1 296 ? -48.968 4.327 7.480 1.00 84.44 296 LEU A CA 1
ATOM 2358 C C . LEU A 1 296 ? -49.544 4.735 8.848 1.00 84.44 296 LEU A C 1
ATOM 2360 O O . LEU A 1 296 ? -49.303 4.035 9.829 1.00 84.44 296 LEU A O 1
ATOM 2364 N N . GLY A 1 297 ? -50.299 5.836 8.928 1.00 82.12 297 GLY A N 1
ATOM 2365 C CA . GLY A 1 297 ? -50.902 6.320 10.175 1.00 82.12 297 GLY A CA 1
ATOM 2366 C C . GLY A 1 297 ? -49.896 6.849 11.207 1.00 82.12 297 GLY A C 1
ATOM 2367 O O . GLY A 1 297 ? -50.148 6.763 12.407 1.00 82.12 297 GLY A O 1
ATOM 2368 N N . VAL A 1 298 ? -48.748 7.371 10.765 1.00 84.00 298 VAL A N 1
ATOM 2369 C CA . VAL A 1 298 ? -47.661 7.863 11.627 1.00 84.00 298 VAL A CA 1
ATOM 2370 C C . VAL A 1 298 ? -47.718 9.383 11.765 1.00 84.00 298 VAL A C 1
ATOM 2372 O O . VAL A 1 298 ? -47.601 10.110 10.782 1.00 84.00 298 VAL A O 1
ATOM 2375 N N . GLU A 1 299 ? -47.807 9.886 12.997 1.00 80.56 299 GLU A N 1
ATOM 2376 C CA . GLU A 1 299 ? -47.645 11.319 13.268 1.00 80.56 299 GLU A CA 1
ATOM 2377 C C . GLU A 1 299 ? -46.160 11.716 13.255 1.00 80.56 299 GLU A C 1
ATOM 2379 O O . GLU A 1 299 ? -45.364 11.282 14.092 1.00 80.56 299 GLU A O 1
ATOM 2384 N N . LEU A 1 300 ? -45.773 12.574 12.305 1.00 79.88 300 LEU A N 1
ATOM 2385 C CA . LEU A 1 300 ? -44.416 13.113 12.220 1.00 79.88 300 LEU A CA 1
ATOM 2386 C C . LEU A 1 300 ? -44.259 14.369 13.085 1.00 79.88 300 LEU A C 1
ATOM 2388 O O . LEU A 1 300 ? -45.026 15.325 12.981 1.00 79.88 300 LEU A O 1
ATOM 2392 N N . HIS A 1 301 ? -43.200 14.417 13.891 1.00 73.56 301 HIS A N 1
ATOM 2393 C CA . HIS A 1 301 ? -42.853 15.611 14.661 1.00 73.56 301 HIS A CA 1
ATOM 2394 C C . HIS A 1 301 ? -41.971 16.563 13.843 1.00 73.56 301 HIS A C 1
ATOM 2396 O O . HIS A 1 301 ? -40.852 16.220 13.463 1.00 73.56 301 HIS A O 1
ATOM 2402 N N . THR A 1 302 ? -42.438 17.799 13.654 1.00 63.00 302 THR A N 1
ATOM 2403 C CA . THR A 1 302 ? -41.794 18.846 12.834 1.00 63.00 302 THR A CA 1
ATOM 2404 C C . THR A 1 302 ? -40.426 19.324 13.340 1.00 63.00 302 THR A C 1
ATOM 2406 O O . THR A 1 302 ? -39.707 19.984 12.596 1.00 63.00 302 THR A O 1
ATOM 2409 N N . GLY A 1 303 ? -40.039 18.984 14.575 1.00 60.91 303 GLY A N 1
ATOM 2410 C CA . GLY A 1 303 ? -38.740 19.331 15.170 1.00 60.91 303 GLY A CA 1
ATOM 2411 C C . GLY A 1 303 ? -37.631 18.278 15.021 1.00 60.91 303 GLY A C 1
ATOM 2412 O O . GLY A 1 303 ? -36.526 18.520 15.498 1.00 60.91 303 GLY A O 1
ATOM 2413 N N . LYS A 1 304 ? -37.904 17.113 14.415 1.00 67.12 304 LYS A N 1
ATOM 2414 C CA . LYS A 1 304 ? -36.914 16.035 14.214 1.00 67.12 304 LYS A CA 1
ATOM 2415 C C . LYS A 1 304 ? -36.302 16.082 12.813 1.00 67.12 304 LYS A C 1
ATOM 2417 O O . LYS A 1 304 ? -36.966 16.524 11.874 1.00 67.12 304 LYS A O 1
ATOM 2422 N N . ASP A 1 305 ? -35.063 15.608 12.674 1.00 81.81 305 ASP A N 1
ATOM 2423 C CA . ASP A 1 305 ? -34.403 15.494 11.370 1.00 81.81 305 ASP A CA 1
ATOM 2424 C C . ASP A 1 305 ? -35.101 14.472 10.450 1.00 81.81 305 ASP A C 1
ATOM 2426 O O . ASP A 1 305 ? -35.921 13.658 10.888 1.00 81.81 305 ASP A O 1
ATOM 2430 N N . LEU A 1 306 ? -34.811 14.541 9.146 1.00 83.19 306 LEU A N 1
ATOM 2431 C CA . LEU A 1 306 ? -35.479 13.705 8.142 1.00 83.19 306 LEU A CA 1
ATOM 2432 C C . LEU A 1 306 ? -35.234 12.209 8.391 1.00 83.19 306 LEU A C 1
ATOM 2434 O O . LEU A 1 306 ? -36.152 11.402 8.269 1.00 83.19 306 LEU A O 1
ATOM 2438 N N . ALA A 1 307 ? -34.023 11.839 8.808 1.00 83.69 307 ALA A N 1
ATOM 2439 C CA . ALA A 1 307 ? -33.675 10.458 9.119 1.00 83.69 307 ALA A CA 1
ATOM 2440 C C . ALA A 1 307 ? -34.496 9.889 10.290 1.00 83.69 307 ALA A C 1
ATOM 2442 O O . ALA A 1 307 ? -34.918 8.731 10.234 1.00 83.69 307 ALA A O 1
ATOM 2443 N N . ALA A 1 308 ? -34.779 10.689 11.321 1.00 81.25 308 ALA A N 1
ATOM 2444 C CA . ALA A 1 308 ? -35.635 10.297 12.436 1.00 81.25 308 ALA A CA 1
ATOM 2445 C C . ALA A 1 308 ? -37.118 10.211 12.045 1.00 81.25 308 ALA A C 1
ATOM 2447 O O . ALA A 1 308 ? -37.836 9.346 12.549 1.00 81.25 308 ALA A O 1
ATOM 2448 N N . GLN A 1 309 ? -37.577 11.074 11.133 1.00 85.12 309 GLN A N 1
ATOM 2449 C CA . GLN A 1 309 ? -38.926 10.993 10.563 1.00 85.12 309 GLN A CA 1
ATOM 2450 C C . GLN A 1 309 ? -39.103 9.708 9.748 1.00 85.12 309 GLN A C 1
ATOM 2452 O O . GLN A 1 309 ? -40.047 8.960 9.989 1.00 85.12 309 GLN A O 1
ATOM 2457 N N . VAL A 1 310 ? -38.155 9.388 8.861 1.00 87.31 310 VAL A N 1
ATOM 2458 C CA . VAL A 1 310 ? -38.162 8.125 8.104 1.00 87.31 310 VAL A CA 1
ATOM 2459 C C . VAL A 1 310 ? -38.093 6.919 9.039 1.00 87.31 310 VAL A C 1
ATOM 2461 O O . VAL A 1 310 ? -38.794 5.934 8.820 1.00 87.31 310 VAL A O 1
ATOM 2464 N N . GLY A 1 311 ? -37.306 6.997 10.114 1.00 85.94 311 GLY A N 1
ATOM 2465 C CA . GLY A 1 311 ? -37.249 5.931 11.109 1.00 85.94 311 GLY A CA 1
ATOM 2466 C C . GLY A 1 311 ? -38.600 5.656 11.778 1.00 85.94 311 GLY A C 1
ATOM 2467 O O . GLY A 1 311 ? -38.949 4.499 11.994 1.00 85.94 311 GLY A O 1
ATOM 2468 N N . ALA A 1 312 ? -39.401 6.691 12.052 1.00 83.25 312 ALA A N 1
ATOM 2469 C CA . ALA A 1 312 ? -40.755 6.519 12.584 1.00 83.25 312 ALA A CA 1
ATOM 2470 C C . ALA A 1 312 ? -41.697 5.832 11.578 1.00 83.25 312 ALA A C 1
ATOM 2472 O O . ALA A 1 312 ? -42.492 4.980 11.968 1.00 83.25 312 ALA A O 1
ATOM 2473 N N . VAL A 1 313 ? -41.569 6.159 10.288 1.00 87.94 313 VAL A N 1
ATOM 2474 C CA . VAL A 1 313 ? -42.348 5.543 9.202 1.00 87.94 313 VAL A CA 1
ATOM 2475 C C . VAL A 1 313 ? -41.980 4.065 9.030 1.00 87.94 313 VAL A C 1
ATOM 2477 O O . VAL A 1 313 ? -42.850 3.198 9.082 1.00 87.94 313 VAL A O 1
ATOM 2480 N N . LEU A 1 314 ? -40.687 3.755 8.891 1.00 88.38 314 LEU A N 1
ATOM 2481 C CA . LEU A 1 314 ? -40.199 2.382 8.701 1.00 88.38 314 LEU A CA 1
ATOM 2482 C C . LEU A 1 314 ? -40.442 1.489 9.926 1.00 88.38 314 LEU A C 1
ATOM 2484 O O . LEU A 1 314 ? -40.613 0.282 9.781 1.00 88.38 314 LEU A O 1
ATOM 2488 N N . ALA A 1 315 ? -40.521 2.061 11.130 1.00 82.00 315 ALA A N 1
ATOM 2489 C CA . ALA A 1 315 ? -40.906 1.320 12.330 1.00 82.00 315 ALA A CA 1
ATOM 2490 C C . ALA A 1 315 ? -42.339 0.754 12.264 1.00 82.00 315 ALA A C 1
ATOM 2492 O O . ALA A 1 315 ? -42.626 -0.219 12.960 1.00 82.00 315 ALA A O 1
ATOM 2493 N N . GLN A 1 316 ? -43.229 1.315 11.435 1.00 85.12 316 GLN A N 1
ATOM 2494 C CA . GLN A 1 316 ? -44.593 0.805 11.229 1.00 85.12 316 GLN A CA 1
ATOM 2495 C C . GLN A 1 316 ? -44.751 -0.072 9.979 1.00 85.12 316 GLN A C 1
ATOM 2497 O O . GLN A 1 316 ? -45.832 -0.615 9.746 1.00 85.12 316 GLN A O 1
ATOM 2502 N N . ASP A 1 317 ? -43.692 -0.248 9.190 1.00 89.19 317 ASP A N 1
ATOM 2503 C CA . ASP A 1 317 ? -43.731 -1.014 7.947 1.00 89.19 317 ASP A CA 1
ATOM 2504 C C . ASP A 1 317 ? -43.637 -2.533 8.188 1.00 89.19 317 ASP A C 1
ATOM 2506 O O . ASP A 1 317 ? -42.717 -3.043 8.832 1.00 89.19 317 ASP A O 1
ATOM 2510 N N . GLU A 1 318 ? -44.584 -3.289 7.627 1.00 88.88 318 GLU A N 1
ATOM 2511 C CA . GLU A 1 318 ? -44.681 -4.746 7.787 1.00 88.88 318 GLU A CA 1
ATOM 2512 C C . GLU A 1 318 ? -43.430 -5.488 7.278 1.00 88.88 318 GLU A C 1
ATOM 2514 O O . GLU A 1 318 ? -42.941 -6.414 7.934 1.00 88.88 318 GLU A O 1
ATOM 2519 N N . ARG A 1 319 ? -42.879 -5.079 6.127 1.00 90.44 319 ARG A N 1
ATOM 2520 C CA . ARG A 1 319 ? -41.701 -5.726 5.520 1.00 90.44 319 ARG A CA 1
ATOM 2521 C C . ARG A 1 319 ? -40.444 -5.510 6.352 1.00 90.44 319 ARG A C 1
ATOM 2523 O O . ARG A 1 319 ? -39.638 -6.431 6.461 1.00 90.44 319 ARG A O 1
ATOM 2530 N N . THR A 1 320 ? -40.313 -4.351 6.990 1.00 89.00 320 THR A N 1
ATOM 2531 C CA . THR A 1 320 ? -39.249 -4.069 7.960 1.00 89.00 320 THR A CA 1
ATOM 2532 C C . THR A 1 320 ? -39.285 -5.058 9.130 1.00 89.00 320 THR A C 1
ATOM 2534 O O . THR A 1 320 ? -38.267 -5.685 9.442 1.00 89.00 320 THR A O 1
ATOM 2537 N N . HIS A 1 321 ? -40.457 -5.275 9.738 1.00 85.19 321 HIS A N 1
ATOM 2538 C CA . HIS A 1 321 ? -40.623 -6.269 10.813 1.00 85.19 321 HIS A CA 1
ATOM 2539 C C . HIS A 1 321 ? -40.323 -7.686 10.342 1.00 85.19 321 HIS A C 1
ATOM 2541 O O . HIS A 1 321 ? -39.648 -8.455 11.032 1.00 85.19 321 HIS A O 1
ATOM 2547 N N . TYR A 1 322 ? -40.819 -8.036 9.158 1.00 87.44 322 TYR A N 1
ATOM 2548 C CA . TYR A 1 322 ? -40.648 -9.366 8.598 1.00 87.44 322 TYR A CA 1
ATOM 2549 C C . TYR A 1 322 ? -39.181 -9.670 8.263 1.00 87.44 322 TYR A C 1
ATOM 2551 O O . TYR A 1 322 ? -38.670 -10.720 8.657 1.00 87.44 322 TYR A O 1
ATOM 2559 N N . LEU A 1 323 ? -38.473 -8.724 7.636 1.00 89.25 323 LEU A N 1
ATOM 2560 C CA . LEU A 1 323 ? -37.036 -8.808 7.375 1.00 89.25 323 LEU A CA 1
ATOM 2561 C C . LEU A 1 323 ? -36.254 -9.025 8.677 1.00 89.25 323 LEU A C 1
ATOM 2563 O O . LEU A 1 323 ? -35.454 -9.957 8.748 1.00 89.25 323 LEU A O 1
ATOM 2567 N N . ARG A 1 324 ? -36.522 -8.227 9.724 1.00 82.44 324 ARG A N 1
ATOM 2568 C CA . ARG A 1 324 ? -35.838 -8.362 11.023 1.00 82.44 324 ARG A CA 1
ATOM 2569 C C . ARG A 1 324 ? -36.046 -9.741 11.649 1.00 82.44 324 ARG A C 1
ATOM 2571 O O . ARG A 1 324 ? -35.080 -10.346 12.097 1.00 82.44 324 ARG A O 1
ATOM 2578 N N . ARG A 1 325 ? -37.267 -10.288 11.609 1.00 83.06 325 ARG A N 1
ATOM 2579 C CA . ARG A 1 325 ? -37.538 -11.652 12.106 1.00 83.06 325 ARG A CA 1
ATOM 2580 C C . ARG A 1 325 ? -36.738 -12.721 11.363 1.00 83.06 325 ARG A C 1
ATOM 2582 O O . ARG A 1 325 ? -36.287 -13.680 11.984 1.00 83.06 325 ARG A O 1
ATOM 2589 N N . LEU A 1 326 ? -36.569 -12.575 10.049 1.00 86.00 326 LEU A N 1
ATOM 2590 C CA . LEU A 1 326 ? -35.833 -13.549 9.242 1.00 86.00 326 LEU A CA 1
ATOM 2591 C C . LEU A 1 326 ? -34.322 -13.516 9.514 1.00 86.00 326 LEU A C 1
ATOM 2593 O O . LEU A 1 326 ? -33.705 -14.580 9.569 1.00 86.00 326 LEU A O 1
ATOM 2597 N N . ILE A 1 327 ? -33.736 -12.331 9.714 1.00 83.81 327 ILE A N 1
ATOM 2598 C CA . ILE A 1 327 ? -32.280 -12.175 9.895 1.00 83.81 327 ILE A CA 1
ATOM 2599 C C . ILE A 1 327 ? -31.785 -12.479 11.318 1.00 83.81 327 ILE A C 1
ATOM 2601 O O . ILE A 1 327 ? -30.602 -12.758 11.483 1.00 83.81 327 ILE A O 1
ATOM 2605 N N . THR A 1 328 ? -32.657 -12.477 12.335 1.00 75.38 328 THR A N 1
ATOM 2606 C CA . THR A 1 328 ? -32.280 -12.826 13.724 1.00 75.38 328 THR A CA 1
ATOM 2607 C C . THR A 1 328 ? -32.148 -14.341 13.950 1.00 75.38 328 THR A C 1
ATOM 2609 O O . THR A 1 328 ? -31.546 -14.773 14.927 1.00 75.38 328 THR A O 1
ATOM 2612 N N . GLY A 1 329 ? -32.706 -15.171 13.062 1.00 74.25 329 GLY A N 1
ATOM 2613 C CA . GLY A 1 329 ? -32.715 -16.627 13.222 1.00 74.25 329 GLY A CA 1
ATOM 2614 C C . GLY A 1 329 ? -31.420 -17.305 12.768 1.00 74.25 329 GLY A C 1
ATOM 2615 O O . GLY A 1 329 ? -30.509 -17.555 13.551 1.00 74.25 329 GLY A O 1
ATOM 2616 N N . ARG A 1 330 ? -31.370 -17.682 11.488 1.00 78.31 330 ARG A N 1
ATOM 2617 C CA . ARG A 1 330 ? -30.264 -18.442 10.886 1.00 78.31 330 ARG A CA 1
ATOM 2618 C C . ARG A 1 330 ? -29.663 -17.674 9.707 1.00 78.31 330 ARG A C 1
ATOM 2620 O O . ARG A 1 330 ? -30.403 -16.948 9.035 1.00 78.31 330 ARG A O 1
ATOM 2627 N N . PRO A 1 331 ? -28.376 -17.892 9.382 1.00 84.56 331 PRO A N 1
ATOM 2628 C CA . PRO A 1 331 ? -27.803 -17.399 8.136 1.00 84.56 331 PRO A CA 1
ATOM 2629 C C . PRO A 1 331 ? -28.672 -17.824 6.948 1.00 84.56 331 PRO A C 1
ATOM 2631 O O . PRO A 1 331 ? -29.067 -18.986 6.844 1.00 84.56 331 PRO A O 1
ATOM 2634 N N . THR A 1 332 ? -29.011 -16.868 6.087 1.00 88.38 332 THR A N 1
ATOM 2635 C CA . THR A 1 332 ? -29.929 -17.063 4.959 1.00 88.38 332 THR A CA 1
ATOM 2636 C C . THR A 1 332 ? -29.346 -16.375 3.726 1.00 88.38 332 THR A C 1
ATOM 2638 O O . THR A 1 332 ? -28.799 -15.278 3.842 1.00 88.38 332 THR A O 1
ATOM 2641 N N . HIS A 1 333 ? -29.447 -17.003 2.551 1.00 91.81 333 HIS A N 1
ATOM 2642 C CA . HIS A 1 333 ? -28.999 -16.391 1.296 1.00 91.81 333 HIS A CA 1
ATOM 2643 C C . HIS A 1 333 ? -29.832 -15.142 0.965 1.00 91.81 333 HIS A C 1
ATOM 2645 O O . HIS A 1 333 ? -31.050 -15.141 1.148 1.00 91.81 333 HIS A O 1
ATOM 2651 N N . VAL A 1 334 ? -29.189 -14.094 0.435 1.00 91.94 334 VAL A N 1
ATOM 2652 C CA . VAL A 1 334 ? -29.843 -12.810 0.101 1.00 91.94 334 VAL A CA 1
ATOM 2653 C C . VAL A 1 334 ? -31.011 -13.004 -0.872 1.00 91.94 334 VAL A C 1
ATOM 2655 O O . VAL A 1 334 ? -32.062 -12.397 -0.694 1.00 91.94 334 VAL A O 1
ATOM 2658 N N . GLU A 1 335 ? -30.875 -13.903 -1.848 1.00 94.25 335 GLU A N 1
ATOM 2659 C CA . GLU A 1 335 ? -31.942 -14.233 -2.803 1.00 94.25 335 GLU A CA 1
ATOM 2660 C C . GLU A 1 335 ? -33.157 -14.889 -2.128 1.00 94.25 335 GLU A C 1
ATOM 2662 O O . GLU A 1 335 ? -34.303 -14.542 -2.415 1.00 94.25 335 GLU A O 1
ATOM 2667 N N . GLU A 1 336 ? -32.932 -15.814 -1.189 1.00 93.44 336 GLU A N 1
ATOM 2668 C CA . GLU A 1 336 ? -34.011 -16.448 -0.420 1.00 93.44 336 GLU A CA 1
ATOM 2669 C C . GLU A 1 336 ? -34.723 -15.416 0.467 1.00 93.44 336 GLU A C 1
ATOM 2671 O O . GLU A 1 336 ? -35.950 -15.424 0.579 1.00 93.44 336 GLU A O 1
ATOM 2676 N N . LEU A 1 337 ? -33.959 -14.498 1.065 1.00 93.25 337 LEU A N 1
ATOM 2677 C CA . LEU A 1 337 ? -34.483 -13.416 1.891 1.00 93.25 337 LEU A CA 1
ATOM 2678 C C . LEU A 1 337 ? -35.339 -12.445 1.066 1.00 93.25 337 LEU A C 1
ATOM 2680 O O . LEU A 1 337 ? -36.471 -12.148 1.447 1.00 93.25 337 LEU A O 1
ATOM 2684 N N . ALA A 1 338 ? -34.842 -12.019 -0.096 1.00 94.56 338 ALA A N 1
ATOM 2685 C CA . ALA A 1 338 ? -35.550 -11.138 -1.018 1.00 94.56 338 ALA A CA 1
ATOM 2686 C C . ALA A 1 338 ? -36.878 -11.750 -1.487 1.00 94.56 338 ALA A C 1
ATOM 2688 O O . ALA A 1 338 ? -37.910 -11.080 -1.468 1.00 94.56 338 ALA A O 1
ATOM 2689 N N . ASN A 1 339 ? -36.879 -13.044 -1.825 1.00 94.06 339 ASN A N 1
ATOM 2690 C CA . ASN A 1 339 ? -38.085 -13.771 -2.225 1.00 94.06 339 ASN A CA 1
ATOM 2691 C C . ASN A 1 339 ? -39.139 -13.862 -1.116 1.00 94.06 339 ASN A C 1
ATOM 2693 O O . ASN A 1 339 ? -40.333 -13.850 -1.408 1.00 94.06 339 ASN A O 1
ATOM 2697 N N . LYS A 1 340 ? -38.716 -13.942 0.149 1.00 92.44 340 LYS A N 1
ATOM 2698 C CA . LYS A 1 340 ? -39.636 -13.966 1.291 1.00 92.44 340 LYS A CA 1
ATOM 2699 C C . LYS A 1 340 ? -40.200 -12.584 1.609 1.00 92.44 340 LYS A C 1
ATOM 2701 O O . LYS A 1 340 ? -41.379 -12.489 1.926 1.00 92.44 340 LYS A O 1
ATOM 2706 N N . VAL A 1 341 ? -39.383 -11.529 1.547 1.00 92.62 341 VAL A N 1
ATOM 2707 C CA . VAL A 1 341 ? -39.795 -10.157 1.912 1.00 92.62 341 VAL A CA 1
ATOM 2708 C C . VAL A 1 341 ? -40.628 -9.488 0.810 1.00 92.62 341 VAL A C 1
ATOM 2710 O O . VAL A 1 341 ? -41.558 -8.737 1.111 1.00 92.62 341 VAL A O 1
ATOM 2713 N N . PHE A 1 342 ? -40.344 -9.797 -0.458 1.00 94.38 342 PHE A N 1
ATOM 2714 C CA . PHE A 1 342 ? -41.026 -9.235 -1.629 1.00 94.38 342 PHE A CA 1
ATOM 2715 C C . PHE A 1 342 ? -41.696 -10.320 -2.500 1.00 94.38 342 PHE A C 1
ATOM 2717 O O . PHE A 1 342 ? -41.390 -10.420 -3.691 1.00 94.38 342 PHE A O 1
ATOM 2724 N N . PRO A 1 343 ? -42.613 -11.145 -1.956 1.00 91.75 343 PRO A N 1
ATOM 2725 C CA . PRO A 1 343 ? -43.268 -12.205 -2.727 1.00 91.75 343 PRO A CA 1
ATOM 2726 C C . PRO A 1 343 ? -44.221 -11.649 -3.797 1.00 91.75 343 PRO A C 1
ATOM 2728 O O . PRO A 1 343 ? -44.477 -12.306 -4.800 1.00 91.75 343 PRO A O 1
ATOM 2731 N N . ASP A 1 344 ? -44.728 -10.437 -3.569 1.00 90.19 344 ASP A N 1
ATOM 2732 C CA . ASP A 1 344 ? -45.699 -9.689 -4.369 1.00 90.19 344 ASP A CA 1
ATOM 2733 C C . ASP A 1 344 ? -45.059 -8.742 -5.401 1.00 90.19 344 ASP A C 1
ATOM 2735 O O . ASP A 1 344 ? -45.769 -8.000 -6.074 1.00 90.19 344 ASP A O 1
ATOM 2739 N N . PHE A 1 345 ? -43.727 -8.732 -5.527 1.00 91.31 345 PHE A N 1
ATOM 2740 C CA . PHE A 1 345 ? -43.014 -7.904 -6.502 1.00 91.31 345 PHE A CA 1
ATOM 2741 C C . PHE A 1 345 ? -42.445 -8.764 -7.634 1.00 91.31 345 PHE A C 1
ATOM 2743 O O . PHE A 1 345 ? -41.654 -9.674 -7.384 1.00 91.31 345 PHE A O 1
ATOM 2750 N N . ASP A 1 346 ? -42.811 -8.453 -8.878 1.00 87.75 346 ASP A N 1
ATOM 2751 C CA . ASP A 1 346 ? -42.374 -9.200 -10.071 1.00 87.75 346 ASP A CA 1
ATOM 2752 C C . ASP A 1 346 ? -41.054 -8.682 -10.680 1.00 87.75 346 ASP A C 1
ATOM 2754 O O . ASP A 1 346 ? -40.535 -9.266 -11.629 1.00 87.75 346 ASP A O 1
ATOM 2758 N N . GLY A 1 347 ? -40.493 -7.588 -10.148 1.00 89.88 347 GLY A N 1
ATOM 2759 C CA . GLY A 1 347 ? -39.208 -7.030 -10.583 1.00 89.88 347 GLY A CA 1
ATOM 2760 C C . GLY A 1 347 ? -37.990 -7.676 -9.910 1.00 89.88 347 GLY A C 1
ATOM 2761 O O . GLY A 1 347 ? -38.062 -8.761 -9.332 1.00 89.88 347 GLY A O 1
ATOM 2762 N N . ASN A 1 348 ? -36.844 -6.986 -9.942 1.00 93.19 348 ASN A N 1
ATOM 2763 C CA . ASN A 1 348 ? -35.635 -7.447 -9.258 1.00 93.19 348 ASN A CA 1
ATOM 2764 C C . ASN A 1 348 ? -35.799 -7.351 -7.728 1.00 93.19 348 ASN A C 1
ATOM 2766 O O . ASN A 1 348 ? -35.598 -6.302 -7.117 1.00 93.19 348 ASN A O 1
ATOM 2770 N N . ARG A 1 349 ? -36.179 -8.466 -7.097 1.00 93.69 349 ARG A N 1
ATOM 2771 C CA . ARG A 1 349 ? -36.437 -8.540 -5.649 1.00 93.69 349 ARG A CA 1
ATOM 2772 C C . ARG A 1 349 ? -35.191 -8.284 -4.801 1.00 93.69 349 ARG A C 1
ATOM 2774 O O . ARG A 1 349 ? -35.323 -7.766 -3.697 1.00 93.69 349 ARG A O 1
ATOM 2781 N N . VAL A 1 350 ? -34.001 -8.634 -5.296 1.00 94.62 350 VAL A N 1
ATOM 2782 C CA . VAL A 1 350 ? -32.735 -8.384 -4.584 1.00 94.62 350 VAL A CA 1
ATOM 2783 C C . VAL A 1 350 ? -32.460 -6.884 -4.516 1.00 94.62 350 VAL A C 1
ATOM 2785 O O . VAL A 1 350 ? -32.125 -6.374 -3.454 1.00 94.62 350 VAL A O 1
ATOM 2788 N N . GLU A 1 351 ? -32.693 -6.169 -5.615 1.00 94.19 351 GLU A N 1
ATOM 2789 C CA . GLU A 1 351 ? -32.584 -4.708 -5.665 1.00 94.19 351 GLU A CA 1
ATOM 2790 C C . GLU A 1 351 ? -33.617 -4.028 -4.746 1.00 94.19 351 GLU A C 1
ATOM 2792 O O . GLU A 1 351 ? -33.298 -3.084 -4.029 1.00 94.19 351 GLU A O 1
ATOM 2797 N N . ALA A 1 352 ? -34.852 -4.540 -4.688 1.00 92.69 352 ALA A N 1
ATOM 2798 C CA . ALA A 1 352 ? -35.866 -4.037 -3.755 1.00 92.69 352 ALA A CA 1
ATOM 2799 C C . ALA A 1 352 ? -35.464 -4.235 -2.279 1.00 92.69 352 ALA A C 1
ATOM 2801 O O . ALA A 1 352 ? -35.669 -3.345 -1.450 1.00 92.69 352 ALA A O 1
ATOM 2802 N N . LEU A 1 353 ? -34.872 -5.390 -1.955 1.00 94.38 353 LEU A N 1
ATOM 2803 C CA . LEU A 1 353 ? -34.332 -5.667 -0.626 1.00 94.38 353 LEU A CA 1
ATOM 2804 C C . LEU A 1 353 ? -33.155 -4.748 -0.282 1.00 94.38 353 LEU A C 1
ATOM 2806 O O . LEU A 1 353 ? -33.082 -4.280 0.852 1.00 94.38 353 LEU A O 1
ATOM 2810 N N . ASP A 1 354 ? -32.273 -4.467 -1.240 1.00 93.75 354 ASP A N 1
ATOM 2811 C CA . ASP A 1 354 ? -31.160 -3.530 -1.072 1.00 93.75 354 ASP A CA 1
ATOM 2812 C C . ASP A 1 354 ? -31.659 -2.130 -0.676 1.00 93.75 354 ASP A C 1
ATOM 2814 O O . ASP A 1 354 ? -31.246 -1.604 0.358 1.00 93.75 354 ASP A O 1
ATOM 2818 N N . PHE A 1 355 ? -32.650 -1.572 -1.385 1.00 94.62 355 PHE A N 1
ATOM 2819 C CA . PHE A 1 355 ? -33.240 -0.279 -1.005 1.00 94.62 355 PHE A CA 1
ATOM 2820 C C . PHE A 1 355 ? -33.865 -0.284 0.395 1.00 94.62 355 PHE A C 1
ATOM 2822 O O . PHE A 1 355 ? -33.702 0.685 1.138 1.00 94.62 355 PHE A O 1
ATOM 2829 N N . LEU A 1 356 ? -34.547 -1.365 0.789 1.00 93.88 356 LEU A N 1
ATOM 2830 C CA . LEU A 1 356 ? -35.073 -1.506 2.151 1.00 93.88 356 LEU A CA 1
ATOM 2831 C C . LEU A 1 356 ? -33.936 -1.511 3.189 1.00 93.88 356 LEU A C 1
ATOM 2833 O O . LEU A 1 356 ? -34.002 -0.781 4.177 1.00 93.88 356 LEU A O 1
ATOM 2837 N N . VAL A 1 357 ? -32.873 -2.289 2.969 1.00 92.31 357 VAL A N 1
ATOM 2838 C CA . VAL A 1 357 ? -31.710 -2.345 3.873 1.00 92.31 357 VAL A CA 1
ATOM 2839 C C . VAL A 1 357 ? -31.017 -0.982 3.964 1.00 92.31 357 VAL A C 1
ATOM 2841 O O . VAL A 1 357 ? -30.684 -0.543 5.069 1.00 92.31 357 VAL A O 1
ATOM 2844 N N . GLN A 1 358 ? -30.849 -0.278 2.843 1.00 90.88 358 GLN A N 1
ATOM 2845 C CA . GLN A 1 358 ? -30.283 1.072 2.812 1.00 90.88 358 GLN A CA 1
ATOM 2846 C C . GLN A 1 358 ? -31.152 2.068 3.583 1.00 90.88 358 GLN A C 1
ATOM 2848 O O . GLN A 1 358 ? -30.634 2.785 4.439 1.00 90.88 358 GLN A O 1
ATOM 2853 N N . ALA A 1 359 ? -32.470 2.069 3.361 1.00 90.12 359 ALA A N 1
ATOM 2854 C CA . ALA A 1 359 ? -33.403 2.933 4.080 1.00 90.12 359 ALA A CA 1
ATOM 2855 C C . ALA A 1 359 ? -33.335 2.695 5.601 1.00 90.12 359 ALA A C 1
ATOM 2857 O O . ALA A 1 359 ? -33.252 3.646 6.380 1.00 90.12 359 ALA A O 1
ATOM 2858 N N . LEU A 1 360 ? -33.271 1.432 6.037 1.00 89.50 360 LEU A N 1
ATOM 2859 C CA . LEU A 1 360 ? -33.120 1.081 7.454 1.00 89.50 360 LEU A CA 1
ATOM 2860 C C . LEU A 1 360 ? -31.767 1.505 8.039 1.00 89.50 360 LEU A C 1
ATOM 2862 O O . LEU A 1 360 ? -31.703 1.892 9.207 1.00 89.50 360 LEU A O 1
ATOM 2866 N N . THR A 1 361 ? -30.703 1.459 7.240 1.00 87.06 361 THR A N 1
ATOM 2867 C CA . THR A 1 361 ? -29.347 1.840 7.665 1.00 87.06 361 THR A CA 1
ATOM 2868 C C . THR A 1 361 ? -29.171 3.361 7.745 1.00 87.06 361 THR A C 1
ATOM 2870 O O . THR A 1 361 ? -28.451 3.847 8.615 1.00 87.06 361 THR A O 1
ATOM 2873 N N . LEU A 1 362 ? -29.829 4.114 6.857 1.00 86.19 362 LEU A N 1
ATOM 2874 C CA . LEU A 1 362 ? -29.764 5.580 6.785 1.00 86.19 362 LEU A CA 1
ATOM 2875 C C . LEU A 1 362 ? -30.765 6.283 7.720 1.00 86.19 362 LEU A C 1
ATOM 2877 O O . LEU A 1 362 ? -30.542 7.423 8.123 1.00 86.19 362 LEU A O 1
ATOM 2881 N N . SER A 1 363 ? -31.869 5.620 8.069 1.00 86.25 363 SER A N 1
ATOM 2882 C CA . SER A 1 363 ? -32.861 6.135 9.022 1.00 86.25 363 SER A CA 1
ATOM 2883 C C . SER A 1 363 ? -32.353 6.128 10.468 1.00 86.25 363 SER A C 1
ATOM 2885 O O . SER A 1 363 ? -31.397 5.431 10.800 1.00 86.25 363 SER A O 1
ATOM 2887 N N . LYS A 1 364 ? -33.022 6.868 11.358 1.00 79.50 364 LYS A N 1
ATOM 2888 C CA . LYS A 1 364 ? -32.719 6.915 12.795 1.00 79.50 364 LYS A CA 1
ATOM 2889 C C . LYS A 1 364 ? -33.936 6.504 13.614 1.00 79.50 364 LYS A C 1
ATOM 2891 O O . LYS A 1 364 ? -35.008 7.087 13.493 1.00 79.50 364 LYS A O 1
ATOM 2896 N N . ALA A 1 365 ? -33.769 5.544 14.510 1.00 67.12 365 ALA A N 1
ATOM 2897 C CA . ALA A 1 365 ? -34.763 5.245 15.523 1.00 67.12 365 ALA A CA 1
ATOM 2898 C C . ALA A 1 365 ? -34.701 6.306 16.629 1.00 67.12 365 ALA A C 1
ATOM 2900 O O . ALA A 1 365 ? -33.661 6.506 17.260 1.00 67.12 365 ALA A O 1
ATOM 2901 N N . SER A 1 366 ? -35.834 6.952 16.906 1.00 54.50 366 SER A N 1
ATOM 2902 C CA . SER A 1 366 ? -36.044 7.592 18.203 1.00 54.50 366 SER A CA 1
ATOM 2903 C C . SER A 1 366 ? -36.356 6.496 19.209 1.00 54.50 366 SER A C 1
ATOM 2905 O O . SER A 1 366 ? -37.518 6.149 19.402 1.00 54.50 366 SER A O 1
ATOM 2907 N N . VAL A 1 367 ? -35.331 5.923 19.831 1.00 47.94 367 VAL A N 1
ATOM 2908 C CA . VAL A 1 367 ? -35.569 5.060 20.984 1.00 47.94 367 VAL A CA 1
ATOM 2909 C C . VAL A 1 367 ? -35.987 5.990 22.122 1.00 47.94 367 VAL A C 1
ATOM 2911 O O . VAL A 1 367 ? -35.155 6.665 22.725 1.00 47.94 367 VAL A O 1
ATOM 2914 N N . SER A 1 368 ? -37.293 6.094 22.379 1.00 39.78 368 SER A N 1
ATOM 2915 C CA . SER A 1 368 ? -37.802 6.639 23.637 1.00 39.78 368 SER A CA 1
ATOM 2916 C C . SER A 1 368 ? -37.579 5.590 24.718 1.00 39.78 368 SER A C 1
ATOM 2918 O O . SER A 1 368 ? -38.520 4.977 25.215 1.00 39.78 368 SER A O 1
ATOM 2920 N N . ASP A 1 369 ? -36.318 5.333 25.034 1.00 37.44 369 ASP A N 1
ATOM 2921 C CA . ASP A 1 369 ? -36.006 4.623 26.253 1.00 37.44 369 ASP A CA 1
ATOM 2922 C C . ASP A 1 369 ? -36.142 5.652 27.373 1.00 37.44 369 ASP A C 1
ATOM 2924 O O . ASP A 1 369 ? -35.437 6.667 27.382 1.00 37.44 369 ASP A O 1
ATOM 2928 N N . ALA A 1 370 ? -37.030 5.400 28.337 1.00 35.94 370 ALA A N 1
ATOM 2929 C CA . ALA A 1 370 ? -37.096 6.186 29.573 1.00 35.94 370 ALA A CA 1
ATOM 2930 C C . ALA A 1 370 ? -35.728 6.224 30.292 1.00 35.94 370 ALA A C 1
ATOM 2932 O O . ALA A 1 370 ? -35.514 7.048 31.181 1.00 35.94 370 ALA A O 1
ATOM 2933 N N . ASN A 1 371 ? -34.801 5.354 29.861 1.00 35.34 371 ASN A N 1
ATOM 2934 C CA . ASN A 1 371 ? -33.484 5.144 30.414 1.00 35.34 371 ASN A CA 1
ATOM 2935 C C . ASN A 1 371 ? -32.277 5.537 29.535 1.00 35.34 371 ASN A C 1
ATOM 2937 O O . ASN A 1 371 ? -31.132 5.279 29.902 1.00 35.34 371 ASN A O 1
ATOM 2941 N N . THR A 1 372 ? -32.454 6.223 28.414 1.00 34.72 372 THR A N 1
ATOM 2942 C CA . THR A 1 372 ? -31.319 6.850 27.722 1.00 34.72 372 THR A CA 1
ATOM 2943 C C . THR A 1 372 ? -31.821 8.111 27.058 1.00 34.72 372 THR A C 1
ATOM 2945 O O . THR A 1 372 ? -32.574 8.021 26.092 1.00 34.72 372 THR A O 1
ATOM 2948 N N . GLY A 1 373 ? -31.426 9.290 27.554 1.00 37.62 373 GLY A N 1
ATOM 2949 C CA . GLY A 1 373 ? -31.662 10.541 26.834 1.00 37.62 373 GLY A CA 1
ATOM 2950 C C . GLY A 1 373 ? -31.380 10.355 25.339 1.00 37.62 373 GLY A C 1
ATOM 2951 O O . GLY A 1 373 ? -30.372 9.742 24.993 1.00 37.62 373 GLY A O 1
ATOM 2952 N N . SER A 1 374 ? -32.315 10.818 24.505 1.00 39.19 374 SER A N 1
ATOM 2953 C CA . SER A 1 374 ? -32.428 10.589 23.055 1.00 39.19 374 SER A CA 1
ATOM 2954 C C . SER A 1 374 ? -31.103 10.242 22.358 1.00 39.19 374 SER A C 1
ATOM 2956 O O . SER A 1 374 ? -30.355 11.127 21.936 1.00 39.19 374 SER A O 1
ATOM 2958 N N . GLY A 1 375 ? -30.809 8.946 22.257 1.00 44.78 375 GLY A N 1
ATOM 2959 C CA . GLY A 1 375 ? -29.712 8.417 21.459 1.00 44.78 375 GLY A CA 1
ATOM 2960 C C . GLY A 1 375 ? -30.257 7.974 20.110 1.00 44.78 375 GLY A C 1
ATOM 2961 O O . GLY A 1 375 ? -31.047 7.039 20.039 1.00 44.78 375 GLY A O 1
ATOM 2962 N N . GLU A 1 376 ? -29.856 8.654 19.042 1.00 56.97 376 GLU A N 1
ATOM 2963 C CA . GLU A 1 376 ? -30.225 8.283 17.677 1.00 56.97 376 GLU A CA 1
ATOM 2964 C C . GLU A 1 376 ? -29.354 7.104 17.224 1.00 56.97 376 GLU A C 1
ATOM 2966 O O . GLU A 1 376 ? -28.127 7.198 17.207 1.00 56.97 376 GLU A O 1
ATOM 2971 N N . SER A 1 377 ? -29.970 5.972 16.884 1.00 61.66 377 SER A N 1
ATOM 2972 C CA . SER A 1 377 ? -29.290 4.801 16.310 1.00 61.66 377 SER A CA 1
ATOM 2973 C C . SER A 1 377 ? -30.016 4.349 15.049 1.00 61.66 377 SER A C 1
ATOM 2975 O O . SER A 1 377 ? -31.236 4.513 14.982 1.00 61.66 377 SER A O 1
ATOM 2977 N N . PRO A 1 378 ? -29.316 3.795 14.047 1.00 74.25 378 PRO A N 1
ATOM 2978 C CA . PRO A 1 378 ? -29.976 3.319 12.842 1.00 74.25 378 PRO A CA 1
ATOM 2979 C C . PRO A 1 378 ? -30.943 2.172 13.144 1.00 74.25 378 PRO A C 1
ATOM 2981 O O . PRO A 1 378 ? -30.720 1.393 14.075 1.00 74.25 378 PRO A O 1
ATOM 2984 N N . LEU A 1 379 ? -32.016 2.055 12.354 1.00 78.31 379 LEU A N 1
ATOM 2985 C CA . LEU A 1 379 ? -32.988 0.964 12.511 1.00 78.31 379 LEU A CA 1
ATOM 2986 C C . LEU A 1 379 ? -32.373 -0.409 12.216 1.00 78.31 379 LEU A C 1
ATOM 2988 O O . LEU A 1 379 ? -32.848 -1.414 12.752 1.00 78.31 379 LEU A O 1
ATOM 2992 N N . LEU A 1 380 ? -31.320 -0.454 11.397 1.00 82.19 380 LEU A N 1
ATOM 2993 C CA . LEU A 1 380 ? -30.524 -1.645 11.126 1.00 82.19 380 LEU A CA 1
ATOM 2994 C C . LEU A 1 380 ? -29.031 -1.295 11.118 1.00 82.19 380 LEU A C 1
ATOM 2996 O O . LEU A 1 380 ? -28.597 -0.388 10.415 1.00 82.19 380 LEU A O 1
ATOM 3000 N N . SER A 1 381 ? -28.234 -2.036 11.888 1.00 77.31 381 SER A N 1
ATOM 3001 C CA . SER A 1 381 ? -26.772 -1.990 11.801 1.00 77.31 381 SER A CA 1
ATOM 3002 C C . SER A 1 381 ? -26.296 -3.151 10.938 1.00 77.31 381 SER A C 1
ATOM 3004 O O . SER A 1 381 ? -26.595 -4.306 11.242 1.00 77.31 381 SER A O 1
ATOM 3006 N N . VAL A 1 382 ? -25.559 -2.849 9.868 1.00 76.38 382 VAL A N 1
ATOM 3007 C CA . VAL A 1 382 ? -25.051 -3.857 8.930 1.00 76.38 382 VAL A CA 1
ATOM 3008 C C . VAL A 1 382 ? -23.541 -4.010 9.096 1.00 76.38 382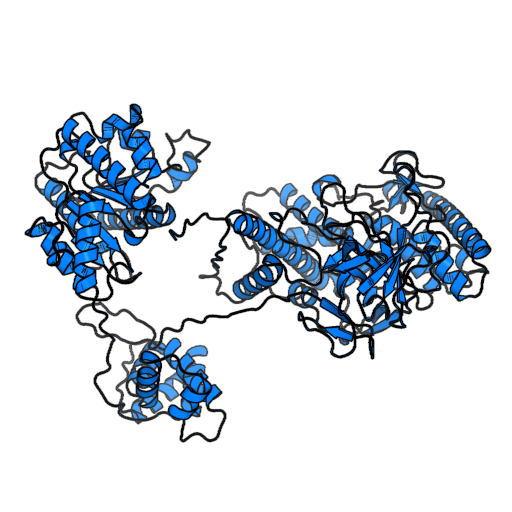 VAL A C 1
ATOM 3010 O O . VAL A 1 382 ? -22.811 -3.026 9.218 1.00 76.38 382 VAL A O 1
ATOM 3013 N N . ARG A 1 383 ? -23.069 -5.260 9.095 1.00 79.38 383 ARG A N 1
ATOM 3014 C CA . ARG A 1 383 ? -21.647 -5.614 9.020 1.00 79.38 383 ARG A CA 1
ATOM 3015 C C . ARG A 1 383 ? -21.423 -6.465 7.778 1.00 79.38 383 ARG A C 1
ATOM 3017 O O . ARG A 1 383 ? -22.108 -7.467 7.596 1.00 79.38 383 ARG A O 1
ATOM 3024 N N . TYR A 1 384 ? -20.465 -6.068 6.949 1.00 79.31 384 TYR A N 1
ATOM 3025 C CA . TYR A 1 384 ? -20.115 -6.775 5.720 1.00 79.31 384 TYR A CA 1
ATOM 3026 C C . TYR A 1 384 ? -18.823 -7.568 5.922 1.00 79.31 384 TYR A C 1
ATOM 3028 O O . TYR A 1 384 ? -17.843 -7.035 6.440 1.00 79.31 384 TYR A O 1
ATOM 3036 N N . HIS A 1 385 ? -18.826 -8.831 5.497 1.00 81.38 385 HIS A N 1
ATOM 3037 C CA . HIS A 1 385 ? -17.653 -9.701 5.489 1.00 81.38 385 HIS A CA 1
ATOM 3038 C C . HIS A 1 385 ? -17.355 -10.097 4.044 1.00 81.38 385 HIS A C 1
ATOM 3040 O O . HIS A 1 385 ? -18.164 -10.771 3.408 1.00 81.38 385 HIS A O 1
ATOM 3046 N N . PHE A 1 386 ? -16.205 -9.667 3.528 1.00 77.38 386 PHE A N 1
ATOM 3047 C CA . PHE A 1 386 ? -15.743 -10.010 2.186 1.00 77.38 386 PHE A CA 1
ATOM 3048 C C . PHE A 1 386 ? -14.620 -11.036 2.292 1.00 77.38 386 PHE A C 1
ATOM 3050 O O . PHE A 1 386 ? -13.663 -10.832 3.036 1.00 77.38 386 PHE A O 1
ATOM 3057 N N . PHE A 1 387 ? -14.736 -12.125 1.538 1.00 80.19 387 PHE A N 1
ATOM 3058 C CA . PHE A 1 387 ? -13.710 -13.157 1.446 1.00 80.19 387 PHE A CA 1
ATOM 3059 C C . PHE A 1 387 ? -13.110 -13.109 0.048 1.00 80.19 387 PHE A C 1
ATOM 3061 O O . PHE A 1 387 ? -13.824 -13.253 -0.943 1.00 80.19 387 PHE A O 1
ATOM 3068 N N . LEU A 1 388 ? -11.802 -12.888 -0.029 1.00 73.94 388 LEU A N 1
ATOM 3069 C CA . LEU A 1 388 ? -11.062 -12.826 -1.283 1.00 73.94 388 LEU A CA 1
ATOM 3070 C C . LEU A 1 388 ? -10.077 -13.988 -1.306 1.00 73.94 388 LEU A C 1
ATOM 3072 O O . LEU A 1 388 ? -9.246 -14.120 -0.410 1.00 73.94 388 LEU A O 1
ATOM 3076 N N . LYS A 1 389 ? -10.196 -14.851 -2.316 1.00 74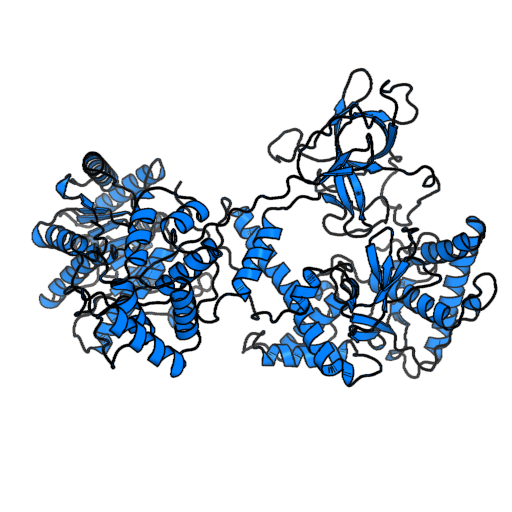.31 389 LYS A N 1
ATOM 3077 C CA . LYS A 1 389 ? -9.263 -15.958 -2.522 1.00 74.31 389 LYS A CA 1
ATOM 3078 C C . LYS A 1 389 ? -8.085 -15.461 -3.360 1.00 74.31 389 LYS A C 1
ATOM 3080 O O . LYS A 1 389 ? -8.285 -14.859 -4.412 1.00 74.31 389 LYS A O 1
ATOM 3085 N N . SER A 1 390 ? -6.872 -15.719 -2.881 1.00 70.00 390 SER A N 1
ATOM 3086 C CA . SER A 1 390 ? -5.641 -15.461 -3.630 1.00 70.00 390 SER A CA 1
ATOM 3087 C C . SER A 1 390 ? -5.517 -16.401 -4.843 1.00 70.00 390 SER A C 1
ATOM 3089 O O . SER A 1 390 ? -6.057 -17.509 -4.825 1.00 70.00 390 SER A O 1
ATOM 3091 N N . LEU A 1 391 ? -4.801 -15.968 -5.885 1.00 76.19 391 LEU A N 1
ATOM 3092 C CA . LEU A 1 391 ? -4.429 -16.814 -7.019 1.00 76.19 391 LEU A CA 1
ATOM 3093 C C . LEU A 1 391 ? -3.386 -17.812 -6.536 1.00 76.19 391 LEU A C 1
ATOM 3095 O O . LEU A 1 391 ? -2.352 -17.413 -6.000 1.00 76.19 391 LEU A O 1
ATOM 3099 N N . GLU A 1 392 ? -3.656 -19.095 -6.760 1.00 77.25 392 GLU A N 1
ATOM 3100 C CA . GLU A 1 392 ? -2.757 -20.186 -6.370 1.00 77.25 392 GLU A CA 1
ATOM 3101 C C . GLU A 1 392 ? -1.472 -20.204 -7.210 1.00 77.25 392 GLU A C 1
ATOM 3103 O O . GLU A 1 392 ? -0.456 -20.722 -6.762 1.00 77.25 392 GLU A O 1
ATOM 3108 N N . GLY A 1 393 ? -1.519 -19.635 -8.415 1.00 84.31 393 GLY A N 1
ATOM 3109 C CA . GLY A 1 393 ? -0.424 -19.584 -9.375 1.00 84.31 393 GLY A CA 1
ATOM 3110 C C . GLY A 1 393 ? -0.971 -19.501 -10.798 1.00 84.31 393 GLY A C 1
ATOM 3111 O O . GLY A 1 393 ? -2.164 -19.694 -11.024 1.00 84.31 393 GLY A O 1
ATOM 3112 N N . ALA A 1 394 ? -0.105 -19.264 -11.781 1.00 88.88 394 ALA A N 1
ATOM 3113 C CA . ALA A 1 394 ? -0.438 -19.569 -13.169 1.00 88.88 394 ALA A CA 1
ATOM 3114 C C . ALA A 1 394 ? 0.269 -20.854 -13.580 1.00 88.88 394 ALA A C 1
ATOM 3116 O O . ALA A 1 394 ? 1.444 -21.065 -13.274 1.00 88.88 394 ALA A O 1
ATOM 3117 N N . PHE A 1 395 ? -0.447 -21.698 -14.310 1.00 89.50 395 PHE A N 1
ATOM 3118 C CA . PHE A 1 395 ? 0.051 -22.976 -14.783 1.00 89.50 395 PHE A CA 1
ATOM 3119 C C . PHE A 1 395 ? -0.157 -23.081 -16.283 1.00 89.50 395 PHE A C 1
ATOM 3121 O O . PHE A 1 395 ? -1.203 -22.703 -16.808 1.00 89.50 395 PHE A O 1
ATOM 3128 N N . ILE A 1 396 ? 0.835 -23.626 -16.976 1.00 90.56 396 ILE A N 1
ATOM 3129 C CA . ILE A 1 396 ? 0.771 -23.871 -18.410 1.00 90.56 396 ILE A CA 1
ATOM 3130 C C . ILE A 1 396 ? 0.660 -25.366 -18.693 1.00 90.56 396 ILE A C 1
ATOM 3132 O O . ILE A 1 396 ? 1.371 -26.184 -18.103 1.00 90.56 396 ILE A O 1
ATOM 3136 N N . SER A 1 397 ? -0.223 -25.718 -19.623 1.00 90.00 397 SER A N 1
ATOM 3137 C CA . SER A 1 397 ? -0.237 -27.023 -20.277 1.00 90.00 397 SER A CA 1
ATOM 3138 C C . SER A 1 397 ? 0.047 -26.843 -21.760 1.00 90.00 397 SER A C 1
ATOM 3140 O O . SER A 1 397 ? -0.411 -25.878 -22.366 1.00 90.00 397 SER A O 1
ATOM 3142 N N . TYR A 1 398 ? 0.812 -27.763 -22.341 1.00 88.25 398 TYR A N 1
ATOM 3143 C CA . TYR A 1 398 ? 1.161 -27.746 -23.765 1.00 88.25 398 TYR A CA 1
ATOM 3144 C C . TYR A 1 398 ? 0.281 -28.683 -24.605 1.00 88.25 398 TYR A C 1
ATOM 3146 O O . TYR A 1 398 ? 0.361 -28.633 -25.829 1.00 88.25 398 TYR A O 1
ATOM 3154 N N . LEU A 1 399 ? -0.535 -29.534 -23.969 1.00 85.44 399 LEU A N 1
ATOM 3155 C CA . LEU A 1 399 ? -1.355 -30.549 -24.631 1.00 85.44 399 LEU A CA 1
ATOM 3156 C C . LEU A 1 399 ? -2.831 -30.457 -24.199 1.00 85.44 399 LEU A C 1
ATOM 3158 O O . LEU A 1 399 ? -3.104 -30.148 -23.037 1.00 85.44 399 LEU A O 1
ATOM 3162 N N . PRO A 1 400 ? -3.784 -30.748 -25.108 1.00 78.81 400 PRO A N 1
ATOM 3163 C CA . PRO A 1 400 ? -3.589 -30.958 -26.552 1.00 78.81 400 PRO A CA 1
ATOM 3164 C C . PRO A 1 400 ? -3.276 -29.647 -27.297 1.00 78.81 400 PRO A C 1
ATOM 3166 O O . PRO A 1 400 ? -2.700 -29.666 -28.380 1.00 78.81 400 PRO A O 1
ATOM 3169 N N . ILE A 1 401 ? -3.624 -28.512 -26.688 1.00 84.50 401 ILE A N 1
ATOM 3170 C CA . ILE A 1 401 ? -3.303 -27.154 -27.123 1.00 84.50 401 ILE A CA 1
ATOM 3171 C C . ILE A 1 401 ? -2.617 -26.415 -25.976 1.00 84.50 401 ILE A C 1
ATOM 3173 O O . ILE A 1 401 ? -2.874 -26.697 -24.804 1.00 84.50 401 ILE A O 1
ATOM 3177 N N . LYS A 1 402 ? -1.755 -25.450 -26.308 1.00 87.62 402 LYS A N 1
ATOM 3178 C CA . LYS A 1 402 ? -1.100 -24.603 -25.308 1.00 87.62 402 LYS A CA 1
ATOM 3179 C C . LYS A 1 402 ? -2.151 -23.744 -24.598 1.00 87.62 402 LYS A C 1
ATOM 3181 O O . LYS A 1 402 ? -2.783 -22.906 -25.234 1.00 87.62 402 LYS A O 1
ATOM 3186 N N . GLN A 1 403 ? -2.324 -23.946 -23.296 1.00 89.44 403 GLN A N 1
ATOM 3187 C CA . GLN A 1 403 ? -3.320 -23.254 -22.474 1.00 89.44 403 GLN A CA 1
ATOM 3188 C C . GLN A 1 403 ? -2.742 -22.848 -21.118 1.00 89.44 403 GLN A C 1
ATOM 3190 O O . GLN A 1 403 ? -1.896 -23.549 -20.559 1.00 89.44 403 GLN A O 1
ATOM 3195 N N . ILE A 1 404 ? -3.213 -21.716 -20.596 1.00 89.06 404 ILE A N 1
ATOM 3196 C CA . ILE A 1 404 ? -2.861 -21.203 -19.269 1.00 89.06 404 ILE A CA 1
ATOM 3197 C C . ILE A 1 404 ? -4.094 -21.313 -18.374 1.00 89.06 404 ILE A C 1
ATOM 3199 O O . ILE A 1 404 ? -5.188 -20.927 -18.782 1.00 89.06 404 ILE A O 1
ATOM 3203 N N . VAL A 1 405 ? -3.908 -21.818 -17.158 1.00 87.38 405 VAL A N 1
ATOM 3204 C CA . VAL A 1 405 ? -4.929 -21.882 -16.105 1.00 87.38 405 VAL A CA 1
ATOM 3205 C C . VAL A 1 405 ? -4.415 -21.175 -14.850 1.00 87.38 405 VAL A C 1
ATOM 3207 O O . VAL A 1 405 ? -3.210 -21.148 -14.607 1.00 87.38 405 VAL A O 1
ATOM 3210 N N . LEU A 1 406 ? -5.319 -20.570 -14.079 1.00 85.25 406 LEU A N 1
ATOM 3211 C CA . LEU A 1 406 ? -4.995 -19.747 -12.899 1.00 85.25 406 LEU A CA 1
ATOM 3212 C C . LEU A 1 406 ? -5.314 -20.431 -11.558 1.00 85.25 406 LEU A C 1
ATOM 3214 O O . LEU A 1 406 ? -5.150 -19.843 -10.492 1.00 85.25 406 LEU A O 1
ATOM 3218 N N . ASP A 1 407 ? -5.768 -21.678 -11.626 1.00 76.69 407 ASP A N 1
ATOM 3219 C CA . ASP A 1 407 ? -5.993 -22.552 -10.483 1.00 76.69 407 ASP A CA 1
ATOM 3220 C C . ASP A 1 407 ? -5.109 -23.787 -10.635 1.00 76.69 407 ASP A C 1
ATOM 3222 O O . ASP A 1 407 ? -4.732 -24.161 -11.756 1.00 76.69 407 ASP A O 1
ATOM 3226 N N . ARG A 1 408 ? -4.822 -24.468 -9.521 1.00 72.25 408 ARG A N 1
ATOM 3227 C CA . ARG A 1 408 ? -4.063 -25.725 -9.493 1.00 72.25 408 ARG A CA 1
ATOM 3228 C C . ARG A 1 408 ? -4.912 -26.882 -10.042 1.00 72.25 408 ARG A C 1
ATOM 3230 O O . ARG A 1 408 ? -5.252 -27.836 -9.348 1.00 72.25 408 ARG A O 1
ATOM 3237 N N . ALA A 1 409 ? -5.287 -26.796 -11.314 1.00 61.25 409 ALA A N 1
ATOM 3238 C CA . ALA A 1 409 ? -6.022 -27.819 -12.038 1.00 61.25 409 ALA A CA 1
ATOM 3239 C C . ALA A 1 409 ? -5.052 -28.751 -12.780 1.00 61.25 409 ALA A C 1
ATOM 3241 O O . ALA A 1 409 ? -4.040 -28.327 -13.344 1.00 61.25 409 ALA A O 1
ATOM 3242 N N . ARG A 1 410 ? -5.368 -30.050 -12.811 1.00 58.78 410 ARG A N 1
ATOM 3243 C CA . ARG A 1 410 ? -4.728 -30.999 -13.731 1.00 58.78 410 ARG A CA 1
ATOM 3244 C C . ARG A 1 410 ? -5.439 -30.902 -15.079 1.00 58.78 410 ARG A C 1
ATOM 3246 O O . ARG A 1 410 ? -6.650 -31.097 -15.132 1.00 58.78 410 ARG A O 1
ATOM 3253 N N . ALA A 1 411 ? -4.701 -30.624 -16.151 1.00 58.97 411 ALA A N 1
ATOM 3254 C CA . ALA A 1 411 ? -5.222 -30.816 -17.503 1.00 58.97 411 ALA A CA 1
ATOM 3255 C C . ALA A 1 411 ? -5.550 -32.308 -17.717 1.00 58.97 411 ALA A C 1
ATOM 3257 O O . ALA A 1 411 ? -4.835 -33.173 -17.208 1.00 58.97 411 ALA A O 1
ATOM 3258 N N . SER A 1 412 ? -6.627 -32.614 -18.445 1.00 58.47 412 SER A N 1
ATOM 3259 C CA . SER A 1 412 ? -7.072 -33.993 -18.714 1.00 58.47 412 SER A CA 1
ATOM 3260 C C . SER A 1 412 ? -6.059 -34.806 -19.528 1.00 58.47 412 SER A C 1
ATOM 3262 O O . SER A 1 412 ? -5.897 -35.995 -19.271 1.00 58.47 412 SER A O 1
ATOM 3264 N N . ASP A 1 413 ? -5.352 -34.159 -20.463 1.00 64.75 413 ASP A N 1
ATOM 3265 C CA . ASP A 1 413 ? -4.580 -34.828 -21.524 1.00 64.75 413 ASP A CA 1
ATOM 3266 C C . ASP A 1 413 ? -3.068 -34.514 -21.502 1.00 64.75 413 ASP A C 1
ATOM 3268 O O . ASP A 1 413 ? -2.356 -34.769 -22.475 1.00 64.75 413 ASP A O 1
ATOM 3272 N N . GLY A 1 414 ? -2.542 -33.958 -20.403 1.00 74.19 414 GLY A N 1
ATOM 3273 C CA . GLY A 1 414 ? -1.121 -33.607 -20.297 1.00 74.19 414 GLY A CA 1
ATOM 3274 C C . GLY A 1 414 ? -0.687 -33.106 -18.921 1.00 74.19 414 GLY A C 1
ATOM 3275 O O . GLY A 1 414 ? -1.494 -32.948 -18.005 1.00 74.19 414 GLY A O 1
ATOM 3276 N N . ALA A 1 415 ? 0.613 -32.840 -18.765 1.00 86.38 415 ALA A N 1
ATOM 3277 C CA . ALA A 1 415 ? 1.134 -32.258 -17.537 1.00 86.38 415 ALA A CA 1
ATOM 3278 C C . ALA A 1 415 ? 0.891 -30.742 -17.484 1.00 86.38 415 ALA A C 1
ATOM 3280 O O . ALA A 1 415 ? 0.834 -30.054 -18.507 1.00 86.38 415 ALA A O 1
ATOM 3281 N N . THR A 1 416 ? 0.777 -30.226 -16.262 1.00 89.38 416 THR A N 1
ATOM 3282 C CA . THR A 1 416 ? 0.760 -28.794 -15.960 1.00 89.38 416 THR A CA 1
ATOM 3283 C C . THR A 1 416 ? 2.036 -28.393 -15.230 1.00 89.38 416 THR A C 1
ATOM 3285 O O . THR A 1 416 ? 2.538 -29.141 -14.377 1.00 89.38 416 THR A O 1
ATOM 3288 N N . PHE A 1 417 ? 2.560 -27.223 -15.587 1.00 90.56 417 PHE A N 1
ATOM 3289 C CA . PHE A 1 417 ? 3.786 -26.647 -15.042 1.00 90.56 417 PHE A CA 1
ATOM 3290 C C . PHE A 1 417 ? 3.493 -25.252 -14.507 1.00 90.56 417 PHE A C 1
ATOM 3292 O O . PHE A 1 417 ? 2.879 -24.455 -15.212 1.00 90.56 417 PHE A O 1
ATOM 3299 N N . GLU A 1 418 ? 3.924 -24.965 -13.284 1.00 91.19 418 GLU A N 1
ATOM 3300 C CA . GLU A 1 418 ? 3.853 -23.616 -12.723 1.00 91.19 418 GLU A CA 1
ATOM 3301 C C . GLU A 1 418 ? 4.716 -22.664 -13.560 1.00 91.19 418 GLU A C 1
ATOM 3303 O O . GLU A 1 418 ? 5.790 -23.056 -14.033 1.00 91.19 418 GLU A O 1
ATOM 3308 N N . ILE A 1 419 ? 4.242 -21.433 -13.767 1.00 92.56 419 ILE A N 1
ATOM 3309 C CA . ILE A 1 419 ? 4.966 -20.418 -14.529 1.00 92.56 419 ILE A CA 1
ATOM 3310 C C . ILE A 1 419 ? 5.280 -19.161 -13.719 1.00 92.56 419 ILE A C 1
ATOM 3312 O O . ILE A 1 419 ? 4.465 -18.633 -12.962 1.00 92.56 419 ILE A O 1
ATOM 3316 N N . ALA A 1 420 ? 6.463 -18.621 -13.988 1.00 91.75 420 ALA A N 1
ATOM 3317 C CA . ALA A 1 420 ? 6.881 -17.286 -13.595 1.00 91.75 420 ALA A CA 1
ATOM 3318 C C . ALA A 1 420 ? 7.120 -16.421 -14.828 1.00 91.75 420 ALA A C 1
ATOM 3320 O O . ALA A 1 420 ? 7.467 -16.930 -15.891 1.00 91.75 420 ALA A O 1
ATOM 3321 N N . LEU A 1 421 ? 6.947 -15.109 -14.699 1.00 91.06 421 LEU A N 1
ATOM 3322 C CA . LEU A 1 421 ? 7.095 -14.155 -15.793 1.00 91.06 421 LEU A CA 1
ATOM 3323 C C . LEU A 1 421 ? 8.187 -13.140 -15.475 1.00 91.06 421 LEU A C 1
ATOM 3325 O O . LEU A 1 421 ? 8.270 -12.607 -14.368 1.00 91.06 421 LEU A O 1
ATOM 3329 N N . CYS A 1 422 ? 9.000 -12.806 -16.473 1.00 86.19 422 CYS A N 1
ATOM 3330 C CA . CYS A 1 422 ? 9.871 -11.647 -16.373 1.00 86.19 422 CYS A CA 1
ATOM 3331 C C . CYS A 1 422 ? 9.036 -10.363 -16.319 1.00 86.19 422 CYS A C 1
ATOM 3333 O O . CYS A 1 422 ? 8.289 -10.068 -17.257 1.00 86.19 422 CYS A O 1
ATOM 3335 N N . ARG A 1 423 ? 9.236 -9.555 -15.270 1.00 82.69 423 ARG A N 1
ATOM 3336 C CA . ARG A 1 423 ? 8.552 -8.262 -15.073 1.00 82.69 423 ARG A CA 1
ATOM 3337 C C . ARG A 1 423 ? 8.792 -7.294 -16.232 1.00 82.69 423 ARG A C 1
ATOM 3339 O O . ARG A 1 423 ? 7.937 -6.476 -16.563 1.00 82.69 423 ARG A O 1
ATOM 3346 N N . GLU A 1 424 ? 9.944 -7.421 -16.882 1.00 77.69 424 GLU A N 1
ATOM 3347 C CA . GLU A 1 424 ? 10.306 -6.616 -18.036 1.00 77.69 424 GLU A CA 1
ATOM 3348 C C . GLU A 1 424 ? 9.803 -7.279 -19.326 1.00 77.69 424 GLU A C 1
ATOM 3350 O O . GLU A 1 424 ? 8.759 -6.867 -19.832 1.00 77.69 424 GLU A O 1
ATOM 3355 N N . CYS A 1 425 ? 10.464 -8.306 -19.874 1.00 76.88 425 CYS A N 1
ATOM 3356 C CA . CYS A 1 425 ? 10.135 -8.830 -21.211 1.00 76.88 425 CYS A CA 1
ATOM 3357 C C . CYS A 1 425 ? 8.859 -9.678 -21.319 1.00 76.88 425 CYS A C 1
ATOM 3359 O O . CYS A 1 425 ? 8.373 -9.848 -22.432 1.00 76.88 425 CYS A O 1
ATOM 3361 N N . GLY A 1 426 ? 8.294 -10.166 -20.212 1.00 81.88 426 GLY A N 1
ATOM 3362 C CA . GLY A 1 426 ? 7.169 -11.107 -20.243 1.00 81.88 426 GLY A CA 1
ATOM 3363 C C . GLY A 1 426 ? 7.557 -12.548 -20.596 1.00 81.88 426 GLY A C 1
ATOM 3364 O O . GLY A 1 426 ? 6.671 -13.388 -20.706 1.00 81.88 426 GLY A O 1
ATOM 3365 N N . GLN A 1 427 ? 8.855 -12.855 -20.748 1.00 87.31 427 GLN A N 1
ATOM 3366 C CA . GLN A 1 427 ? 9.327 -14.233 -20.911 1.00 87.31 427 GLN A CA 1
ATOM 3367 C C . GLN A 1 427 ? 8.831 -15.088 -19.749 1.00 87.31 427 GLN A C 1
ATOM 3369 O O . GLN A 1 427 ? 9.040 -14.722 -18.589 1.00 87.31 427 GLN A O 1
ATOM 3374 N N . HIS A 1 428 ? 8.232 -16.229 -20.075 1.00 91.56 428 HIS A N 1
ATOM 3375 C CA . HIS A 1 428 ? 7.811 -17.209 -19.091 1.00 91.56 428 HIS A CA 1
ATOM 3376 C C . HIS A 1 428 ? 8.940 -18.188 -18.756 1.00 91.56 428 HIS A C 1
ATOM 3378 O O . HIS A 1 428 ? 9.774 -18.524 -19.600 1.00 91.56 428 HIS A O 1
ATOM 3384 N N . TYR A 1 429 ? 8.939 -18.645 -17.513 1.00 93.31 429 TYR A N 1
ATOM 3385 C CA . TYR A 1 429 ? 9.836 -19.645 -16.956 1.00 93.31 429 TYR A CA 1
ATOM 3386 C C . TYR A 1 429 ? 8.973 -20.722 -16.322 1.00 93.31 429 TYR A C 1
ATOM 3388 O O . TYR A 1 429 ? 7.990 -20.398 -15.663 1.00 93.31 429 TYR A O 1
ATOM 3396 N N . LEU A 1 430 ? 9.329 -21.985 -16.519 1.00 93.50 430 LEU A N 1
ATOM 3397 C CA . LEU A 1 430 ? 8.728 -23.092 -15.789 1.00 93.50 430 LEU A CA 1
ATOM 3398 C C . LEU A 1 430 ? 9.389 -23.175 -14.418 1.00 93.50 430 LEU A C 1
ATOM 3400 O O . LEU A 1 430 ? 10.616 -23.086 -14.330 1.00 93.50 430 LEU A O 1
ATOM 3404 N N . VAL A 1 431 ? 8.593 -23.353 -13.371 1.00 91.88 431 VAL A N 1
ATOM 3405 C CA . VAL A 1 431 ? 9.093 -23.416 -11.997 1.00 91.88 431 VAL A CA 1
ATOM 3406 C C . VAL A 1 431 ? 8.938 -24.820 -11.431 1.00 91.88 431 VAL A C 1
ATOM 3408 O O . VAL A 1 431 ? 7.916 -25.478 -11.630 1.00 91.88 431 VAL A O 1
ATOM 3411 N N . GLY A 1 432 ? 9.975 -25.299 -10.746 1.00 90.75 432 GLY A N 1
ATOM 3412 C CA . GLY A 1 432 ? 9.933 -26.582 -10.057 1.00 90.75 432 GLY A CA 1
ATOM 3413 C C . GLY A 1 432 ? 11.275 -27.015 -9.481 1.00 90.75 432 GLY A C 1
ATOM 3414 O O . GLY A 1 432 ? 12.246 -26.257 -9.480 1.00 90.75 432 GLY A O 1
ATOM 3415 N N . LYS A 1 433 ? 11.338 -28.262 -9.015 1.00 88.69 433 LYS A N 1
ATOM 3416 C CA . LYS A 1 433 ? 12.576 -28.959 -8.640 1.00 88.69 433 LYS A CA 1
ATOM 3417 C C . LYS A 1 433 ? 12.712 -30.258 -9.426 1.00 88.69 433 LYS A C 1
ATOM 3419 O O . LYS A 1 433 ? 11.721 -30.845 -9.849 1.00 88.69 433 LYS A O 1
ATOM 3424 N N . ILE A 1 434 ? 13.950 -30.694 -9.648 1.00 88.25 434 ILE A N 1
ATOM 3425 C CA . ILE A 1 434 ? 14.227 -31.986 -10.282 1.00 88.25 434 ILE A CA 1
ATOM 3426 C C . ILE A 1 434 ? 14.360 -33.029 -9.176 1.00 88.25 434 ILE A C 1
ATOM 3428 O O . ILE A 1 434 ? 15.356 -33.031 -8.456 1.00 88.25 434 ILE A O 1
ATOM 3432 N N . GLU A 1 435 ? 13.388 -33.929 -9.072 1.00 87.25 435 GLU A N 1
ATOM 3433 C CA . GLU A 1 435 ? 13.534 -35.148 -8.280 1.00 87.25 435 GLU A CA 1
ATOM 3434 C C . GLU A 1 435 ? 14.304 -36.199 -9.093 1.00 87.25 435 GLU A C 1
ATOM 3436 O O . GLU A 1 435 ? 13.962 -36.440 -10.256 1.00 87.25 435 GLU A O 1
ATOM 3441 N N . PRO A 1 436 ? 15.356 -36.820 -8.535 1.00 83.06 436 PRO A N 1
ATOM 3442 C CA . PRO A 1 436 ? 16.119 -37.841 -9.242 1.00 83.06 436 PRO A CA 1
ATOM 3443 C C . PRO A 1 436 ? 15.297 -39.126 -9.420 1.00 83.06 436 PRO A C 1
ATOM 3445 O O . PRO A 1 436 ? 14.743 -39.663 -8.464 1.00 83.06 436 PRO A O 1
ATOM 3448 N N . GLU A 1 437 ? 15.278 -39.667 -10.639 1.00 80.38 437 GLU A N 1
ATOM 3449 C CA . GLU A 1 437 ? 14.658 -40.954 -10.968 1.00 80.38 437 GLU A CA 1
ATOM 3450 C C . GLU A 1 437 ? 15.689 -41.893 -11.633 1.00 80.38 437 GLU A C 1
ATOM 3452 O O . GLU A 1 437 ? 16.654 -41.432 -12.244 1.00 80.38 437 GLU A O 1
ATOM 3457 N N . PRO A 1 438 ? 15.500 -43.228 -11.609 1.00 67.81 438 PRO A N 1
ATOM 3458 C CA . PRO A 1 438 ? 16.464 -44.181 -12.180 1.00 67.81 438 PRO A CA 1
ATOM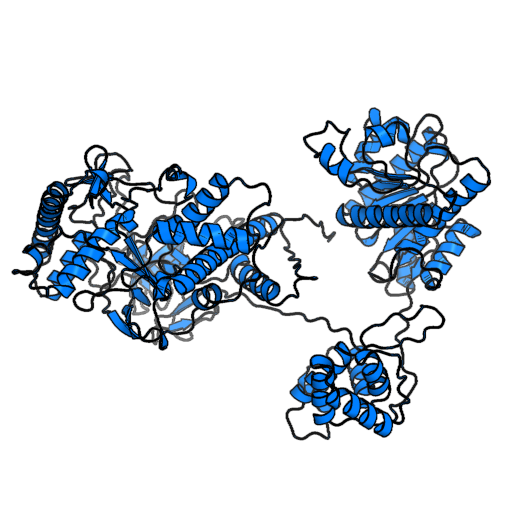 3459 C C . PRO A 1 438 ? 16.792 -43.977 -13.673 1.00 67.81 438 PRO A C 1
ATOM 3461 O O . PRO A 1 438 ? 17.770 -44.533 -14.168 1.00 67.81 438 PRO A O 1
ATOM 3464 N N . ARG A 1 439 ? 15.958 -43.226 -14.409 1.00 64.19 439 ARG A N 1
ATOM 3465 C CA . ARG A 1 439 ? 16.089 -42.948 -15.852 1.00 64.19 439 ARG A CA 1
ATOM 3466 C C . ARG A 1 439 ? 16.201 -41.447 -16.178 1.00 64.19 439 ARG A C 1
ATOM 3468 O O . ARG A 1 439 ? 15.871 -41.058 -17.294 1.00 64.19 439 ARG A O 1
ATOM 3475 N N . GLY A 1 440 ? 16.626 -40.616 -15.223 1.00 76.12 440 GLY A N 1
ATOM 3476 C CA . GLY A 1 440 ? 16.767 -39.166 -15.392 1.00 76.12 440 GLY A CA 1
ATOM 3477 C C . GLY A 1 440 ? 16.297 -38.414 -14.149 1.00 76.12 440 GLY A C 1
ATOM 3478 O O . GLY A 1 440 ? 16.712 -38.715 -13.035 1.00 76.12 440 GLY A O 1
ATOM 3479 N N . GLY A 1 441 ? 15.417 -37.439 -14.328 1.00 86.56 441 GLY A N 1
ATOM 3480 C CA . GLY A 1 441 ? 14.687 -36.833 -13.224 1.00 86.56 441 GLY A CA 1
ATOM 3481 C C . GLY A 1 441 ? 13.252 -36.524 -13.606 1.00 86.56 441 GLY A C 1
ATOM 3482 O O . GLY A 1 441 ? 12.843 -36.672 -14.760 1.00 86.56 441 GLY A O 1
ATOM 3483 N N . ARG A 1 442 ? 12.487 -36.055 -12.631 1.00 88.94 442 ARG A N 1
ATOM 3484 C CA . ARG A 1 442 ? 11.123 -35.582 -12.820 1.00 88.94 442 ARG A CA 1
ATOM 3485 C C . ARG A 1 442 ? 11.005 -34.162 -12.306 1.00 88.94 442 ARG A C 1
ATOM 3487 O O . ARG A 1 442 ? 11.432 -33.866 -11.196 1.00 88.94 442 ARG A O 1
ATOM 3494 N N . LEU A 1 443 ? 10.431 -33.284 -13.124 1.00 89.94 443 LEU A N 1
ATOM 3495 C CA . LEU A 1 443 ? 10.126 -31.927 -12.701 1.00 89.94 443 LEU A CA 1
ATOM 3496 C C . LEU A 1 443 ? 8.881 -31.963 -11.810 1.00 89.94 443 LEU A C 1
ATOM 3498 O O . LEU A 1 443 ? 7.769 -32.231 -12.277 1.00 89.94 443 LEU A O 1
ATOM 3502 N N . VAL A 1 444 ? 9.089 -31.720 -10.525 1.00 89.00 444 VAL A N 1
ATOM 3503 C CA . VAL A 1 444 ? 8.043 -31.618 -9.510 1.00 89.00 444 VAL A CA 1
ATOM 3504 C C . VAL A 1 444 ? 7.856 -30.169 -9.087 1.00 89.00 444 VAL A C 1
ATOM 3506 O O . VAL A 1 444 ? 8.650 -29.292 -9.426 1.00 89.00 444 VAL A O 1
ATOM 3509 N N . GLU A 1 445 ? 6.763 -29.916 -8.383 1.00 85.62 445 GLU A N 1
ATOM 3510 C CA . GLU A 1 445 ? 6.446 -28.588 -7.873 1.00 85.62 445 GLU A CA 1
ATOM 3511 C C . GLU A 1 445 ? 7.488 -28.138 -6.844 1.00 85.62 445 GLU A C 1
ATOM 3513 O O . GLU A 1 445 ? 8.034 -28.951 -6.097 1.00 85.62 445 GLU A O 1
ATOM 3518 N N . ALA A 1 446 ? 7.796 -26.845 -6.842 1.00 84.44 446 ALA A N 1
ATOM 3519 C CA . ALA A 1 446 ? 8.739 -26.278 -5.893 1.00 84.44 446 ALA A CA 1
ATOM 3520 C C . ALA A 1 446 ? 8.136 -26.226 -4.481 1.00 84.44 446 ALA A C 1
ATOM 3522 O O . ALA A 1 446 ? 6.925 -26.083 -4.303 1.00 84.44 446 ALA A O 1
ATOM 3523 N N . ILE A 1 447 ? 8.996 -26.317 -3.467 1.00 80.75 447 ILE A N 1
ATOM 3524 C CA . ILE A 1 447 ? 8.583 -26.300 -2.063 1.00 80.75 447 ILE A CA 1
ATOM 3525 C C . ILE A 1 447 ? 8.805 -24.893 -1.515 1.00 80.75 447 ILE A C 1
ATOM 3527 O O . ILE A 1 447 ? 9.929 -24.394 -1.491 1.00 80.75 447 ILE A O 1
ATOM 3531 N N . ARG A 1 448 ? 7.711 -24.253 -1.090 1.00 73.69 448 ARG A N 1
ATOM 3532 C CA . ARG A 1 448 ? 7.674 -22.837 -0.681 1.00 73.69 448 ARG A CA 1
ATOM 3533 C C . ARG A 1 448 ? 7.732 -22.611 0.820 1.00 73.69 448 ARG A C 1
ATOM 3535 O O . ARG A 1 448 ? 7.772 -21.467 1.244 1.00 73.69 448 ARG A O 1
ATOM 3542 N N . ASP A 1 449 ? 7.709 -23.680 1.606 1.00 70.62 449 ASP A N 1
ATOM 3543 C CA . ASP A 1 449 ? 7.812 -23.604 3.058 1.00 70.62 449 ASP A CA 1
ATOM 3544 C C . ASP A 1 449 ? 9.290 -23.449 3.454 1.00 70.62 449 ASP A C 1
ATOM 3546 O O . ASP A 1 449 ? 10.045 -24.410 3.277 1.00 70.62 449 ASP A O 1
ATOM 3550 N N . PRO A 1 450 ? 9.722 -22.288 3.990 1.00 72.44 450 PRO A N 1
ATOM 3551 C CA . PRO A 1 450 ? 11.111 -22.066 4.394 1.00 72.44 450 PRO A CA 1
ATOM 3552 C C . PRO A 1 450 ? 11.578 -23.003 5.513 1.00 72.44 450 PRO A C 1
ATOM 3554 O O . PRO A 1 450 ? 12.778 -23.126 5.747 1.00 72.44 450 PRO A O 1
ATOM 3557 N N . SER A 1 451 ? 10.650 -23.651 6.227 1.00 72.75 451 SER A N 1
ATOM 3558 C CA . SER A 1 451 ? 10.968 -24.642 7.257 1.00 72.75 451 SER A CA 1
ATOM 3559 C C . SER A 1 451 ? 11.231 -26.043 6.691 1.00 72.75 451 SER A C 1
ATOM 3561 O O . SER A 1 451 ? 11.758 -26.903 7.403 1.00 72.75 451 SER A O 1
ATOM 3563 N N . HIS A 1 452 ? 10.904 -26.285 5.417 1.00 76.56 452 HIS A N 1
ATOM 3564 C CA . HIS A 1 452 ? 11.130 -27.571 4.769 1.00 76.56 452 HIS A CA 1
ATOM 3565 C C . HIS A 1 452 ? 12.607 -27.722 4.345 1.00 76.56 452 HIS A C 1
ATOM 3567 O O . HIS A 1 452 ? 13.153 -26.800 3.739 1.00 76.56 452 HIS A O 1
ATOM 3573 N N . PRO A 1 453 ? 13.260 -28.883 4.576 1.00 75.31 453 PRO A N 1
ATOM 3574 C CA . PRO A 1 453 ? 14.671 -29.097 4.217 1.00 75.31 453 PRO A CA 1
ATOM 3575 C C . PRO A 1 453 ? 14.971 -28.855 2.735 1.00 75.31 453 PRO A C 1
ATOM 3577 O O . PRO A 1 453 ? 16.029 -28.353 2.378 1.00 75.31 453 PRO A O 1
ATOM 3580 N N . ASP A 1 454 ? 14.003 -29.193 1.885 1.00 74.56 454 ASP A N 1
ATOM 3581 C CA . ASP A 1 454 ? 14.058 -28.994 0.440 1.00 74.56 454 ASP A CA 1
ATOM 3582 C C . ASP A 1 454 ? 13.357 -27.698 -0.015 1.00 74.56 454 ASP A C 1
ATOM 3584 O O . ASP A 1 454 ? 12.801 -27.674 -1.114 1.00 74.56 454 ASP A O 1
ATOM 3588 N N . PHE A 1 455 ? 13.346 -26.627 0.785 1.00 79.00 455 PHE A N 1
ATOM 3589 C CA . PHE A 1 455 ? 12.855 -25.301 0.371 1.00 79.00 455 PHE A CA 1
ATOM 3590 C C . PHE A 1 455 ? 13.564 -24.785 -0.896 1.00 79.00 455 PHE A C 1
ATOM 3592 O O . PHE A 1 455 ? 14.717 -25.124 -1.160 1.00 79.00 455 PHE A O 1
ATOM 3599 N N . GLY A 1 456 ? 12.867 -24.007 -1.728 1.00 79.31 456 GLY A N 1
ATOM 3600 C CA . GLY A 1 456 ? 13.441 -23.279 -2.866 1.00 79.31 456 GLY A CA 1
ATOM 3601 C C . GLY A 1 456 ? 12.798 -23.613 -4.213 1.00 79.31 456 GLY A C 1
ATOM 3602 O O . GLY A 1 456 ? 11.990 -24.539 -4.336 1.00 79.31 456 GLY A O 1
ATOM 3603 N N . ALA A 1 457 ? 13.183 -22.877 -5.256 1.00 85.50 457 ALA A N 1
ATOM 3604 C CA . ALA A 1 457 ? 12.646 -23.036 -6.606 1.00 85.50 457 ALA A CA 1
ATOM 3605 C C . ALA A 1 457 ? 13.743 -22.979 -7.664 1.00 85.50 457 ALA A C 1
ATOM 3607 O O . ALA A 1 457 ? 14.663 -22.175 -7.600 1.00 85.50 457 ALA A O 1
ATOM 3608 N N . THR A 1 458 ? 13.629 -23.822 -8.689 1.00 88.69 458 THR A N 1
ATOM 3609 C CA . THR A 1 458 ? 14.466 -23.722 -9.886 1.00 88.69 458 THR A CA 1
ATOM 3610 C C . THR A 1 458 ? 13.630 -23.225 -11.057 1.00 88.69 458 THR A C 1
ATOM 3612 O O . THR A 1 458 ? 12.546 -23.742 -11.328 1.00 88.69 458 THR A O 1
ATOM 3615 N N . PHE A 1 459 ? 14.163 -22.235 -11.770 1.00 91.50 459 PHE A N 1
ATOM 3616 C CA . PHE A 1 459 ? 13.530 -21.645 -12.944 1.00 91.50 459 PHE A CA 1
ATOM 3617 C C . PHE A 1 459 ? 14.134 -22.233 -14.219 1.00 91.50 459 PHE A C 1
ATOM 3619 O O . PHE A 1 459 ? 15.356 -22.293 -14.380 1.00 91.50 459 PHE A O 1
ATOM 3626 N N . PHE A 1 460 ? 13.271 -22.633 -15.145 1.00 92.75 460 PHE A N 1
ATOM 3627 C CA . PHE A 1 460 ? 13.639 -23.211 -16.431 1.00 92.75 460 PHE A CA 1
ATOM 3628 C C . PHE A 1 460 ? 13.063 -22.360 -17.556 1.00 92.75 460 PHE A C 1
ATOM 3630 O O . PHE A 1 460 ? 11.848 -22.225 -17.681 1.00 92.75 460 PHE A O 1
ATOM 3637 N N . ARG A 1 461 ? 13.924 -21.782 -18.389 1.00 92.31 461 ARG A N 1
ATOM 3638 C CA . ARG A 1 461 ? 13.523 -20.983 -19.549 1.00 92.31 461 ARG A CA 1
ATOM 3639 C C . ARG A 1 461 ? 13.287 -21.897 -20.753 1.00 92.31 461 ARG A C 1
ATOM 3641 O O . ARG A 1 461 ? 14.240 -22.549 -21.170 1.00 92.31 461 ARG A O 1
ATOM 3648 N N . PRO A 1 462 ? 12.081 -21.958 -21.335 1.00 90.81 462 PRO A N 1
ATOM 3649 C CA . PRO A 1 462 ? 11.874 -22.625 -22.619 1.00 90.81 462 PRO A CA 1
ATOM 3650 C C . PRO A 1 462 ? 12.723 -21.986 -23.719 1.00 90.81 462 PRO A C 1
ATOM 3652 O O . PRO A 1 462 ? 12.765 -20.760 -23.808 1.00 90.81 462 PRO A O 1
ATOM 3655 N N . LEU A 1 463 ? 13.382 -22.812 -24.530 1.00 86.19 463 LEU A N 1
ATOM 3656 C CA . LEU A 1 463 ? 14.166 -22.387 -25.689 1.00 86.19 463 LEU A CA 1
ATOM 3657 C C . LEU A 1 463 ? 13.375 -22.679 -26.969 1.00 86.19 463 LEU A C 1
ATOM 3659 O O . LEU A 1 463 ? 12.886 -23.796 -27.146 1.00 86.19 463 LEU A O 1
ATOM 3663 N N . GLU A 1 464 ? 13.266 -21.692 -27.856 1.00 69.25 464 GLU A N 1
ATOM 3664 C CA . GLU A 1 464 ? 12.755 -21.879 -29.221 1.00 69.25 464 GLU A CA 1
ATOM 3665 C C . GLU A 1 464 ? 13.925 -22.210 -30.169 1.00 69.25 464 GLU A C 1
ATOM 3667 O O . GLU A 1 464 ? 15.061 -21.796 -29.925 1.00 69.25 464 GLU A O 1
ATOM 3672 N N . ASP A 1 465 ? 13.668 -22.980 -31.233 1.00 49.44 465 ASP A N 1
ATOM 3673 C CA . ASP A 1 465 ? 14.703 -23.593 -32.091 1.00 49.44 465 ASP A CA 1
ATOM 3674 C C . ASP A 1 465 ? 15.671 -22.589 -32.764 1.00 49.44 465 ASP A C 1
ATOM 3676 O O . ASP A 1 465 ? 16.754 -22.985 -33.195 1.00 49.44 465 ASP A O 1
ATOM 3680 N N . GLU A 1 466 ? 15.343 -21.291 -32.798 1.00 44.69 466 GLU A N 1
ATOM 3681 C CA . GLU A 1 466 ? 16.179 -20.226 -33.377 1.00 44.69 466 GLU A CA 1
ATOM 3682 C C . GLU A 1 466 ? 17.095 -19.483 -32.377 1.00 44.69 466 GLU A C 1
ATOM 3684 O O . GLU A 1 466 ? 17.974 -18.739 -32.806 1.00 44.69 466 GLU A O 1
ATOM 3689 N N . GLU A 1 467 ? 16.982 -19.682 -31.055 1.00 45.56 467 GLU A N 1
ATOM 3690 C CA . GLU A 1 467 ? 17.788 -18.924 -30.065 1.00 45.56 467 GLU A CA 1
ATOM 3691 C C . GLU A 1 467 ? 19.255 -19.396 -29.935 1.00 45.56 467 GLU A C 1
ATOM 3693 O O . GLU A 1 467 ? 20.024 -18.894 -29.107 1.00 45.56 467 GLU A O 1
ATOM 3698 N N . PHE A 1 468 ? 19.684 -20.359 -30.754 1.00 38.62 468 PHE A N 1
ATOM 3699 C CA . PHE A 1 468 ? 21.046 -20.888 -30.731 1.00 38.62 468 PHE A CA 1
ATOM 3700 C C . PHE A 1 468 ? 22.002 -20.024 -31.567 1.00 38.62 468 PHE A C 1
ATOM 3702 O O . PHE A 1 468 ? 22.458 -20.445 -32.626 1.00 38.62 468 PHE A O 1
ATOM 3709 N N . ARG A 1 469 ? 22.331 -18.821 -31.076 1.00 39.59 469 ARG A N 1
ATOM 3710 C CA . ARG A 1 469 ? 23.557 -18.086 -31.450 1.00 39.59 469 ARG A CA 1
ATOM 3711 C C . ARG A 1 469 ? 23.906 -17.006 -30.417 1.00 39.59 469 ARG A C 1
ATOM 3713 O O . ARG A 1 469 ? 23.235 -15.992 -30.288 1.00 39.59 469 ARG A O 1
ATOM 3720 N N . GLU A 1 470 ? 24.953 -17.315 -29.651 1.00 38.16 470 GLU A N 1
ATOM 3721 C CA . GLU A 1 470 ? 25.839 -16.421 -28.888 1.00 38.16 470 GLU A CA 1
ATOM 3722 C C . GLU A 1 470 ? 25.192 -15.216 -28.181 1.00 38.16 470 GLU A C 1
ATOM 3724 O O . GLU A 1 470 ? 25.198 -14.085 -28.664 1.00 38.16 470 GLU A O 1
ATOM 3729 N N . SER A 1 471 ? 24.739 -15.430 -26.941 1.00 32.44 471 SER A N 1
ATOM 3730 C CA . SER A 1 471 ? 24.633 -14.332 -25.975 1.00 32.44 471 SER A CA 1
ATOM 3731 C C . SER A 1 471 ? 25.867 -14.330 -25.074 1.00 32.44 471 SER A C 1
ATOM 3733 O O . SER A 1 471 ? 25.809 -14.782 -23.935 1.00 32.44 471 SER A O 1
ATOM 3735 N N . GLU A 1 472 ? 26.985 -13.831 -25.593 1.00 34.84 472 GLU A N 1
ATOM 3736 C CA . GLU A 1 472 ? 28.041 -13.279 -24.743 1.00 34.84 472 GLU A CA 1
ATOM 3737 C C . GLU A 1 472 ? 27.586 -11.872 -24.331 1.00 34.84 472 GLU A C 1
ATOM 3739 O O . GLU A 1 472 ? 27.548 -10.935 -25.132 1.00 34.84 472 GLU A O 1
ATOM 3744 N N . SER A 1 473 ? 27.116 -11.712 -23.096 1.00 35.22 473 SER A N 1
ATOM 3745 C CA . SER A 1 473 ? 26.912 -10.388 -22.502 1.00 35.22 473 SER A CA 1
ATOM 3746 C C . SER A 1 473 ? 28.232 -9.873 -21.934 1.00 35.22 473 SER A C 1
ATOM 3748 O O . SER A 1 473 ? 28.894 -10.582 -21.190 1.00 35.22 473 SER A O 1
ATOM 3750 N N . GLU A 1 474 ? 28.569 -8.609 -22.210 1.00 36.94 474 GLU A N 1
ATOM 3751 C CA . GLU A 1 474 ? 29.761 -7.880 -21.716 1.00 36.94 474 GLU A CA 1
ATOM 3752 C C . GLU A 1 474 ? 29.862 -7.749 -20.172 1.00 36.94 474 GLU A C 1
ATOM 3754 O O . GLU A 1 474 ? 30.709 -7.017 -19.669 1.00 36.94 474 GLU A O 1
ATOM 3759 N N . GLU A 1 475 ? 29.007 -8.426 -19.402 1.00 38.88 475 GLU A N 1
ATOM 3760 C CA . GLU A 1 475 ? 29.041 -8.425 -17.932 1.00 38.88 475 GLU A CA 1
ATOM 3761 C C . GLU A 1 475 ? 29.717 -9.679 -17.339 1.00 38.88 475 GLU A C 1
ATOM 3763 O O . GLU A 1 475 ? 29.809 -9.802 -16.119 1.00 38.88 475 GLU A O 1
ATOM 3768 N N . GLU A 1 476 ? 30.252 -10.569 -18.177 1.00 33.50 476 GLU A N 1
ATOM 3769 C CA . GLU A 1 476 ? 31.030 -11.747 -17.772 1.00 33.50 476 GLU A CA 1
ATOM 3770 C C . GLU A 1 476 ? 32.543 -11.463 -17.787 1.00 33.50 476 GLU A C 1
ATOM 3772 O O . GLU A 1 476 ? 33.273 -11.915 -18.658 1.00 33.50 476 GLU A O 1
ATOM 3777 N N . GLU A 1 477 ? 33.051 -10.718 -16.805 1.00 32.12 477 GLU A N 1
ATOM 3778 C CA . GLU A 1 477 ? 34.482 -10.817 -16.442 1.00 32.12 477 GLU A CA 1
ATOM 3779 C C . GLU A 1 477 ? 34.700 -11.033 -14.933 1.00 32.12 477 GLU A C 1
ATOM 3781 O O . GLU A 1 477 ? 35.826 -10.944 -14.446 1.00 32.12 477 GLU A O 1
ATOM 3786 N N . VAL A 1 478 ? 33.644 -11.357 -14.168 1.00 34.59 478 VAL A N 1
ATOM 3787 C CA . VAL A 1 478 ? 33.763 -11.645 -12.719 1.00 34.59 478 VAL A CA 1
ATOM 3788 C C . VAL A 1 478 ? 33.104 -12.965 -12.286 1.00 34.59 478 VAL A C 1
ATOM 3790 O O . VAL A 1 478 ? 33.146 -13.305 -11.110 1.00 34.59 478 VAL A O 1
ATOM 3793 N N . GLN A 1 479 ? 32.552 -13.772 -13.195 1.00 30.59 479 GLN A N 1
ATOM 3794 C CA . GLN A 1 479 ? 32.063 -15.112 -12.843 1.00 30.59 479 GLN A CA 1
ATOM 3795 C C . GLN A 1 479 ? 32.784 -16.176 -13.666 1.00 30.59 479 GLN A C 1
ATOM 3797 O O . GLN A 1 479 ? 32.670 -16.235 -14.887 1.00 30.59 479 GLN A O 1
ATOM 3802 N N . GLU A 1 480 ? 33.576 -16.993 -12.974 1.00 30.88 480 GLU A N 1
ATOM 3803 C CA . GLU A 1 480 ? 34.174 -18.212 -13.506 1.00 30.88 480 GLU A CA 1
ATOM 3804 C C . GLU A 1 480 ? 33.078 -19.139 -14.061 1.00 30.88 480 GLU A C 1
ATOM 3806 O O . GLU A 1 480 ? 32.252 -19.676 -13.332 1.00 30.88 480 GLU A O 1
ATOM 3811 N N . THR A 1 481 ? 33.076 -19.273 -15.384 1.00 32.66 481 THR A N 1
ATOM 3812 C CA . THR A 1 481 ? 32.691 -20.430 -16.208 1.00 32.66 481 THR A CA 1
ATOM 3813 C C . THR A 1 481 ? 31.935 -21.581 -15.505 1.00 32.66 481 THR A C 1
ATOM 3815 O O . THR A 1 481 ? 32.516 -22.607 -15.154 1.00 32.66 481 THR A O 1
ATOM 3818 N N . PHE A 1 482 ? 30.602 -21.501 -15.453 1.00 39.06 482 PHE A N 1
ATOM 3819 C CA . PHE A 1 482 ? 29.732 -22.685 -15.417 1.00 39.06 482 PHE A CA 1
ATOM 3820 C C . PHE A 1 482 ? 28.900 -22.722 -16.707 1.00 39.06 482 PHE A C 1
ATOM 3822 O O . PHE A 1 482 ? 28.126 -21.819 -16.999 1.00 39.06 482 PHE A O 1
ATOM 3829 N N . GLY A 1 483 ? 29.106 -23.748 -17.540 1.00 54.69 483 GLY A N 1
ATOM 3830 C CA . GLY A 1 483 ? 28.440 -23.866 -18.843 1.00 54.69 483 GLY A CA 1
ATOM 3831 C C . GLY A 1 483 ? 26.910 -23.937 -18.739 1.00 54.69 483 GLY A C 1
ATOM 3832 O O . GLY A 1 483 ? 26.374 -24.535 -17.802 1.00 54.69 483 GLY A O 1
ATOM 3833 N N . ARG A 1 484 ? 26.207 -23.362 -19.730 1.00 69.12 484 ARG A N 1
ATOM 3834 C CA . ARG A 1 484 ? 24.734 -23.379 -19.832 1.00 69.12 484 ARG A CA 1
ATOM 3835 C C . ARG A 1 484 ? 24.185 -24.795 -19.654 1.00 69.12 484 ARG A C 1
ATOM 3837 O O . ARG A 1 484 ? 24.569 -25.714 -20.376 1.00 69.12 484 ARG A O 1
ATOM 3844 N N . GLN A 1 485 ? 23.263 -24.975 -18.710 1.00 83.00 485 GLN A N 1
ATOM 3845 C CA . GLN A 1 485 ? 22.666 -26.278 -18.412 1.00 83.00 485 GLN A CA 1
ATOM 3846 C C . GLN A 1 485 ? 21.340 -26.444 -19.165 1.00 83.00 485 GLN A C 1
ATOM 3848 O O . GLN A 1 485 ? 20.288 -26.002 -18.696 1.00 83.00 485 GLN A O 1
ATOM 3853 N N . ILE A 1 486 ? 21.395 -27.094 -20.330 1.00 89.00 486 ILE A N 1
ATOM 3854 C CA . ILE A 1 486 ? 20.224 -27.365 -21.175 1.00 89.00 486 ILE A CA 1
ATOM 3855 C C . ILE A 1 486 ? 19.650 -28.752 -20.864 1.00 89.00 486 ILE A C 1
ATOM 3857 O O . ILE A 1 486 ? 20.372 -29.748 -20.743 1.00 89.00 486 ILE A O 1
ATOM 3861 N N . PHE A 1 487 ? 18.327 -28.808 -20.737 1.00 90.12 487 PHE A N 1
ATOM 3862 C CA . PHE A 1 487 ? 17.554 -30.008 -20.456 1.00 90.12 487 PHE A CA 1
ATOM 3863 C C . PHE A 1 487 ? 16.447 -30.206 -21.491 1.00 90.12 487 PHE A C 1
ATOM 3865 O O . PHE A 1 487 ? 15.937 -29.264 -22.090 1.00 90.12 487 PHE A O 1
ATOM 3872 N N . ASN A 1 488 ? 16.038 -31.456 -21.643 1.00 90.12 488 ASN A N 1
ATOM 3873 C CA . ASN A 1 488 ? 14.863 -31.883 -22.379 1.00 90.12 488 ASN A CA 1
ATOM 3874 C C . ASN A 1 488 ? 13.752 -32.207 -21.375 1.00 90.12 488 ASN A C 1
ATOM 3876 O O . ASN A 1 488 ? 13.975 -33.011 -20.471 1.00 90.12 488 ASN A O 1
ATOM 3880 N N . LEU A 1 489 ? 12.577 -31.591 -21.520 1.00 91.62 489 LEU A N 1
ATOM 3881 C CA . LEU A 1 489 ? 11.420 -31.736 -20.635 1.00 91.62 489 LEU A CA 1
ATOM 3882 C C . LEU A 1 489 ? 10.222 -32.336 -21.382 1.00 91.62 489 LEU A C 1
ATOM 3884 O O . LEU A 1 489 ? 9.680 -31.743 -22.310 1.00 91.62 489 LEU A O 1
ATOM 3888 N N . CYS A 1 490 ? 9.761 -33.496 -20.933 1.00 90.25 490 CYS A N 1
ATOM 3889 C CA . CYS A 1 490 ? 8.587 -34.184 -21.456 1.00 90.25 490 CYS A CA 1
ATOM 3890 C C . CYS A 1 490 ? 7.295 -33.503 -20.972 1.00 90.25 490 CYS A C 1
ATOM 3892 O O . CYS A 1 490 ? 6.955 -33.577 -19.787 1.00 90.25 490 CYS A O 1
ATOM 3894 N N . VAL A 1 491 ? 6.536 -32.880 -21.881 1.00 89.56 491 VAL A N 1
ATOM 3895 C CA . VAL A 1 491 ? 5.331 -32.098 -21.521 1.00 89.56 491 VAL A CA 1
ATOM 3896 C C . VAL A 1 491 ? 4.121 -32.959 -21.129 1.00 89.56 491 VAL A C 1
ATOM 3898 O O . VAL A 1 491 ? 3.130 -32.439 -20.622 1.00 89.56 491 VAL A O 1
ATOM 3901 N N . SER A 1 492 ? 4.202 -34.279 -21.318 1.00 87.94 492 SER A N 1
ATOM 3902 C CA . SER A 1 492 ? 3.142 -35.227 -20.946 1.00 87.94 492 SER A CA 1
ATOM 3903 C C . SER A 1 492 ? 3.338 -35.815 -19.545 1.00 87.94 492 SER A C 1
ATOM 3905 O O . SER A 1 492 ? 2.384 -35.899 -18.779 1.00 87.94 492 SER A O 1
ATOM 3907 N N . CYS A 1 493 ? 4.563 -36.230 -19.185 1.00 87.69 493 CYS A N 1
ATOM 3908 C CA . CYS A 1 493 ? 4.830 -36.949 -17.926 1.00 87.69 493 CYS A CA 1
ATOM 3909 C C . CYS A 1 493 ? 5.756 -36.222 -16.936 1.00 87.69 493 CYS A C 1
ATOM 3911 O O . CYS A 1 493 ? 5.946 -36.717 -15.823 1.00 87.69 493 CYS A O 1
ATOM 3913 N N . LYS A 1 494 ? 6.291 -35.048 -17.303 1.00 90.44 494 LYS A N 1
ATOM 3914 C CA . LYS A 1 494 ? 7.248 -34.240 -16.520 1.00 90.44 494 LYS A CA 1
ATOM 3915 C C . LYS A 1 494 ? 8.664 -34.821 -16.388 1.00 90.44 494 LYS A C 1
ATOM 3917 O O . LYS A 1 494 ? 9.459 -34.277 -15.627 1.00 90.44 494 LYS A O 1
ATOM 3922 N N . ALA A 1 495 ? 9.001 -35.893 -17.108 1.00 90.81 495 ALA A N 1
ATOM 3923 C CA . ALA A 1 495 ? 10.376 -36.398 -17.147 1.00 90.81 495 ALA A CA 1
ATOM 3924 C C . ALA A 1 495 ? 11.326 -35.334 -17.720 1.00 90.81 495 ALA A C 1
ATOM 3926 O O . ALA A 1 495 ? 11.007 -34.713 -18.734 1.00 90.81 495 ALA A O 1
ATOM 3927 N N . ILE A 1 496 ? 12.479 -35.140 -17.084 1.00 90.50 496 ILE A N 1
ATOM 3928 C CA . ILE A 1 496 ? 13.489 -34.145 -17.448 1.00 90.50 496 ILE A CA 1
ATOM 3929 C C . ILE A 1 496 ? 14.892 -34.764 -17.424 1.00 90.50 496 ILE A C 1
ATOM 3931 O O . ILE A 1 496 ? 15.242 -35.502 -16.503 1.00 90.50 496 ILE A O 1
ATOM 3935 N N . TRP A 1 497 ? 15.706 -34.490 -18.443 1.00 90.06 497 TRP A N 1
ATOM 3936 C CA . TRP A 1 497 ? 17.071 -35.023 -18.564 1.00 90.06 497 TRP A CA 1
ATOM 3937 C C . TRP A 1 497 ? 18.001 -34.036 -19.271 1.00 90.06 497 TRP A C 1
ATOM 3939 O O . TRP A 1 497 ? 17.543 -33.181 -20.024 1.00 90.06 497 TRP A O 1
ATOM 3949 N N . ARG A 1 498 ? 19.314 -34.128 -19.024 1.00 86.56 498 ARG A N 1
ATOM 3950 C CA . ARG A 1 498 ? 20.302 -33.238 -19.663 1.00 86.56 498 ARG A CA 1
ATOM 3951 C C . ARG A 1 498 ? 20.440 -33.537 -21.155 1.00 86.56 498 ARG A C 1
ATOM 3953 O O . ARG A 1 498 ? 20.400 -34.697 -21.569 1.00 86.56 498 ARG A O 1
ATOM 3960 N N . GLU A 1 499 ? 20.631 -32.489 -21.948 1.00 79.12 499 GLU A N 1
ATOM 3961 C CA . GLU A 1 499 ? 20.903 -32.602 -23.381 1.00 79.12 499 GLU A CA 1
ATOM 3962 C C . GLU A 1 499 ? 22.194 -33.412 -23.633 1.00 79.12 499 GLU A C 1
ATOM 3964 O O . GLU A 1 499 ? 23.171 -33.292 -22.895 1.00 79.12 499 GLU A O 1
ATOM 3969 N N . GLY A 1 500 ? 22.180 -34.295 -24.638 1.00 71.12 500 GLY A N 1
ATOM 3970 C CA . GLY A 1 500 ? 23.300 -35.193 -24.961 1.00 71.12 500 GLY A CA 1
ATOM 3971 C C . GLY A 1 500 ? 23.301 -36.557 -24.249 1.00 71.12 500 GLY A C 1
ATOM 3972 O O . GLY A 1 500 ? 24.073 -37.432 -24.636 1.00 71.12 500 GLY A O 1
ATOM 3973 N N . LEU A 1 501 ? 22.425 -36.791 -23.263 1.00 69.31 501 LEU A N 1
ATOM 3974 C CA . LEU A 1 501 ? 22.216 -38.118 -22.662 1.00 69.31 501 LEU A CA 1
ATOM 3975 C C . LEU A 1 501 ? 21.090 -38.882 -23.384 1.00 69.31 501 LEU A C 1
ATOM 3977 O O . LEU A 1 501 ? 20.039 -38.317 -23.678 1.00 69.31 501 LEU A O 1
ATOM 3981 N N . SER A 1 502 ? 21.277 -40.183 -23.635 1.00 59.56 502 SER A N 1
ATOM 3982 C CA . SER A 1 502 ? 20.332 -41.070 -24.347 1.00 59.56 502 SER A CA 1
ATOM 3983 C C . SER A 1 502 ? 19.137 -41.548 -23.500 1.00 59.56 502 SER A C 1
ATOM 3985 O O . SER A 1 502 ? 18.624 -42.650 -23.689 1.00 59.56 502 SER A O 1
ATOM 3987 N N . GLN A 1 503 ? 18.681 -40.736 -22.549 1.00 66.69 503 GLN A N 1
ATOM 3988 C CA . GLN A 1 503 ? 17.597 -41.075 -21.624 1.00 66.69 503 GLN A CA 1
ATOM 3989 C C . GLN A 1 503 ? 16.396 -40.177 -21.884 1.00 66.69 503 GLN A C 1
ATOM 3991 O O . GLN A 1 503 ? 16.573 -38.982 -22.017 1.00 66.69 503 GLN A O 1
ATOM 3996 N N . GLY A 1 504 ? 15.185 -40.729 -21.965 1.00 65.94 504 GLY A N 1
ATOM 3997 C CA . GLY A 1 504 ? 13.972 -39.955 -22.229 1.00 65.94 504 GLY A CA 1
ATOM 3998 C C . GLY A 1 504 ? 12.691 -40.719 -21.893 1.00 65.94 504 GLY A C 1
ATOM 3999 O O . GLY A 1 504 ? 12.724 -41.898 -21.533 1.00 65.94 504 GLY A O 1
ATOM 4000 N N . CYS A 1 505 ? 11.553 -40.032 -21.996 1.00 77.00 505 CYS A N 1
ATOM 4001 C CA . CYS A 1 505 ? 10.216 -40.624 -21.904 1.00 77.00 505 CYS A CA 1
ATOM 4002 C C . CYS A 1 505 ? 9.753 -41.136 -23.285 1.00 77.00 505 CYS A C 1
ATOM 4004 O O . CYS A 1 505 ? 10.136 -40.582 -24.311 1.00 77.00 505 CYS A O 1
ATOM 4006 N N . ASN A 1 506 ? 8.840 -42.113 -23.327 1.00 77.56 506 ASN A N 1
ATOM 4007 C CA . ASN A 1 506 ? 8.191 -42.554 -24.578 1.00 77.56 506 ASN A CA 1
ATOM 4008 C C . ASN A 1 506 ? 6.877 -41.799 -24.868 1.00 77.56 506 ASN A C 1
ATOM 4010 O O . ASN A 1 506 ? 6.047 -42.265 -25.642 1.00 77.56 506 ASN A O 1
ATOM 4014 N N . CYS A 1 507 ? 6.646 -40.658 -24.213 1.00 78.50 507 CYS A N 1
ATOM 4015 C CA . CYS A 1 507 ? 5.358 -39.957 -24.239 1.00 78.50 507 CYS A CA 1
ATOM 4016 C C . CYS A 1 507 ? 5.213 -38.958 -25.403 1.00 78.50 507 CYS A C 1
ATOM 4018 O O . CYS A 1 507 ? 4.199 -38.265 -25.473 1.00 78.50 507 CYS A O 1
ATOM 4020 N N . GLY A 1 508 ? 6.208 -38.874 -26.294 1.00 76.19 508 GLY A N 1
ATOM 4021 C CA . GLY A 1 508 ? 6.172 -38.041 -27.498 1.00 76.19 508 GLY A CA 1
ATOM 4022 C C . GLY A 1 508 ? 6.842 -36.677 -27.321 1.00 76.19 508 GLY A C 1
ATOM 4023 O O . GLY A 1 508 ? 8.048 -36.564 -27.512 1.00 76.19 508 GLY A O 1
ATOM 4024 N N . THR A 1 509 ? 6.057 -35.642 -27.006 1.00 83.12 509 THR A N 1
ATOM 4025 C CA . THR A 1 509 ? 6.459 -34.226 -27.105 1.00 83.12 509 THR A CA 1
ATOM 4026 C C . THR A 1 509 ? 7.435 -33.789 -26.006 1.00 83.12 509 THR A C 1
ATOM 4028 O O . THR A 1 509 ? 7.168 -33.947 -24.810 1.00 83.12 509 THR A O 1
ATOM 4031 N N . VAL A 1 510 ? 8.551 -33.182 -26.418 1.00 88.38 510 VAL A N 1
ATOM 4032 C CA . VAL A 1 510 ? 9.638 -32.719 -25.544 1.00 88.38 510 VAL A CA 1
ATOM 4033 C C . VAL A 1 510 ? 9.947 -31.251 -25.834 1.00 88.38 510 VAL A C 1
ATOM 4035 O O . VAL A 1 510 ? 10.021 -30.848 -26.989 1.00 88.38 510 VAL A O 1
ATOM 4038 N N . LEU A 1 511 ? 10.130 -30.467 -24.775 1.00 89.81 511 LEU A N 1
ATOM 4039 C CA . LEU A 1 511 ? 10.519 -29.060 -24.805 1.00 89.81 511 LEU A CA 1
ATOM 4040 C C . LEU A 1 511 ? 11.978 -28.918 -24.359 1.00 89.81 511 LEU A C 1
ATOM 4042 O O . LEU A 1 511 ? 12.363 -29.498 -23.342 1.00 89.81 511 LEU A O 1
ATOM 4046 N N . ARG A 1 512 ? 12.782 -28.122 -25.068 1.00 91.31 512 ARG A N 1
ATOM 4047 C CA . ARG A 1 512 ? 14.132 -27.755 -24.614 1.00 91.31 512 ARG A CA 1
ATOM 4048 C C . ARG A 1 512 ? 14.034 -26.612 -23.611 1.00 91.31 512 ARG A C 1
ATOM 4050 O O . ARG A 1 512 ? 13.349 -25.622 -23.862 1.00 91.31 512 ARG A O 1
ATOM 4057 N N . VAL A 1 513 ? 14.693 -26.752 -22.466 1.00 91.62 513 VAL A N 1
ATOM 4058 C CA . VAL A 1 513 ? 14.664 -25.759 -21.390 1.00 91.62 513 VAL A CA 1
ATOM 4059 C C . VAL A 1 513 ? 16.061 -25.497 -20.829 1.00 91.62 513 VAL A C 1
ATOM 4061 O O . VAL A 1 513 ? 16.848 -26.417 -20.626 1.00 91.62 513 VAL A O 1
ATOM 4064 N N . GLU A 1 514 ? 16.369 -24.238 -20.546 1.00 91.38 514 GLU A N 1
ATOM 4065 C CA . GLU A 1 514 ? 17.612 -23.800 -19.914 1.00 91.38 514 GLU A CA 1
ATOM 4066 C C . GLU A 1 514 ? 17.384 -23.538 -18.426 1.00 91.38 514 GLU A C 1
ATOM 4068 O O . GLU A 1 514 ? 16.580 -22.677 -18.046 1.00 91.38 514 GLU A O 1
ATOM 4073 N N . ARG A 1 515 ? 18.123 -24.245 -17.569 1.00 90.50 515 ARG A N 1
ATOM 4074 C CA . ARG A 1 515 ? 18.112 -23.985 -16.128 1.00 90.50 515 ARG A CA 1
ATOM 4075 C C . ARG A 1 515 ? 18.803 -22.656 -15.830 1.00 90.50 515 ARG A C 1
ATOM 4077 O O . ARG A 1 515 ? 19.938 -22.448 -16.247 1.00 90.50 515 ARG A O 1
ATOM 4084 N N . GLN A 1 516 ? 18.129 -21.795 -15.077 1.00 88.56 516 GLN A N 1
ATOM 4085 C CA . GLN A 1 516 ? 18.671 -20.513 -14.637 1.00 88.56 516 GLN A CA 1
ATOM 4086 C C . GLN A 1 516 ? 19.415 -20.651 -13.307 1.00 88.56 516 GLN A C 1
ATOM 4088 O O . GLN A 1 516 ? 19.058 -21.483 -12.467 1.00 88.56 516 GLN A O 1
ATOM 4093 N N . GLU A 1 517 ? 20.434 -19.817 -13.114 1.00 80.00 517 GLU A N 1
ATOM 4094 C CA . GLU A 1 517 ? 21.143 -19.712 -11.841 1.00 80.00 517 GLU A CA 1
ATOM 4095 C C . GLU A 1 517 ? 20.288 -18.994 -10.794 1.00 80.00 517 GLU A C 1
ATOM 4097 O O . GLU A 1 517 ? 19.648 -17.977 -11.076 1.00 80.00 517 GLU A O 1
ATOM 4102 N N . THR A 1 518 ? 20.284 -19.533 -9.578 1.00 76.81 518 THR A N 1
ATOM 4103 C CA . THR A 1 518 ? 19.626 -18.925 -8.420 1.00 76.81 518 THR A CA 1
ATOM 4104 C C . THR A 1 518 ? 20.469 -17.779 -7.863 1.00 76.81 518 THR A C 1
ATOM 4106 O O . THR A 1 518 ? 21.698 -17.787 -7.960 1.00 76.81 518 THR A O 1
ATOM 4109 N N . ALA A 1 519 ? 19.824 -16.782 -7.262 1.00 68.00 519 ALA A N 1
ATOM 4110 C CA . ALA A 1 519 ? 20.513 -15.681 -6.602 1.00 68.00 519 ALA A CA 1
ATOM 4111 C C . ALA A 1 519 ? 21.299 -16.183 -5.373 1.00 68.00 519 ALA A C 1
ATOM 4113 O O . ALA A 1 519 ? 20.838 -17.062 -4.652 1.00 68.00 519 ALA A O 1
ATOM 4114 N N . GLN A 1 520 ? 22.472 -15.596 -5.102 1.00 61.09 520 GLN A N 1
ATOM 4115 C CA . GLN A 1 520 ? 23.335 -16.009 -3.978 1.00 61.09 520 GLN A CA 1
ATOM 4116 C C . GLN A 1 520 ? 22.653 -15.886 -2.604 1.00 61.09 520 GLN A C 1
ATOM 4118 O O . GLN A 1 520 ? 22.974 -16.645 -1.697 1.00 61.09 520 GLN A O 1
ATOM 4123 N N . GLU A 1 521 ? 21.718 -14.945 -2.455 1.00 61.47 521 GLU A N 1
ATOM 4124 C CA . GLU A 1 521 ? 21.030 -14.654 -1.188 1.00 61.47 521 GLU A CA 1
ATOM 4125 C C . GLU A 1 521 ? 19.617 -15.264 -1.102 1.00 61.47 521 GLU A C 1
ATOM 4127 O O . GLU A 1 521 ? 19.002 -15.227 -0.038 1.00 61.47 521 GLU A O 1
ATOM 4132 N N . ARG A 1 522 ? 19.083 -15.813 -2.207 1.00 65.75 522 ARG A N 1
ATOM 4133 C CA . ARG A 1 522 ? 17.717 -16.360 -2.302 1.00 65.75 522 ARG A CA 1
ATOM 4134 C C . ARG A 1 522 ? 17.656 -17.561 -3.248 1.00 65.75 522 ARG A C 1
ATOM 4136 O O . ARG A 1 522 ? 17.775 -17.406 -4.463 1.00 65.75 522 ARG A O 1
ATOM 4143 N N . GLU A 1 523 ? 17.401 -18.744 -2.690 1.00 68.00 523 GLU A N 1
ATOM 4144 C CA . GLU A 1 523 ? 17.270 -20.008 -3.439 1.00 68.00 523 GLU A CA 1
ATOM 4145 C C . GLU A 1 523 ? 16.005 -20.092 -4.316 1.00 68.00 523 GLU A C 1
ATOM 4147 O O . GLU A 1 523 ? 15.842 -21.034 -5.088 1.00 68.00 523 GLU A O 1
ATOM 4152 N N . ASP A 1 524 ? 15.100 -19.122 -4.204 1.00 74.00 524 ASP A N 1
ATOM 4153 C CA . ASP A 1 524 ? 13.821 -19.024 -4.910 1.00 74.00 524 ASP A CA 1
ATOM 4154 C C . ASP A 1 524 ? 13.741 -17.817 -5.864 1.00 74.00 524 ASP A C 1
ATOM 4156 O O . ASP A 1 524 ? 12.668 -17.501 -6.376 1.00 74.00 524 ASP A O 1
ATOM 4160 N N . ALA A 1 525 ? 14.869 -17.163 -6.156 1.00 82.88 525 ALA A N 1
ATOM 4161 C CA . ALA A 1 525 ? 14.947 -16.036 -7.084 1.00 82.88 525 ALA A CA 1
ATOM 4162 C C . ALA A 1 525 ? 16.099 -16.201 -8.085 1.00 82.88 525 ALA A C 1
ATOM 4164 O O . ALA A 1 525 ? 17.062 -16.922 -7.831 1.00 82.88 525 ALA A O 1
ATOM 4165 N N . ILE A 1 526 ? 16.031 -15.491 -9.216 1.00 84.00 526 ILE A N 1
ATOM 4166 C CA . ILE A 1 526 ? 17.136 -15.396 -10.187 1.00 84.00 526 ILE A CA 1
ATOM 4167 C C . ILE A 1 526 ? 17.671 -13.957 -10.244 1.00 84.00 526 ILE A C 1
ATOM 4169 O O . ILE A 1 526 ? 16.879 -13.016 -10.155 1.00 84.00 526 ILE A O 1
ATOM 4173 N N . PRO A 1 527 ? 18.986 -13.739 -10.422 1.00 81.94 527 PRO A N 1
ATOM 4174 C CA . PRO A 1 527 ? 19.582 -12.400 -10.374 1.00 81.94 527 PRO A CA 1
ATOM 4175 C C . PRO A 1 527 ? 19.267 -11.551 -11.615 1.00 81.94 527 PRO A C 1
ATOM 4177 O O . PRO A 1 527 ? 19.290 -10.320 -11.562 1.00 81.94 527 PRO A O 1
ATOM 4180 N N . GLN A 1 528 ? 18.972 -12.195 -12.748 1.00 85.44 528 GLN A N 1
ATOM 4181 C CA . GLN A 1 528 ? 18.624 -11.528 -13.999 1.00 85.44 528 GLN A CA 1
ATOM 4182 C C . GLN A 1 528 ? 17.759 -12.419 -14.890 1.00 85.44 528 GLN A C 1
ATOM 4184 O O . GLN A 1 528 ? 17.805 -13.643 -14.809 1.00 85.44 528 GLN A O 1
ATOM 4189 N N . CYS A 1 529 ? 16.994 -11.807 -15.788 1.00 83.75 529 CYS A N 1
ATOM 4190 C CA . CYS A 1 529 ? 16.244 -12.541 -16.805 1.00 83.75 529 CYS A CA 1
ATOM 4191 C C . CYS A 1 529 ? 17.182 -13.119 -17.882 1.00 83.75 529 CYS A C 1
ATOM 4193 O O . CYS A 1 529 ? 17.785 -12.344 -18.623 1.00 83.75 529 CYS A O 1
ATOM 4195 N N . GLY A 1 530 ? 17.226 -14.445 -18.052 1.00 80.88 530 GLY A N 1
ATOM 4196 C CA . GLY A 1 530 ? 18.022 -15.120 -19.090 1.00 80.88 530 GLY A CA 1
ATOM 4197 C C . GLY A 1 530 ? 17.642 -14.785 -20.539 1.00 80.88 530 GLY A C 1
ATOM 4198 O O . GLY A 1 530 ? 18.459 -14.956 -21.435 1.00 80.88 530 GLY A O 1
ATOM 4199 N N . ALA A 1 531 ? 16.437 -14.256 -20.787 1.00 79.38 531 ALA A N 1
ATOM 4200 C CA . ALA A 1 531 ? 16.023 -13.822 -22.128 1.00 79.38 531 ALA A CA 1
ATOM 4201 C C . ALA A 1 531 ? 16.415 -12.371 -22.460 1.00 79.38 531 ALA A C 1
ATOM 4203 O O . ALA A 1 531 ? 16.885 -12.084 -23.556 1.00 79.38 531 ALA A O 1
ATOM 4204 N N . CYS A 1 532 ? 16.187 -11.421 -21.543 1.00 72.06 532 CYS A N 1
ATOM 4205 C CA . CYS A 1 532 ? 16.360 -9.990 -21.841 1.00 72.06 532 CYS A CA 1
ATOM 4206 C C . CYS A 1 532 ? 17.447 -9.277 -21.026 1.00 72.06 532 CYS A C 1
ATOM 4208 O O . CYS A 1 532 ? 17.692 -8.097 -21.271 1.00 72.06 532 CYS A O 1
ATOM 4210 N N . GLY A 1 533 ? 18.072 -9.954 -20.061 1.00 74.31 533 GLY A N 1
ATOM 4211 C CA . GLY A 1 533 ? 19.102 -9.388 -19.185 1.00 74.31 533 GLY A CA 1
ATOM 4212 C C . GLY A 1 533 ? 18.585 -8.387 -18.146 1.00 74.31 533 GLY A C 1
ATOM 4213 O O . GLY A 1 533 ? 19.382 -7.699 -17.519 1.00 74.31 533 GLY A O 1
ATOM 4214 N N . TYR A 1 534 ? 17.264 -8.257 -17.961 1.00 75.69 534 TYR A N 1
ATOM 4215 C CA . TYR A 1 534 ? 16.700 -7.354 -16.953 1.00 75.69 534 TYR A CA 1
ATOM 4216 C C . TYR A 1 534 ? 17.167 -7.738 -15.544 1.00 75.69 534 TYR A C 1
ATOM 4218 O O . TYR A 1 534 ? 17.009 -8.891 -15.137 1.00 75.69 534 TYR A O 1
ATOM 4226 N N . ARG A 1 535 ? 17.691 -6.744 -14.820 1.00 74.94 535 ARG A N 1
ATOM 4227 C CA . ARG A 1 535 ? 18.114 -6.798 -13.418 1.00 74.94 535 ARG A CA 1
ATOM 4228 C C . ARG A 1 535 ? 17.231 -5.843 -12.620 1.00 74.94 535 ARG A C 1
ATOM 4230 O O . ARG A 1 535 ? 17.067 -4.687 -13.003 1.00 74.94 535 ARG A O 1
ATOM 4237 N N . GLY A 1 536 ? 16.648 -6.329 -11.538 1.00 69.88 536 GLY A N 1
ATOM 4238 C CA . GLY A 1 536 ? 15.741 -5.591 -10.664 1.00 69.88 536 GLY A CA 1
ATOM 4239 C C . GLY A 1 536 ? 15.392 -6.445 -9.450 1.00 69.88 536 GLY A C 1
ATOM 4240 O O . GLY A 1 536 ? 15.854 -7.578 -9.353 1.00 69.88 536 GLY A O 1
ATOM 4241 N N . ASN A 1 537 ? 14.571 -5.930 -8.536 1.00 71.44 537 ASN A N 1
ATOM 4242 C CA . ASN A 1 537 ? 14.062 -6.753 -7.437 1.00 71.44 537 ASN A CA 1
ATOM 4243 C C . ASN A 1 537 ? 13.128 -7.832 -7.996 1.00 71.44 537 ASN A C 1
ATOM 4245 O O . ASN A 1 537 ? 12.102 -7.499 -8.604 1.00 71.44 537 ASN A O 1
ATOM 4249 N N . ASP A 1 538 ? 13.517 -9.093 -7.797 1.00 78.62 538 ASP A N 1
ATOM 4250 C CA . ASP A 1 538 ? 12.865 -10.299 -8.317 1.00 78.62 538 ASP A CA 1
ATOM 4251 C C . ASP A 1 538 ? 12.504 -10.154 -9.819 1.00 78.62 538 ASP A C 1
ATOM 4253 O O . ASP A 1 538 ? 11.336 -9.968 -10.184 1.00 78.62 538 ASP A O 1
ATOM 4257 N N . PRO A 1 539 ? 13.509 -10.175 -10.726 1.00 83.31 539 PRO A N 1
ATOM 4258 C CA . PRO A 1 539 ? 13.344 -9.905 -12.162 1.00 83.31 539 PRO A CA 1
ATOM 4259 C C . PRO A 1 539 ? 12.323 -10.812 -12.853 1.00 83.31 539 PRO A C 1
ATOM 4261 O O . PRO A 1 539 ? 11.665 -10.401 -13.819 1.00 83.31 539 PRO A O 1
ATOM 4264 N N . VAL A 1 540 ? 12.226 -12.051 -12.374 1.00 87.69 540 VAL A N 1
ATOM 4265 C CA . VAL A 1 540 ? 11.252 -13.064 -12.768 1.00 87.69 540 VAL A CA 1
ATOM 4266 C C . VAL A 1 540 ? 10.447 -13.411 -11.532 1.00 87.69 540 VAL A C 1
ATOM 4268 O O . VAL A 1 540 ? 11.019 -13.744 -10.500 1.00 87.69 540 VAL A O 1
ATOM 4271 N N . ARG A 1 541 ? 9.124 -13.300 -11.644 1.00 86.75 541 ARG A N 1
ATOM 4272 C CA . ARG A 1 541 ? 8.209 -13.486 -10.523 1.00 86.75 541 ARG A CA 1
ATOM 4273 C C . ARG A 1 541 ? 7.088 -14.428 -10.917 1.00 86.75 541 ARG A C 1
ATOM 4275 O O . ARG A 1 541 ? 6.547 -14.333 -12.019 1.00 86.75 541 ARG A O 1
ATOM 4282 N N . GLU A 1 542 ? 6.758 -15.336 -10.018 1.00 86.06 542 GLU A N 1
ATOM 4283 C CA . GLU A 1 542 ? 5.601 -16.216 -10.149 1.00 86.06 542 GLU A CA 1
ATOM 4284 C C . GLU A 1 542 ? 4.310 -15.411 -10.239 1.00 86.06 542 GLU A C 1
ATOM 4286 O O . GLU A 1 542 ? 4.187 -14.323 -9.666 1.00 86.06 542 GLU A O 1
ATOM 4291 N N . VAL A 1 543 ? 3.338 -15.948 -10.973 1.00 84.38 543 VAL A N 1
ATOM 4292 C CA . VAL A 1 543 ? 2.008 -15.340 -11.094 1.00 84.38 543 VAL A CA 1
ATOM 4293 C C . VAL A 1 543 ? 1.153 -15.780 -9.909 1.00 84.38 543 VAL A C 1
ATOM 4295 O O . VAL A 1 543 ? 0.134 -16.446 -10.055 1.00 84.38 543 VAL A O 1
ATOM 4298 N N . VAL A 1 544 ? 1.614 -15.430 -8.716 1.00 75.50 544 VAL A N 1
ATOM 4299 C CA . VAL A 1 544 ? 0.908 -15.644 -7.456 1.00 75.50 544 VAL A CA 1
ATOM 4300 C C . VAL A 1 544 ? 0.467 -14.296 -6.912 1.00 75.50 544 VAL A C 1
ATOM 4302 O O . VAL A 1 544 ? 1.181 -13.291 -7.023 1.00 75.50 544 VAL A O 1
ATOM 4305 N N . TYR A 1 545 ? -0.707 -14.255 -6.296 1.00 66.25 545 TYR A N 1
ATOM 4306 C CA . TYR A 1 545 ? -1.043 -13.124 -5.444 1.00 66.25 545 TYR A CA 1
ATOM 4307 C C . TYR A 1 545 ? -0.338 -13.357 -4.102 1.00 66.25 545 TYR A C 1
ATOM 4309 O O . TYR A 1 545 ? -0.755 -14.181 -3.289 1.00 66.25 545 TYR A O 1
ATOM 4317 N N . GLY A 1 546 ? 0.764 -12.639 -3.869 1.00 63.00 546 GLY A N 1
ATOM 4318 C CA . GLY A 1 546 ? 1.287 -12.503 -2.507 1.00 63.00 546 GLY A CA 1
ATOM 4319 C C . GLY A 1 546 ? 0.203 -11.923 -1.595 1.00 63.00 546 GLY A C 1
ATOM 4320 O O . GLY A 1 546 ? -0.706 -11.249 -2.087 1.00 63.00 546 GLY A O 1
ATOM 4321 N N . SER A 1 547 ? 0.287 -12.159 -0.286 1.00 63.78 547 SER A N 1
ATOM 4322 C CA . SER A 1 547 ? -0.637 -11.557 0.682 1.00 63.78 547 SER A CA 1
ATOM 4323 C C . SER A 1 547 ? -0.693 -10.039 0.489 1.00 63.78 547 SER A C 1
ATOM 4325 O O . SER A 1 547 ? -1.761 -9.476 0.318 1.00 63.78 547 SER A O 1
ATOM 4327 N N . ASP A 1 548 ? 0.429 -9.347 0.359 1.00 75.75 548 ASP A N 1
ATOM 4328 C CA . ASP A 1 548 ? 0.432 -7.889 0.534 1.00 75.75 548 ASP A CA 1
ATOM 4329 C C . ASP A 1 548 ? -0.186 -7.089 -0.622 1.00 75.75 548 ASP A C 1
ATOM 4331 O O . ASP A 1 548 ? -0.855 -6.081 -0.398 1.00 75.75 548 ASP A O 1
ATOM 4335 N N . GLY A 1 549 ? -0.000 -7.531 -1.870 1.00 79.06 549 GLY A N 1
ATOM 4336 C CA . GLY A 1 549 ? -0.424 -6.789 -3.065 1.00 79.06 549 GLY A CA 1
ATOM 4337 C C . GLY A 1 549 ? -1.932 -6.499 -3.105 1.00 79.06 549 GLY A C 1
ATOM 4338 O O . GLY A 1 549 ? -2.322 -5.328 -3.102 1.00 79.06 549 GLY A O 1
ATOM 4339 N N . PRO A 1 550 ? -2.796 -7.531 -3.110 1.00 79.81 550 PRO A N 1
ATOM 4340 C CA . PRO A 1 550 ? -4.246 -7.357 -3.072 1.00 79.81 550 PRO A CA 1
ATOM 4341 C C . PRO A 1 550 ? -4.717 -6.595 -1.833 1.00 79.81 550 PRO A C 1
ATOM 4343 O O . PRO A 1 550 ? -5.557 -5.706 -1.954 1.00 79.81 550 PRO A O 1
ATOM 4346 N N . HIS A 1 551 ? -4.148 -6.881 -0.655 1.00 83.50 551 HIS A N 1
ATOM 4347 C CA . HIS A 1 551 ? -4.507 -6.184 0.583 1.00 83.50 551 HIS A CA 1
ATOM 4348 C C . HIS A 1 551 ? -4.184 -4.690 0.499 1.00 83.50 551 HIS A C 1
ATOM 4350 O O . HIS A 1 551 ? -4.985 -3.870 0.945 1.00 83.50 551 HIS A O 1
ATOM 4356 N N . ALA A 1 552 ? -3.075 -4.315 -0.144 1.00 87.06 552 ALA A N 1
ATOM 4357 C CA . ALA A 1 552 ? -2.720 -2.919 -0.348 1.00 87.06 552 ALA A CA 1
ATOM 4358 C C . ALA A 1 552 ? -3.683 -2.220 -1.316 1.00 87.06 552 ALA A C 1
ATOM 4360 O O . ALA A 1 552 ? -4.095 -1.088 -1.059 1.00 87.06 552 ALA A O 1
ATOM 4361 N N . VAL A 1 553 ? -4.101 -2.903 -2.389 1.00 86.12 553 VAL A N 1
ATOM 4362 C CA . VAL A 1 553 ? -5.114 -2.392 -3.329 1.00 86.12 553 VAL A CA 1
ATOM 4363 C C . VAL A 1 553 ? -6.456 -2.184 -2.627 1.00 86.12 553 VAL A C 1
ATOM 4365 O O . VAL A 1 553 ? -7.072 -1.130 -2.789 1.00 86.12 553 VAL A O 1
ATOM 4368 N N . ILE A 1 554 ? -6.895 -3.146 -1.811 1.00 85.69 554 ILE A N 1
ATOM 4369 C CA . ILE A 1 554 ? -8.145 -3.064 -1.043 1.00 85.69 554 ILE A CA 1
ATOM 4370 C C . ILE A 1 554 ? -8.070 -1.929 -0.026 1.00 85.69 554 ILE A C 1
ATOM 4372 O O . ILE A 1 554 ? -8.957 -1.079 -0.003 1.00 85.69 554 ILE A O 1
ATOM 4376 N N . ALA A 1 555 ? -7.005 -1.877 0.779 1.00 88.25 555 ALA A N 1
ATOM 4377 C CA . ALA A 1 555 ? -6.802 -0.827 1.770 1.00 88.25 555 ALA A CA 1
ATOM 4378 C C . ALA A 1 555 ? -6.789 0.556 1.107 1.00 88.25 555 ALA A C 1
ATOM 4380 O O . ALA A 1 555 ? -7.498 1.457 1.545 1.00 88.25 555 ALA A O 1
ATOM 4381 N N . THR A 1 556 ? -6.067 0.708 -0.003 1.00 88.31 556 THR A N 1
ATOM 4382 C CA . THR A 1 556 ? -6.013 1.959 -0.768 1.00 88.31 556 THR A CA 1
ATOM 4383 C C . THR A 1 556 ? -7.385 2.341 -1.330 1.00 88.31 556 THR A C 1
ATOM 4385 O O . THR A 1 556 ? -7.802 3.490 -1.197 1.00 88.31 556 THR A O 1
ATOM 4388 N N . SER A 1 557 ? -8.122 1.389 -1.904 1.00 87.50 557 SER A N 1
ATOM 4389 C CA . SER A 1 557 ? -9.454 1.633 -2.477 1.00 87.50 557 SER A CA 1
ATOM 4390 C C . SER A 1 557 ? -10.471 2.016 -1.401 1.00 87.50 557 SER A C 1
ATOM 4392 O O . SER A 1 557 ? -11.204 2.989 -1.556 1.00 87.50 557 SER A O 1
ATOM 4394 N N . LEU A 1 558 ? -10.476 1.310 -0.266 1.00 86.75 558 LEU A N 1
ATOM 4395 C CA . LEU A 1 558 ? -11.306 1.656 0.887 1.00 86.75 558 LEU A CA 1
ATOM 4396 C C . LEU A 1 558 ? -10.939 3.041 1.427 1.00 86.75 558 LEU A C 1
ATOM 4398 O O . LEU A 1 558 ? -11.825 3.839 1.720 1.00 86.75 558 LEU A O 1
ATOM 4402 N N . TYR A 1 559 ? -9.647 3.364 1.506 1.00 87.38 559 TYR A N 1
ATOM 4403 C CA . TYR A 1 559 ? -9.172 4.644 2.032 1.00 87.38 559 TYR A CA 1
ATOM 4404 C C . TYR A 1 559 ? -9.675 5.819 1.188 1.00 87.38 559 TYR A C 1
ATOM 4406 O O . TYR A 1 559 ? -10.068 6.848 1.737 1.00 87.38 559 TYR A O 1
ATOM 4414 N N . GLN A 1 560 ? -9.721 5.641 -0.136 1.00 86.44 560 GLN A N 1
ATOM 4415 C CA . GLN A 1 560 ? -10.277 6.619 -1.075 1.00 86.44 560 GLN A CA 1
ATOM 4416 C C . GLN A 1 560 ? -11.780 6.845 -0.870 1.00 86.44 560 GLN A C 1
ATOM 4418 O O . GLN A 1 560 ? -12.233 7.986 -0.925 1.00 86.44 560 GLN A O 1
ATOM 4423 N N . GLN A 1 561 ? -12.540 5.779 -0.609 1.00 84.62 561 GLN A N 1
ATOM 4424 C CA . GLN A 1 561 ? -13.999 5.841 -0.458 1.00 84.62 561 GLN A CA 1
ATOM 4425 C C . GLN A 1 561 ? -14.447 6.335 0.927 1.00 84.62 561 GLN A C 1
ATOM 4427 O O . GLN A 1 561 ? -15.590 6.758 1.100 1.00 84.62 561 GLN A O 1
ATOM 4432 N N . LEU A 1 562 ? -13.567 6.296 1.934 1.00 83.62 562 LEU A N 1
ATOM 4433 C CA . LEU A 1 562 ? -13.911 6.728 3.286 1.00 83.62 562 LEU A CA 1
ATOM 4434 C C . LEU A 1 562 ? -14.036 8.268 3.394 1.00 83.62 562 LEU A C 1
ATOM 4436 O O . LEU A 1 562 ? -13.153 9.002 2.917 1.00 83.62 562 LEU A O 1
ATOM 4440 N N . PRO A 1 563 ? -15.075 8.777 4.095 1.00 79.50 563 PRO A N 1
ATOM 4441 C CA . PRO A 1 563 ? -15.231 10.203 4.384 1.00 79.50 563 PRO A CA 1
ATOM 4442 C C . PRO A 1 563 ? -14.031 10.760 5.152 1.00 79.50 563 PRO A C 1
ATOM 4444 O O . PRO A 1 563 ? -13.502 10.085 6.036 1.00 79.50 563 PRO A O 1
ATOM 4447 N N . ALA A 1 564 ? -13.640 12.008 4.873 1.00 74.12 564 ALA A N 1
ATOM 4448 C CA . ALA A 1 564 ? -12.441 12.630 5.447 1.00 74.12 564 ALA A CA 1
ATOM 4449 C C . ALA A 1 564 ? -12.387 12.555 6.988 1.00 74.12 564 ALA A C 1
ATOM 4451 O O . ALA A 1 564 ? -11.350 12.222 7.553 1.00 74.12 564 ALA A O 1
ATOM 4452 N N . GLU A 1 565 ? -13.519 12.766 7.667 1.00 70.56 565 GLU A N 1
ATOM 4453 C CA . GLU A 1 565 ? -13.627 12.751 9.135 1.00 70.56 565 GLU A CA 1
ATOM 4454 C C . GLU A 1 565 ? -13.413 11.364 9.769 1.00 70.56 565 GLU A C 1
ATOM 4456 O O . GLU A 1 565 ? -13.091 11.256 10.952 1.00 70.56 565 GLU A O 1
ATOM 4461 N N . ARG A 1 566 ? -13.607 10.284 8.999 1.00 74.38 566 ARG A N 1
ATOM 4462 C CA . ARG A 1 566 ? -13.532 8.888 9.472 1.00 74.38 566 ARG A CA 1
ATOM 4463 C C . ARG A 1 566 ? -12.570 8.040 8.645 1.00 74.38 566 ARG A C 1
ATOM 4465 O O . ARG A 1 566 ? -12.682 6.816 8.631 1.00 74.38 566 ARG A O 1
ATOM 4472 N N . ARG A 1 567 ? -11.619 8.677 7.960 1.00 82.81 567 ARG A N 1
ATOM 4473 C CA . ARG A 1 567 ? -10.690 8.023 7.038 1.00 82.81 567 ARG A CA 1
ATOM 4474 C C . ARG A 1 567 ? -9.592 7.258 7.785 1.00 82.81 567 ARG A C 1
ATOM 4476 O O . ARG A 1 567 ? -8.441 7.680 7.846 1.00 82.81 567 ARG A O 1
ATOM 4483 N N . LYS A 1 568 ? -9.974 6.135 8.395 1.00 84.38 568 LYS A N 1
ATOM 4484 C CA . LYS A 1 568 ? -9.097 5.218 9.132 1.00 84.38 568 LYS A CA 1
ATOM 4485 C C . LYS A 1 568 ? -9.396 3.781 8.731 1.00 84.38 568 LYS A C 1
ATOM 4487 O O . LYS A 1 568 ? -10.556 3.386 8.657 1.00 84.38 568 LYS A O 1
ATOM 4492 N N . ILE A 1 569 ? -8.340 3.005 8.516 1.00 86.81 569 ILE A N 1
ATOM 4493 C CA . ILE A 1 569 ? -8.416 1.575 8.218 1.00 86.81 569 ILE A CA 1
ATOM 4494 C C . ILE A 1 569 ? -7.563 0.848 9.244 1.00 86.81 569 ILE A C 1
ATOM 4496 O O . ILE A 1 569 ? -6.437 1.256 9.514 1.00 86.81 569 ILE A O 1
ATOM 4500 N N . LEU A 1 570 ? -8.117 -0.220 9.808 1.00 86.31 570 LEU A N 1
ATOM 4501 C CA . LEU A 1 570 ? -7.383 -1.163 10.638 1.00 86.31 570 LEU A CA 1
ATOM 4502 C C . LEU A 1 570 ? -7.242 -2.459 9.847 1.00 86.31 570 LEU A C 1
ATOM 4504 O O . LEU A 1 570 ? -8.245 -3.056 9.459 1.00 86.31 570 LEU A O 1
ATOM 4508 N N . ALA A 1 571 ? -5.999 -2.859 9.597 1.00 83.62 571 ALA A N 1
ATOM 4509 C CA . ALA A 1 571 ? -5.657 -4.138 8.996 1.00 83.62 571 ALA A CA 1
ATOM 4510 C C . ALA A 1 571 ? -5.027 -5.029 10.071 1.00 83.62 571 ALA A C 1
ATOM 4512 O O . ALA A 1 571 ? -4.194 -4.567 10.850 1.00 83.62 571 ALA A O 1
ATOM 4513 N N . PHE A 1 572 ? -5.442 -6.291 10.114 1.00 82.00 572 PHE A N 1
ATOM 4514 C CA . PHE A 1 572 ? -4.909 -7.294 11.030 1.00 82.00 572 PHE A CA 1
ATOM 4515 C C . PHE A 1 572 ? -4.135 -8.333 10.220 1.00 82.00 572 PHE A C 1
ATOM 4517 O O . PHE A 1 572 ? -4.563 -8.700 9.128 1.00 82.00 572 PHE A O 1
ATOM 4524 N N . SER A 1 573 ? -3.011 -8.791 10.760 1.00 78.81 573 SER A N 1
ATOM 4525 C CA . SER A 1 573 ? -2.240 -9.923 10.244 1.00 78.81 573 SER A CA 1
ATOM 4526 C C . SER A 1 573 ? -1.933 -10.867 11.405 1.00 78.81 573 SER A C 1
ATOM 4528 O O . SER A 1 573 ? -1.793 -10.428 12.551 1.00 78.81 573 SER A O 1
ATOM 4530 N N . ASP A 1 574 ? -1.839 -12.158 11.096 1.00 73.44 574 ASP A N 1
ATOM 4531 C CA . ASP A 1 574 ? -1.553 -13.218 12.062 1.00 73.44 574 ASP A CA 1
ATOM 4532 C C . ASP A 1 574 ? -0.071 -13.248 12.485 1.00 73.44 574 ASP A C 1
ATOM 4534 O O . ASP A 1 574 ? 0.292 -13.918 13.454 1.00 73.44 574 ASP A O 1
ATOM 4538 N N . SER A 1 575 ? 0.794 -12.485 11.806 1.00 75.81 575 SER A N 1
ATOM 4539 C CA . SER A 1 575 ? 2.220 -12.380 12.103 1.00 75.81 575 SER A CA 1
ATOM 4540 C C . SER A 1 575 ? 2.661 -10.927 12.243 1.00 75.81 575 SER A C 1
ATOM 4542 O O . SER A 1 575 ? 2.359 -10.064 11.423 1.00 75.81 575 SER A O 1
ATOM 4544 N N . ARG A 1 576 ? 3.483 -10.652 13.263 1.00 75.50 576 ARG A N 1
ATOM 4545 C CA . ARG A 1 576 ? 4.115 -9.335 13.421 1.00 75.50 576 ARG A CA 1
ATOM 4546 C C . ARG A 1 576 ? 5.008 -8.983 12.228 1.00 75.50 576 ARG A C 1
ATOM 4548 O O . ARG A 1 576 ? 5.055 -7.830 11.821 1.00 75.50 576 ARG A O 1
ATOM 4555 N N . GLN A 1 577 ? 5.727 -9.966 11.685 1.00 75.50 577 GLN A N 1
ATOM 4556 C CA . GLN A 1 577 ? 6.629 -9.741 10.553 1.00 75.50 577 GLN A CA 1
ATOM 4557 C C . GLN A 1 577 ? 5.847 -9.361 9.292 1.00 75.50 577 GLN A C 1
ATOM 4559 O O . GLN A 1 577 ? 6.239 -8.432 8.591 1.00 75.50 577 GLN A O 1
ATOM 4564 N N . GLU A 1 578 ? 4.718 -10.026 9.047 1.00 78.94 578 GLU A N 1
ATOM 4565 C CA . GLU A 1 578 ? 3.812 -9.688 7.948 1.00 78.94 578 GLU A CA 1
ATOM 4566 C C . GLU A 1 578 ? 3.172 -8.314 8.152 1.00 78.94 578 GLU A C 1
ATOM 4568 O O . GLU A 1 578 ? 3.160 -7.516 7.224 1.00 78.94 578 GLU A O 1
ATOM 4573 N N . ALA A 1 579 ? 2.716 -7.985 9.367 1.00 83.19 579 ALA A N 1
ATOM 4574 C CA . ALA A 1 579 ? 2.178 -6.659 9.669 1.00 83.19 579 ALA A CA 1
ATOM 4575 C C . ALA A 1 579 ? 3.205 -5.540 9.409 1.00 83.19 579 ALA A C 1
ATOM 4577 O O . ALA A 1 579 ? 2.870 -4.523 8.800 1.00 83.19 579 ALA A O 1
ATOM 4578 N N . ALA A 1 580 ? 4.460 -5.739 9.828 1.00 82.88 580 ALA A N 1
ATOM 4579 C CA . ALA A 1 580 ? 5.551 -4.794 9.599 1.00 82.88 580 ALA A CA 1
ATOM 4580 C C . ALA A 1 580 ? 5.870 -4.639 8.102 1.00 82.88 580 ALA A C 1
ATOM 4582 O O . ALA A 1 580 ? 5.998 -3.519 7.598 1.00 82.88 580 ALA A O 1
ATOM 4583 N N . TYR A 1 581 ? 5.964 -5.760 7.377 1.00 84.38 581 TYR A N 1
ATOM 4584 C CA . TYR A 1 581 ? 6.206 -5.756 5.936 1.00 84.38 581 TYR A CA 1
ATOM 4585 C C . TYR A 1 581 ? 5.059 -5.083 5.176 1.00 84.38 581 TYR A C 1
ATOM 4587 O O . TYR A 1 581 ? 5.309 -4.202 4.353 1.00 84.38 581 TYR A O 1
ATOM 4595 N N . PHE A 1 582 ? 3.810 -5.433 5.495 1.00 88.12 582 PHE A N 1
ATOM 4596 C CA . PHE A 1 582 ? 2.615 -4.855 4.891 1.00 88.12 582 PHE A CA 1
ATOM 4597 C C . PHE A 1 582 ? 2.529 -3.349 5.134 1.00 88.12 582 PHE A C 1
ATOM 4599 O O . PHE A 1 582 ? 2.225 -2.604 4.205 1.00 88.12 582 PHE A O 1
ATOM 4606 N N . ALA A 1 583 ? 2.836 -2.882 6.350 1.00 89.12 583 ALA A N 1
ATOM 4607 C CA . ALA A 1 583 ? 2.828 -1.458 6.670 1.00 89.12 583 ALA A CA 1
ATOM 4608 C C . ALA A 1 583 ? 3.811 -0.672 5.789 1.00 89.12 583 ALA A C 1
ATOM 4610 O O . ALA A 1 583 ? 3.424 0.308 5.150 1.00 89.12 583 ALA A O 1
ATOM 4611 N N . TRP A 1 584 ? 5.059 -1.142 5.694 1.00 89.69 584 TRP A N 1
ATOM 4612 C CA . TRP A 1 584 ? 6.071 -0.548 4.818 1.00 89.69 584 TRP A CA 1
ATOM 4613 C C . TRP A 1 584 ? 5.685 -0.636 3.334 1.00 89.69 584 TRP A C 1
ATOM 4615 O O . TRP A 1 584 ? 5.837 0.336 2.593 1.00 89.69 584 TRP A O 1
ATOM 4625 N N . TYR A 1 585 ? 5.165 -1.785 2.895 1.00 89.38 585 TYR A N 1
ATOM 4626 C CA . TYR A 1 585 ? 4.773 -2.021 1.507 1.00 89.38 585 TYR A CA 1
ATOM 4627 C C . TYR A 1 585 ? 3.597 -1.132 1.084 1.00 89.38 585 TYR A C 1
ATOM 4629 O O . TYR A 1 585 ? 3.644 -0.518 0.014 1.00 89.38 585 TYR A O 1
ATOM 4637 N N . LEU A 1 586 ? 2.552 -1.026 1.912 1.00 91.94 586 LEU A N 1
ATOM 4638 C CA . LEU A 1 586 ? 1.393 -0.169 1.659 1.00 91.94 586 LEU A CA 1
ATOM 4639 C C . LEU A 1 586 ? 1.805 1.302 1.607 1.00 91.94 586 LEU A C 1
ATOM 4641 O O . LEU A 1 586 ? 1.415 1.998 0.673 1.00 91.94 586 LEU A O 1
ATOM 4645 N N . ASP A 1 587 ? 2.619 1.760 2.560 1.00 90.75 587 ASP A N 1
ATOM 4646 C CA . ASP A 1 587 ? 3.102 3.141 2.571 1.00 90.75 587 ASP A CA 1
ATOM 4647 C C . ASP A 1 587 ? 3.899 3.447 1.298 1.00 90.75 587 ASP A C 1
ATOM 4649 O O . ASP A 1 587 ? 3.535 4.335 0.527 1.00 90.75 587 ASP A O 1
ATOM 4653 N N . ARG A 1 588 ? 4.919 2.635 0.993 1.00 89.12 588 ARG A N 1
ATOM 4654 C CA . ARG A 1 588 ? 5.769 2.830 -0.187 1.00 89.12 588 ARG A CA 1
ATOM 4655 C C . ARG A 1 588 ? 4.982 2.771 -1.495 1.00 89.12 588 ARG A C 1
ATOM 4657 O O . ARG A 1 588 ? 5.141 3.651 -2.339 1.00 89.12 588 ARG A O 1
ATOM 4664 N N . SER A 1 589 ? 4.134 1.756 -1.669 1.00 90.25 589 SER A N 1
ATOM 4665 C CA . SER A 1 589 ? 3.337 1.597 -2.892 1.00 90.25 589 SER A CA 1
ATOM 4666 C C . SER A 1 589 ? 2.363 2.759 -3.086 1.00 90.25 589 SER A C 1
ATOM 4668 O O . SER A 1 589 ? 2.269 3.294 -4.193 1.00 90.25 589 SER A O 1
ATOM 4670 N N . TYR A 1 590 ? 1.704 3.215 -2.017 1.00 92.75 590 TYR A N 1
ATOM 4671 C CA . TYR A 1 590 ? 0.824 4.375 -2.071 1.00 92.75 590 TYR A CA 1
ATOM 4672 C C . TYR A 1 590 ? 1.589 5.663 -2.399 1.00 92.75 590 TYR A C 1
ATOM 4674 O O . TYR A 1 590 ? 1.129 6.438 -3.235 1.00 92.75 590 TYR A O 1
ATOM 4682 N N . GLN A 1 591 ? 2.769 5.889 -1.811 1.00 90.75 591 GLN A N 1
ATOM 4683 C CA . GLN A 1 591 ? 3.606 7.057 -2.121 1.00 90.75 591 GLN A CA 1
ATOM 4684 C C . GLN A 1 591 ? 4.090 7.052 -3.579 1.00 90.75 591 GLN A C 1
ATOM 4686 O O . GLN A 1 591 ? 4.049 8.084 -4.254 1.00 90.75 591 GLN A O 1
ATOM 4691 N N . ASP A 1 592 ? 4.494 5.895 -4.110 1.00 90.75 592 ASP A N 1
ATOM 4692 C CA . ASP A 1 592 ? 4.890 5.762 -5.516 1.00 90.75 592 ASP A CA 1
ATOM 4693 C C . ASP A 1 592 ? 3.693 6.009 -6.466 1.00 90.75 592 ASP A C 1
ATOM 4695 O O . ASP A 1 592 ? 3.867 6.603 -7.533 1.00 90.75 592 ASP A O 1
ATOM 4699 N N . ILE A 1 593 ? 2.466 5.637 -6.077 1.00 94.12 593 ILE A N 1
ATOM 4700 C CA . ILE A 1 593 ? 1.236 5.964 -6.822 1.00 94.12 593 ILE A CA 1
ATOM 4701 C C . ILE A 1 593 ? 0.909 7.460 -6.738 1.00 94.12 593 ILE A C 1
ATOM 4703 O O . ILE A 1 593 ? 0.680 8.106 -7.764 1.00 94.12 593 ILE A O 1
ATOM 4707 N N . LEU A 1 594 ? 0.917 8.021 -5.527 1.00 94.06 594 LEU A N 1
ATOM 4708 C CA . LEU A 1 594 ? 0.608 9.424 -5.269 1.00 94.06 594 LEU A CA 1
ATOM 4709 C C . LEU A 1 594 ? 1.591 10.350 -5.993 1.00 94.06 594 LEU A C 1
ATOM 4711 O O . LEU A 1 594 ? 1.176 11.349 -6.573 1.00 94.06 594 LEU A O 1
ATOM 4715 N N . SER A 1 595 ? 2.880 10.007 -6.022 1.00 94.31 595 SER A N 1
ATOM 4716 C CA . SER A 1 595 ? 3.893 10.807 -6.718 1.00 94.31 595 SER A CA 1
ATOM 4717 C C . SER A 1 595 ? 3.601 10.948 -8.216 1.00 94.31 595 SER A C 1
ATOM 4719 O O . SER A 1 595 ? 3.581 12.066 -8.733 1.00 94.31 595 SER A O 1
ATOM 4721 N N . ARG A 1 596 ? 3.294 9.843 -8.908 1.00 96.81 596 ARG A N 1
ATOM 4722 C CA . ARG A 1 596 ? 2.940 9.843 -10.336 1.00 96.81 596 ARG A CA 1
ATOM 4723 C C . ARG A 1 596 ? 1.612 10.547 -10.597 1.00 96.81 596 ARG A C 1
ATOM 4725 O O . ARG A 1 596 ? 1.519 11.309 -11.556 1.00 96.81 596 ARG A O 1
ATOM 4732 N N . ASN A 1 597 ? 0.628 10.365 -9.717 1.00 96.50 597 ASN A N 1
ATOM 4733 C CA . ASN A 1 597 ? -0.640 11.096 -9.759 1.00 96.50 597 ASN A CA 1
ATOM 4734 C C . ASN A 1 597 ? -0.418 12.620 -9.682 1.00 96.50 597 ASN A C 1
ATOM 4736 O O . ASN A 1 597 ? -0.928 13.361 -10.521 1.00 96.50 597 ASN A O 1
ATOM 4740 N N . LEU A 1 598 ? 0.404 13.100 -8.742 1.00 96.12 598 LEU A N 1
ATOM 4741 C CA . LEU A 1 598 ? 0.711 14.527 -8.596 1.00 96.12 598 LEU A CA 1
ATOM 4742 C C . LEU A 1 598 ? 1.500 15.084 -9.791 1.00 96.12 598 LEU A C 1
ATOM 4744 O O . LEU A 1 598 ? 1.181 16.170 -10.278 1.00 96.12 598 LEU A O 1
ATOM 4748 N N . ILE A 1 599 ? 2.491 14.342 -10.302 1.00 97.19 599 ILE A N 1
ATOM 4749 C CA . ILE A 1 599 ? 3.230 14.725 -11.518 1.00 97.19 599 ILE A CA 1
ATOM 4750 C C . ILE A 1 599 ? 2.269 14.843 -12.706 1.00 97.19 599 ILE A C 1
ATOM 4752 O O . ILE A 1 599 ? 2.338 15.821 -13.451 1.00 97.19 599 ILE A O 1
ATOM 4756 N N . LEU A 1 600 ? 1.337 13.898 -12.864 1.00 97.19 600 LEU A N 1
ATOM 4757 C CA . LEU A 1 600 ? 0.338 13.941 -13.930 1.00 97.19 600 LEU A CA 1
ATOM 4758 C C . LEU A 1 600 ? -0.620 15.130 -13.780 1.00 97.19 600 LEU A C 1
ATOM 4760 O O . LEU A 1 600 ? -0.930 15.775 -14.780 1.00 97.19 600 LEU A O 1
ATOM 4764 N N . GLN A 1 601 ? -1.061 15.460 -12.561 1.00 95.44 601 GLN A N 1
ATOM 4765 C CA . GLN A 1 601 ? -1.893 16.645 -12.305 1.00 95.44 601 GLN A CA 1
ATOM 4766 C C . GLN A 1 601 ? -1.185 17.932 -12.743 1.00 95.44 601 GLN A C 1
ATOM 4768 O O . GLN A 1 601 ? -1.772 18.749 -13.455 1.00 95.44 601 GLN A O 1
ATOM 4773 N N . VAL A 1 602 ? 0.090 18.093 -12.371 1.00 96.06 602 VAL A N 1
ATOM 4774 C CA . VAL A 1 602 ? 0.923 19.218 -12.820 1.00 96.06 602 VAL A CA 1
ATOM 4775 C C . VAL A 1 602 ? 1.036 19.220 -14.343 1.00 96.06 602 VAL A C 1
ATOM 4777 O O . VAL A 1 602 ? 0.777 20.236 -14.988 1.00 96.06 602 VAL A O 1
ATOM 4780 N N . ALA A 1 603 ? 1.372 18.074 -14.931 1.00 95.88 603 ALA A N 1
ATOM 4781 C CA . ALA A 1 603 ? 1.574 17.966 -16.364 1.00 95.88 603 ALA A CA 1
ATOM 4782 C C . ALA A 1 603 ? 0.300 18.293 -17.160 1.00 95.88 603 ALA A C 1
ATOM 4784 O O . ALA A 1 603 ? 0.373 18.996 -18.163 1.00 95.88 603 ALA A O 1
ATOM 4785 N N . ARG A 1 604 ? -0.878 17.860 -16.695 1.00 94.88 604 ARG A N 1
ATOM 4786 C CA . ARG A 1 604 ? -2.178 18.183 -17.311 1.00 94.88 604 ARG A CA 1
ATOM 4787 C C . ARG A 1 604 ? -2.538 19.656 -17.176 1.00 94.88 604 ARG A C 1
ATOM 4789 O O . ARG A 1 604 ? -3.070 20.237 -18.115 1.00 94.88 604 ARG A O 1
ATOM 4796 N N . ARG A 1 605 ? -2.229 20.264 -16.027 1.00 94.12 605 ARG A N 1
ATOM 4797 C CA . ARG A 1 605 ? -2.517 21.679 -15.762 1.00 94.12 605 ARG A CA 1
ATOM 4798 C C . ARG A 1 605 ? -1.690 22.617 -16.644 1.00 94.12 605 ARG A C 1
ATOM 4800 O O . ARG A 1 605 ? -2.212 23.640 -17.070 1.00 94.12 605 ARG A O 1
ATOM 4807 N N . PHE A 1 606 ? -0.426 22.284 -16.916 1.00 92.38 606 PHE A N 1
ATOM 4808 C CA . PHE A 1 606 ? 0.509 23.189 -17.603 1.00 92.38 606 PHE A CA 1
ATOM 4809 C C . PHE A 1 606 ? 0.934 22.743 -19.008 1.00 92.38 606 PHE A C 1
ATOM 4811 O O . PHE A 1 606 ? 1.396 23.568 -19.795 1.00 92.38 606 PHE A O 1
ATOM 4818 N N . GLY A 1 607 ? 0.743 21.471 -19.359 1.00 87.69 607 GLY A N 1
ATOM 4819 C CA . GLY A 1 607 ? 1.058 20.922 -20.679 1.00 87.69 607 GLY A CA 1
ATOM 4820 C C . GLY A 1 607 ? 0.433 21.705 -21.842 1.00 87.69 607 GLY A C 1
ATOM 4821 O O . GLY A 1 607 ? 1.169 22.063 -22.760 1.00 87.69 607 GLY A O 1
ATOM 4822 N N . PRO A 1 608 ? -0.862 22.087 -21.796 1.00 87.88 608 PRO A N 1
ATOM 4823 C CA . PRO A 1 608 ? -1.490 22.883 -22.857 1.00 87.88 608 PRO A CA 1
ATOM 4824 C C . PRO A 1 608 ? -0.839 24.254 -23.110 1.00 87.88 608 PRO A C 1
ATOM 4826 O O . PRO A 1 608 ? -1.040 24.844 -24.168 1.00 87.88 608 PRO A O 1
ATOM 4829 N N . HIS A 1 609 ? -0.062 24.771 -22.155 1.00 88.88 609 HIS A N 1
ATOM 4830 C CA . HIS A 1 609 ? 0.623 26.061 -22.260 1.00 88.88 609 HIS A CA 1
ATOM 4831 C C . HIS A 1 609 ? 2.069 25.948 -22.767 1.00 88.88 609 HIS A C 1
ATOM 4833 O O . HIS A 1 609 ? 2.730 26.970 -22.933 1.00 88.88 609 HIS A O 1
ATOM 4839 N N . THR A 1 610 ? 2.565 24.731 -23.010 1.00 88.06 610 THR A N 1
ATOM 4840 C CA . THR A 1 610 ? 3.952 24.464 -23.425 1.00 88.06 610 THR A CA 1
ATOM 4841 C C . THR A 1 610 ? 3.974 23.493 -24.613 1.00 88.06 610 THR A C 1
ATOM 4843 O O . THR A 1 610 ? 4.092 22.282 -24.423 1.00 88.06 610 THR A O 1
ATOM 4846 N N . PRO A 1 611 ? 3.852 23.985 -25.865 1.00 86.06 611 PRO A N 1
ATOM 4847 C CA . PRO A 1 611 ? 3.883 23.136 -27.063 1.00 86.06 611 PRO A CA 1
ATOM 4848 C C . PRO A 1 611 ? 5.145 22.266 -27.163 1.00 86.06 611 PRO A C 1
ATOM 4850 O O . PRO A 1 611 ? 5.097 21.130 -27.629 1.00 86.06 611 PRO A O 1
ATOM 4853 N N . GLU A 1 612 ? 6.277 22.775 -26.677 1.00 89.00 612 GLU A N 1
ATOM 4854 C CA . GLU A 1 612 ? 7.553 22.064 -26.589 1.00 89.00 612 GLU A CA 1
ATOM 4855 C C . GLU A 1 612 ? 7.636 21.047 -25.436 1.00 89.00 612 GLU A C 1
ATOM 4857 O O . GLU A 1 612 ? 8.661 20.383 -25.293 1.00 89.00 612 GLU A O 1
ATOM 4862 N N . GLY A 1 613 ? 6.586 20.911 -24.622 1.00 93.94 613 GLY A N 1
ATOM 4863 C CA . GLY A 1 613 ? 6.536 20.065 -23.431 1.00 93.94 613 GLY A CA 1
ATOM 4864 C C . GLY A 1 613 ? 7.140 20.717 -22.186 1.00 93.94 613 GLY A C 1
ATOM 4865 O O . GLY A 1 613 ? 7.797 21.758 -22.241 1.00 93.94 613 GLY A O 1
ATOM 4866 N N . LEU A 1 614 ? 6.939 20.078 -21.035 1.00 96.94 614 LEU A N 1
ATOM 4867 C CA . LEU A 1 614 ? 7.409 20.573 -19.739 1.00 96.94 614 LEU A CA 1
ATOM 4868 C C . LEU A 1 614 ? 8.831 20.091 -19.462 1.00 96.94 614 LEU A C 1
ATOM 4870 O O . LEU A 1 614 ? 9.108 18.895 -19.555 1.00 96.94 614 LEU A O 1
ATOM 4874 N N . SER A 1 615 ? 9.741 20.995 -19.093 1.00 96.31 615 SER A N 1
ATOM 4875 C CA . SER A 1 615 ? 11.065 20.581 -18.616 1.00 96.31 615 SER A CA 1
ATOM 4876 C C . SER A 1 615 ? 10.977 19.927 -17.231 1.00 96.31 615 SER A C 1
ATOM 4878 O O . SER A 1 615 ? 10.006 20.119 -16.495 1.00 96.31 615 SER A O 1
ATOM 4880 N N . LEU A 1 616 ? 12.019 19.191 -16.825 1.00 96.50 616 LEU A N 1
ATOM 4881 C CA . LEU A 1 616 ? 12.100 18.659 -15.457 1.00 96.50 616 LEU A CA 1
ATOM 4882 C C . LEU A 1 616 ? 12.051 19.784 -14.410 1.00 96.50 616 LEU A C 1
ATOM 4884 O O . LEU A 1 616 ? 11.500 19.592 -13.326 1.00 96.50 616 LEU A O 1
ATOM 4888 N N . GLN A 1 617 ? 12.594 20.961 -14.734 1.00 94.00 617 GLN A N 1
ATOM 4889 C CA . GLN A 1 617 ? 12.565 22.127 -13.853 1.00 94.00 617 GLN A CA 1
ATOM 4890 C C . GLN A 1 617 ? 11.156 22.724 -13.747 1.00 94.00 617 GLN A C 1
ATOM 4892 O O . GLN A 1 617 ? 10.734 23.072 -12.646 1.00 94.00 617 GLN A O 1
ATOM 4897 N N . ASP A 1 618 ? 10.403 22.786 -14.851 1.00 94.81 618 ASP A N 1
ATOM 4898 C CA . ASP A 1 618 ? 9.004 23.235 -14.831 1.00 94.81 618 ASP A CA 1
ATOM 4899 C C . ASP A 1 618 ? 8.139 22.284 -14.001 1.00 94.81 618 ASP A C 1
ATOM 4901 O O . ASP A 1 618 ? 7.420 22.734 -13.110 1.00 94.81 618 ASP A O 1
ATOM 4905 N N . LEU A 1 619 ? 8.273 20.970 -14.221 1.00 96.94 619 LEU A N 1
ATOM 4906 C CA . LEU A 1 619 ? 7.590 19.957 -13.411 1.00 96.94 619 LEU A CA 1
ATOM 4907 C C . LEU A 1 619 ? 7.936 20.101 -11.927 1.00 96.94 619 LEU A C 1
ATOM 4909 O O . LEU A 1 619 ? 7.041 20.088 -11.089 1.00 96.94 619 LEU A O 1
ATOM 4913 N N . THR A 1 620 ? 9.219 20.282 -11.599 1.00 96.69 620 THR A N 1
ATOM 4914 C CA . THR A 1 620 ? 9.684 20.436 -10.212 1.00 96.69 620 THR A CA 1
ATOM 4915 C C . THR A 1 620 ? 9.093 21.683 -9.559 1.00 96.69 620 THR A C 1
ATOM 4917 O O . THR A 1 620 ? 8.569 21.603 -8.448 1.00 96.69 620 THR A O 1
ATOM 4920 N N . ARG A 1 621 ? 9.128 22.829 -10.252 1.00 95.25 621 ARG A N 1
ATOM 4921 C CA . ARG A 1 621 ? 8.611 24.105 -9.740 1.00 95.25 621 ARG A CA 1
ATOM 4922 C C . ARG A 1 621 ? 7.118 24.039 -9.452 1.00 95.25 621 ARG A C 1
ATOM 4924 O O . ARG A 1 621 ? 6.670 24.491 -8.400 1.00 95.25 621 ARG A O 1
ATOM 4931 N N . GLU A 1 622 ? 6.345 23.495 -10.382 1.00 95.88 622 GLU A N 1
ATOM 4932 C CA . GLU A 1 622 ? 4.895 23.427 -10.221 1.00 95.88 622 GLU A CA 1
ATOM 4933 C C . GLU A 1 622 ? 4.479 22.321 -9.238 1.00 95.88 622 GLU A C 1
ATOM 4935 O O . GLU A 1 622 ? 3.529 22.508 -8.477 1.00 95.88 622 GLU A O 1
ATOM 4940 N N . LEU A 1 623 ? 5.232 21.218 -9.151 1.00 96.38 623 LEU A N 1
ATOM 4941 C CA . LEU A 1 623 ? 5.023 20.195 -8.124 1.00 96.38 623 LEU A CA 1
ATOM 4942 C C . LEU A 1 623 ? 5.330 20.726 -6.720 1.00 96.38 623 LEU A C 1
ATOM 4944 O O . LEU A 1 623 ? 4.554 20.480 -5.803 1.00 96.38 623 LEU A O 1
ATOM 4948 N N . TYR A 1 624 ? 6.397 21.513 -6.551 1.00 95.00 624 TYR A N 1
ATOM 4949 C CA . TYR A 1 624 ? 6.693 22.215 -5.297 1.00 95.00 624 TYR A CA 1
ATOM 4950 C C . TYR A 1 624 ? 5.491 23.049 -4.816 1.00 95.00 624 TYR A C 1
ATOM 4952 O O . TYR A 1 624 ? 5.113 22.974 -3.644 1.00 95.00 624 TYR A O 1
ATOM 4960 N N . ARG A 1 625 ? 4.848 23.800 -5.724 1.00 93.38 625 ARG A N 1
ATOM 4961 C CA . ARG A 1 625 ? 3.653 24.599 -5.399 1.00 93.38 625 ARG A CA 1
ATOM 4962 C C . ARG A 1 625 ? 2.469 23.714 -5.027 1.00 93.38 625 ARG A C 1
ATOM 4964 O O . ARG A 1 625 ? 1.819 23.973 -4.018 1.00 93.38 625 ARG A O 1
ATOM 4971 N N . LEU A 1 626 ? 2.227 22.652 -5.796 1.00 93.88 626 LEU A N 1
ATOM 4972 C CA . LEU A 1 626 ? 1.121 21.727 -5.553 1.00 93.88 626 LEU A CA 1
ATOM 4973 C C . LEU A 1 626 ? 1.256 20.996 -4.207 1.00 93.88 626 LEU A C 1
ATOM 4975 O O . LEU A 1 626 ? 0.264 20.812 -3.505 1.00 93.88 626 LEU A O 1
ATOM 4979 N N . LEU A 1 627 ? 2.477 20.612 -3.821 1.00 92.75 627 LEU A N 1
ATOM 4980 C CA . LEU A 1 627 ? 2.749 19.973 -2.530 1.00 92.75 627 LEU A CA 1
ATOM 4981 C C . LEU A 1 627 ? 2.412 20.893 -1.348 1.00 92.75 627 LEU A C 1
ATOM 4983 O O . LEU A 1 627 ? 1.899 20.415 -0.338 1.00 92.75 627 LEU A O 1
ATOM 4987 N N . ARG A 1 628 ? 2.661 22.204 -1.476 1.00 89.50 628 ARG A N 1
ATOM 4988 C CA . ARG A 1 628 ? 2.262 23.213 -0.479 1.00 89.50 628 ARG A CA 1
ATOM 4989 C C . ARG A 1 628 ? 0.750 23.433 -0.471 1.00 89.50 628 ARG A C 1
ATOM 4991 O O . ARG A 1 628 ? 0.157 23.429 0.599 1.00 89.50 628 ARG A O 1
ATOM 4998 N N . GLU A 1 629 ? 0.141 23.587 -1.647 1.00 89.44 629 GLU A N 1
ATOM 4999 C CA . GLU A 1 629 ? -1.306 23.807 -1.809 1.00 89.44 629 GLU A CA 1
ATOM 5000 C C . GLU A 1 629 ? -2.133 22.676 -1.185 1.00 89.44 629 GLU A C 1
ATOM 5002 O O . GLU A 1 629 ? -3.159 22.926 -0.562 1.00 89.44 629 GLU A O 1
ATOM 5007 N N . LYS A 1 630 ? -1.671 21.429 -1.325 1.00 87.19 630 LYS A N 1
ATOM 5008 C CA . LYS A 1 630 ? -2.350 20.243 -0.794 1.00 87.19 630 LYS A CA 1
ATOM 5009 C C . LYS A 1 630 ? -1.901 19.842 0.619 1.00 87.19 630 LYS A C 1
ATOM 5011 O O . LYS A 1 630 ? -2.273 18.760 1.059 1.00 87.19 630 LYS A O 1
ATOM 5016 N N . GLU A 1 631 ? -1.091 20.651 1.306 1.00 85.75 631 GLU A N 1
ATOM 5017 C CA . GLU A 1 631 ? -0.574 20.346 2.655 1.00 85.75 631 GLU A CA 1
ATOM 5018 C C . GLU A 1 631 ? 0.132 18.971 2.744 1.00 85.75 631 GLU A C 1
ATOM 5020 O O . GLU A 1 631 ? 0.071 18.261 3.746 1.00 85.75 631 GLU A O 1
ATOM 5025 N N . MET A 1 632 ? 0.831 18.572 1.674 1.00 85.25 632 MET A N 1
ATOM 5026 C CA . MET A 1 632 ? 1.537 17.279 1.585 1.00 85.25 632 MET A CA 1
ATOM 5027 C C . MET A 1 632 ? 2.891 17.276 2.304 1.00 85.25 632 MET A C 1
ATOM 5029 O O . MET A 1 632 ? 3.588 16.262 2.328 1.00 85.25 632 MET A O 1
ATOM 5033 N N . VAL A 1 633 ? 3.288 18.414 2.867 1.00 86.69 633 VAL A N 1
ATOM 5034 C CA . VAL A 1 633 ? 4.573 18.632 3.532 1.00 86.69 633 VAL A CA 1
ATOM 5035 C C . VAL A 1 633 ? 4.348 19.208 4.918 1.00 86.69 633 VAL A C 1
ATOM 5037 O O . VAL A 1 633 ? 3.384 19.939 5.137 1.00 86.69 633 VAL A O 1
ATOM 5040 N N . GLU A 1 634 ? 5.248 18.889 5.848 1.00 83.94 634 GLU A N 1
ATOM 5041 C CA . GLU A 1 634 ? 5.149 19.399 7.215 1.00 83.94 634 GLU A CA 1
ATOM 5042 C C . GLU A 1 634 ? 5.156 20.940 7.222 1.00 83.94 634 GLU A C 1
ATOM 5044 O O . GLU A 1 634 ? 5.947 21.544 6.485 1.00 83.94 634 GLU A O 1
ATOM 5049 N N . PRO A 1 635 ? 4.333 21.607 8.055 1.00 80.94 635 PRO A N 1
ATOM 5050 C CA . PRO A 1 635 ? 4.225 23.070 8.054 1.00 80.94 635 PRO A CA 1
ATOM 5051 C C . PRO A 1 635 ? 5.565 23.783 8.278 1.00 80.94 635 PRO A C 1
ATOM 5053 O O . PRO A 1 635 ? 5.816 24.845 7.711 1.00 80.94 635 PRO A O 1
ATOM 5056 N N . HIS A 1 636 ? 6.450 23.167 9.065 1.00 86.50 636 HIS A N 1
ATOM 5057 C CA . HIS A 1 636 ? 7.782 23.676 9.389 1.00 86.50 636 HIS A CA 1
ATOM 5058 C C . HIS A 1 636 ? 8.865 23.298 8.359 1.00 86.50 636 HIS A C 1
ATOM 5060 O O . HIS A 1 636 ? 10.038 23.612 8.561 1.00 86.50 636 HIS A O 1
ATOM 5066 N N . ALA A 1 637 ? 8.529 22.587 7.276 1.00 88.00 637 ALA A N 1
ATOM 5067 C CA . ALA A 1 637 ? 9.503 22.213 6.255 1.00 88.00 637 ALA A CA 1
ATOM 5068 C C . ALA A 1 637 ? 10.047 23.461 5.541 1.00 88.00 637 ALA A C 1
ATOM 5070 O O . ALA A 1 637 ? 9.283 24.312 5.070 1.00 88.00 637 ALA A O 1
ATOM 5071 N N . SER A 1 638 ? 11.376 23.555 5.427 1.00 90.81 638 SER A N 1
ATOM 5072 C CA . SER A 1 638 ? 12.036 24.658 4.720 1.00 90.81 638 SER A CA 1
ATOM 5073 C C . SER A 1 638 ? 11.713 24.641 3.220 1.00 90.81 638 SER A C 1
ATOM 5075 O O . SER A 1 638 ? 11.375 23.597 2.658 1.00 90.81 638 SER A O 1
ATOM 5077 N N . GLU A 1 639 ? 11.840 25.784 2.539 1.00 89.88 639 GLU A N 1
ATOM 5078 C CA . GLU A 1 639 ? 11.655 25.847 1.080 1.00 89.88 639 GLU A CA 1
ATOM 5079 C C . GLU A 1 639 ? 12.587 24.890 0.333 1.00 89.88 639 GLU A C 1
ATOM 5081 O O . GLU A 1 639 ? 12.137 24.185 -0.570 1.00 89.88 639 GLU A O 1
ATOM 5086 N N . LEU A 1 640 ? 13.852 24.819 0.757 1.00 90.44 640 LEU A N 1
ATOM 5087 C CA . LEU A 1 640 ? 14.851 23.922 0.183 1.00 90.44 640 LEU A CA 1
ATOM 5088 C C . LEU A 1 640 ? 14.424 22.455 0.311 1.00 90.44 640 LEU A C 1
ATOM 5090 O O . LEU A 1 640 ? 14.490 21.713 -0.665 1.00 90.44 640 LEU A O 1
ATOM 5094 N N . THR A 1 641 ? 13.928 22.052 1.484 1.00 91.25 641 THR A N 1
ATOM 5095 C CA . THR A 1 641 ? 13.480 20.675 1.741 1.00 91.25 641 THR A CA 1
ATOM 5096 C C . THR A 1 641 ? 12.324 20.280 0.822 1.00 91.25 641 THR A C 1
ATOM 5098 O O . THR A 1 641 ? 12.336 19.199 0.237 1.00 91.25 641 THR A O 1
ATOM 5101 N N . VAL A 1 642 ? 11.332 21.162 0.656 1.00 92.69 642 VAL A N 1
ATOM 5102 C CA . VAL A 1 642 ? 10.180 20.889 -0.219 1.00 92.69 642 VAL A CA 1
ATOM 5103 C C . VAL A 1 642 ? 10.606 20.849 -1.686 1.00 92.69 642 VAL A C 1
ATOM 5105 O O . VAL A 1 642 ? 10.145 19.987 -2.433 1.00 92.69 642 VAL A O 1
ATOM 5108 N N . TRP A 1 643 ? 11.516 21.738 -2.098 1.00 93.62 643 TRP A N 1
ATOM 5109 C CA . TRP A 1 643 ? 12.053 21.756 -3.458 1.00 93.62 643 TRP A CA 1
ATOM 5110 C C . TRP A 1 643 ? 12.816 20.470 -3.791 1.00 93.62 643 TRP A C 1
ATOM 5112 O O . TRP A 1 643 ? 12.534 19.833 -4.805 1.00 93.62 643 TRP A O 1
ATOM 5122 N N . GLN A 1 644 ? 13.736 20.044 -2.919 1.00 93.12 644 GLN A N 1
ATOM 5123 C CA . GLN A 1 644 ? 14.472 18.787 -3.078 1.00 93.12 644 GLN A CA 1
ATOM 5124 C C . GLN A 1 644 ? 13.529 17.578 -3.108 1.00 93.12 644 GLN A C 1
ATOM 5126 O O . GLN A 1 644 ? 13.716 16.679 -3.927 1.00 93.12 644 GLN A O 1
ATOM 5131 N N . GLY A 1 645 ? 12.476 17.585 -2.283 1.00 93.81 645 GLY A N 1
ATOM 5132 C CA . GLY A 1 645 ? 11.418 16.576 -2.317 1.00 93.81 645 GLY A CA 1
ATOM 5133 C C . GLY A 1 645 ? 10.706 16.515 -3.672 1.00 93.81 645 GLY A C 1
ATOM 5134 O O . GLY A 1 645 ? 10.636 15.447 -4.277 1.00 93.81 645 GLY A O 1
ATOM 5135 N N . ALA A 1 646 ? 10.245 17.655 -4.197 1.00 95.88 646 ALA A N 1
ATOM 5136 C CA . ALA A 1 646 ? 9.609 17.729 -5.515 1.00 95.88 646 ALA A CA 1
ATOM 5137 C C . ALA A 1 646 ? 10.553 17.256 -6.635 1.00 95.88 646 ALA A C 1
ATOM 5139 O O . ALA A 1 646 ? 10.166 16.455 -7.487 1.00 95.88 646 ALA A O 1
ATOM 5140 N N . MET A 1 647 ? 11.813 17.696 -6.595 1.00 96.06 647 MET A N 1
ATOM 5141 C CA . MET A 1 647 ? 12.836 17.309 -7.563 1.00 96.06 647 MET A CA 1
ATOM 5142 C C . MET A 1 647 ? 13.094 15.798 -7.523 1.00 96.06 647 MET A C 1
ATOM 5144 O O . MET A 1 647 ? 13.173 15.161 -8.573 1.00 96.06 647 MET A O 1
ATOM 5148 N N . LYS A 1 648 ? 13.149 15.199 -6.326 1.00 95.69 648 LYS A N 1
ATOM 5149 C CA . LYS A 1 648 ? 13.309 13.751 -6.147 1.00 95.69 648 LYS A CA 1
ATOM 5150 C C . LYS A 1 648 ? 12.167 12.985 -6.811 1.00 95.69 648 LYS A C 1
ATOM 5152 O O . LYS A 1 648 ? 12.438 12.015 -7.512 1.00 95.69 648 LYS A O 1
ATOM 5157 N N . LEU A 1 649 ? 10.917 13.426 -6.652 1.00 95.88 649 LEU A N 1
ATOM 5158 C CA . LEU A 1 649 ? 9.764 12.779 -7.293 1.00 95.88 649 LEU A CA 1
ATOM 5159 C C . LEU A 1 649 ? 9.858 12.829 -8.827 1.00 95.88 649 LEU A C 1
ATOM 5161 O O . LEU A 1 649 ? 9.703 11.800 -9.485 1.00 95.88 649 LEU A O 1
ATOM 5165 N N . VAL A 1 650 ? 10.184 13.995 -9.398 1.00 97.25 650 VAL A N 1
ATOM 5166 C CA . VAL A 1 650 ? 10.321 14.168 -10.856 1.00 97.25 650 VAL A CA 1
ATOM 5167 C C . VAL A 1 650 ? 11.462 13.316 -11.417 1.00 97.25 650 VAL A C 1
ATOM 5169 O O . VAL A 1 650 ? 11.271 12.605 -12.404 1.00 97.25 650 VAL A O 1
ATOM 5172 N N . TYR A 1 651 ? 12.639 13.336 -10.784 1.00 96.75 651 TYR A N 1
ATOM 5173 C CA . TYR A 1 651 ? 13.781 12.541 -11.244 1.00 96.75 651 TYR A CA 1
ATOM 5174 C C . TYR A 1 651 ? 13.574 11.037 -11.049 1.00 96.75 651 TYR A C 1
ATOM 5176 O O . TYR A 1 651 ? 14.037 10.267 -11.888 1.00 96.75 651 TYR A O 1
ATOM 5184 N N . ARG A 1 652 ? 12.858 10.594 -10.005 1.00 95.38 652 ARG A N 1
ATOM 5185 C CA . ARG A 1 652 ? 12.503 9.174 -9.836 1.00 95.38 652 ARG A CA 1
ATOM 5186 C C . ARG A 1 652 ? 11.568 8.678 -10.938 1.00 95.38 652 ARG A C 1
ATOM 5188 O O . ARG A 1 652 ? 11.755 7.555 -11.396 1.00 95.38 652 ARG A O 1
ATOM 5195 N N . GLU A 1 653 ? 10.623 9.493 -11.408 1.00 96.31 653 GLU A N 1
ATOM 5196 C CA . GLU A 1 653 ? 9.799 9.146 -12.577 1.00 96.31 653 GLU A CA 1
ATOM 5197 C C . GLU A 1 653 ? 10.625 9.179 -13.875 1.00 96.31 653 GLU A C 1
ATOM 5199 O O . GLU A 1 653 ? 10.580 8.242 -14.674 1.00 96.31 653 GLU A O 1
ATOM 5204 N N . PHE A 1 654 ? 11.458 10.207 -14.059 1.00 96.56 654 PHE A N 1
ATOM 5205 C CA . PHE A 1 654 ? 12.339 10.331 -15.224 1.00 96.56 654 PHE A CA 1
ATOM 5206 C C . PHE A 1 654 ? 13.367 9.191 -15.330 1.00 96.56 654 PHE A C 1
ATOM 5208 O O . PHE A 1 654 ? 13.711 8.760 -16.430 1.00 96.56 654 PHE A O 1
ATOM 5215 N N . LEU A 1 655 ? 13.855 8.678 -14.203 1.00 94.19 655 LEU A N 1
ATOM 5216 C CA . LEU A 1 655 ? 14.870 7.627 -14.111 1.00 94.19 655 LEU A CA 1
ATOM 5217 C C . LEU A 1 655 ? 14.295 6.339 -13.519 1.00 94.19 655 LEU A C 1
ATOM 5219 O O . LEU A 1 655 ? 15.026 5.579 -12.885 1.00 94.19 655 LEU A O 1
ATOM 5223 N N . THR A 1 656 ? 13.006 6.069 -13.709 1.00 89.31 656 THR A N 1
ATOM 5224 C CA . THR A 1 656 ? 12.374 4.879 -13.130 1.00 89.31 656 THR A CA 1
ATOM 5225 C C . THR A 1 656 ? 12.924 3.576 -13.728 1.00 89.31 656 THR A C 1
ATOM 5227 O O . THR A 1 656 ? 13.196 3.473 -14.931 1.00 89.31 656 THR A O 1
ATOM 5230 N N . ASP A 1 657 ? 13.103 2.564 -12.877 1.00 79.00 657 ASP A N 1
ATOM 5231 C CA . ASP A 1 657 ? 13.416 1.183 -13.273 1.00 79.00 657 ASP A CA 1
ATOM 5232 C C . ASP A 1 657 ? 12.152 0.383 -13.639 1.00 79.00 657 ASP A C 1
ATOM 5234 O O . ASP A 1 657 ? 12.233 -0.686 -14.242 1.00 79.00 657 ASP A O 1
ATOM 5238 N N . GLU A 1 658 ? 10.966 0.917 -13.332 1.00 84.44 658 GLU A N 1
ATOM 5239 C CA . GLU A 1 658 ? 9.676 0.245 -13.494 1.00 84.44 658 GLU A CA 1
ATOM 5240 C C . GLU A 1 658 ? 8.903 0.804 -14.694 1.00 84.44 658 GLU A C 1
ATOM 5242 O O . GLU A 1 658 ? 7.762 1.257 -14.594 1.00 84.44 658 GLU A O 1
ATOM 5247 N N . ARG A 1 659 ? 9.537 0.770 -15.871 1.00 85.00 659 ARG A N 1
ATOM 5248 C CA . ARG A 1 659 ? 9.029 1.416 -17.094 1.00 85.00 659 ARG A CA 1
ATOM 5249 C C . ARG A 1 659 ? 7.629 0.975 -17.531 1.00 85.00 659 ARG A C 1
ATOM 5251 O O . ARG A 1 659 ? 7.000 1.721 -18.260 1.00 85.00 659 ARG A O 1
ATOM 5258 N N . ARG A 1 660 ? 7.145 -0.216 -17.153 1.00 86.88 660 ARG A N 1
ATOM 5259 C CA . ARG A 1 660 ? 5.781 -0.679 -17.495 1.00 86.88 660 ARG A CA 1
ATOM 5260 C C . ARG A 1 660 ? 4.680 0.032 -16.706 1.00 86.88 660 ARG A C 1
ATOM 5262 O O . ARG A 1 660 ? 3.563 0.109 -17.197 1.00 86.88 660 ARG A O 1
ATOM 5269 N N . ILE A 1 661 ? 4.991 0.504 -15.501 1.00 90.75 661 ILE A N 1
ATOM 5270 C CA . ILE A 1 661 ? 4.036 1.169 -14.603 1.00 90.75 661 ILE A CA 1
ATOM 5271 C C . ILE A 1 661 ? 4.380 2.652 -14.412 1.00 90.75 661 ILE A C 1
ATOM 5273 O O . ILE A 1 661 ? 3.853 3.304 -13.525 1.00 90.75 661 ILE A O 1
ATOM 5277 N N . SER A 1 662 ? 5.281 3.204 -15.226 1.00 93.81 662 SER A N 1
ATOM 5278 C CA . SER A 1 662 ? 5.539 4.644 -15.267 1.00 93.81 662 SER A CA 1
ATOM 5279 C C . SER A 1 662 ? 4.422 5.380 -16.009 1.00 93.81 662 SER A C 1
ATOM 5281 O O . SER A 1 662 ? 3.623 4.748 -16.703 1.00 93.81 662 SER A O 1
ATOM 5283 N N . LEU A 1 663 ? 4.388 6.714 -15.934 1.00 96.38 663 LEU A N 1
ATOM 5284 C CA . LEU A 1 663 ? 3.420 7.525 -16.686 1.00 96.38 663 LEU A CA 1
ATOM 5285 C C . LEU A 1 663 ? 3.531 7.286 -18.198 1.00 96.38 663 LEU A C 1
ATOM 5287 O O . LEU A 1 663 ? 2.524 7.251 -18.903 1.00 96.38 663 LEU A O 1
ATOM 5291 N N . GLU A 1 664 ? 4.753 7.070 -18.689 1.00 93.81 664 GLU A N 1
ATOM 5292 C CA . GLU A 1 664 ? 5.003 6.676 -20.078 1.00 93.81 664 GLU A CA 1
ATOM 5293 C C . GLU A 1 664 ? 4.553 5.234 -20.364 1.00 93.81 664 GLU A C 1
ATOM 5295 O O . GLU A 1 664 ? 3.909 4.972 -21.379 1.00 93.81 664 GLU A O 1
ATOM 5300 N N . GLY A 1 665 ? 4.834 4.299 -19.452 1.00 92.19 665 GLY A N 1
ATOM 5301 C CA . GLY A 1 665 ? 4.504 2.879 -19.601 1.00 92.19 665 GLY A CA 1
ATOM 5302 C C . GLY A 1 665 ? 3.017 2.568 -19.674 1.00 92.19 665 GLY A C 1
ATOM 5303 O O . GLY A 1 665 ? 2.626 1.614 -20.347 1.00 92.19 665 GLY A O 1
ATOM 5304 N N . VAL A 1 666 ? 2.199 3.379 -19.002 1.00 94.38 666 VAL A N 1
ATOM 5305 C CA . VAL A 1 666 ? 0.738 3.232 -18.986 1.00 94.38 666 VAL A CA 1
ATOM 5306 C C . VAL A 1 666 ? 0.027 4.127 -20.010 1.00 94.38 666 VAL A C 1
ATOM 5308 O O . VAL A 1 666 ? -1.199 4.093 -20.102 1.00 94.38 666 VAL A O 1
ATOM 5311 N N . GLY A 1 667 ? 0.780 4.907 -20.796 1.00 94.56 667 GLY A N 1
ATOM 5312 C CA . GLY A 1 667 ? 0.245 5.709 -21.901 1.00 94.56 667 GLY A CA 1
ATOM 5313 C C . GLY A 1 667 ? -0.365 7.051 -21.496 1.00 94.56 667 GLY A C 1
ATOM 5314 O O . GLY A 1 667 ? -1.223 7.556 -22.209 1.00 94.56 667 GLY A O 1
ATOM 5315 N N . LEU A 1 668 ? 0.052 7.635 -20.368 1.00 95.50 668 LEU A N 1
ATOM 5316 C CA . LEU A 1 668 ? -0.420 8.951 -19.908 1.00 95.50 668 LEU A CA 1
ATOM 5317 C C . LEU A 1 668 ? 0.510 10.102 -20.303 1.00 95.50 668 LEU A C 1
ATOM 5319 O O . LEU A 1 668 ? 0.108 11.266 -20.291 1.00 95.50 668 LEU A O 1
ATOM 5323 N N . GLY A 1 669 ? 1.752 9.792 -20.661 1.00 94.56 669 GLY A N 1
ATOM 5324 C CA . GLY A 1 669 ? 2.708 10.781 -21.132 1.00 94.56 669 GLY A CA 1
ATOM 5325 C C . GLY A 1 669 ? 3.814 10.179 -21.984 1.00 94.56 669 GLY A C 1
ATOM 5326 O O . GLY A 1 669 ? 3.878 8.970 -22.192 1.00 94.56 669 GLY A O 1
ATOM 5327 N N . ARG A 1 670 ? 4.708 11.031 -22.475 1.00 94.62 670 ARG A N 1
ATOM 5328 C CA . ARG A 1 670 ? 5.933 10.625 -23.169 1.00 94.62 670 ARG A CA 1
ATOM 5329 C C . ARG A 1 670 ? 7.087 11.550 -22.824 1.00 94.62 670 ARG A C 1
ATOM 5331 O O . ARG A 1 670 ? 6.896 12.760 -22.677 1.00 94.62 670 ARG A O 1
ATOM 5338 N N . TRP A 1 671 ? 8.281 10.977 -22.754 1.00 95.44 671 TRP A N 1
ATOM 5339 C CA . TRP A 1 671 ? 9.521 11.736 -22.667 1.00 95.44 671 TRP A CA 1
ATOM 5340 C C . TRP A 1 671 ? 10.070 11.986 -24.072 1.00 95.44 671 TRP A C 1
ATOM 5342 O O . TRP A 1 671 ? 10.158 11.072 -24.888 1.00 95.44 671 TRP A O 1
ATOM 5352 N N . SER A 1 672 ? 10.445 13.226 -24.356 1.00 95.19 672 SER A N 1
ATOM 5353 C CA . SER A 1 672 ? 11.064 13.641 -25.613 1.00 95.19 672 SER A CA 1
ATOM 5354 C C . SER A 1 672 ? 12.303 14.493 -25.335 1.00 95.19 672 SER A C 1
ATOM 5356 O O . SER A 1 672 ? 12.556 14.921 -24.203 1.00 95.19 672 SER A O 1
ATOM 5358 N N . VAL A 1 673 ? 13.091 14.737 -26.378 1.00 95.19 673 VAL A N 1
ATOM 5359 C CA . VAL A 1 673 ? 14.232 15.649 -26.331 1.00 95.19 673 VAL A CA 1
ATOM 5360 C C . VAL A 1 673 ? 13.885 16.890 -27.141 1.00 95.19 673 VAL A C 1
ATOM 5362 O O . VAL A 1 673 ? 13.545 16.797 -28.317 1.00 95.19 673 VAL A O 1
ATOM 5365 N N . ARG A 1 674 ? 14.026 18.068 -26.530 1.00 94.94 674 ARG A N 1
ATOM 5366 C CA . ARG A 1 674 ? 14.091 19.327 -27.271 1.00 94.94 674 ARG A CA 1
ATOM 5367 C C . ARG A 1 674 ? 15.493 19.437 -27.858 1.00 94.94 674 ARG A C 1
ATOM 5369 O O . ARG A 1 674 ? 16.414 19.863 -27.166 1.00 94.94 674 ARG A O 1
ATOM 5376 N N . TRP A 1 675 ? 15.663 19.027 -29.110 1.00 92.94 675 TRP A N 1
ATOM 5377 C CA . TRP A 1 675 ? 16.971 19.069 -29.759 1.00 92.94 675 TRP A CA 1
ATOM 5378 C C . TRP A 1 675 ? 17.516 20.508 -29.822 1.00 92.94 675 TRP A C 1
ATOM 5380 O O . TRP A 1 675 ? 16.784 21.423 -30.217 1.00 92.94 675 TRP A O 1
ATOM 5390 N N . PRO A 1 676 ? 18.782 20.742 -29.430 1.00 93.25 676 PRO A N 1
ATOM 5391 C CA . PRO A 1 676 ? 19.409 22.049 -29.587 1.00 93.25 676 PRO A CA 1
ATOM 5392 C C . PRO A 1 676 ? 19.487 22.472 -31.057 1.00 93.25 676 PRO A C 1
ATOM 5394 O O . PRO A 1 676 ? 19.620 21.633 -31.944 1.00 93.25 676 PRO A O 1
ATOM 5397 N N . SER A 1 677 ? 19.483 23.779 -31.331 1.00 92.00 677 SER A N 1
ATOM 5398 C CA . SER A 1 677 ? 19.483 24.305 -32.709 1.00 92.00 677 SER A CA 1
ATOM 5399 C C . SER A 1 677 ? 20.731 23.950 -33.529 1.00 92.00 677 SER A C 1
ATOM 5401 O O . SER A 1 677 ? 20.680 23.967 -34.758 1.00 92.00 677 SER A O 1
ATOM 5403 N N . TRP A 1 678 ? 21.844 23.628 -32.865 1.00 92.62 678 TRP A N 1
ATOM 5404 C CA . TRP A 1 678 ? 23.100 23.175 -33.479 1.00 92.62 678 TRP A CA 1
ATOM 5405 C C . TRP A 1 678 ? 23.145 21.664 -33.741 1.00 92.62 678 TRP A C 1
ATOM 5407 O O . TRP A 1 678 ? 24.134 21.142 -34.247 1.00 92.62 678 TRP A O 1
ATOM 5417 N N . TYR A 1 679 ? 22.087 20.936 -33.399 1.00 91.31 679 TYR A N 1
ATOM 5418 C CA . TYR A 1 679 ? 22.033 19.500 -33.593 1.00 91.31 679 TYR A CA 1
ATOM 5419 C C . TYR A 1 679 ? 21.376 19.150 -34.935 1.00 91.31 679 TYR A C 1
ATOM 5421 O O . TYR A 1 679 ? 20.399 19.770 -35.358 1.00 91.31 679 TYR A O 1
ATOM 5429 N N . ARG A 1 680 ? 21.931 18.154 -35.630 1.00 91.19 680 ARG A N 1
ATOM 5430 C CA . ARG A 1 680 ? 21.485 17.701 -36.956 1.00 91.19 680 ARG A CA 1
ATOM 5431 C C . ARG A 1 680 ? 21.314 16.184 -36.946 1.00 91.19 680 ARG A C 1
ATOM 5433 O O . ARG A 1 680 ? 22.015 15.493 -36.209 1.00 91.19 680 ARG A O 1
ATOM 5440 N N . ILE A 1 681 ? 20.433 15.662 -37.798 1.00 91.44 681 ILE A N 1
ATOM 5441 C CA . ILE A 1 681 ? 20.324 14.215 -38.020 1.00 91.44 681 ILE A CA 1
ATOM 5442 C C . ILE A 1 681 ? 21.636 13.724 -38.666 1.00 91.44 681 ILE A C 1
ATOM 5444 O O . ILE A 1 681 ? 22.011 14.236 -39.726 1.00 91.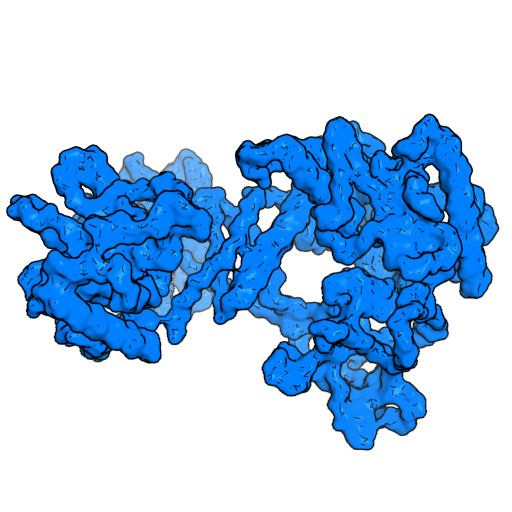44 681 ILE A O 1
ATOM 5448 N N . PRO A 1 682 ? 22.358 12.760 -38.061 1.00 91.94 682 PRO A N 1
ATOM 5449 C CA . PRO A 1 682 ? 23.569 12.208 -38.654 1.00 91.94 682 PRO A CA 1
ATOM 5450 C C . PRO A 1 682 ? 23.273 11.513 -39.988 1.00 91.94 682 PRO A C 1
ATOM 5452 O O . PRO A 1 682 ? 22.392 10.656 -40.070 1.00 91.94 682 PRO A O 1
ATOM 5455 N N . LYS A 1 683 ? 24.053 11.842 -41.025 1.00 90.06 683 LYS A N 1
ATOM 5456 C CA . LYS A 1 683 ? 23.866 11.318 -42.392 1.00 90.06 683 LYS A CA 1
ATOM 5457 C C . LYS A 1 683 ? 23.909 9.793 -42.481 1.00 90.06 683 LYS A C 1
ATOM 5459 O O . LYS A 1 683 ? 23.231 9.230 -43.331 1.00 90.06 683 LYS A O 1
ATOM 5464 N N . VAL A 1 684 ? 24.633 9.139 -41.565 1.00 92.88 684 VAL A N 1
ATOM 5465 C CA . VAL A 1 684 ? 24.762 7.675 -41.497 1.00 92.88 684 VAL A CA 1
ATOM 5466 C C . VAL A 1 684 ? 23.413 6.958 -41.539 1.00 92.88 684 VAL A C 1
ATOM 5468 O O . VAL A 1 684 ? 23.322 5.898 -42.139 1.00 92.88 684 VAL A O 1
ATOM 5471 N N . PHE A 1 685 ? 22.352 7.532 -40.964 1.00 91.38 685 PHE A N 1
ATOM 5472 C CA . PHE A 1 685 ? 21.028 6.904 -40.953 1.00 91.38 685 PHE A CA 1
ATOM 5473 C C . PHE A 1 685 ? 20.203 7.122 -42.220 1.00 91.38 685 PHE A C 1
ATOM 5475 O O . PHE A 1 685 ? 19.293 6.339 -42.484 1.00 91.38 685 PHE A O 1
ATOM 5482 N N . LEU A 1 686 ? 20.518 8.152 -43.001 1.00 91.38 686 LEU A N 1
ATOM 5483 C CA . LEU A 1 686 ? 19.808 8.481 -44.239 1.00 91.38 686 LEU A CA 1
ATOM 5484 C C . LEU A 1 686 ? 20.380 7.719 -45.444 1.00 91.38 686 LEU A C 1
ATOM 5486 O O . LEU A 1 686 ? 19.720 7.589 -46.470 1.00 91.38 686 LEU A O 1
ATOM 5490 N N . GLU A 1 687 ? 21.604 7.210 -45.316 1.00 91.00 687 GLU A N 1
ATOM 5491 C CA . GLU A 1 687 ? 22.336 6.509 -46.369 1.00 91.00 687 GLU A CA 1
ATOM 5492 C C . GLU A 1 687 ? 22.266 4.971 -46.194 1.00 91.00 687 GLU A C 1
ATOM 5494 O O . GLU A 1 687 ? 21.940 4.467 -45.107 1.00 91.00 687 GLU A O 1
ATOM 5499 N N . PRO A 1 688 ? 22.571 4.181 -47.245 1.00 87.25 688 PRO A N 1
ATOM 5500 C CA . PRO A 1 688 ? 22.693 2.731 -47.127 1.00 87.25 688 PRO A CA 1
ATOM 5501 C C . PRO A 1 688 ? 23.745 2.332 -46.074 1.00 87.25 688 PRO A C 1
ATOM 5503 O O . PRO A 1 688 ? 24.809 2.950 -46.014 1.00 87.25 688 PRO A O 1
ATOM 5506 N N . PRO A 1 689 ? 23.515 1.278 -45.267 1.00 90.06 689 PRO A N 1
ATOM 5507 C CA . PRO A 1 689 ? 22.428 0.299 -45.361 1.00 90.06 689 PRO A CA 1
ATOM 5508 C C . PRO A 1 689 ? 21.137 0.666 -44.603 1.00 90.06 689 PRO A C 1
ATOM 5510 O O . PRO A 1 689 ? 20.210 -0.133 -44.588 1.00 90.06 689 PRO A O 1
ATOM 5513 N N . TRP A 1 690 ? 21.053 1.830 -43.952 1.00 90.44 690 TRP A N 1
ATOM 5514 C CA . TRP A 1 690 ? 19.947 2.158 -43.040 1.00 90.44 690 TRP A CA 1
ATOM 5515 C C . TRP A 1 690 ? 18.710 2.691 -43.771 1.00 90.44 690 TRP A C 1
ATOM 5517 O O . TRP A 1 690 ? 17.593 2.238 -43.486 1.00 90.44 690 TRP A O 1
ATOM 5527 N N . ASN A 1 691 ? 18.931 3.617 -44.719 1.00 90.44 691 ASN A N 1
ATOM 5528 C CA . ASN A 1 691 ? 17.911 4.257 -45.561 1.00 90.44 691 ASN A CA 1
ATOM 5529 C C . ASN A 1 691 ? 16.652 4.676 -44.772 1.00 90.44 691 ASN A C 1
ATOM 5531 O O . ASN A 1 691 ? 15.531 4.348 -45.163 1.00 90.44 691 ASN A O 1
ATOM 5535 N N . LEU A 1 692 ? 16.835 5.316 -43.614 1.00 92.00 692 LEU A N 1
ATOM 5536 C CA . LEU A 1 692 ? 15.735 5.795 -42.776 1.00 92.00 692 LEU A CA 1
ATOM 5537 C C . LEU A 1 692 ? 15.204 7.127 -43.305 1.00 92.00 692 LEU A C 1
ATOM 5539 O O . LEU A 1 692 ? 15.971 7.953 -43.804 1.00 92.00 692 LEU A O 1
ATOM 5543 N N . SER A 1 693 ? 13.903 7.370 -43.144 1.00 93.12 693 SER A N 1
ATOM 5544 C CA . SER A 1 693 ? 13.366 8.727 -43.302 1.00 93.12 693 SER A CA 1
ATOM 5545 C C . SER A 1 693 ? 13.915 9.661 -42.211 1.00 93.12 693 SER A C 1
ATOM 5547 O O . SER A 1 693 ? 14.358 9.197 -41.158 1.00 93.12 693 SER A O 1
ATOM 5549 N N . GLU A 1 694 ? 13.861 10.983 -42.414 1.00 91.62 694 GLU A N 1
ATOM 5550 C CA . GLU A 1 694 ? 14.298 11.946 -41.386 1.00 91.62 694 GLU A CA 1
ATOM 5551 C C . GLU A 1 694 ? 13.561 11.735 -40.052 1.00 91.62 694 GLU A C 1
ATOM 5553 O O . GLU A 1 694 ? 14.185 11.739 -38.992 1.00 91.62 694 GLU A O 1
ATOM 5558 N N . GLN A 1 695 ? 12.258 11.447 -40.105 1.00 90.75 695 GLN A N 1
ATOM 5559 C CA . GLN A 1 695 ? 11.448 11.171 -38.918 1.00 90.75 695 GLN A CA 1
ATOM 5560 C C . GLN A 1 695 ? 11.882 9.879 -38.206 1.00 90.75 695 GLN A C 1
ATOM 5562 O O . GLN A 1 695 ? 12.023 9.850 -36.984 1.00 90.75 695 GLN A O 1
ATOM 5567 N N . GLU A 1 696 ? 12.127 8.801 -38.954 1.00 91.62 696 GLU A N 1
ATOM 5568 C CA . GLU A 1 696 ? 12.609 7.538 -38.382 1.00 91.62 696 GLU A CA 1
ATOM 5569 C C . GLU A 1 696 ? 14.016 7.672 -37.795 1.00 91.62 696 GLU A C 1
ATOM 5571 O O . GLU A 1 696 ? 14.307 7.090 -36.749 1.00 91.62 696 GLU A O 1
ATOM 5576 N N . ALA A 1 697 ? 14.885 8.449 -38.445 1.00 93.31 697 ALA A N 1
ATOM 5577 C CA . ALA A 1 697 ? 16.221 8.740 -37.952 1.00 93.31 697 ALA A CA 1
ATOM 5578 C C . ALA A 1 697 ? 16.166 9.557 -36.651 1.00 93.31 697 ALA A C 1
ATOM 5580 O O . ALA A 1 697 ? 16.897 9.249 -35.710 1.00 93.31 697 ALA A O 1
ATOM 5581 N N . GLU A 1 698 ? 15.271 10.544 -36.546 1.00 92.69 698 GLU A N 1
ATOM 5582 C CA . GLU A 1 698 ? 15.046 11.295 -35.307 1.00 92.69 698 GLU A CA 1
ATOM 5583 C C . GLU A 1 698 ? 14.523 10.395 -34.177 1.00 92.69 698 GLU A C 1
ATOM 5585 O O . GLU A 1 698 ? 15.062 10.419 -33.065 1.00 92.69 698 GLU A O 1
ATOM 5590 N N . HIS A 1 699 ? 13.532 9.542 -34.459 1.00 92.62 699 HIS A N 1
ATOM 5591 C CA . HIS A 1 699 ? 13.043 8.555 -33.494 1.00 92.62 699 HIS A CA 1
ATOM 5592 C C . HIS A 1 699 ? 14.161 7.608 -33.043 1.00 92.62 699 HIS A C 1
ATOM 5594 O O . HIS A 1 699 ? 14.291 7.329 -31.850 1.00 92.62 699 HIS A O 1
ATOM 5600 N N . LEU A 1 700 ? 14.998 7.137 -33.970 1.00 93.75 700 LEU A N 1
ATOM 5601 C CA . LEU A 1 700 ? 16.127 6.274 -33.644 1.00 93.75 700 LEU A CA 1
ATOM 5602 C C . LEU A 1 700 ? 17.151 6.990 -32.754 1.00 93.75 700 LEU A C 1
ATOM 5604 O O . LEU A 1 700 ? 17.605 6.411 -31.769 1.00 93.75 700 LEU A O 1
ATOM 5608 N N . LEU A 1 701 ? 17.479 8.253 -33.039 1.00 93.81 701 LEU A N 1
ATOM 5609 C CA . LEU A 1 701 ? 18.359 9.058 -32.185 1.00 93.81 701 LEU A CA 1
ATOM 5610 C C . LEU A 1 701 ? 17.784 9.218 -30.777 1.00 93.81 701 LEU A C 1
ATOM 5612 O O . LEU A 1 701 ? 18.516 9.032 -29.802 1.00 93.81 701 LEU A O 1
ATOM 5616 N N . LEU A 1 702 ? 16.482 9.499 -30.662 1.00 93.81 702 LEU A N 1
ATOM 5617 C CA . LEU A 1 702 ? 15.803 9.568 -29.371 1.00 93.81 702 LEU A CA 1
ATOM 5618 C C . LEU A 1 702 ? 15.934 8.244 -28.608 1.00 93.81 702 LEU A C 1
ATOM 5620 O O . LEU A 1 702 ? 16.311 8.265 -27.442 1.00 93.81 702 LEU A O 1
ATOM 5624 N N . LEU A 1 703 ? 15.709 7.095 -29.255 1.00 92.69 703 LEU A N 1
ATOM 5625 C CA . LEU A 1 703 ? 15.859 5.774 -28.628 1.00 92.69 703 LEU A CA 1
ATOM 5626 C C . LEU A 1 703 ? 17.300 5.493 -28.170 1.00 92.69 703 LEU A C 1
ATOM 5628 O O . LEU A 1 703 ? 17.520 4.922 -27.097 1.00 92.69 703 LEU A O 1
ATOM 5632 N N . LEU A 1 704 ? 18.297 5.910 -28.955 1.00 93.31 704 LEU A N 1
ATOM 5633 C CA . LEU A 1 704 ? 19.706 5.748 -28.597 1.00 93.31 704 LEU A CA 1
ATOM 5634 C C . LEU A 1 704 ? 20.083 6.597 -27.379 1.00 93.31 704 LEU A C 1
ATOM 5636 O O . LEU A 1 704 ? 20.734 6.088 -26.466 1.00 93.31 704 LEU A O 1
ATOM 5640 N N . VAL A 1 705 ? 19.638 7.851 -27.303 1.00 93.56 705 VAL A N 1
ATOM 5641 C CA . VAL A 1 705 ? 19.855 8.698 -26.116 1.00 93.56 705 VAL A CA 1
ATOM 5642 C C . VAL A 1 705 ? 19.020 8.201 -24.929 1.00 93.56 705 VAL A C 1
ATOM 5644 O O . VAL A 1 705 ? 19.516 8.155 -23.804 1.00 93.56 705 VAL A O 1
ATOM 5647 N N . ASP A 1 706 ? 17.790 7.736 -25.149 1.00 92.94 706 ASP A N 1
ATOM 5648 C CA . ASP A 1 706 ? 16.942 7.153 -24.103 1.00 92.94 706 ASP A CA 1
ATOM 5649 C C . ASP A 1 706 ? 17.587 5.931 -23.441 1.00 92.94 706 ASP A C 1
ATOM 5651 O O . ASP A 1 706 ? 17.418 5.685 -22.244 1.00 92.94 706 ASP A O 1
ATOM 5655 N N . SER A 1 707 ? 18.395 5.183 -24.191 1.00 90.75 707 SER A N 1
ATOM 5656 C CA . SER A 1 707 ? 19.181 4.094 -23.620 1.00 90.75 707 SER A CA 1
ATOM 5657 C C . SER A 1 707 ? 20.256 4.589 -22.636 1.00 90.75 707 SER A C 1
ATOM 5659 O O . SER A 1 707 ? 20.547 3.888 -21.669 1.00 90.75 707 SER A O 1
ATOM 5661 N N . MET A 1 708 ? 20.808 5.800 -22.817 1.00 93.19 708 MET A N 1
ATOM 5662 C CA . MET A 1 708 ? 21.690 6.434 -21.825 1.00 93.19 708 MET A CA 1
ATOM 5663 C C . MET A 1 708 ? 20.901 6.800 -20.568 1.00 93.19 708 MET A C 1
ATOM 5665 O O . MET A 1 708 ? 21.348 6.490 -19.464 1.00 93.19 708 MET A O 1
ATOM 5669 N N . ARG A 1 709 ? 19.696 7.371 -20.732 1.00 93.06 709 ARG A N 1
ATOM 5670 C CA . ARG A 1 709 ? 18.762 7.630 -19.622 1.00 93.06 709 ARG A CA 1
ATOM 5671 C C . ARG A 1 709 ? 18.455 6.351 -18.842 1.00 93.06 709 ARG A C 1
ATOM 5673 O O . ARG A 1 709 ? 18.613 6.316 -17.626 1.00 93.06 709 ARG A O 1
ATOM 5680 N N . GLY A 1 710 ? 18.106 5.271 -19.540 1.00 88.44 710 GLY A N 1
ATOM 5681 C CA . GLY A 1 710 ? 17.840 3.954 -18.951 1.00 88.44 710 GLY A CA 1
ATOM 5682 C C . GLY A 1 710 ? 19.042 3.288 -18.283 1.00 88.44 710 GLY A C 1
ATOM 5683 O O . GLY A 1 710 ? 18.864 2.411 -17.446 1.00 88.44 710 GLY A O 1
ATOM 5684 N N . GLN A 1 711 ? 20.263 3.697 -18.616 1.00 87.88 711 GLN A N 1
ATOM 5685 C CA . GLN A 1 711 ? 21.481 3.203 -17.972 1.00 87.88 711 GLN A CA 1
ATOM 5686 C C . GLN A 1 711 ? 21.975 4.131 -16.854 1.00 87.88 711 GLN A C 1
ATOM 5688 O O . GLN A 1 711 ? 23.011 3.853 -16.260 1.00 87.88 711 GLN A O 1
ATOM 5693 N N . GLY A 1 712 ? 21.254 5.214 -16.547 1.00 91.06 712 GLY A N 1
ATOM 5694 C CA . GLY A 1 712 ? 21.647 6.182 -15.523 1.00 91.06 712 GLY A CA 1
ATOM 5695 C C . GLY A 1 712 ? 22.793 7.109 -15.941 1.00 91.06 712 GLY A C 1
ATOM 5696 O O . GLY A 1 712 ? 23.393 7.756 -15.086 1.00 91.06 712 GLY A O 1
ATOM 5697 N N . ALA A 1 713 ? 23.103 7.202 -17.239 1.00 94.69 713 ALA A N 1
ATOM 5698 C CA . ALA A 1 713 ? 24.111 8.117 -17.778 1.00 94.69 713 ALA A CA 1
ATOM 5699 C C . ALA A 1 713 ? 23.510 9.517 -17.994 1.00 94.69 713 ALA A C 1
ATOM 5701 O O . ALA A 1 713 ? 23.472 10.039 -19.110 1.00 94.69 713 ALA A O 1
ATOM 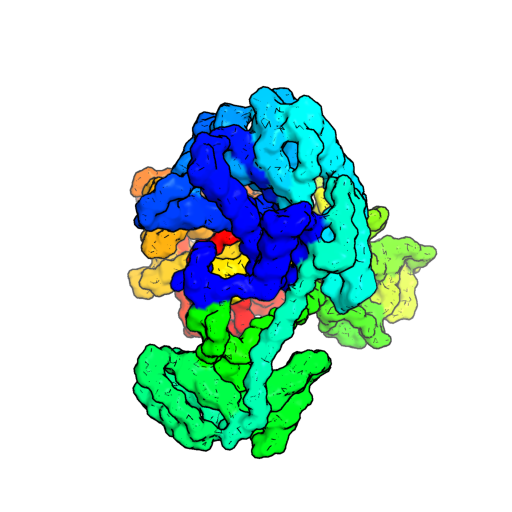5702 N N . VAL A 1 714 ? 23.007 10.105 -16.909 1.00 96.12 714 VAL A N 1
ATOM 5703 C CA . VAL A 1 714 ? 22.295 11.389 -16.875 1.00 96.12 714 VAL A CA 1
ATOM 5704 C C . VAL A 1 714 ? 22.928 12.281 -15.823 1.00 96.12 714 VAL A C 1
ATOM 5706 O O . VAL A 1 714 ? 23.231 11.824 -14.722 1.00 96.12 714 VAL A O 1
ATOM 5709 N N . GLU A 1 715 ? 23.098 13.555 -16.156 1.00 95.44 715 GLU A N 1
ATOM 5710 C CA . GLU A 1 715 ? 23.506 14.571 -15.195 1.00 95.44 715 GLU A CA 1
ATOM 5711 C C . GLU A 1 715 ? 22.277 15.191 -14.523 1.00 95.44 715 GLU A C 1
ATOM 5713 O O . GLU A 1 715 ? 21.347 15.644 -15.201 1.00 95.44 715 GLU A O 1
ATOM 5718 N N . ILE A 1 716 ? 22.267 15.202 -13.189 1.00 94.81 716 ILE A N 1
ATOM 5719 C CA . ILE A 1 716 ? 21.198 15.813 -12.395 1.00 94.81 716 ILE A CA 1
ATOM 5720 C C . ILE A 1 716 ? 21.451 17.319 -12.335 1.00 94.81 716 ILE A C 1
ATOM 5722 O O . ILE A 1 716 ? 22.522 17.770 -11.938 1.00 94.81 716 ILE A O 1
ATOM 5726 N N . ARG A 1 717 ? 20.453 18.102 -12.740 1.00 93.12 717 ARG A N 1
ATOM 5727 C CA . ARG A 1 717 ? 20.528 19.560 -12.847 1.00 93.12 717 ARG A CA 1
ATOM 5728 C C . ARG A 1 717 ? 19.505 20.212 -11.930 1.00 93.12 717 ARG A C 1
ATOM 5730 O O . ARG A 1 717 ? 18.369 19.745 -11.848 1.00 93.12 717 ARG A O 1
ATOM 5737 N N . ALA A 1 718 ? 19.914 21.294 -11.276 1.00 90.06 718 ALA A N 1
ATOM 5738 C CA . ALA A 1 718 ? 19.055 22.148 -10.468 1.00 90.06 718 ALA A CA 1
ATOM 5739 C C . ALA A 1 718 ? 19.271 23.620 -10.855 1.00 90.06 718 ALA A C 1
ATOM 5741 O O . ALA A 1 718 ? 20.395 23.991 -11.206 1.00 90.06 718 ALA A O 1
ATOM 5742 N N . PRO A 1 719 ? 18.217 24.453 -10.819 1.00 87.12 719 PRO A N 1
ATOM 5743 C CA . PRO A 1 719 ? 18.361 25.889 -10.999 1.00 87.12 719 PRO A CA 1
ATOM 5744 C C . PRO A 1 719 ? 18.961 26.537 -9.745 1.00 87.12 719 PRO A C 1
ATOM 5746 O O . PRO A 1 719 ? 18.637 26.147 -8.622 1.00 87.12 719 PRO A O 1
ATOM 5749 N N . GLU A 1 720 ? 19.788 27.568 -9.924 1.00 80.88 720 GLU A N 1
ATOM 5750 C CA . GLU A 1 720 ? 20.255 28.393 -8.804 1.00 80.88 720 GLU A CA 1
ATOM 5751 C C . GLU A 1 720 ? 19.064 29.052 -8.075 1.00 80.88 720 GLU A C 1
ATOM 5753 O O . GLU A 1 720 ? 18.105 29.470 -8.733 1.00 80.88 720 GLU A O 1
ATOM 5758 N N . PRO A 1 721 ? 19.092 29.166 -6.730 1.00 86.81 721 PRO A N 1
ATOM 5759 C CA . PRO A 1 721 ? 20.194 28.846 -5.812 1.00 86.81 721 PRO A CA 1
ATOM 5760 C C . PRO A 1 721 ? 20.175 27.402 -5.265 1.00 86.81 721 PRO A C 1
ATOM 5762 O O . PRO A 1 721 ? 20.883 27.104 -4.303 1.00 86.81 721 PRO A O 1
ATOM 5765 N N . TYR A 1 722 ? 19.349 26.507 -5.814 1.00 88.56 722 TYR A N 1
ATOM 5766 C CA . TYR A 1 722 ? 19.167 25.164 -5.264 1.00 88.56 722 TYR A CA 1
ATOM 5767 C C . TYR A 1 722 ? 20.297 24.210 -5.694 1.00 88.56 722 TYR A C 1
ATOM 5769 O O . TYR A 1 722 ? 20.647 24.164 -6.875 1.00 88.56 722 TYR A O 1
ATOM 5777 N N . PRO A 1 723 ? 20.861 23.408 -4.771 1.00 90.00 723 PRO A N 1
ATOM 5778 C CA . PRO A 1 723 ? 21.850 22.398 -5.123 1.00 90.00 723 PRO A CA 1
ATOM 5779 C C . PRO A 1 723 ? 21.200 21.214 -5.866 1.00 90.00 723 PRO A C 1
ATOM 5781 O O . PRO A 1 723 ? 20.051 20.862 -5.574 1.00 90.00 723 PRO A O 1
ATOM 5784 N N . PRO A 1 724 ? 21.917 20.563 -6.801 1.00 89.31 724 PRO A N 1
ATOM 5785 C CA . PRO A 1 724 ? 21.452 19.327 -7.422 1.00 89.31 724 PRO A CA 1
ATOM 5786 C C . PRO A 1 724 ? 21.398 18.182 -6.404 1.00 89.31 724 PRO A C 1
ATOM 5788 O O . PRO A 1 724 ? 22.185 18.140 -5.458 1.00 89.31 724 PRO A O 1
ATOM 5791 N N . LEU A 1 725 ? 20.484 17.234 -6.626 1.00 93.44 725 LEU A N 1
ATOM 5792 C CA . LEU A 1 725 ? 20.416 16.002 -5.838 1.00 93.44 725 LEU A CA 1
ATOM 5793 C C . LEU A 1 725 ? 21.630 15.112 -6.126 1.00 93.44 725 LEU A C 1
ATOM 5795 O O . LEU A 1 725 ? 22.049 14.957 -7.276 1.00 93.44 725 LEU A O 1
ATOM 5799 N N . SER A 1 726 ? 22.145 14.467 -5.088 1.00 92.62 726 SER A N 1
ATOM 5800 C CA . SER A 1 726 ? 23.040 13.323 -5.216 1.00 92.62 726 SER A CA 1
ATOM 5801 C C . SER A 1 726 ? 22.277 12.095 -5.724 1.00 92.62 726 SER A C 1
ATOM 5803 O O . SER A 1 726 ? 21.075 11.936 -5.506 1.00 92.62 726 SER A O 1
ATOM 5805 N N . TRP A 1 727 ? 22.982 11.176 -6.387 1.00 92.25 727 TRP A N 1
ATOM 5806 C CA . TRP A 1 727 ? 22.349 9.966 -6.919 1.00 92.25 727 TRP A CA 1
ATOM 5807 C C . TRP A 1 727 ? 21.748 9.072 -5.823 1.00 92.25 727 TRP A C 1
ATOM 5809 O O . TRP A 1 727 ? 20.690 8.479 -6.018 1.00 92.25 727 TRP A O 1
ATOM 5819 N N . SER A 1 728 ? 22.392 9.004 -4.653 1.00 90.75 728 SER A N 1
ATOM 5820 C CA . SER A 1 728 ? 21.911 8.232 -3.502 1.00 90.75 728 SER A CA 1
ATOM 5821 C C . SER A 1 728 ? 20.572 8.735 -2.965 1.00 90.75 728 SER A C 1
ATOM 5823 O O . SER A 1 728 ? 19.767 7.929 -2.510 1.00 90.75 728 SER A O 1
ATOM 5825 N N . GLU A 1 729 ? 20.291 10.039 -3.063 1.00 91.94 729 GLU A N 1
ATOM 5826 C CA . GLU A 1 729 ? 19.015 10.613 -2.615 1.00 91.94 729 GLU A CA 1
ATOM 5827 C C . GLU A 1 729 ? 17.822 10.155 -3.464 1.00 91.94 729 GLU A C 1
ATOM 5829 O O . GLU A 1 729 ? 16.685 10.210 -2.992 1.00 91.94 729 GLU A O 1
ATOM 5834 N N . LEU A 1 730 ? 18.058 9.681 -4.694 1.00 90.62 730 LEU A N 1
ATOM 5835 C CA . LEU A 1 730 ? 17.009 9.148 -5.568 1.00 90.62 730 LEU A CA 1
ATOM 5836 C C . LEU A 1 730 ? 16.568 7.729 -5.187 1.00 90.62 730 LEU A C 1
ATOM 5838 O O . LEU A 1 730 ? 15.509 7.302 -5.646 1.00 90.62 730 LEU A O 1
ATOM 5842 N N . GLU A 1 731 ? 17.350 7.014 -4.365 1.00 87.94 731 GLU A N 1
ATOM 5843 C CA . GLU A 1 731 ? 17.053 5.646 -3.903 1.00 87.94 731 GLU A CA 1
ATOM 5844 C C . GLU A 1 731 ? 16.762 4.661 -5.055 1.00 87.94 731 GLU A C 1
ATOM 5846 O O . GLU A 1 731 ? 15.893 3.789 -4.965 1.00 87.94 731 GLU A O 1
ATOM 5851 N N . LEU A 1 732 ? 17.478 4.817 -6.173 1.00 85.31 732 LEU A N 1
ATOM 5852 C CA . LEU A 1 732 ? 17.402 3.918 -7.326 1.00 85.31 732 LEU A CA 1
ATOM 5853 C C . LEU A 1 732 ? 18.319 2.706 -7.121 1.00 85.31 732 LEU A C 1
ATOM 5855 O O . LEU A 1 732 ? 19.393 2.829 -6.536 1.00 85.31 732 LEU A O 1
ATOM 5859 N N . LEU A 1 733 ? 17.921 1.542 -7.647 1.00 79.31 733 LEU A N 1
ATOM 5860 C CA . LEU A 1 733 ? 18.712 0.306 -7.533 1.00 79.31 733 LEU A CA 1
ATOM 5861 C C . LEU A 1 733 ? 20.005 0.371 -8.357 1.00 79.31 733 LEU A C 1
ATOM 5863 O O . LEU A 1 733 ? 21.022 -0.213 -7.988 1.00 79.31 733 LEU A O 1
ATOM 5867 N N . ARG A 1 734 ? 19.965 1.075 -9.494 1.00 82.94 734 ARG A N 1
ATOM 5868 C CA . ARG A 1 734 ? 21.115 1.237 -10.392 1.00 82.94 734 ARG A CA 1
ATOM 5869 C C . ARG A 1 734 ? 22.013 2.411 -9.982 1.00 82.94 734 ARG A C 1
ATOM 5871 O O . ARG A 1 734 ? 21.491 3.438 -9.550 1.00 82.94 734 ARG A O 1
ATOM 5878 N N . PRO A 1 735 ? 23.341 2.325 -10.192 1.00 87.44 735 PRO A N 1
ATOM 5879 C CA . PRO A 1 735 ? 24.252 3.446 -9.974 1.00 87.44 735 PRO A CA 1
ATOM 5880 C C . PRO A 1 735 ? 24.156 4.493 -11.093 1.00 87.44 735 PRO A C 1
ATOM 5882 O O . PRO A 1 735 ? 23.713 4.200 -12.207 1.00 87.44 735 PRO A O 1
ATOM 5885 N N . GLN A 1 736 ? 24.640 5.707 -10.815 1.00 92.50 736 GLN A N 1
ATOM 5886 C CA . GLN A 1 736 ? 24.875 6.705 -11.855 1.00 92.50 736 GLN A CA 1
ATOM 5887 C C . GLN A 1 736 ? 26.047 6.251 -12.713 1.00 92.50 736 GLN A C 1
ATOM 5889 O O . GLN A 1 736 ? 27.124 5.953 -12.190 1.00 92.50 736 GLN A O 1
ATOM 5894 N N . THR A 1 737 ? 25.869 6.245 -14.028 1.00 92.62 737 THR A N 1
ATOM 5895 C CA . THR A 1 737 ? 26.905 5.768 -14.943 1.00 92.62 737 THR A CA 1
ATOM 5896 C C . THR A 1 737 ? 27.506 6.890 -15.785 1.00 92.62 737 THR A C 1
ATOM 5898 O O . THR A 1 737 ? 27.018 8.024 -15.827 1.00 92.62 737 THR A O 1
ATOM 5901 N N . ILE A 1 738 ? 28.631 6.581 -16.424 1.00 93.44 738 ILE A N 1
ATOM 5902 C CA . ILE A 1 738 ? 29.332 7.422 -17.389 1.00 93.44 738 ILE A CA 1
ATOM 5903 C C . ILE A 1 738 ? 29.463 6.624 -18.686 1.00 93.44 738 ILE A C 1
ATOM 5905 O O . ILE A 1 738 ? 29.921 5.478 -18.683 1.00 93.44 738 ILE A O 1
ATOM 5909 N N . MET A 1 739 ? 29.064 7.236 -19.800 1.00 92.88 739 MET A N 1
ATOM 5910 C CA . MET A 1 739 ? 29.113 6.617 -21.123 1.00 92.88 739 MET A CA 1
ATOM 5911 C C . MET A 1 739 ? 30.400 6.996 -21.861 1.00 92.88 739 MET A C 1
ATOM 5913 O O . MET A 1 739 ? 30.798 8.162 -21.834 1.00 92.88 739 MET A O 1
ATOM 5917 N N . ARG A 1 740 ? 31.036 6.050 -22.558 1.00 91.69 740 ARG A N 1
ATOM 5918 C CA . ARG A 1 740 ? 32.260 6.293 -23.347 1.00 91.69 740 ARG A CA 1
ATOM 5919 C C . ARG A 1 740 ? 32.350 5.397 -24.581 1.00 91.69 740 ARG A C 1
ATOM 5921 O O . ARG A 1 740 ? 31.674 4.378 -24.643 1.00 91.69 740 ARG A O 1
ATOM 5928 N N . ILE A 1 741 ? 33.247 5.732 -25.507 1.00 90.06 741 ILE A N 1
ATOM 5929 C CA . ILE A 1 741 ? 33.687 4.801 -26.558 1.00 90.06 741 ILE A CA 1
ATOM 5930 C C . ILE A 1 741 ? 34.734 3.820 -26.009 1.00 90.06 741 ILE A C 1
ATOM 5932 O O . ILE A 1 741 ? 35.560 4.177 -25.155 1.00 90.06 741 ILE A O 1
ATOM 5936 N N . GLY A 1 742 ? 34.709 2.599 -26.541 1.00 81.06 742 GLY A N 1
ATOM 5937 C CA . GLY A 1 742 ? 35.636 1.519 -26.225 1.00 81.06 742 GLY A CA 1
ATOM 5938 C C . GLY A 1 742 ? 35.129 0.597 -25.113 1.00 81.06 742 GLY A C 1
ATOM 5939 O O . GLY A 1 742 ? 34.012 0.781 -24.616 1.00 81.06 742 GLY A O 1
ATOM 5940 N N . PRO A 1 743 ? 35.928 -0.413 -24.721 1.00 69.75 743 PRO A N 1
ATOM 5941 C CA . PRO A 1 743 ? 35.531 -1.363 -23.689 1.00 69.75 743 PRO A CA 1
ATOM 5942 C C . PRO A 1 743 ? 35.295 -0.649 -22.349 1.00 69.75 743 PRO A C 1
ATOM 5944 O O . PRO A 1 743 ? 35.948 0.368 -22.066 1.00 69.75 743 PRO A O 1
ATOM 5947 N N . PRO A 1 744 ? 34.371 -1.148 -21.508 1.00 64.50 744 PRO A N 1
ATOM 5948 C CA . PRO A 1 744 ? 34.205 -0.612 -20.165 1.00 64.50 744 PRO A CA 1
ATOM 5949 C C . PRO A 1 744 ? 35.536 -0.733 -19.405 1.00 64.50 744 PRO A C 1
ATOM 5951 O O . PRO A 1 744 ? 36.224 -1.750 -19.480 1.00 64.50 744 PRO A O 1
ATOM 5954 N N . LYS A 1 745 ? 35.932 0.309 -18.660 1.00 60.88 745 LYS A N 1
ATOM 5955 C CA . LYS A 1 745 ? 36.993 0.152 -17.650 1.00 60.88 745 LYS A CA 1
ATOM 5956 C C . LYS A 1 745 ? 36.530 -0.910 -16.641 1.00 60.88 745 LYS A C 1
ATOM 5958 O O . LYS A 1 745 ? 35.326 -1.051 -16.447 1.00 60.88 745 LYS A O 1
ATOM 5963 N N . ARG A 1 746 ? 37.454 -1.578 -15.933 1.00 59.94 746 ARG A N 1
ATOM 5964 C CA . ARG A 1 746 ? 37.170 -2.483 -14.785 1.00 59.94 746 ARG A CA 1
ATOM 5965 C C . ARG A 1 746 ? 36.538 -1.761 -13.570 1.00 59.94 746 ARG A C 1
ATOM 5967 O O . ARG A 1 746 ? 36.863 -2.046 -12.424 1.00 59.94 746 ARG A O 1
ATOM 5974 N N . GLN A 1 747 ? 35.693 -0.763 -13.809 1.00 66.50 747 GLN A N 1
ATOM 5975 C CA . GLN A 1 747 ? 35.001 0.053 -12.829 1.00 66.50 747 GLN A CA 1
ATOM 5976 C C . GLN A 1 747 ? 33.491 -0.006 -13.100 1.00 66.50 747 GLN A C 1
ATOM 5978 O O . GLN A 1 747 ? 33.062 0.216 -14.235 1.00 66.50 747 GLN A O 1
ATOM 5983 N N . PRO A 1 748 ? 32.667 -0.233 -12.065 1.00 66.62 748 PRO A N 1
ATOM 5984 C CA . PRO A 1 748 ? 31.245 -0.546 -12.216 1.00 66.62 748 PRO A CA 1
ATOM 5985 C C . PRO A 1 748 ? 30.396 0.603 -12.778 1.00 66.62 748 PRO A C 1
ATOM 5987 O O . PRO A 1 748 ? 29.295 0.349 -13.261 1.00 66.62 748 PRO A O 1
ATOM 5990 N N . ASN A 1 749 ? 30.892 1.845 -12.768 1.00 83.62 749 ASN A N 1
ATOM 5991 C CA . ASN A 1 749 ? 30.136 3.029 -13.198 1.00 83.62 749 ASN A CA 1
ATOM 5992 C C . ASN A 1 749 ? 30.337 3.383 -14.680 1.00 83.62 749 ASN A C 1
ATOM 5994 O O . ASN A 1 749 ? 29.666 4.278 -15.187 1.00 83.62 749 ASN A O 1
ATOM 5998 N N . PHE A 1 750 ? 31.227 2.697 -15.401 1.00 86.31 750 PHE A N 1
ATOM 5999 C CA . PHE A 1 750 ? 31.444 2.950 -16.826 1.00 86.31 750 PHE A CA 1
ATOM 6000 C C . PHE A 1 750 ? 30.587 2.033 -17.695 1.00 86.31 750 PHE A C 1
ATOM 6002 O O . PHE A 1 750 ? 30.426 0.844 -17.416 1.00 86.31 750 PHE A O 1
ATOM 6009 N N . ARG A 1 751 ? 30.033 2.588 -18.774 1.00 88.19 751 ARG A N 1
ATOM 6010 C CA . ARG A 1 751 ? 29.292 1.843 -19.798 1.00 88.19 751 ARG A CA 1
ATOM 6011 C C . ARG A 1 751 ? 29.829 2.183 -21.185 1.00 88.19 751 ARG A C 1
ATOM 6013 O O . ARG A 1 751 ? 30.187 3.330 -21.459 1.00 88.19 751 ARG A O 1
ATOM 6020 N N . SER A 1 752 ? 29.894 1.170 -22.046 1.00 90.12 752 SER A N 1
ATOM 6021 C CA . SER A 1 752 ? 30.324 1.334 -23.434 1.00 90.12 752 SER A CA 1
ATOM 6022 C C . SER A 1 752 ? 29.169 1.825 -24.305 1.00 90.12 752 SER A C 1
ATOM 6024 O O . SER A 1 752 ? 28.060 1.287 -24.255 1.00 90.12 752 SER A O 1
ATOM 6026 N N . TRP A 1 753 ? 29.417 2.853 -25.111 1.00 91.69 753 TRP A N 1
ATOM 6027 C CA . TRP A 1 753 ? 28.479 3.366 -26.104 1.00 91.69 753 TRP A CA 1
ATOM 6028 C C . TRP A 1 753 ? 28.394 2.444 -27.321 1.00 91.69 753 TRP A C 1
ATOM 6030 O O . TRP A 1 753 ? 27.282 2.119 -27.738 1.00 91.69 753 TRP A O 1
ATOM 6040 N N . ASP A 1 754 ? 29.552 2.023 -27.842 1.00 91.50 754 ASP A N 1
ATOM 6041 C CA . ASP A 1 754 ? 29.745 1.278 -29.094 1.00 91.50 754 ASP A CA 1
ATOM 6042 C C . ASP A 1 754 ? 29.984 -0.229 -28.895 1.00 91.50 754 ASP A C 1
ATOM 6044 O O . ASP A 1 754 ? 30.324 -0.925 -29.850 1.00 91.50 754 ASP A O 1
ATOM 6048 N N . GLY A 1 755 ? 29.801 -0.744 -27.675 1.00 87.44 755 GLY A N 1
ATOM 6049 C CA . GLY A 1 755 ? 29.928 -2.170 -27.379 1.00 87.44 755 GLY A CA 1
ATOM 6050 C C . GLY A 1 755 ? 28.969 -3.019 -28.234 1.00 87.44 755 GLY A C 1
ATOM 6051 O O . GLY A 1 755 ? 27.767 -2.711 -28.286 1.00 87.44 755 GLY A O 1
ATOM 6052 N N . PRO A 1 756 ? 29.455 -4.076 -28.917 1.00 83.06 756 PRO A N 1
ATOM 6053 C CA . PRO A 1 756 ? 28.659 -4.875 -29.852 1.00 83.06 756 PRO A CA 1
ATOM 6054 C C . PRO A 1 756 ? 27.480 -5.597 -29.191 1.00 83.06 756 PRO A C 1
ATOM 6056 O O . PRO A 1 756 ? 26.487 -5.881 -29.862 1.00 83.06 756 PRO A O 1
ATOM 6059 N N . ASN A 1 757 ? 27.561 -5.865 -27.885 1.00 78.81 757 ASN A N 1
ATOM 6060 C CA . ASN A 1 757 ? 26.536 -6.611 -27.155 1.00 78.81 757 ASN A CA 1
ATOM 6061 C C . ASN A 1 757 ? 25.601 -5.707 -26.337 1.00 78.81 757 ASN A C 1
ATOM 6063 O O . ASN A 1 757 ? 24.710 -6.194 -25.631 1.00 78.81 757 ASN A O 1
ATOM 6067 N N . THR A 1 758 ? 25.755 -4.387 -26.463 1.00 83.94 758 THR A N 1
ATOM 6068 C CA . THR A 1 758 ? 24.885 -3.402 -25.814 1.00 83.94 758 THR A CA 1
ATOM 6069 C C . THR A 1 758 ? 23.461 -3.445 -26.379 1.00 83.94 758 THR A C 1
ATOM 6071 O O . THR A 1 758 ? 23.232 -3.799 -27.537 1.00 83.94 758 THR A O 1
ATOM 6074 N N . ALA A 1 759 ? 22.472 -3.023 -25.582 1.00 81.69 759 ALA A N 1
ATOM 6075 C CA . ALA A 1 759 ? 21.079 -2.935 -26.035 1.00 81.69 759 ALA A CA 1
ATOM 6076 C C . ALA A 1 759 ? 20.916 -2.042 -27.284 1.00 81.69 759 ALA A C 1
ATOM 6078 O O . ALA A 1 759 ? 20.111 -2.354 -28.158 1.00 81.69 759 ALA A O 1
ATOM 6079 N N . ARG A 1 760 ? 21.720 -0.974 -27.399 1.00 90.00 760 ARG A N 1
ATOM 6080 C CA . ARG A 1 760 ? 21.772 -0.099 -28.582 1.00 90.00 760 ARG A CA 1
ATOM 6081 C C . ARG A 1 760 ? 22.223 -0.860 -29.825 1.00 90.00 760 ARG A C 1
ATOM 6083 O O . ARG A 1 760 ? 21.509 -0.866 -30.823 1.00 90.00 760 ARG A O 1
ATOM 6090 N N . ALA A 1 761 ? 23.378 -1.526 -29.752 1.00 89.44 761 ALA A N 1
ATOM 6091 C CA . ALA A 1 761 ? 23.930 -2.280 -30.873 1.00 89.44 761 ALA A CA 1
ATOM 6092 C C . ALA A 1 761 ? 23.000 -3.424 -31.296 1.00 89.44 761 ALA A C 1
ATOM 6094 O O . ALA A 1 761 ? 22.747 -3.601 -32.484 1.00 89.44 761 ALA A O 1
ATOM 6095 N N . LYS A 1 762 ? 22.406 -4.139 -30.334 1.00 88.12 762 LYS A N 1
ATOM 6096 C CA . LYS A 1 762 ? 21.417 -5.193 -30.602 1.00 88.12 762 LYS A CA 1
ATOM 6097 C C . LYS A 1 762 ? 20.151 -4.658 -31.284 1.00 88.12 762 LYS A C 1
ATOM 6099 O O . LYS A 1 762 ? 19.658 -5.291 -32.212 1.00 88.12 762 LYS A O 1
ATOM 6104 N N . PHE A 1 763 ? 19.643 -3.490 -30.884 1.00 89.75 763 PHE A N 1
ATOM 6105 C CA . PHE A 1 763 ? 18.494 -2.870 -31.555 1.00 89.75 763 PHE A CA 1
ATOM 6106 C C . PHE A 1 763 ? 18.830 -2.418 -32.986 1.00 89.75 763 PHE A C 1
ATOM 6108 O O . PHE A 1 763 ? 18.055 -2.652 -33.909 1.00 89.75 763 PHE A O 1
ATOM 6115 N N . LEU A 1 764 ? 20.017 -1.848 -33.199 1.00 92.50 764 LEU A N 1
ATOM 6116 C CA . LEU A 1 764 ? 20.502 -1.499 -34.536 1.00 92.50 764 LEU A CA 1
ATOM 6117 C C . LEU A 1 764 ? 20.691 -2.740 -35.425 1.00 92.50 764 LEU A C 1
ATOM 6119 O O . LEU A 1 764 ? 20.239 -2.742 -36.569 1.00 92.50 764 LEU A O 1
ATOM 6123 N N . LYS A 1 765 ? 21.268 -3.825 -34.887 1.00 91.19 765 LYS A N 1
ATOM 6124 C CA . LYS A 1 765 ? 21.325 -5.132 -35.560 1.00 91.19 765 LYS A CA 1
ATOM 6125 C C . LYS A 1 765 ? 19.931 -5.600 -35.963 1.00 91.19 765 LYS A C 1
ATOM 6127 O O . LYS A 1 765 ? 19.735 -5.985 -37.108 1.00 91.19 765 LYS A O 1
ATOM 6132 N N . LYS A 1 766 ? 18.959 -5.529 -35.048 1.00 89.38 766 LYS A N 1
ATOM 6133 C CA . LYS A 1 766 ? 17.568 -5.935 -35.292 1.00 89.38 766 LYS A CA 1
ATOM 6134 C C . LYS A 1 766 ? 16.954 -5.203 -36.496 1.00 89.38 766 LYS A C 1
ATOM 6136 O O . LYS A 1 766 ? 16.287 -5.838 -37.306 1.00 89.38 766 LYS A O 1
ATOM 6141 N N . ILE A 1 767 ? 17.221 -3.903 -36.654 1.00 90.25 767 ILE A N 1
ATOM 6142 C CA . ILE A 1 767 ? 16.760 -3.115 -37.814 1.00 90.25 767 ILE A CA 1
ATOM 6143 C C . ILE A 1 767 ? 17.361 -3.628 -39.133 1.00 90.25 767 ILE A C 1
ATOM 6145 O O . ILE A 1 767 ? 16.665 -3.653 -40.147 1.00 90.25 767 ILE A O 1
ATOM 6149 N N . LEU A 1 768 ? 18.643 -4.003 -39.138 1.00 91.38 768 LEU A N 1
ATOM 6150 C CA . LEU A 1 768 ? 19.354 -4.466 -40.338 1.00 91.38 768 LEU A CA 1
ATOM 6151 C C . LEU A 1 768 ? 19.036 -5.925 -40.691 1.00 91.38 768 LEU A C 1
ATOM 6153 O O . LEU A 1 768 ? 18.861 -6.245 -41.864 1.00 91.38 768 LEU A O 1
ATOM 6157 N N . LEU A 1 769 ? 18.890 -6.792 -39.686 1.00 88.25 769 LEU A N 1
ATOM 6158 C CA . LEU A 1 769 ? 18.448 -8.179 -39.862 1.00 88.25 769 LEU A CA 1
ATOM 6159 C C . LEU A 1 769 ? 17.060 -8.232 -40.514 1.00 88.25 769 LEU A C 1
ATOM 6161 O O . LEU A 1 769 ? 16.849 -8.994 -41.453 1.00 88.25 769 LEU A O 1
ATOM 6165 N N . GLY A 1 770 ? 16.140 -7.351 -40.098 1.00 84.06 770 GLY A N 1
ATOM 6166 C CA . GLY A 1 770 ? 14.825 -7.204 -40.735 1.00 84.06 770 GLY A CA 1
ATOM 6167 C C . GLY A 1 770 ? 14.872 -6.750 -42.202 1.00 84.06 770 GLY A C 1
ATOM 6168 O O . GLY A 1 770 ? 13.874 -6.855 -42.905 1.00 84.06 770 GLY A O 1
ATOM 6169 N N . GLN A 1 771 ? 16.024 -6.268 -42.681 1.00 86.44 771 GLN A N 1
ATOM 6170 C CA . GLN A 1 771 ? 16.266 -5.886 -44.078 1.00 86.44 771 GLN A CA 1
ATOM 6171 C C . GLN A 1 771 ? 17.038 -6.961 -44.861 1.00 86.44 771 GLN A C 1
ATOM 6173 O O . GLN A 1 771 ? 17.424 -6.724 -46.003 1.00 86.44 771 GLN A O 1
ATOM 6178 N N . GLY A 1 772 ? 17.270 -8.136 -44.264 1.00 86.12 772 GLY A N 1
ATOM 6179 C CA . GLY A 1 772 ? 17.959 -9.258 -44.903 1.00 86.12 772 GLY A CA 1
ATOM 6180 C C . GLY A 1 772 ? 19.486 -9.146 -44.924 1.00 86.12 772 GLY A C 1
ATOM 6181 O O . GLY A 1 772 ? 20.130 -9.854 -45.695 1.00 86.12 772 GLY A O 1
ATOM 6182 N N . ILE A 1 773 ? 20.076 -8.264 -44.110 1.00 89.94 773 ILE A N 1
ATOM 6183 C CA . ILE A 1 773 ? 21.534 -8.163 -43.962 1.00 89.94 773 ILE A CA 1
ATOM 6184 C C . ILE A 1 773 ? 22.030 -9.287 -43.052 1.00 89.94 773 ILE A C 1
ATOM 6186 O O . ILE A 1 773 ? 21.407 -9.574 -42.032 1.00 89.94 773 ILE A O 1
ATOM 6190 N N . ASP A 1 774 ? 23.160 -9.897 -43.412 1.00 92.38 774 ASP A N 1
ATOM 6191 C CA . ASP A 1 774 ? 23.805 -10.942 -42.615 1.00 92.38 774 ASP A CA 1
ATOM 6192 C C . ASP A 1 774 ? 24.155 -10.460 -41.195 1.00 92.38 774 ASP A C 1
ATOM 6194 O O . ASP A 1 774 ? 24.476 -9.290 -40.978 1.00 92.38 774 ASP A O 1
ATOM 6198 N N . GLU A 1 775 ? 24.113 -11.361 -40.214 1.00 86.56 775 GLU A N 1
ATOM 6199 C CA . GLU A 1 775 ? 24.257 -11.011 -38.801 1.00 86.56 775 GLU A CA 1
ATOM 6200 C C . GLU A 1 775 ? 25.605 -10.358 -38.461 1.00 86.56 775 GLU A C 1
ATOM 6202 O O . GLU A 1 775 ? 25.644 -9.382 -37.697 1.00 86.56 775 GLU A O 1
ATOM 6207 N N . GLU A 1 776 ? 26.703 -10.857 -39.029 1.00 88.31 776 GLU A N 1
ATOM 6208 C CA . GLU A 1 776 ? 28.039 -10.329 -38.747 1.00 88.31 776 GLU A CA 1
ATOM 6209 C C . GLU A 1 776 ? 28.227 -8.962 -39.417 1.00 88.31 776 GLU A C 1
ATOM 6211 O O . GLU A 1 776 ? 28.740 -8.018 -38.809 1.00 88.31 776 GLU A O 1
ATOM 6216 N N . GLN A 1 777 ? 27.700 -8.797 -40.633 1.00 90.44 777 GLN A N 1
ATOM 6217 C CA . GLN A 1 777 ? 27.662 -7.497 -41.306 1.00 90.44 777 GLN A CA 1
ATOM 6218 C C . GLN A 1 777 ? 26.797 -6.491 -40.535 1.00 90.44 777 GLN A C 1
ATOM 6220 O O . GLN A 1 777 ? 27.214 -5.352 -40.311 1.00 90.44 777 GLN A O 1
ATOM 6225 N N . ALA A 1 778 ? 25.619 -6.907 -40.065 1.00 90.75 778 ALA A N 1
ATOM 6226 C CA . ALA A 1 778 ? 24.722 -6.078 -39.269 1.00 90.75 778 ALA A CA 1
ATOM 6227 C C . ALA A 1 778 ? 25.392 -5.608 -37.968 1.00 90.75 778 ALA A C 1
ATOM 6229 O O . ALA A 1 778 ? 25.264 -4.441 -37.590 1.00 90.75 778 ALA A O 1
ATOM 6230 N N . LYS A 1 779 ? 26.153 -6.487 -37.302 1.00 90.19 779 LYS A N 1
ATOM 6231 C CA . LYS A 1 779 ? 26.942 -6.157 -36.104 1.00 90.19 779 LYS A CA 1
ATOM 6232 C C . LYS A 1 779 ? 27.991 -5.085 -36.401 1.00 90.19 779 LYS A C 1
ATOM 6234 O O . LYS A 1 779 ? 28.071 -4.092 -35.676 1.00 90.19 779 LYS A O 1
ATOM 6239 N N . GLN A 1 780 ? 28.757 -5.247 -37.478 1.00 91.38 780 GLN A N 1
ATOM 6240 C CA . GLN A 1 780 ? 29.790 -4.287 -37.879 1.00 91.38 780 GLN A CA 1
ATOM 6241 C C . GLN A 1 780 ? 29.194 -2.923 -38.250 1.00 91.38 780 GLN A C 1
ATOM 6243 O O . GLN A 1 780 ? 29.681 -1.889 -37.783 1.00 91.38 780 GLN A O 1
ATOM 6248 N N . HIS A 1 781 ? 28.104 -2.909 -39.023 1.00 93.56 781 HIS A N 1
ATOM 6249 C CA . HIS A 1 781 ? 27.388 -1.682 -39.369 1.00 93.56 781 HIS A CA 1
ATOM 6250 C C . HIS A 1 781 ? 26.826 -0.974 -38.132 1.00 93.56 781 HIS A C 1
ATOM 6252 O O . HIS A 1 781 ? 26.987 0.241 -38.014 1.00 93.56 781 HIS A O 1
ATOM 6258 N N . ALA A 1 782 ? 26.230 -1.708 -37.187 1.00 93.12 782 ALA A N 1
ATOM 6259 C CA . ALA A 1 782 ? 25.699 -1.146 -35.946 1.00 93.12 782 ALA A CA 1
ATOM 6260 C C . ALA A 1 782 ? 26.786 -0.465 -35.097 1.00 93.12 782 ALA A C 1
ATOM 6262 O O . ALA A 1 782 ? 26.623 0.689 -34.702 1.00 93.12 782 ALA A O 1
ATOM 6263 N N . VAL A 1 783 ? 27.913 -1.144 -34.852 1.00 93.12 783 VAL A N 1
ATOM 6264 C CA . VAL A 1 783 ? 29.035 -0.584 -34.072 1.00 93.12 783 VAL A CA 1
ATOM 6265 C C . VAL A 1 783 ? 29.621 0.649 -34.761 1.00 93.12 783 VAL A C 1
ATOM 6267 O O . VAL A 1 783 ? 29.872 1.666 -34.111 1.00 93.12 783 VAL A O 1
ATOM 6270 N N . ARG A 1 784 ? 29.798 0.594 -36.086 1.00 94.12 784 ARG A N 1
ATOM 6271 C CA . ARG A 1 784 ? 30.285 1.732 -36.871 1.00 94.12 784 ARG A CA 1
ATOM 6272 C C . ARG A 1 784 ? 29.346 2.935 -36.769 1.00 94.12 784 ARG A C 1
ATOM 6274 O O . ARG A 1 784 ? 29.815 4.031 -36.475 1.00 94.12 784 ARG A O 1
ATOM 6281 N N . ALA A 1 785 ? 28.040 2.728 -36.939 1.00 94.44 785 ALA A N 1
ATOM 6282 C CA . ALA A 1 785 ? 27.053 3.798 -36.822 1.00 94.44 785 ALA A CA 1
ATOM 6283 C C . ALA A 1 785 ? 27.083 4.445 -35.430 1.00 94.44 785 ALA A C 1
ATOM 6285 O O . ALA A 1 785 ? 27.080 5.667 -35.323 1.00 94.44 785 ALA A O 1
ATOM 6286 N N . LEU A 1 786 ? 27.200 3.654 -34.356 1.00 95.12 786 LEU A N 1
ATOM 6287 C CA . LEU A 1 786 ? 27.325 4.191 -32.997 1.00 95.12 786 LEU A CA 1
ATOM 6288 C C . LEU A 1 786 ? 28.554 5.100 -32.847 1.00 95.12 786 LEU A C 1
ATOM 6290 O O . LEU A 1 786 ? 28.437 6.173 -32.251 1.00 95.12 786 LEU A O 1
ATOM 6294 N N . ARG A 1 787 ? 29.709 4.725 -33.406 1.00 94.94 787 ARG A N 1
ATOM 6295 C CA . ARG A 1 787 ? 30.917 5.571 -33.376 1.00 94.94 787 ARG A CA 1
ATOM 6296 C C . ARG A 1 787 ? 30.727 6.878 -34.139 1.00 94.94 787 ARG A C 1
ATOM 6298 O O . ARG A 1 787 ? 31.007 7.938 -33.586 1.00 94.94 787 ARG A O 1
ATOM 6305 N N . GLU A 1 788 ? 30.180 6.812 -35.350 1.00 94.62 788 GLU A N 1
ATOM 6306 C CA . GLU A 1 788 ? 29.918 8.001 -36.174 1.00 94.62 788 GLU A CA 1
ATOM 6307 C C . GLU A 1 788 ? 28.928 8.961 -35.488 1.00 94.62 788 GLU A C 1
ATOM 6309 O O . GLU A 1 788 ? 29.128 10.174 -35.488 1.00 94.62 788 GLU A O 1
ATOM 6314 N N . ILE A 1 789 ? 27.900 8.433 -34.817 1.00 93.81 789 ILE A N 1
ATOM 6315 C CA . ILE A 1 789 ? 26.938 9.232 -34.039 1.00 93.81 789 ILE A CA 1
ATOM 6316 C C . ILE A 1 789 ? 27.614 9.904 -32.845 1.00 93.81 789 ILE A C 1
ATOM 6318 O O . ILE A 1 789 ? 27.372 11.078 -32.567 1.00 93.81 789 ILE A O 1
ATOM 6322 N N . TRP A 1 790 ? 28.476 9.181 -32.132 1.00 94.06 790 TRP A N 1
ATOM 6323 C CA . TRP A 1 790 ? 29.209 9.746 -31.003 1.00 94.06 790 TRP A CA 1
ATOM 6324 C C . TRP A 1 790 ? 30.132 10.887 -31.442 1.00 94.06 790 TRP A C 1
ATOM 6326 O O . TRP A 1 790 ? 30.202 11.927 -30.780 1.00 94.06 790 TRP A O 1
ATOM 6336 N N . GLU A 1 791 ? 30.828 10.722 -32.566 1.00 93.94 791 GLU A N 1
ATOM 6337 C CA . GLU A 1 791 ? 31.651 11.766 -33.181 1.00 93.94 791 GLU A CA 1
ATOM 6338 C C . GLU A 1 791 ? 30.801 12.965 -33.614 1.00 93.94 791 GLU A C 1
ATOM 6340 O O . GLU A 1 791 ? 31.143 14.103 -33.283 1.00 93.94 791 GLU A O 1
ATOM 6345 N N . ALA A 1 792 ? 29.645 12.723 -34.239 1.00 93.38 792 ALA A N 1
ATOM 6346 C CA . ALA A 1 792 ? 28.699 13.770 -34.612 1.00 93.38 792 ALA A CA 1
ATOM 6347 C C . ALA A 1 792 ? 28.232 14.571 -33.386 1.00 93.38 792 ALA A C 1
ATOM 6349 O O . ALA A 1 792 ? 28.373 15.792 -33.369 1.00 93.38 792 ALA A O 1
ATOM 6350 N N . PHE A 1 793 ? 27.791 13.905 -32.312 1.00 93.00 793 PHE A N 1
ATOM 6351 C CA . PHE A 1 793 ? 27.373 14.580 -31.074 1.00 93.00 793 PHE A CA 1
ATOM 6352 C C . PHE A 1 793 ? 28.517 15.378 -30.461 1.00 93.00 793 PHE A C 1
ATOM 6354 O O . PHE A 1 793 ? 28.312 16.478 -29.962 1.00 93.00 793 PHE A O 1
ATOM 6361 N N . THR A 1 794 ? 29.739 14.843 -30.526 1.00 91.56 794 THR A N 1
ATOM 6362 C CA . THR A 1 794 ? 30.942 15.554 -30.079 1.00 91.56 794 THR A CA 1
ATOM 6363 C C . THR A 1 794 ? 31.159 16.846 -30.846 1.00 91.56 794 THR A C 1
ATOM 6365 O O . THR A 1 794 ? 31.475 17.862 -30.230 1.00 91.56 794 THR A O 1
ATOM 6368 N N . SER A 1 795 ? 31.018 16.796 -32.169 1.00 93.19 795 SER A N 1
ATOM 6369 C CA . SER A 1 795 ? 31.163 17.966 -33.027 1.00 93.19 795 SER A CA 1
ATOM 6370 C C . SER A 1 795 ? 30.078 18.992 -32.719 1.00 93.19 795 SER A C 1
ATOM 6372 O O . SER A 1 795 ? 30.403 20.144 -32.447 1.00 93.19 795 SER A O 1
ATOM 6374 N N . TYR A 1 796 ? 28.814 18.564 -32.661 1.00 93.56 796 TYR A N 1
ATOM 6375 C CA . TYR A 1 796 ? 27.676 19.445 -32.388 1.00 93.56 796 TYR A CA 1
ATOM 6376 C C . TYR A 1 796 ? 27.795 20.110 -31.009 1.00 93.56 796 TYR A C 1
ATOM 6378 O O . TYR A 1 796 ? 27.587 21.310 -30.877 1.00 93.56 796 TYR A O 1
ATOM 6386 N N . ASP A 1 797 ? 28.221 19.383 -29.972 1.00 93.19 797 ASP A N 1
ATOM 6387 C CA . ASP A 1 797 ? 28.427 19.955 -28.633 1.00 93.19 797 ASP A CA 1
ATOM 6388 C C . ASP A 1 797 ? 29.590 20.961 -28.548 1.00 93.19 797 ASP A C 1
ATOM 6390 O O . ASP A 1 797 ? 29.680 21.725 -27.578 1.00 93.19 797 ASP A O 1
ATOM 6394 N N . ASN A 1 798 ? 30.494 20.992 -29.531 1.00 91.75 798 ASN A N 1
ATOM 6395 C CA . ASN A 1 798 ? 31.509 22.044 -29.619 1.00 91.75 798 ASN A CA 1
ATOM 6396 C C . ASN A 1 798 ? 30.937 23.355 -30.188 1.00 91.75 798 ASN A C 1
ATOM 6398 O O . ASN A 1 798 ? 31.531 24.404 -29.956 1.00 91.75 798 ASN A O 1
ATOM 6402 N N . GLU A 1 799 ? 29.788 23.308 -30.868 1.00 92.88 799 GLU A N 1
ATOM 6403 C CA . GLU A 1 799 ? 29.051 24.485 -31.354 1.00 92.88 799 GLU A CA 1
ATOM 6404 C C . GLU A 1 799 ? 28.146 25.103 -30.270 1.00 92.88 799 GLU A C 1
ATOM 6406 O O . GLU A 1 799 ? 27.612 26.199 -30.449 1.00 92.88 799 GLU A O 1
ATOM 6411 N N . ALA A 1 800 ? 27.981 24.427 -29.126 1.00 91.50 800 ALA A N 1
ATOM 6412 C CA . ALA A 1 800 ? 27.172 24.922 -28.018 1.00 91.50 800 ALA A CA 1
ATOM 6413 C C . ALA A 1 800 ? 27.736 26.251 -27.460 1.00 91.50 800 ALA A C 1
ATOM 6415 O O . ALA A 1 800 ? 28.922 26.307 -27.120 1.00 91.50 800 ALA A O 1
ATOM 6416 N N . PRO A 1 801 ? 26.902 27.293 -27.253 1.00 91.38 801 PRO A N 1
ATOM 6417 C CA . PRO A 1 801 ? 27.365 28.602 -26.776 1.00 91.38 801 PRO A CA 1
ATOM 6418 C C . PRO A 1 801 ? 28.078 28.566 -25.418 1.00 91.38 801 PRO A C 1
ATOM 6420 O O . PRO A 1 801 ? 28.969 29.368 -25.155 1.00 91.38 801 PRO A O 1
ATOM 6423 N N . LEU A 1 802 ? 27.671 27.643 -24.542 1.00 91.56 802 LEU A N 1
ATOM 6424 C CA . LEU A 1 802 ? 28.249 27.431 -23.218 1.00 91.56 802 LEU A CA 1
ATOM 6425 C C . LEU A 1 802 ? 28.416 25.934 -22.968 1.00 91.56 802 LEU A C 1
ATOM 6427 O O . LEU A 1 802 ? 27.560 25.132 -23.342 1.00 91.56 802 LEU A O 1
ATOM 6431 N N . ALA A 1 803 ? 29.474 25.553 -22.246 1.00 89.19 803 ALA A N 1
ATOM 6432 C CA . ALA A 1 803 ? 29.714 24.154 -21.886 1.00 89.19 803 ALA A CA 1
ATOM 6433 C C . ALA A 1 803 ? 28.541 23.540 -21.096 1.00 89.19 803 ALA A C 1
ATOM 6435 O O . ALA A 1 803 ? 28.229 22.367 -21.286 1.00 89.19 803 ALA A O 1
ATOM 6436 N N . ALA A 1 804 ? 27.858 24.341 -20.270 1.00 88.75 804 ALA A N 1
ATOM 6437 C CA . ALA A 1 804 ? 26.687 23.924 -19.499 1.00 88.75 804 ALA A CA 1
ATOM 6438 C C . ALA A 1 804 ? 25.428 23.673 -20.353 1.00 88.75 804 ALA A C 1
ATOM 6440 O O . ALA A 1 804 ? 24.503 23.024 -19.862 1.00 88.75 804 ALA A O 1
ATOM 6441 N N . HIS A 1 805 ? 25.393 24.177 -21.595 1.00 91.62 805 HIS A N 1
ATOM 6442 C CA . HIS A 1 805 ? 24.292 23.999 -22.551 1.00 91.62 805 HIS A CA 1
ATOM 6443 C C . HIS A 1 805 ? 24.498 22.802 -23.481 1.00 91.62 805 HIS A C 1
ATOM 6445 O O . HIS A 1 805 ? 23.595 22.468 -24.241 1.00 91.62 805 HIS A O 1
ATOM 6451 N N . ARG A 1 806 ? 25.656 22.136 -23.432 1.00 95.12 806 ARG A N 1
ATOM 6452 C CA . ARG A 1 806 ? 25.887 20.919 -24.218 1.00 95.12 806 ARG A CA 1
ATOM 6453 C C . ARG A 1 806 ? 24.805 19.883 -23.949 1.00 95.12 806 ARG A C 1
ATOM 6455 O O . ARG A 1 806 ? 24.282 19.787 -22.834 1.00 95.12 806 ARG A O 1
ATOM 6462 N N . PHE A 1 807 ? 24.482 19.117 -24.977 1.00 95.38 807 PHE A N 1
ATOM 6463 C CA . PHE A 1 807 ? 23.568 17.997 -24.880 1.00 95.38 807 PHE A CA 1
ATOM 6464 C C . PHE A 1 807 ? 24.225 16.823 -24.149 1.00 95.38 807 PHE A C 1
ATOM 6466 O O . PHE A 1 807 ? 23.622 16.261 -23.233 1.00 95.38 807 PHE A O 1
ATOM 6473 N N . LEU A 1 808 ? 25.486 16.509 -24.476 1.00 95.31 808 LEU A N 1
ATOM 6474 C CA . LEU A 1 808 ? 26.311 15.579 -23.711 1.00 95.31 808 LEU A CA 1
ATOM 6475 C C . LEU A 1 808 ? 27.377 16.327 -22.901 1.00 95.31 808 LEU A C 1
ATOM 6477 O O . LEU A 1 808 ? 28.358 16.865 -23.422 1.00 95.31 808 LEU A O 1
ATOM 6481 N N . LEU A 1 809 ? 27.213 16.319 -21.581 1.00 95.31 809 LEU A N 1
ATOM 6482 C CA . LEU A 1 809 ? 28.161 16.921 -20.649 1.00 95.31 809 LEU A CA 1
ATOM 6483 C C . LEU A 1 809 ? 29.369 16.000 -20.479 1.00 95.31 809 LEU A C 1
ATOM 6485 O O . LEU A 1 809 ? 29.221 14.786 -20.339 1.00 95.31 809 LEU A O 1
ATOM 6489 N N . ARG A 1 810 ? 30.572 16.584 -20.492 1.00 92.50 810 ARG A N 1
ATOM 6490 C CA . ARG A 1 810 ? 31.822 15.852 -20.251 1.00 92.50 810 ARG A CA 1
ATOM 6491 C C . ARG A 1 810 ? 31.987 15.632 -18.752 1.00 92.50 810 ARG A C 1
ATOM 6493 O O . ARG A 1 810 ? 31.990 16.603 -18.000 1.00 92.50 810 ARG A O 1
ATOM 6500 N N . VAL A 1 811 ? 32.142 14.375 -18.351 1.00 90.19 811 VAL A N 1
ATOM 6501 C CA . VAL A 1 811 ? 32.364 13.964 -16.961 1.00 90.19 811 VAL A CA 1
ATOM 6502 C C . VAL A 1 811 ? 33.489 12.940 -16.971 1.00 90.19 811 VAL A C 1
ATOM 6504 O O . VAL A 1 811 ? 33.370 11.905 -17.626 1.00 90.19 811 VAL A O 1
ATOM 6507 N N . GLU A 1 812 ? 34.589 13.257 -16.289 1.00 87.25 812 GLU A N 1
ATOM 6508 C CA . GLU A 1 812 ? 35.836 12.484 -16.348 1.00 87.25 812 GLU A CA 1
ATOM 6509 C C . GLU A 1 812 ? 36.289 12.237 -17.804 1.00 87.25 812 GLU A C 1
ATOM 6511 O O . GLU A 1 812 ? 36.478 13.191 -18.561 1.00 87.25 812 GLU A O 1
ATOM 6516 N N . ASP A 1 813 ? 36.458 10.976 -18.211 1.00 84.44 813 ASP A N 1
ATOM 6517 C CA . ASP A 1 813 ? 36.825 10.564 -19.570 1.00 84.44 813 ASP A CA 1
ATOM 6518 C C . ASP A 1 813 ? 35.632 10.075 -20.412 1.00 84.44 813 ASP A C 1
ATOM 6520 O O . ASP A 1 813 ? 35.819 9.477 -21.475 1.00 84.44 813 ASP A O 1
ATOM 6524 N N . GLY A 1 814 ? 34.403 10.350 -19.968 1.00 91.25 814 GLY A N 1
ATOM 6525 C CA . GLY A 1 814 ? 33.177 10.017 -20.685 1.00 91.25 814 GLY A CA 1
ATOM 6526 C C . GLY A 1 814 ? 32.139 11.137 -20.646 1.00 91.25 814 GLY A C 1
ATOM 6527 O O . GLY A 1 814 ? 32.468 12.325 -20.554 1.00 91.25 814 GLY A O 1
ATOM 6528 N N . ARG A 1 815 ? 30.865 10.768 -20.818 1.00 94.31 815 ARG A N 1
ATOM 6529 C CA . ARG A 1 815 ? 29.752 11.719 -20.926 1.00 94.31 815 ARG A CA 1
ATOM 6530 C C . ARG A 1 815 ? 28.475 11.256 -20.252 1.00 94.31 815 ARG A C 1
ATOM 6532 O O . ARG A 1 815 ? 28.213 10.058 -20.129 1.00 94.31 815 ARG A O 1
ATOM 6539 N N . ARG A 1 816 ? 27.652 12.243 -19.905 1.00 95.81 816 ARG A N 1
ATOM 6540 C CA . ARG A 1 816 ? 26.277 12.082 -19.428 1.00 95.81 816 ARG A CA 1
ATOM 6541 C C . ARG A 1 816 ? 25.336 12.991 -20.203 1.00 95.81 816 ARG A C 1
ATOM 6543 O O . ARG A 1 816 ? 25.731 14.065 -20.653 1.00 95.81 816 ARG A O 1
ATOM 6550 N N . VAL A 1 817 ? 24.092 12.555 -20.350 1.00 96.56 817 VAL A N 1
ATOM 6551 C CA . VAL A 1 817 ? 23.046 13.354 -20.988 1.00 96.56 817 VAL A CA 1
ATOM 6552 C C . VAL A 1 817 ? 22.647 14.494 -20.061 1.00 96.56 817 VAL A C 1
ATOM 6554 O O . VAL A 1 817 ? 22.407 14.285 -18.871 1.00 96.56 817 VAL A O 1
ATOM 6557 N N . ASN A 1 818 ? 22.563 15.698 -20.613 1.00 96.25 818 ASN A N 1
ATOM 6558 C CA . ASN A 1 818 ? 22.051 16.860 -19.911 1.00 96.25 818 ASN A CA 1
ATOM 6559 C C . ASN A 1 818 ? 20.519 16.785 -19.806 1.00 96.25 818 ASN A C 1
ATOM 6561 O O . ASN A 1 818 ? 19.808 16.807 -20.814 1.00 96.25 818 ASN A O 1
ATOM 6565 N N . SER A 1 819 ? 20.015 16.696 -18.576 1.00 96.19 819 SER A N 1
ATOM 6566 C CA . SER A 1 819 ? 18.584 16.589 -18.276 1.00 96.19 819 SER A CA 1
ATOM 6567 C C . SER A 1 819 ? 17.778 17.843 -18.646 1.00 96.19 819 SER A C 1
ATOM 6569 O O . SER A 1 819 ? 16.584 17.722 -18.914 1.00 96.19 819 SER A O 1
ATOM 6571 N N . ASP A 1 820 ? 18.411 19.016 -18.779 1.00 94.69 820 ASP A N 1
ATOM 6572 C CA . ASP A 1 820 ? 17.730 20.277 -19.126 1.00 94.69 820 ASP A CA 1
ATOM 6573 C C . ASP A 1 820 ? 17.098 20.261 -20.536 1.00 94.69 820 ASP A C 1
ATOM 6575 O O . ASP A 1 820 ? 16.205 21.062 -20.830 1.00 94.69 820 ASP A O 1
ATOM 6579 N N . TRP A 1 821 ? 17.513 19.341 -21.416 1.00 95.88 821 TRP A N 1
ATOM 6580 C CA . TRP A 1 821 ? 16.966 19.185 -22.774 1.00 95.88 821 TRP A CA 1
ATOM 6581 C C . TRP A 1 821 ? 15.776 18.223 -22.865 1.00 95.88 821 TRP A C 1
ATOM 6583 O O . TRP A 1 821 ? 15.146 18.135 -23.917 1.00 95.88 821 TRP A O 1
ATOM 6593 N N . TRP A 1 822 ? 15.429 17.526 -21.783 1.00 97.25 822 TRP A N 1
ATOM 6594 C CA . TRP A 1 822 ? 14.310 16.584 -21.775 1.00 97.25 822 TRP A CA 1
ATOM 6595 C C . TRP A 1 822 ? 12.982 17.276 -21.501 1.00 97.25 822 TRP A C 1
ATOM 6597 O O . TRP A 1 822 ? 12.903 18.238 -20.730 1.00 97.25 822 TRP A O 1
ATOM 6607 N N . ARG A 1 823 ? 11.933 16.795 -22.161 1.00 96.88 823 ARG A N 1
ATOM 6608 C CA . ARG A 1 823 ? 10.581 17.336 -22.074 1.00 96.88 823 ARG A CA 1
ATOM 6609 C C . ARG A 1 823 ? 9.586 16.220 -21.817 1.00 96.88 823 ARG A C 1
ATOM 6611 O O . ARG A 1 823 ? 9.703 15.132 -22.376 1.00 96.88 823 ARG A O 1
ATOM 6618 N N . PHE A 1 824 ? 8.617 16.493 -20.957 1.00 97.31 824 PHE A N 1
ATOM 6619 C CA . PHE A 1 824 ? 7.483 15.620 -20.712 1.00 97.31 824 PHE A CA 1
ATOM 6620 C C . PHE A 1 824 ? 6.255 16.176 -21.423 1.00 97.31 824 PHE A C 1
ATOM 6622 O O . PHE A 1 824 ? 5.904 17.345 -21.244 1.00 97.31 824 PHE A O 1
ATOM 6629 N N . HIS A 1 825 ? 5.591 15.333 -22.205 1.00 95.62 825 HIS A N 1
ATOM 6630 C CA . HIS A 1 825 ? 4.318 15.656 -22.841 1.00 95.62 825 HIS A CA 1
ATOM 6631 C C . HIS A 1 825 ? 3.232 14.752 -22.279 1.00 95.62 825 HIS A C 1
ATOM 6633 O O . HIS A 1 825 ? 3.432 13.543 -22.177 1.00 95.62 825 HIS A O 1
ATOM 6639 N N . VAL A 1 826 ? 2.079 15.331 -21.958 1.00 95.00 826 VAL A N 1
ATOM 6640 C CA . VAL A 1 826 ? 0.871 14.561 -21.650 1.00 95.00 826 VAL A CA 1
ATOM 6641 C C . VAL A 1 826 ? 0.287 14.037 -22.952 1.00 95.00 826 VAL A C 1
ATOM 6643 O O . VAL A 1 826 ? 0.258 14.768 -23.941 1.00 95.00 826 VAL A O 1
ATOM 6646 N N . LEU A 1 827 ? -0.170 12.788 -22.940 1.00 93.06 827 LEU A N 1
ATOM 6647 C CA . LEU A 1 827 ? -0.884 12.204 -24.068 1.00 93.06 827 LEU A CA 1
ATOM 6648 C C . LEU A 1 827 ? -2.394 12.393 -23.894 1.00 93.06 827 LEU A C 1
ATOM 6650 O O . LEU A 1 827 ? -2.942 12.212 -22.804 1.00 93.06 827 LEU A O 1
ATOM 6654 N N . SER A 1 828 ? -3.046 12.772 -24.983 1.00 90.19 828 SER A N 1
ATOM 6655 C CA . SER A 1 828 ? -4.491 12.939 -25.120 1.00 90.19 828 SER A CA 1
ATOM 6656 C C . SER A 1 828 ? -5.126 11.675 -25.708 1.00 90.19 828 SER A C 1
ATOM 6658 O O . SER A 1 828 ? -4.433 10.789 -26.203 1.00 90.19 828 SER A O 1
ATOM 6660 N N . SER A 1 829 ? -6.458 11.583 -25.690 1.00 88.38 829 SER A N 1
ATOM 6661 C CA . SER A 1 829 ? -7.213 10.424 -26.205 1.00 88.38 829 SER A CA 1
ATOM 6662 C C . SER A 1 829 ? -6.926 10.078 -27.669 1.00 88.38 829 SER A C 1
ATOM 6664 O O . SER A 1 829 ? -7.031 8.908 -28.056 1.00 88.38 829 SER A O 1
ATOM 6666 N N . ASP A 1 830 ? -6.576 11.096 -28.453 1.00 90.69 830 ASP A N 1
ATOM 6667 C CA . ASP A 1 830 ? -6.378 11.021 -29.902 1.00 90.69 830 ASP A CA 1
ATOM 6668 C C . ASP A 1 830 ? -4.913 10.759 -30.274 1.00 90.69 830 ASP A C 1
ATOM 6670 O O . ASP A 1 830 ? -4.609 10.446 -31.426 1.00 90.69 830 ASP A O 1
ATOM 6674 N N . ASP A 1 831 ? -4.002 10.855 -29.300 1.00 92.94 831 ASP A N 1
ATOM 6675 C CA . ASP A 1 831 ? -2.602 10.529 -29.519 1.00 92.94 831 ASP A CA 1
ATOM 6676 C C . ASP A 1 831 ? -2.427 9.029 -29.785 1.00 92.94 831 ASP A C 1
ATOM 6678 O O . ASP A 1 831 ? -3.212 8.174 -29.359 1.00 92.94 831 ASP A O 1
ATOM 6682 N N . VAL A 1 832 ? -1.355 8.707 -30.505 1.00 92.94 832 VAL A N 1
ATOM 6683 C CA . VAL A 1 832 ? -1.001 7.337 -30.875 1.00 92.94 832 VAL A CA 1
ATOM 6684 C C . VAL A 1 832 ? 0.187 6.877 -30.041 1.00 92.94 832 VAL A C 1
ATOM 6686 O O . VAL A 1 832 ? 1.229 7.533 -29.999 1.00 92.94 832 VAL A O 1
ATOM 6689 N N . ALA A 1 833 ? 0.039 5.712 -29.420 1.00 93.25 833 ALA A N 1
ATOM 6690 C CA . ALA A 1 833 ? 1.135 4.938 -28.859 1.00 93.25 833 ALA A CA 1
ATOM 6691 C C . ALA A 1 833 ? 1.308 3.637 -29.651 1.00 93.25 833 ALA A C 1
ATOM 6693 O O . ALA A 1 833 ? 0.465 3.262 -30.464 1.00 93.25 833 ALA A O 1
ATOM 6694 N N . TYR A 1 834 ? 2.404 2.926 -29.414 1.00 93.25 834 TYR A N 1
ATOM 6695 C CA . TYR A 1 834 ? 2.702 1.673 -30.099 1.00 93.25 834 TYR A CA 1
ATOM 6696 C C . TYR A 1 834 ? 2.735 0.532 -29.083 1.00 93.25 834 TYR A C 1
ATOM 6698 O O . TYR A 1 834 ? 3.462 0.600 -28.093 1.00 93.25 834 TYR A O 1
ATOM 6706 N N . ARG A 1 835 ? 1.950 -0.525 -29.306 1.00 93.06 835 ARG A N 1
ATOM 6707 C CA . ARG A 1 835 ? 1.921 -1.728 -28.458 1.00 93.06 835 ARG A CA 1
ATOM 6708 C C . ARG A 1 835 ? 2.633 -2.864 -29.180 1.00 93.06 835 ARG A C 1
ATOM 6710 O O . ARG A 1 835 ? 2.272 -3.206 -30.300 1.00 93.06 835 ARG A O 1
ATOM 6717 N N . CYS A 1 836 ? 3.633 -3.461 -28.540 1.00 91.00 836 CYS A N 1
ATOM 6718 C CA . CYS A 1 836 ? 4.272 -4.676 -29.046 1.00 91.00 836 CYS A CA 1
ATOM 6719 C C . CYS A 1 836 ? 3.314 -5.867 -28.940 1.00 91.00 836 CYS A C 1
ATOM 6721 O O . CYS A 1 836 ? 2.816 -6.148 -27.848 1.00 91.00 836 CYS A O 1
ATOM 6723 N N . GLU A 1 837 ? 3.106 -6.593 -30.038 1.00 89.44 837 GLU A N 1
ATOM 6724 C CA . GLU A 1 837 ? 2.195 -7.747 -30.079 1.00 89.44 837 GLU A CA 1
ATOM 6725 C C . GLU A 1 837 ? 2.763 -8.982 -29.360 1.00 89.44 837 GLU A C 1
ATOM 6727 O O . GLU A 1 837 ? 2.011 -9.853 -28.939 1.00 89.44 837 GLU A O 1
ATOM 6732 N N . THR A 1 838 ? 4.082 -9.037 -29.143 1.00 84.62 838 THR A N 1
ATOM 6733 C CA . THR A 1 838 ? 4.740 -10.157 -28.447 1.00 84.62 838 THR A CA 1
ATOM 6734 C C . THR A 1 838 ? 4.896 -9.915 -26.948 1.00 84.62 838 THR A C 1
ATOM 6736 O O . THR A 1 838 ? 4.486 -10.740 -26.142 1.00 84.62 838 THR A O 1
ATOM 6739 N N . CYS A 1 839 ? 5.500 -8.791 -26.537 1.00 82.94 839 CYS A N 1
ATOM 6740 C CA . CYS A 1 839 ? 5.767 -8.529 -25.113 1.00 82.94 839 CYS A CA 1
ATOM 6741 C C . CYS A 1 839 ? 4.726 -7.625 -24.433 1.00 82.94 839 CYS A C 1
ATOM 6743 O O . CYS A 1 839 ? 4.838 -7.351 -23.232 1.00 82.94 839 CYS A O 1
ATOM 6745 N N . GLY A 1 840 ? 3.753 -7.099 -25.183 1.00 86.12 840 GLY A N 1
ATOM 6746 C CA . GLY A 1 840 ? 2.707 -6.209 -24.673 1.00 86.12 840 GLY A CA 1
ATOM 6747 C C . GLY A 1 840 ? 3.203 -4.840 -24.200 1.00 86.12 840 GLY A C 1
ATOM 6748 O O . GLY A 1 840 ? 2.441 -4.108 -23.576 1.00 86.12 840 GLY A O 1
ATOM 6749 N N . ARG A 1 841 ? 4.477 -4.491 -24.430 1.00 87.88 841 ARG A N 1
ATOM 6750 C CA . ARG A 1 841 ? 5.035 -3.198 -24.017 1.00 87.88 841 ARG A CA 1
ATOM 6751 C C . ARG A 1 841 ? 4.406 -2.072 -24.830 1.00 87.88 841 ARG A C 1
ATOM 6753 O O . ARG A 1 841 ? 4.385 -2.149 -26.057 1.00 87.88 841 ARG A O 1
ATOM 6760 N N . LEU A 1 842 ? 3.969 -1.034 -24.128 1.00 91.12 842 LEU A N 1
ATOM 6761 C CA . LEU A 1 842 ? 3.587 0.241 -24.712 1.00 91.12 842 LEU A CA 1
ATOM 6762 C C . LEU A 1 842 ? 4.834 1.126 -24.863 1.00 91.12 842 LEU A C 1
ATOM 6764 O O . LEU A 1 842 ? 5.696 1.154 -23.979 1.00 91.12 842 LEU A O 1
ATOM 6768 N N . GLN A 1 843 ? 4.964 1.801 -25.999 1.00 89.81 843 GLN A N 1
ATOM 6769 C CA . GLN A 1 843 ? 6.066 2.712 -26.300 1.00 89.81 843 GLN A CA 1
ATOM 6770 C C . GLN A 1 843 ? 5.542 3.943 -27.052 1.00 89.81 843 GLN A C 1
ATOM 6772 O O . GLN A 1 843 ? 4.581 3.858 -27.816 1.00 89.81 843 GLN A O 1
ATOM 6777 N N . SER A 1 844 ? 6.174 5.090 -26.818 1.00 87.56 844 SER A N 1
ATOM 6778 C CA . SER A 1 844 ? 5.777 6.391 -27.370 1.00 87.56 844 SER A CA 1
ATOM 6779 C C . SER A 1 844 ? 6.246 6.609 -28.814 1.00 87.56 844 SER A C 1
ATOM 6781 O O . SER A 1 844 ? 5.673 7.423 -29.535 1.00 87.56 844 SER A O 1
ATOM 6783 N N . THR A 1 845 ? 7.266 5.870 -29.253 1.00 88.69 845 THR A N 1
ATOM 6784 C CA . THR A 1 845 ? 7.851 5.955 -30.596 1.00 88.69 845 THR A CA 1
ATOM 6785 C C . THR A 1 845 ? 8.096 4.570 -31.188 1.00 88.69 845 THR A C 1
ATOM 6787 O O . THR A 1 845 ? 8.221 3.577 -30.467 1.00 88.69 845 THR A O 1
ATOM 6790 N N . ALA A 1 846 ? 8.165 4.490 -32.516 1.00 88.44 846 ALA A N 1
ATOM 6791 C CA . ALA A 1 846 ? 8.494 3.277 -33.257 1.00 88.44 846 ALA A CA 1
ATOM 6792 C C . ALA A 1 846 ? 9.425 3.599 -34.434 1.00 88.44 846 ALA A C 1
ATOM 6794 O O . ALA A 1 846 ? 9.391 4.702 -34.985 1.00 88.44 846 ALA A O 1
ATOM 6795 N N . VAL A 1 847 ? 10.259 2.622 -34.797 1.00 89.31 847 VAL A N 1
ATOM 6796 C CA . VAL A 1 847 ? 11.153 2.651 -35.963 1.00 89.31 847 VAL A CA 1
ATOM 6797 C C . VAL A 1 847 ? 10.933 1.345 -36.727 1.00 89.31 847 VAL A C 1
ATOM 6799 O O . VAL A 1 847 ? 11.082 0.278 -36.128 1.00 89.31 847 VAL A O 1
ATOM 6802 N N . LYS A 1 848 ? 10.551 1.425 -38.012 1.00 83.88 848 LYS A N 1
ATOM 6803 C CA . LYS A 1 848 ? 10.218 0.277 -38.885 1.00 83.88 848 LYS A CA 1
ATOM 6804 C C . LYS A 1 848 ? 9.274 -0.768 -38.257 1.00 83.88 848 LYS A C 1
ATOM 6806 O O . LYS A 1 848 ? 9.479 -1.964 -38.433 1.00 83.88 848 LYS A O 1
ATOM 6811 N N . ASP A 1 849 ? 8.293 -0.323 -37.467 1.00 86.81 849 ASP A N 1
ATOM 6812 C CA . ASP A 1 849 ? 7.339 -1.178 -36.734 1.00 86.81 849 ASP A CA 1
ATOM 6813 C C . ASP A 1 849 ? 7.979 -2.209 -35.787 1.00 86.81 849 ASP A C 1
ATOM 6815 O O . ASP A 1 849 ? 7.393 -3.242 -35.457 1.00 86.81 849 ASP A O 1
ATOM 6819 N N . LEU A 1 850 ? 9.174 -1.911 -35.267 1.00 89.06 850 LEU A N 1
ATOM 6820 C CA . LEU A 1 850 ? 9.885 -2.786 -34.340 1.00 89.06 850 LEU A CA 1
ATOM 6821 C C . LEU A 1 850 ? 9.681 -2.386 -32.875 1.00 89.06 850 LEU A C 1
ATOM 6823 O O . LEU A 1 850 ? 9.745 -1.214 -32.491 1.00 89.06 850 LEU A O 1
ATOM 6827 N N . CYS A 1 851 ? 9.548 -3.394 -32.007 1.00 89.06 851 CYS A N 1
ATOM 6828 C CA . CYS A 1 851 ? 9.635 -3.178 -30.564 1.00 89.06 851 CYS A CA 1
ATOM 6829 C C . CYS A 1 851 ? 11.010 -2.618 -30.172 1.00 89.06 851 CYS A C 1
ATOM 6831 O O . CYS A 1 851 ? 12.034 -3.186 -30.562 1.00 89.06 851 CYS A O 1
ATOM 6833 N N . VAL A 1 852 ? 11.030 -1.565 -29.343 1.00 86.75 852 VAL A N 1
ATOM 6834 C CA . VAL A 1 852 ? 12.262 -0.893 -28.868 1.00 86.75 852 VAL A CA 1
ATOM 6835 C C . VAL A 1 852 ? 13.152 -1.781 -28.000 1.00 86.75 852 VAL A C 1
ATOM 6837 O O . VAL A 1 852 ? 14.309 -1.456 -27.741 1.00 86.75 852 VAL A O 1
ATOM 6840 N N . ARG A 1 853 ? 12.631 -2.914 -27.513 1.00 83.06 853 ARG A N 1
ATOM 6841 C CA . ARG A 1 853 ? 13.447 -3.888 -26.791 1.00 83.06 853 ARG A CA 1
ATOM 6842 C C . ARG A 1 853 ? 14.309 -4.666 -27.773 1.00 83.06 853 ARG A C 1
ATOM 6844 O O . ARG A 1 853 ? 13.797 -5.434 -28.581 1.00 83.06 853 ARG A O 1
ATOM 6851 N N . ALA A 1 854 ? 15.618 -4.530 -27.593 1.00 74.44 854 ALA A N 1
ATOM 6852 C CA . ALA A 1 854 ? 16.649 -5.221 -28.359 1.00 74.44 854 ALA A CA 1
ATOM 6853 C C . ALA A 1 854 ? 16.397 -6.729 -28.541 1.00 74.44 854 ALA A C 1
ATOM 6855 O O . ALA A 1 854 ? 16.550 -7.235 -29.643 1.00 74.44 854 ALA A O 1
ATOM 6856 N N . ALA A 1 855 ? 15.990 -7.427 -27.474 1.00 73.50 855 ALA A N 1
ATOM 6857 C CA . ALA A 1 855 ? 15.788 -8.879 -27.473 1.00 73.50 855 ALA A CA 1
ATOM 6858 C C . ALA A 1 855 ? 14.357 -9.327 -27.836 1.00 73.50 855 ALA A C 1
ATOM 6860 O O . ALA A 1 855 ? 14.087 -10.518 -27.878 1.00 73.50 855 ALA A O 1
ATOM 6861 N N . CYS A 1 856 ? 13.409 -8.407 -28.048 1.00 79.50 856 CYS A N 1
ATOM 6862 C CA . CYS A 1 856 ? 12.037 -8.780 -28.395 1.00 79.50 856 CYS A CA 1
ATOM 6863 C C . CYS A 1 856 ? 11.862 -8.695 -29.914 1.00 79.50 856 CYS A C 1
ATOM 6865 O O . CYS A 1 856 ? 11.952 -7.581 -30.427 1.00 79.50 856 CYS A O 1
ATOM 6867 N N . PRO A 1 857 ? 11.575 -9.789 -30.640 1.00 77.06 857 PRO A N 1
ATOM 6868 C CA . PRO A 1 857 ? 11.392 -9.740 -32.093 1.00 77.06 857 PRO A CA 1
ATOM 6869 C C . PRO A 1 857 ? 10.049 -9.123 -32.508 1.00 77.06 857 PRO A C 1
ATOM 6871 O O . PRO A 1 857 ? 9.888 -8.741 -33.660 1.00 77.06 857 PRO A O 1
ATOM 6874 N N . GLY A 1 858 ? 9.109 -8.980 -31.568 1.00 83.44 858 GLY A N 1
ATOM 6875 C CA . GLY A 1 858 ? 7.722 -8.631 -31.854 1.00 83.44 858 GLY A CA 1
ATOM 6876 C C . GLY A 1 858 ? 7.524 -7.330 -32.637 1.00 83.44 858 GLY A C 1
ATOM 6877 O O . GLY A 1 858 ? 8.176 -6.322 -32.307 1.00 83.44 858 GLY A O 1
ATOM 6878 N N . PRO A 1 859 ? 6.601 -7.330 -33.620 1.00 90.88 859 PRO A N 1
ATOM 6879 C CA . PRO A 1 859 ? 6.166 -6.111 -34.278 1.00 90.88 859 PRO A CA 1
ATOM 6880 C C . PRO A 1 859 ? 5.391 -5.235 -33.292 1.00 90.88 859 PRO A C 1
ATOM 6882 O O . PRO A 1 859 ? 4.856 -5.709 -32.279 1.00 90.88 859 PRO A O 1
ATOM 6885 N N . VAL A 1 860 ? 5.346 -3.937 -33.572 1.00 93.44 860 VAL A N 1
ATOM 6886 C CA . VAL A 1 860 ? 4.504 -2.998 -32.834 1.00 93.44 860 VAL A CA 1
ATOM 6887 C C . VAL A 1 860 ? 3.347 -2.529 -33.689 1.00 93.44 860 VAL A C 1
ATOM 6889 O O . VAL A 1 860 ? 3.492 -2.269 -34.877 1.00 93.44 860 VAL A O 1
ATOM 6892 N N . LYS A 1 861 ? 2.193 -2.387 -33.049 1.00 93.94 861 LYS A N 1
ATOM 6893 C CA . LYS A 1 861 ? 0.981 -1.871 -33.662 1.00 93.94 861 LYS A CA 1
ATOM 6894 C C . LYS A 1 861 ? 0.665 -0.500 -33.086 1.00 93.94 861 LYS A C 1
ATOM 6896 O O . LYS A 1 861 ? 0.699 -0.325 -31.867 1.00 93.94 861 LYS A O 1
ATOM 6901 N N . ALA A 1 862 ? 0.352 0.455 -33.954 1.00 93.88 862 ALA A N 1
ATOM 6902 C CA . ALA A 1 862 ? -0.182 1.750 -33.551 1.00 93.88 862 ALA A CA 1
ATOM 6903 C C . ALA A 1 862 ? -1.569 1.575 -32.908 1.00 93.88 862 ALA A C 1
ATOM 6905 O O . ALA A 1 862 ? -2.435 0.889 -33.454 1.00 93.88 862 ALA A O 1
ATOM 6906 N N . VAL A 1 863 ? -1.770 2.183 -31.744 1.00 94.31 863 VAL A N 1
ATOM 6907 C CA . VAL A 1 863 ? -3.011 2.136 -30.966 1.00 94.31 863 VAL A CA 1
ATOM 6908 C C . VAL A 1 863 ? -3.288 3.539 -30.431 1.00 94.31 863 VAL A C 1
ATOM 6910 O O . VAL A 1 863 ? -2.418 4.151 -29.809 1.00 94.31 863 VAL A O 1
ATOM 6913 N N . CYS A 1 864 ? -4.494 4.056 -30.669 1.00 94.81 864 CYS A N 1
ATOM 6914 C CA . CYS A 1 864 ? -4.931 5.311 -30.059 1.00 94.81 864 CYS A CA 1
ATOM 6915 C C . CYS A 1 864 ? -5.049 5.142 -28.541 1.00 94.81 864 CYS A C 1
ATOM 6917 O O . CYS A 1 864 ? -5.522 4.104 -28.074 1.00 94.81 864 CYS A O 1
ATOM 6919 N N . ILE A 1 865 ? -4.681 6.164 -27.766 1.00 93.38 865 ILE A N 1
ATOM 6920 C CA . ILE A 1 865 ? -4.751 6.102 -26.296 1.00 93.38 865 ILE A CA 1
ATOM 6921 C C . ILE A 1 865 ? -6.163 5.749 -25.804 1.00 93.38 865 ILE A C 1
ATOM 6923 O O . ILE A 1 865 ? -6.308 4.939 -24.890 1.00 93.38 865 ILE A O 1
ATOM 6927 N N . SER A 1 866 ? -7.203 6.268 -26.462 1.00 92.00 866 SER A N 1
ATOM 6928 C CA . SER A 1 866 ? -8.614 5.946 -26.186 1.00 92.00 866 SER A CA 1
ATOM 6929 C C . SER A 1 866 ? -9.002 4.470 -26.365 1.00 92.00 866 SER A C 1
ATOM 6931 O O . SER A 1 866 ? -10.016 4.041 -25.821 1.00 92.00 866 SER A O 1
ATOM 6933 N N . GLN A 1 867 ? -8.220 3.687 -27.111 1.00 93.25 867 GLN A N 1
ATOM 6934 C CA . GLN A 1 867 ? -8.486 2.272 -27.403 1.00 93.25 867 GLN A CA 1
ATOM 6935 C C . GLN A 1 867 ? -7.689 1.314 -26.508 1.00 93.25 867 GLN A C 1
ATOM 6937 O O . GLN A 1 867 ? -7.777 0.096 -26.666 1.00 93.25 867 GLN A O 1
ATOM 6942 N N . LEU A 1 868 ? -6.873 1.840 -25.594 1.00 92.12 868 LEU A N 1
ATOM 6943 C CA . LEU A 1 868 ? -6.087 1.016 -24.687 1.00 92.12 868 LEU A CA 1
ATOM 6944 C C . LEU A 1 868 ? -6.993 0.301 -23.669 1.00 92.12 868 LEU A C 1
ATOM 6946 O O . LEU A 1 868 ? -7.810 0.932 -23.004 1.00 92.12 868 LEU A O 1
ATOM 6950 N N . GLU A 1 869 ? -6.785 -1.006 -23.494 1.00 89.88 869 GLU A N 1
ATOM 6951 C CA . GLU A 1 869 ? -7.456 -1.830 -22.471 1.00 89.88 869 GLU A CA 1
ATOM 6952 C C . GLU A 1 869 ? -7.310 -1.225 -21.068 1.00 89.88 869 GLU A C 1
ATOM 6954 O O . GLU A 1 869 ? -6.225 -0.710 -20.791 1.00 89.88 869 GLU A O 1
ATOM 6959 N N . PRO A 1 870 ? -8.321 -1.318 -20.176 1.00 89.69 870 PRO A N 1
ATOM 6960 C CA . PRO A 1 870 ? -8.255 -0.809 -18.802 1.00 89.69 870 PRO A CA 1
ATOM 6961 C C . PRO A 1 870 ? -6.975 -1.220 -18.067 1.00 89.69 870 PRO A C 1
ATOM 6963 O O . PRO A 1 870 ? -6.491 -2.343 -18.208 1.00 89.69 870 PRO A O 1
ATOM 6966 N N . ASN A 1 871 ? -6.411 -0.304 -17.277 1.00 91.81 871 ASN A N 1
ATOM 6967 C CA . ASN A 1 871 ? -5.148 -0.541 -16.586 1.00 91.81 871 ASN A CA 1
ATOM 6968 C C . ASN A 1 871 ? -5.200 0.060 -15.184 1.00 91.81 871 ASN A C 1
ATOM 6970 O O . ASN A 1 871 ? -5.299 1.272 -15.034 1.00 91.81 871 ASN A O 1
ATOM 6974 N N . HIS A 1 872 ? -5.036 -0.797 -14.177 1.00 89.31 872 HIS A N 1
ATOM 6975 C CA . HIS A 1 872 ? -5.122 -0.423 -12.768 1.00 89.31 872 HIS A CA 1
ATOM 6976 C C . HIS A 1 872 ? -4.260 0.794 -12.389 1.00 89.31 872 HIS A C 1
ATOM 6978 O O . HIS A 1 872 ? -4.734 1.696 -11.704 1.00 89.31 872 HIS A O 1
ATOM 6984 N N . TYR A 1 873 ? -3.002 0.839 -12.838 1.00 92.69 873 TYR A N 1
ATOM 6985 C CA . TYR A 1 873 ? -2.099 1.941 -12.503 1.00 92.69 873 TYR A CA 1
ATOM 6986 C C . TYR A 1 873 ? -2.499 3.234 -13.200 1.00 92.69 873 TYR A C 1
ATOM 6988 O O . TYR A 1 873 ? -2.450 4.290 -12.578 1.00 92.69 873 TYR A O 1
ATOM 6996 N N . ARG A 1 874 ? -2.937 3.157 -14.462 1.00 94.31 874 ARG A N 1
ATOM 6997 C CA . ARG A 1 874 ? -3.457 4.328 -15.167 1.00 94.31 874 ARG A CA 1
ATOM 6998 C C . ARG A 1 874 ? -4.662 4.915 -14.440 1.00 94.31 874 ARG A C 1
ATOM 7000 O O . ARG A 1 874 ? -4.644 6.101 -14.133 1.00 94.31 874 ARG A O 1
ATOM 7007 N N . ASP A 1 875 ? -5.631 4.077 -14.087 1.00 92.94 875 ASP A N 1
ATOM 7008 C CA . ASP A 1 875 ? -6.847 4.515 -13.400 1.00 92.94 875 ASP A CA 1
ATOM 7009 C C . ASP A 1 875 ? -6.505 5.189 -12.057 1.00 92.94 875 ASP A C 1
ATOM 7011 O O . ASP A 1 875 ? -7.044 6.244 -11.728 1.00 92.94 875 ASP A O 1
ATOM 7015 N N . LEU A 1 876 ? -5.535 4.648 -11.308 1.00 92.81 876 LEU A N 1
ATOM 7016 C CA . LEU A 1 876 ? -5.040 5.252 -10.066 1.00 92.81 876 LEU A CA 1
ATOM 7017 C C . LEU A 1 876 ? -4.283 6.571 -10.277 1.00 92.81 876 LEU A C 1
ATOM 7019 O O . LEU A 1 876 ? -4.421 7.493 -9.472 1.00 92.81 876 LEU A O 1
ATOM 7023 N N . TYR A 1 877 ? -3.474 6.687 -11.331 1.00 95.50 877 TYR A N 1
ATOM 7024 C CA . TYR A 1 877 ? -2.755 7.930 -11.630 1.00 95.50 877 TYR A CA 1
ATOM 7025 C C . TYR A 1 877 ? -3.700 9.040 -12.080 1.00 95.50 877 TYR A C 1
ATOM 7027 O O . TYR A 1 877 ? -3.381 10.208 -11.880 1.00 95.50 877 TYR A O 1
ATOM 7035 N N . GLU A 1 878 ? -4.870 8.695 -12.611 1.00 93.38 878 GLU A N 1
ATOM 7036 C CA . GLU A 1 878 ? -5.921 9.644 -12.981 1.00 93.38 878 GLU A CA 1
ATOM 7037 C C . GLU A 1 878 ? -6.941 9.908 -11.863 1.00 93.38 878 GLU A C 1
ATOM 7039 O O . GLU A 1 878 ? -7.667 10.902 -11.920 1.00 93.38 878 GLU A O 1
ATOM 7044 N N . ALA A 1 879 ? -6.988 9.055 -10.837 1.00 91.31 879 ALA A N 1
ATOM 7045 C CA . ALA A 1 879 ? -7.937 9.162 -9.737 1.00 91.31 879 ALA A CA 1
ATOM 7046 C C . ALA A 1 879 ? -7.747 10.435 -8.893 1.00 91.31 879 ALA A C 1
ATOM 7048 O O . ALA A 1 879 ? -6.647 10.972 -8.734 1.00 91.31 879 ALA A O 1
ATOM 7049 N N . ASN A 1 880 ? -8.833 10.883 -8.260 1.00 87.56 880 ASN A N 1
ATOM 7050 C CA . ASN A 1 880 ? -8.778 11.935 -7.249 1.00 87.56 880 ASN A CA 1
ATOM 7051 C C . ASN A 1 880 ? -8.350 11.343 -5.897 1.00 87.56 880 ASN A C 1
ATOM 7053 O O . ASN A 1 880 ? -9.187 10.972 -5.073 1.00 87.56 880 ASN A O 1
ATOM 7057 N N . LEU A 1 881 ? -7.039 11.204 -5.693 1.00 88.31 881 LEU A N 1
ATOM 7058 C CA . LEU A 1 881 ? -6.508 10.586 -4.483 1.00 88.31 881 LEU A CA 1
ATOM 7059 C C . LEU A 1 881 ? -6.693 11.490 -3.244 1.00 88.31 881 LEU A C 1
ATOM 7061 O O . LEU A 1 881 ? -6.466 12.700 -3.318 1.00 88.31 881 LEU A O 1
ATOM 7065 N N . PRO A 1 882 ? -7.030 10.905 -2.078 1.00 81.50 882 PRO A N 1
ATOM 7066 C CA . PRO A 1 882 ? -7.324 11.612 -0.828 1.00 81.50 882 PRO A CA 1
ATOM 7067 C C . PRO A 1 882 ? -6.132 12.334 -0.184 1.00 81.50 882 PRO A C 1
ATOM 7069 O O . PRO A 1 882 ? -6.312 12.957 0.862 1.00 81.50 882 PRO A O 1
ATOM 7072 N N . GLY A 1 883 ? -4.937 12.256 -0.776 1.00 84.69 883 GLY A N 1
ATOM 7073 C CA . GLY A 1 883 ? -3.742 12.930 -0.283 1.00 84.69 883 GLY A CA 1
ATOM 7074 C C . GLY A 1 883 ? -2.803 12.030 0.515 1.00 84.69 883 GLY A C 1
ATOM 7075 O O . GLY A 1 883 ? -2.601 10.882 0.134 1.00 84.69 883 GLY A O 1
ATOM 7076 N N . LYS A 1 884 ? -2.203 12.538 1.599 1.00 84.12 884 LYS A N 1
ATOM 7077 C CA . LYS A 1 884 ? -1.226 11.806 2.425 1.00 84.12 884 LYS A CA 1
ATOM 7078 C C . LYS A 1 884 ? -1.895 10.628 3.145 1.00 84.12 884 LYS A C 1
ATOM 7080 O O . LYS A 1 884 ? -2.801 10.827 3.949 1.00 84.12 884 LYS A O 1
ATOM 7085 N N . LEU A 1 885 ? -1.408 9.415 2.893 1.00 88.19 885 LEU A N 1
ATOM 7086 C CA . LEU A 1 885 ? -1.692 8.230 3.702 1.00 88.19 885 LEU A CA 1
ATOM 7087 C C . LEU A 1 885 ? -0.525 8.036 4.672 1.00 88.19 885 LEU A C 1
ATOM 7089 O O . LEU A 1 885 ? 0.628 8.136 4.262 1.00 88.19 885 LEU A O 1
ATOM 7093 N N . ARG A 1 886 ? -0.827 7.778 5.946 1.00 85.56 886 ARG A N 1
ATOM 7094 C CA . ARG A 1 886 ? 0.160 7.370 6.951 1.00 85.56 886 ARG A CA 1
ATOM 7095 C C . ARG A 1 886 ? -0.178 5.956 7.389 1.00 85.56 886 ARG A C 1
ATOM 7097 O O . ARG A 1 886 ? -1.303 5.713 7.824 1.00 85.56 886 ARG A O 1
ATOM 7104 N N . VAL A 1 887 ? 0.793 5.059 7.288 1.00 89.12 887 VAL A N 1
ATOM 7105 C CA . VAL A 1 887 ? 0.655 3.666 7.713 1.00 89.12 887 VAL A CA 1
ATOM 7106 C C . VAL A 1 887 ? 1.571 3.429 8.907 1.00 89.12 887 VAL A C 1
ATOM 7108 O O . VAL A 1 887 ? 2.730 3.833 8.896 1.00 89.12 887 VAL A O 1
ATOM 7111 N N . GLU A 1 888 ? 1.047 2.803 9.956 1.00 82.56 888 GLU A N 1
ATOM 7112 C CA . GLU A 1 888 ? 1.806 2.476 11.163 1.00 82.56 888 GLU A CA 1
ATOM 7113 C C . GLU A 1 888 ? 1.570 1.015 11.538 1.00 82.56 888 GLU A C 1
ATOM 7115 O O . GLU A 1 888 ? 0.423 0.565 11.591 1.00 82.56 888 GLU A O 1
ATOM 7120 N N . GLU A 1 889 ? 2.648 0.285 11.830 1.00 82.50 889 GLU A N 1
ATOM 7121 C CA . GLU A 1 889 ? 2.550 -1.012 12.499 1.00 82.50 889 GLU A CA 1
ATOM 7122 C C . GLU A 1 889 ? 2.178 -0.780 13.966 1.00 82.50 889 GLU A C 1
ATOM 7124 O O . GLU A 1 889 ? 2.818 0.000 14.672 1.00 82.50 889 GLU A O 1
ATOM 7129 N N . HIS A 1 890 ? 1.177 -1.515 14.442 1.00 70.56 890 HIS A N 1
ATOM 7130 C CA . HIS A 1 890 ? 0.847 -1.600 15.858 1.00 70.56 890 HIS A CA 1
ATOM 7131 C C . HIS A 1 890 ? 0.794 -3.067 16.267 1.00 70.56 890 HIS A C 1
ATOM 7133 O O . HIS A 1 890 ? 0.068 -3.863 15.673 1.00 70.56 890 HIS A O 1
ATOM 7139 N N . THR A 1 891 ? 1.531 -3.444 17.311 1.00 58.41 891 THR A N 1
ATOM 7140 C CA . THR A 1 891 ? 1.438 -4.796 17.868 1.00 58.41 891 THR A CA 1
ATOM 7141 C C . THR A 1 891 ? 0.258 -4.888 18.824 1.00 58.41 891 THR A C 1
ATOM 7143 O O . THR A 1 891 ? 0.332 -4.456 19.977 1.00 58.41 891 THR A O 1
ATOM 7146 N N . ALA A 1 892 ? -0.825 -5.490 18.346 1.00 51.56 892 ALA A N 1
ATOM 7147 C CA . ALA A 1 892 ? -1.929 -5.957 19.163 1.00 51.56 892 ALA A CA 1
ATOM 7148 C C . ALA A 1 892 ? -1.763 -7.459 19.398 1.00 51.56 892 ALA A C 1
ATOM 7150 O O . ALA A 1 892 ? -1.919 -8.252 18.475 1.00 51.56 892 ALA A O 1
ATOM 7151 N N . GLN A 1 893 ? -1.419 -7.872 20.618 1.00 41.34 893 GLN A N 1
ATOM 7152 C CA . GLN A 1 893 ? -1.398 -9.296 20.940 1.00 41.34 893 GLN A CA 1
ATOM 7153 C C . GLN A 1 893 ? -2.840 -9.763 21.151 1.00 41.34 893 GLN A C 1
ATOM 7155 O O . GLN A 1 893 ? -3.401 -9.609 22.234 1.00 41.34 893 GLN A O 1
ATOM 7160 N N . LEU A 1 894 ? -3.451 -10.312 20.101 1.00 40.81 894 LEU A N 1
ATOM 7161 C CA . LEU A 1 894 ? -4.673 -11.092 20.242 1.00 40.81 894 LEU A CA 1
ATOM 7162 C C . LEU A 1 894 ? -4.299 -12.354 21.027 1.00 40.81 894 LEU A C 1
ATOM 7164 O O . LEU A 1 894 ? -3.491 -13.162 20.572 1.00 40.81 894 LEU A O 1
ATOM 7168 N N . GLY A 1 895 ? -4.791 -12.459 22.261 1.00 35.12 895 GLY A N 1
ATOM 7169 C CA . GLY A 1 895 ? -4.617 -13.655 23.079 1.00 35.12 895 GLY A CA 1
ATOM 7170 C C . GLY A 1 895 ? -5.423 -14.796 22.471 1.00 35.12 895 GLY A C 1
ATOM 7171 O O . GLY A 1 895 ? -6.630 -14.854 22.696 1.00 35.12 895 GLY A O 1
ATOM 7172 N N . TRP A 1 896 ? -4.763 -15.636 21.674 1.00 29.66 896 TRP A N 1
ATOM 7173 C CA . TRP A 1 896 ? -5.286 -16.929 21.234 1.00 29.66 896 TRP A CA 1
ATOM 7174 C C . TRP A 1 896 ? -5.208 -17.954 22.364 1.00 29.66 896 TRP A C 1
ATOM 7176 O O . TRP A 1 896 ? -4.158 -17.989 23.054 1.00 29.66 896 TRP A O 1
#

Foldseek 3Di:
DPADPDPQFFDDPLLVLLLCCCQPVVAAFEEAEAPPNPLVSSPPVNLLVVLVVCVVVVNRFFAEAEEEADQDVVVLVVVVVRVLVVLVVCVVVVHPDAFAEEEQEPLQAQACPRVVNNSVVQVVVDGRRYDRHPPSCLVGPGHYYYYYLVRLVVLLPDPSNCSNQAPLRLQNHAEYEYEACVLLDDPNLVSQQVSLVSVVVSSVVRPHPDDHHYYYYHHPQDDDLVSLQVSQVSSCSSNVHHGDSSSYRYDDDPDPPPPDAQQEADDLVLLVLLLVCLVVVDPVSQVSLVVLCVVRVHDADPPDDSLQSLQSSLSRHRLSNVLVVVVVPDDDDLVVSLCVSPVPDPPDSSSSVVSNQSSQQSHWHQPPPSRHDGDTDGNDDDDDDDDDDWFPFWKWAPPPHTDIDRHPDQDPQWGIFGWWAFLPQRFIWTKADWDDDPQATFGHHADCPPPDPRHAIKTKGWDDPPPPDDDPDLPPPPDPDDDWFKWKADGHGRGIHTPPDPGDDPNPDITIITIADADPVHRHAGQADPQFRQGDDRRIGTPIDDPQPVVLVVLQVQLQVDDPVPSDDDDDDPDLVVLVVNLVVSQVVVVLLVLLLLLLVQQVVCQVVCVVFAALQSSLVSSLVVCVVQVQDDPPDDSLRSSLVSSLSSLCLQLPSSCCLHCQNLQFKDKDFQDDPLADQQCLCCDPPNVFDRVLSRLLVRLLLVVLSNQQLADFDDDPPHDGDDPVSSVDPHDRAFEDDDRFDPDRRYDYQLDLSDQQNLLQLLSNVVVVDDSVVSSVSSSVVSVSVVVSLVVSQVVDPDLLRRQWHDDPRGTGGYSRRMRMHTADQAQKWKAFPNRRTIHNDDRPQADSRSSDNTGIDIDGSNRDDDDPSVCSSNDPRPHDDNGDRDDDPPSD

Organism: NCBI:txid42838